Protein 8KHL (pdb70)

Structure (mmCIF, N/CA/C/O backbone):
data_8KHL
#
_entry.id   8KHL
#
_cell.length_a   96.107
_cell.length_b   79.067
_cell.length_c   121.783
_cell.angle_alpha   90.000
_cell.angle_beta   102.089
_cell.angle_gamma   90.000
#
_symmetry.space_group_name_H-M   'I 1 2 1'
#
loop_
_entity.id
_entity.type
_entity.pdbx_description
1 polymer 'Probable acyl-CoA lyase beta chain'
2 non-polymer 'COENZYME A'
3 water water
#
loop_
_atom_site.group_PDB
_atom_site.id
_atom_site.type_symbol
_atom_site.label_atom_id
_atom_site.label_alt_id
_atom_site.label_comp_id
_atom_site.label_asym_id
_atom_site.label_entity_id
_atom_site.label_seq_id
_atom_site.pdbx_PDB_ins_code
_atom_site.Cartn_x
_atom_site.Cartn_y
_atom_site.Cartn_z
_atom_site.occupancy
_atom_site.B_iso_or_equiv
_atom_site.auth_seq_id
_atom_site.auth_comp_id
_atom_site.auth_asym_id
_atom_site.auth_atom_id
_atom_site.pdbx_PDB_model_num
ATOM 1 N N . MET A 1 1 ? -25.76400 10.43000 -60.89000 1.000 42.49614 1 MET A N 1
ATOM 2 C CA . MET A 1 1 ? -24.49900 9.93600 -60.33700 1.000 47.77840 1 MET A CA 1
ATOM 3 C C . MET A 1 1 ? -23.55600 9.55200 -61.46000 1.000 45.67052 1 MET A C 1
ATOM 4 O O . MET A 1 1 ? -23.85900 8.70800 -62.31800 1.000 52.64234 1 MET A O 1
ATOM 9 N N . ASN A 1 2 ? -22.34200 10.10900 -61.37700 1.000 40.47181 2 ASN A N 1
ATOM 10 C CA . ASN A 1 2 ? -21.32200 9.91300 -62.44900 1.000 48.76090 2 ASN A CA 1
ATOM 11 C C . ASN A 1 2 ? -20.65700 8.54600 -62.35500 1.000 39.86397 2 ASN A C 1
ATOM 12 O O . ASN A 1 2 ? -20.18800 8.20100 -61.27000 1.000 37.71223 2 ASN A O 1
ATOM 17 N N . ARG A 1 3 ? -20.63300 7.81300 -63.46400 1.000 37.10609 3 ARG A N 1
ATOM 18 C CA . ARG A 1 3 ? -19.96700 6.47200 -63.49200 1.000 46.76102 3 ARG A CA 1
ATOM 19 C C . ARG A 1 3 ? -18.91600 6.46700 -64.61200 1.000 35.09323 3 ARG A C 1
ATOM 20 O O . ARG A 1 3 ? -18.50200 5.38100 -65.03700 1.000 27.32483 3 ARG A O 1
ATOM 28 N N . GLN A 1 4 ? -18.49000 7.66300 -65.03100 1.000 32.41208 4 GLN A N 1
ATOM 29 C CA . GLN A 1 4 ? -17.38600 7.77200 -66.00400 1.000 29.82675 4 GLN A CA 1
ATOM 30 C C . GLN A 1 4 ? -16.03900 7.59100 -65.30300 1.000 26.12947 4 GLN A C 1
ATOM 31 O O . GLN A 1 4 ? -15.98700 7.68800 -64.07700 1.000 21.75669 4 GLN A O 1
ATOM 37 N N . ILE A 1 5 ? -14.99900 7.34800 -66.09000 1.000 19.90165 5 ILE A N 1
ATOM 38 C CA . ILE A 1 5 ? -13.63200 7.18200 -65.54100 1.000 18.97753 5 ILE A CA 1
ATOM 39 C C . ILE A 1 5 ? -12.99900 8.54300 -65.25500 1.000 19.24547 5 ILE A C 1
ATOM 40 O O . ILE A 1 5 ? -13.15600 9.44300 -66.08200 1.000 20.12972 5 ILE A O 1
ATOM 45 N N . VAL A 1 6 ? -12.34900 8.68400 -64.11200 1.000 15.49246 6 VAL A N 1
ATOM 46 C CA . VAL A 1 6 ? -11.52300 9.89700 -63.84000 1.000 14.79455 6 VAL A CA 1
ATOM 47 C C . VAL A 1 6 ? -10.06800 9.40600 -63.83000 1.000 14.21263 6 VAL A C 1
ATOM 48 O O . VAL A 1 6 ? -9.71400 8.63600 -62.93300 1.000 13.27504 6 VAL A O 1
ATOM 52 N N . ARG A 1 7 ? -9.28900 9.81600 -64.82900 1.000 14.87208 7 ARG A N 1
ATOM 53 C CA . ARG A 1 7 ? -7.90800 9.36000 -64.94900 1.000 12.90911 7 ARG A CA 1
ATOM 54 C C . ARG A 1 7 ? -6.99500 10.02200 -63.93000 1.000 16.49771 7 ARG A C 1
ATOM 55 O O . ARG A 1 7 ? -6.01700 9.41100 -63.47500 1.000 13.50534 7 ARG A O 1
ATOM 63 N N . SER A 1 8 ? -7.30900 11.25000 -63.54100 1.000 16.45161 8 SER A N 1
ATOM 64 C CA . SER A 1 8 ? -6.39200 12.03700 -62.73800 1.000 12.57301 8 SER A CA 1
ATOM 65 C C . SER A 1 8 ? -7.18400 13.01800 -61.89700 1.000 11.76643 8 SER A C 1
ATOM 66 O O . SER A 1 8 ? -8.08700 13.69800 -62.39900 1.000 13.37477 8 SER A O 1
ATOM 69 N N . ALA A 1 9 ? -6.82200 13.09700 -60.62400 1.000 9.99772 9 ALA A N 1
ATOM 70 C CA . ALA A 1 9 ? -7.42000 14.03500 -59.68700 1.000 14.08875 9 ALA A CA 1
ATOM 71 C C . ALA A 1 9 ? -6.26400 14.75300 -59.00900 1.000 12.47271 9 ALA A C 1
ATOM 72 O O . ALA A 1 9 ? -5.55900 14.16600 -58.17800 1.000 12.52080 9 ALA A O 1
ATOM 74 N N . LEU A 1 10 ? -6.06100 16.00900 -59.38500 1.000 13.62644 10 LEU A N 1
ATOM 75 C CA . LEU A 1 10 ? -4.85500 16.75400 -59.04800 1.000 11.57372 10 LEU A CA 1
ATOM 76 C C . LEU A 1 10 ? -5.12600 17.63800 -57.84100 1.000 12.57206 10 LEU A C 1
ATOM 77 O O . LEU A 1 10 ? -5.98100 18.53300 -57.90000 1.000 12.80759 10 LEU A O 1
ATOM 82 N N . PHE A 1 11 ? -4.40800 17.37400 -56.75400 1.000 12.54258 11 PHE A N 1
ATOM 83 C CA . PHE A 1 11 ? -4.49800 18.18900 -55.55000 1.000 14.22866 11 PHE A CA 1
ATOM 84 C C . PHE A 1 11 ? -3.85200 19.55600 -55.76200 1.000 15.60869 11 PHE A C 1
ATOM 85 O O . PHE A 1 11 ? -2.86900 19.70700 -56.48800 1.000 14.62609 11 PHE A O 1
ATOM 93 N N . VAL A 1 12 ? -4.41700 20.56300 -55.11800 1.000 16.50236 12 VAL A N 1
ATOM 94 C CA . VAL A 1 12 ? -3.75300 21.85500 -55.00800 1.000 15.41589 12 VAL A CA 1
ATOM 95 C C . VAL A 1 12 ? -4.29600 22.47300 -53.72100 1.000 17.21549 12 VAL A C 1
ATOM 96 O O . VAL A 1 12 ? -5.51000 22.38400 -53.46400 1.000 16.25221 12 VAL A O 1
ATOM 100 N N . PRO A 1 13 ? -3.46100 23.04700 -52.85500 1.000 17.36123 13 PRO A N 1
ATOM 101 C CA . PRO A 1 13 ? -3.98800 23.57600 -51.59300 1.000 13.82407 13 PRO A CA 1
ATOM 102 C C . PRO A 1 13 ? -4.58700 24.96300 -51.78400 1.000 16.39685 13 PRO A C 1
ATOM 103 O O . PRO A 1 13 ? -4.10700 25.77400 -52.58200 1.000 13.89889 13 PRO A O 1
ATOM 107 N N . ALA A 1 14 ? -5.66600 25.22700 -51.04800 1.000 14.79910 14 ALA A N 1
ATOM 108 C CA . ALA A 1 14 ? -6.35000 26.51300 -51.16300 1.000 14.84796 14 ALA A CA 1
ATOM 109 C C . ALA A 1 14 ? -5.52600 27.66500 -50.62300 1.000 17.43080 14 ALA A C 1
ATOM 110 O O . ALA A 1 14 ? -5.94300 28.81700 -50.75400 1.000 12.73960 14 ALA A O 1
ATOM 112 N N . THR A 1 15 ? -4.37100 27.38100 -50.02500 1.000 15.20415 15 THR A N 1
ATOM 113 C CA . THR A 1 15 ? -3.42700 28.40900 -49.63400 1.000 13.80005 15 THR A CA 1
ATOM 114 C C . THR A 1 15 ? -2.69500 29.01800 -50.81900 1.000 18.88665 15 THR A C 1
ATOM 115 O O . THR A 1 15 ? -2.01300 30.03300 -50.64600 1.000 24.47902 15 THR A O 1
ATOM 119 N N . ARG A 1 16 ? -2.76000 28.39100 -51.99200 1.000 16.07873 16 ARG A N 1
ATOM 120 C CA . ARG A 1 16 ? -2.05000 28.83600 -53.19100 1.000 18.77280 16 ARG A CA 1
ATOM 121 C C . ARG A 1 16 ? -3.09000 29.04600 -54.28400 1.000 19.30349 16 ARG A C 1
ATOM 122 O O . ARG A 1 16 ? -3.17800 28.25400 -55.23800 1.000 17.35083 16 ARG A O 1
ATOM 130 N N . PRO A 1 17 ? -3.94000 30.06700 -54.13400 1.000 16.64587 17 PRO A N 1
ATOM 131 C CA . PRO A 1 17 ? -5.04200 30.24800 -55.08800 1.000 19.49140 17 PRO A CA 1
ATOM 132 C C . PRO A 1 17 ? -4.56500 30.54500 -56.48600 1.000 19.17381 17 PRO A C 1
ATOM 133 O O . PRO A 1 17 ? -5.26600 30.22500 -57.46000 1.000 20.31115 17 PRO A O 1
ATOM 137 N N . GLU A 1 18 ? -3.38900 31.16500 -56.61000 1.000 16.11601 18 GLU A N 1
ATOM 138 C CA . GLU A 1 18 ? -2.80200 31.38300 -57.92600 1.000 18.36935 18 GLU A CA 1
ATOM 139 C C . GLU A 1 18 ? -2.48800 30.07200 -58.63600 1.000 20.25901 18 GLU A C 1
ATOM 140 O O . GLU A 1 18 ? -2.42500 30.05000 -59.87000 1.000 25.11969 18 GLU A O 1
ATOM 146 N N . ARG A 1 19 ? -2.32600 28.97500 -57.89500 1.000 19.10999 19 ARG A N 1
ATOM 147 C CA . ARG A 1 19 ? -2.04400 27.68200 -58.50600 1.000 19.97960 19 ARG A CA 1
ATOM 148 C C . ARG A 1 19 ? -3.29500 26.93000 -58.94600 1.000 19.74019 19 ARG A C 1
ATOM 149 O O . ARG A 1 19 ? -3.18500 25.98600 -59.73800 1.000 18.21604 19 ARG A O 1
ATOM 157 N N . ILE A 1 20 ? -4.48100 27.32500 -58.46800 1.000 18.34584 20 ILE A N 1
ATOM 158 C CA . ILE A 1 20 ? -5.69500 26.62900 -58.89900 1.000 15.91052 20 ILE A CA 1
ATOM 159 C C . ILE A 1 20 ? -5.88000 26.73700 -60.39500 1.000 20.19114 20 ILE A C 1
ATOM 160 O O . ILE A 1 20 ? -6.18800 25.71200 -61.03300 1.000 18.44841 20 ILE A O 1
ATOM 165 N N . PRO A 1 21 ? -5.69200 27.89800 -61.04900 1.000 19.58020 21 PRO A N 1
ATOM 166 C CA . PRO A 1 21 ? -5.77500 27.90500 -62.51700 1.000 18.16208 21 PRO A CA 1
ATOM 167 C C . PRO A 1 21 ? -4.73000 27.03100 -63.17200 1.000 14.03192 21 PRO A C 1
ATOM 168 O O . PRO A 1 21 ? -5.04100 26.33800 -64.14700 1.000 18.29880 21 PRO A O 1
ATOM 172 N N . LYS A 1 22 ? -3.50700 27.00700 -62.64500 1.000 20.25348 22 LYS A N 1
ATOM 173 C CA . LYS A 1 22 ? -2.49100 26.11600 -63.20400 1.000 18.58074 22 LYS A CA 1
ATOM 174 C C . LYS A 1 22 ? -2.92900 24.65700 -63.10800 1.000 17.40053 22 LYS A C 1
ATOM 175 O O . LYS A 1 22 ? -2.74400 23.87700 -64.04700 1.000 21.48086 22 LYS A O 1
ATOM 181 N N . ALA A 1 23 ? -3.58600 24.29400 -62.01600 1.000 18.63746 23 ALA A N 1
ATOM 182 C CA . ALA A 1 23 ? -4.05200 22.92400 -61.86700 1.000 19.32967 23 ALA A CA 1
ATOM 183 C C . ALA A 1 23 ? -5.10200 22.58500 -62.92200 1.000 22.12608 23 ALA A C 1
ATOM 184 O O . ALA A 1 23 ? -5.04700 21.51600 -63.54600 1.000 16.07761 23 ALA A O 1
ATOM 186 N N . LEU A 1 24 ? -6.04300 23.50300 -63.17100 1.000 17.97493 24 LEU A N 1
ATOM 187 C CA . LEU A 1 24 ? -7.05600 23.24600 -64.19200 1.000 17.86482 24 LEU A CA 1
ATOM 188 C C . LEU A 1 24 ? -6.46900 23.28300 -65.60300 1.000 20.78712 24 LEU A C 1
ATOM 189 O O . LEU A 1 24 ? -6.87500 22.49500 -66.46300 1.000 26.68947 24 LEU A O 1
ATOM 194 N N . ALA A 1 25 ? -5.47700 24.14100 -65.85000 1.000 21.66938 25 ALA A N 1
ATOM 195 C CA . ALA A 1 25 ? -4.92300 24.23200 -67.19400 1.000 27.63278 25 ALA A CA 1
ATOM 196 C C . ALA A 1 25 ? -4.11300 23.00900 -67.56800 1.000 20.38850 25 ALA A C 1
ATOM 197 O O . ALA A 1 25 ? -3.83100 22.82900 -68.75300 1.000 18.67823 25 ALA A O 1
ATOM 199 N N . SER A 1 26 ? -3.75600 22.17200 -66.58300 1.000 24.67603 26 SER A N 1
ATOM 200 C CA . SER A 1 26 ? -2.93900 20.97300 -66.75900 1.000 21.74427 26 SER A CA 1
ATOM 201 C C . SER A 1 26 ? -3.64600 19.84400 -67.49800 1.000 17.41876 26 SER A C 1
ATOM 202 O O . SER A 1 26 ? -2.97800 18.89300 -67.91200 1.000 22.82370 26 SER A O 1
ATOM 205 N N . GLY A 1 27 ? -4.95500 19.90100 -67.66900 1.000 15.20002 27 GLY A N 1
ATOM 206 C CA . GLY A 1 27 ? -5.64400 18.81200 -68.33300 1.000 18.92028 27 GLY A CA 1
ATOM 207 C C . GLY A 1 27 ? -6.09100 17.67200 -67.44100 1.000 18.43431 27 GLY A C 1
ATOM 208 O O . GLY A 1 27 ? -6.65300 16.68900 -67.95200 1.000 19.36928 27 GLY A O 1
ATOM 209 N N . ALA A 1 28 ? -5.81300 17.73800 -66.14200 1.000 17.61130 28 ALA A N 1
ATOM 210 C CA . ALA A 1 28 ? -6.33800 16.74100 -65.21900 1.000 18.11599 28 ALA A CA 1
ATOM 211 C C . ALA A 1 28 ? -7.84000 16.60900 -65.40100 1.000 12.94269 28 ALA A C 1
ATOM 212 O O . ALA A 1 28 ? -8.53600 17.59400 -65.65800 1.000 16.88323 28 ALA A O 1
ATOM 214 N N . ASP A 1 29 ? -8.33600 15.37700 -65.29500 1.000 17.55533 29 ASP A N 1
ATOM 215 C CA . ASP A 1 29 ? -9.77800 15.16400 -65.36800 1.000 14.55270 29 ASP A CA 1
ATOM 216 C C . ASP A 1 29 ? -10.49000 15.84500 -64.19900 1.000 17.20239 29 ASP A C 1
ATOM 217 O O . ASP A 1 29 ? -11.64700 16.26900 -64.33100 1.000 15.23915 29 ASP A O 1
ATOM 222 N N . ARG A 1 30 ? -9.81900 15.95100 -63.05000 1.000 18.20401 30 ARG A N 1
ATOM 223 C CA . ARG A 1 30 ? -10.37700 16.62500 -61.88700 1.000 15.89979 30 ARG A CA 1
ATOM 224 C C . ARG A 1 30 ? -9.27400 17.37300 -61.17000 1.000 13.28169 30 ARG A C 1
ATOM 225 O O . ARG A 1 30 ? -8.13800 16.89900 -61.09100 1.000 12.11142 30 ARG A O 1
ATOM 233 N N . VAL A 1 31 ? -9.63500 18.53000 -60.61600 1.000 14.50825 31 VAL A N 1
ATOM 234 C CA . VAL A 1 31 ? -8.80200 19.26500 -59.67300 1.000 10.57991 31 VAL A CA 1
ATOM 235 C C . VAL A 1 31 ? -9.45800 19.17000 -58.29800 1.000 12.07180 31 VAL A C 1
ATOM 236 O O . VAL A 1 31 ? -10.66800 19.38500 -58.16200 1.000 10.70894 31 VAL A O 1
ATOM 240 N N . ILE A 1 32 ? -8.65000 18.86600 -57.28200 1.000 14.14716 32 ILE A N 1
ATOM 241 C CA . ILE A 1 32 ? -9.07000 18.80600 -55.88500 1.000 13.08576 32 ILE A CA 1
ATOM 242 C C . ILE A 1 32 ? -8.43900 20.00100 -55.18200 1.000 14.99367 32 ILE A C 1
ATOM 243 O O . ILE A 1 32 ? -7.20900 20.07100 -55.05900 1.000 16.93953 32 ILE A O 1
ATOM 248 N N . VAL A 1 33 ? -9.25600 20.92600 -54.69600 1.000 10.15082 33 VAL A N 1
ATOM 249 C CA . VAL A 1 33 ? -8.73300 22.02300 -53.90200 1.000 11.90149 33 VAL A CA 1
ATOM 250 C C . VAL A 1 33 ? -8.79700 21.59300 -52.45000 1.000 15.47203 33 VAL A C 1
ATOM 251 O O . VAL A 1 33 ? -9.87700 21.27500 -51.93900 1.000 14.97503 33 VAL A O 1
ATOM 255 N N . ASP A 1 34 ? -7.65000 21.59800 -51.77100 1.000 15.62150 34 ASP A N 1
ATOM 256 C CA . ASP A 1 34 ? -7.58100 21.04900 -50.42100 1.000 13.17090 34 ASP A CA 1
ATOM 257 C C . ASP A 1 34 ? -7.76900 22.14700 -49.39300 1.000 15.38042 34 ASP A C 1
ATOM 258 O O . ASP A 1 34 ? -7.13000 23.19900 -49.48000 1.000 20.87892 34 ASP A O 1
ATOM 263 N N . LEU A 1 35 ? -8.66100 21.89000 -48.43400 1.000 17.09830 35 LEU A N 1
ATOM 264 C CA . LEU A 1 35 ? -8.84300 22.69700 -47.23900 1.000 14.10135 35 LEU A CA 1
ATOM 265 C C . LEU A 1 35 ? -8.38500 21.95700 -45.99000 1.000 17.15448 35 LEU A C 1
ATOM 266 O O . LEU A 1 35 ? -8.38100 22.53700 -44.89400 1.000 16.15182 35 LEU A O 1
ATOM 271 N N . GLU A 1 36 ? -7.97400 20.69300 -46.13700 1.000 16.63760 36 GLU A N 1
ATOM 272 C CA . GLU A 1 36 ? -7.73400 19.80700 -45.00200 1.000 20.97362 36 GLU A CA 1
ATOM 273 C C . GLU A 1 36 ? -6.23800 19.72600 -44.70800 1.000 15.32433 36 GLU A C 1
ATOM 274 O O . GLU A 1 36 ? -5.63000 20.75000 -44.39200 1.000 13.74739 36 GLU A O 1
ATOM 280 N N . ASP A 1 37 ? -5.63800 18.53700 -44.82000 1.000 12.15625 37 ASP A N 1
ATOM 281 C CA . ASP A 1 37 ? -4.30200 18.31600 -44.26200 1.000 14.79705 37 ASP A CA 1
ATOM 282 C C . ASP A 1 37 ? -3.17000 19.06400 -44.97900 1.000 19.13601 37 ASP A C 1
ATOM 283 O O . ASP A 1 37 ? -2.10700 19.22900 -44.38200 1.000 23.22224 37 ASP A O 1
ATOM 288 N N . ALA A 1 38 ? -3.34500 19.54700 -46.21500 1.000 15.64815 38 ALA A N 1
ATOM 289 C CA . ALA A 1 38 ? -2.26200 20.36000 -46.78600 1.000 17.50727 38 ALA A CA 1
ATOM 290 C C . ALA A 1 38 ? -2.25600 21.80500 -46.28300 1.000 21.80792 38 ALA A C 1
ATOM 291 O O . ALA A 1 38 ? -1.30700 22.53400 -46.58600 1.000 22.91761 38 ALA A O 1
ATOM 293 N N . VAL A 1 39 ? -3.29800 22.21100 -45.55900 1.000 16.25633 39 VAL A N 1
ATOM 294 C CA . VAL A 1 39 ? -3.47200 23.60700 -45.07300 1.000 16.86552 39 VAL A CA 1
ATOM 295 C C . VAL A 1 39 ? -3.28200 23.65700 -43.55200 1.000 20.85599 39 VAL A C 1
ATOM 296 O O . VAL A 1 39 ? -4.01900 22.99100 -42.82600 1.000 18.73422 39 VAL A O 1
ATOM 300 N N . GLU A 1 40 ? -2.32700 24.45500 -43.10700 1.000 23.95901 40 GLU A N 1
ATOM 301 C CA . GLU A 1 40 ? -2.04400 24.61200 -41.65800 1.000 26.57403 40 GLU A CA 1
ATOM 302 C C . GLU A 1 40 ? -3.27200 25.18000 -40.95000 1.000 21.37884 40 GLU A C 1
ATOM 303 O O . GLU A 1 40 ? -3.96500 26.00500 -41.54300 1.000 23.57107 40 GLU A O 1
ATOM 309 N N . GLU A 1 41 ? -3.51200 24.73500 -39.72700 1.000 15.23924 41 GLU A N 1
ATOM 310 C CA . GLU A 1 41 ? -4.72100 25.15100 -38.99700 1.000 19.29037 41 GLU A CA 1
ATOM 311 C C . GLU A 1 41 ? -4.88600 26.66100 -39.08500 1.000 22.43586 41 GLU A C 1
ATOM 312 O O . GLU A 1 41 ? -5.99600 27.11700 -39.32900 1.000 27.80384 41 GLU A O 1
ATOM 318 N N . GLY A 1 42 ? -3.80100 27.38500 -38.86100 1.000 20.05533 42 GLY A N 1
ATOM 319 C CA . GLY A 1 42 ? -3.94400 28.82800 -38.82900 1.000 16.92399 42 GLY A CA 1
ATOM 320 C C . GLY A 1 42 ? -4.36300 29.45200 -40.14700 1.000 23.60739 42 GLY A C 1
ATOM 321 O O . GLY A 1 42 ? -4.86600 30.58300 -40.15500 1.000 21.67911 42 GLY A O 1
ATOM 322 N N . LEU A 1 43 ? -4.20400 28.73600 -41.25700 1.000 24.83340 43 LEU A N 1
ATOM 323 C CA . LEU A 1 43 ? -4.49500 29.27200 -42.58000 1.000 18.61066 43 LEU A CA 1
ATOM 324 C C . LEU A 1 43 ? -5.83700 28.81100 -43.13700 1.000 17.13812 43 LEU A C 1
ATOM 325 O O . LEU A 1 43 ? -6.21800 29.24400 -44.22500 1.000 17.18984 43 LEU A O 1
ATOM 330 N N . LYS A 1 44 ? -6.56600 27.95900 -42.41600 1.000 18.28204 44 LYS A N 1
ATOM 331 C CA . LYS A 1 44 ? -7.73700 27.30900 -43.00100 1.000 18.40772 44 LYS A CA 1
ATOM 332 C C . LYS A 1 44 ? -8.86100 28.29100 -43.28200 1.000 14.71545 44 LYS A C 1
ATOM 333 O O . LYS A 1 44 ? -9.59600 28.11300 -44.26100 1.000 14.28941 44 LYS A O 1
ATOM 339 N N . VAL A 1 45 ? -9.03100 29.31400 -42.43800 1.000 18.96355 45 VAL A N 1
ATOM 340 C CA . VAL A 1 45 ? -10.13100 30.25600 -42.64000 1.000 16.51509 45 VAL A CA 1
ATOM 341 C C . VAL A 1 45 ? -9.88100 31.11600 -43.87400 1.000 19.32232 45 VAL A C 1
ATOM 342 O O . VAL A 1 45 ? -10.74800 31.24900 -44.74800 1.000 21.54868 45 VAL A O 1
ATOM 346 N N . GLU A 1 46 ? -8.68500 31.69800 -43.96800 1.000 15.58661 46 GLU A N 1
ATOM 347 C CA . GLU A 1 46 ? -8.29600 32.44800 -45.15100 1.000 16.75193 46 GLU A CA 1
ATOM 348 C C . GLU A 1 46 ? -8.33200 31.56800 -46.39400 1.000 26.84555 46 GLU A C 1
ATOM 349 O O . GLU A 1 46 ? -8.77400 32.00800 -47.46400 1.000 24.89004 46 GLU A O 1
ATOM 355 N N . ALA A 1 47 ? -7.85700 30.32000 -46.27400 1.000 19.18445 47 ALA A N 1
ATOM 356 C CA . ALA A 1 47 ? -7.84100 29.42200 -47.41800 1.000 15.59664 47 ALA A CA 1
ATOM 357 C C . ALA A 1 47 ? -9.24700 29.17800 -47.94000 1.000 17.68656 47 ALA A C 1
ATOM 358 O O . ALA A 1 47 ? -9.46400 29.14300 -49.15600 1.000 18.49736 47 ALA A O 1
ATOM 360 N N . ARG A 1 48 ? -10.21000 28.97900 -47.03900 1.000 18.74140 48 ARG A N 1
ATOM 361 C CA . ARG A 1 48 ? -11.59600 28.81600 -47.46700 1.000 17.78686 48 ARG A CA 1
ATOM 362 C C . ARG A 1 48 ? -12.07000 30.02800 -48.26200 1.000 19.70007 48 ARG A C 1
ATOM 363 O O . ARG A 1 48 ? -12.76100 29.88200 -49.27600 1.000 22.35070 48 ARG A O 1
ATOM 371 N N . ALA A 1 49 ? -11.70000 31.23300 -47.81700 1.000 20.35515 49 ALA A N 1
ATOM 372 C CA . ALA A 1 49 ? -12.07900 32.45000 -48.53100 1.000 20.89580 49 ALA A CA 1
ATOM 373 C C . ALA A 1 49 ? -11.36400 32.55400 -49.87300 1.000 23.75454 49 ALA A C 1
ATOM 374 O O . ALA A 1 49 ? -11.94400 33.04900 -50.84800 1.000 23.08203 49 ALA A O 1
ATOM 376 N N . ASN A 1 50 ? -10.09400 32.12100 -49.93500 1.000 22.09196 50 ASN A N 1
ATOM 377 C CA . ASN A 1 50 ? -9.40000 32.02800 -51.21900 1.000 23.28964 50 ASN A CA 1
ATOM 378 C C . ASN A 1 50 ? -10.17400 31.14800 -52.18800 1.000 22.45349 50 ASN A C 1
ATOM 379 O O . ASN A 1 50 ? -10.38300 31.51200 -53.35400 1.000 23.26402 50 ASN A O 1
ATOM 384 N N . LEU A 1 51 ? -10.61000 29.97600 -51.71400 1.000 18.59860 51 LEU A N 1
ATOM 385 C CA . LEU A 1 51 ? -11.39700 29.09900 -52.56800 1.000 19.87628 51 LEU A CA 1
ATOM 386 C C . LEU A 1 51 ? -12.71000 29.78000 -52.93300 1.000 23.33719 51 LEU A C 1
ATOM 387 O O . LEU A 1 51 ? -13.20400 29.61800 -54.05200 1.000 23.77175 51 LEU A O 1
ATOM 392 N N . ARG A 1 52 ? -13.30600 30.52100 -51.98900 1.000 19.70885 52 ARG A N 1
ATOM 393 C CA . ARG A 1 52 ? -14.54500 31.23500 -52.28000 1.000 21.94513 52 ARG A CA 1
ATOM 394 C C . ARG A 1 52 ? -14.39900 32.24400 -53.43000 1.000 24.06163 52 ARG A C 1
ATOM 395 O O . ARG A 1 52 ? -15.22800 32.22600 -54.34900 1.000 21.12023 52 ARG A O 1
ATOM 403 N N . ARG A 1 53 ? -13.37000 33.12900 -53.42800 1.000 22.49219 53 ARG A N 1
ATOM 404 C CA . ARG A 1 53 ? -13.24400 34.02300 -54.59400 1.000 29.30926 53 ARG A CA 1
ATOM 405 C C . ARG A 1 53 ? -13.09300 33.24100 -55.85500 1.000 24.64532 53 ARG A C 1
ATOM 406 O O . ARG A 1 53 ? -13.64300 33.63400 -56.88800 1.000 26.79520 53 ARG A O 1
ATOM 414 N N . PHE A 1 54 ? -12.23600 32.20400 -55.81800 1.000 18.44085 54 PHE A N 1
ATOM 415 C CA . PHE A 1 54 ? -11.89500 31.51300 -57.05300 1.000 22.90903 54 PHE A CA 1
ATOM 416 C C . PHE A 1 54 ? -13.16100 31.01500 -57.73600 1.000 21.94008 54 PHE A C 1
ATOM 417 O O . PHE A 1 54 ? -13.32900 31.18900 -58.94900 1.000 21.25433 54 PHE A O 1
ATOM 425 N N . LEU A 1 55 ? -14.06300 30.38700 -56.97000 1.000 17.42222 55 LEU A N 1
ATOM 426 C CA . LEU A 1 55 ? -15.31300 29.90300 -57.55100 1.000 21.27773 55 LEU A CA 1
ATOM 427 C C . LEU A 1 55 ? -16.17300 31.07400 -58.03600 1.000 23.49314 55 LEU A C 1
ATOM 428 O O . LEU A 1 55 ? -16.74500 31.02000 -59.13200 1.000 22.08436 55 LEU A O 1
ATOM 433 N N . VAL A 1 56 ? -16.25100 32.14800 -57.23700 1.000 22.70902 56 VAL A N 1
ATOM 434 C CA . VAL A 1 56 ? -17.03600 33.33300 -57.60200 1.000 23.08031 56 VAL A CA 1
ATOM 435 C C . VAL A 1 56 ? -16.51700 33.95000 -58.89800 1.000 24.85215 56 VAL A C 1
ATOM 436 O O . VAL A 1 56 ? -17.29500 34.28600 -59.80000 1.000 23.67170 56 VAL A O 1
ATOM 440 N N . ASP A 1 57 ? -15.18700 34.11300 -59.00200 1.000 24.78626 57 ASP A N 1
ATOM 441 C CA . ASP A 1 57 ? -14.52100 34.74300 -60.13600 1.000 17.65938 57 ASP A CA 1
ATOM 442 C C . ASP A 1 57 ? -14.41300 33.83300 -61.35000 1.000 24.05041 57 ASP A C 1
ATOM 443 O O . ASP A 1 57 ? -14.05900 34.30700 -62.43100 1.000 25.88116 57 ASP A O 1
ATOM 448 N N . THR A 1 58 ? -14.65500 32.53700 -61.18600 1.000 24.98672 58 THR A N 1
ATOM 449 C CA . THR A 1 58 ? -14.42500 31.54200 -62.23400 1.000 24.91110 58 THR A CA 1
ATOM 450 C C . THR A 1 58 ? -15.60700 30.58500 -62.26400 1.000 23.38556 58 THR A C 1
ATOM 451 O O . THR A 1 58 ? -15.47400 29.38800 -61.97600 1.000 23.24601 58 THR A O 1
ATOM 455 N N . PRO A 1 59 ? -16.78800 31.08400 -62.63000 1.000 18.98130 59 PRO A N 1
ATOM 456 C CA . PRO A 1 59 ? -18.01100 30.29000 -62.44200 1.000 17.99987 59 PRO A CA 1
ATOM 457 C C . PRO A 1 59 ? -18.08200 29.04500 -63.30900 1.000 22.99933 59 PRO A C 1
ATOM 458 O O . PRO A 1 59 ? -18.83900 28.12100 -62.97100 1.000 25.18693 59 PRO A O 1
ATOM 462 N N . GLU A 1 60 ? -17.35800 29.00900 -64.42500 1.000 18.01947 60 GLU A N 1
ATOM 463 C CA . GLU A 1 60 ? -17.31700 27.84300 -65.29800 1.000 22.83566 60 GLU A CA 1
ATOM 464 C C . GLU A 1 60 ? -16.38100 26.75400 -64.79200 1.000 26.03000 60 GLU A C 1
ATOM 465 O O . GLU A 1 60 ? -16.37900 25.66300 -65.37200 1.000 24.12412 60 GLU A O 1
ATOM 471 N N . ALA A 1 61 ? -15.59100 27.02900 -63.74300 1.000 26.36206 61 ALA A N 1
ATOM 472 C CA . ALA A 1 61 ? -14.66300 26.04700 -63.19500 1.000 20.06780 61 ALA A CA 1
ATOM 473 C C . ALA A 1 61 ? -15.42700 25.00500 -62.39800 1.000 18.69155 61 ALA A C 1
ATOM 474 O O . ALA A 1 61 ? -16.37100 25.32900 -61.67500 1.000 18.85305 61 ALA A O 1
ATOM 476 N N . ARG A 1 62 ? -15.01500 23.74800 -62.53100 1.000 19.83685 62 ARG A N 1
ATOM 477 C CA . ARG A 1 62 ? -15.62100 22.64600 -61.78700 1.000 25.03167 62 ARG A CA 1
ATOM 478 C C . ARG A 1 62 ? -14.52600 21.88900 -61.05200 1.000 16.93815 62 ARG A C 1
ATOM 479 O O . ARG A 1 62 ? -13.57700 21.40500 -61.67400 1.000 21.49813 62 ARG A O 1
ATOM 487 N N . VAL A 1 63 ? -14.64600 21.80800 -59.73000 1.000 14.12172 63 VAL A N 1
ATOM 488 C CA . VAL A 1 63 ? -13.59100 21.27700 -58.87900 1.000 13.06257 63 VAL A CA 1
ATOM 489 C C . VAL A 1 63 ? -14.19200 20.39800 -57.78800 1.000 12.80411 63 VAL A C 1
ATOM 490 O O . VAL A 1 63 ? -15.37200 20.49300 -57.44800 1.000 12.50941 63 VAL A O 1
ATOM 494 N N . LEU A 1 64 ? -13.35800 19.50500 -57.27300 1.000 13.96276 64 LEU A N 1
ATOM 495 C CA . LEU A 1 64 ? -13.63400 18.77600 -56.05200 1.000 14.06013 64 LEU A CA 1
ATOM 496 C C . LEU A 1 64 ? -12.94100 19.50600 -54.91300 1.000 11.99042 64 LEU A C 1
ATOM 497 O O . LEU A 1 64 ? -11.93200 20.18800 -55.12200 1.000 13.67827 64 LEU A O 1
ATOM 502 N N . VAL A 1 65 ? -13.48000 19.35000 -53.70500 1.000 10.79679 65 VAL A N 1
ATOM 503 C CA . VAL A 1 65 ? -12.94000 19.99000 -52.50900 1.000 8.02524 65 VAL A CA 1
ATOM 504 C C . VAL A 1 65 ? -12.68700 18.91400 -51.47100 1.000 10.66392 65 VAL A C 1
ATOM 505 O O . VAL A 1 65 ? -13.59100 18.13500 -51.14900 1.000 10.42297 65 VAL A O 1
ATOM 509 N N . ARG A 1 66 ? -11.47400 18.87600 -50.92100 1.000 9.65636 66 ARG A N 1
ATOM 510 C CA . ARG A 1 66 ? -11.23200 18.01100 -49.76500 1.000 15.94122 66 ARG A CA 1
ATOM 511 C C . ARG A 1 66 ? -11.53400 18.82300 -48.51100 1.000 14.36799 66 ARG A C 1
ATOM 512 O O . ARG A 1 66 ? -10.84300 19.80300 -48.22200 1.000 15.20410 66 ARG A O 1
ATOM 520 N N . ILE A 1 67 ? -12.57700 18.43200 -47.78300 1.000 10.89331 67 ILE A N 1
ATOM 521 C CA . ILE A 1 67 ? -13.02700 19.19500 -46.62600 1.000 16.80073 67 ILE A CA 1
ATOM 522 C C . ILE A 1 67 ? -12.37200 18.65900 -45.35700 1.000 17.59212 67 ILE A C 1
ATOM 523 O O . ILE A 1 67 ? -11.81000 17.56000 -45.31800 1.000 16.23989 67 ILE A O 1
ATOM 528 N N . ASN A 1 68 ? -12.41000 19.48400 -44.31700 1.000 18.62989 68 ASN A N 1
ATOM 529 C CA . ASN A 1 68 ? -12.08800 19.03500 -42.97500 1.000 11.39260 68 ASN A CA 1
ATOM 530 C C . ASN A 1 68 ? -13.21900 18.15300 -42.46300 1.000 15.75406 68 ASN A C 1
ATOM 531 O O . ASN A 1 68 ? -14.40300 18.43700 -42.69100 1.000 14.85925 68 ASN A O 1
ATOM 536 N N . ALA A 1 69 ? -12.85700 17.07000 -41.78400 1.000 12.90268 69 ALA A N 1
ATOM 537 C CA . ALA A 1 69 ? -13.85600 16.08800 -41.38300 1.000 11.90424 69 ALA A CA 1
ATOM 538 C C . ALA A 1 69 ? -14.61200 16.58600 -40.16200 1.000 19.63990 69 ALA A C 1
ATOM 539 O O . ALA A 1 69 ? -14.37500 17.68600 -39.64700 1.000 21.19862 69 ALA A O 1
ATOM 541 N N . ALA A 1 70 ? -15.51500 15.74100 -39.67000 1.000 16.80834 70 ALA A N 1
ATOM 542 C CA . ALA A 1 70 ? -16.53000 16.21900 -38.74500 1.000 21.37962 70 ALA A CA 1
ATOM 543 C C . ALA A 1 70 ? -15.97800 16.76400 -37.42400 1.000 25.67015 70 ALA A C 1
ATOM 544 O O . ALA A 1 70 ? -16.64500 17.60300 -36.82200 1.000 26.45781 70 ALA A O 1
ATOM 546 N N . GLU A 1 71 ? -14.81400 16.34400 -36.88400 1.000 28.33481 71 GLU A N 1
ATOM 547 C CA . GLU A 1 71 ? -14.79600 17.07300 -35.61300 1.000 38.82126 71 GLU A CA 1
ATOM 548 C C . GLU A 1 71 ? -14.02600 18.39100 -35.72700 1.000 34.59234 71 GLU A C 1
ATOM 549 O O . GLU A 1 71 ? -14.00800 19.17100 -34.77000 1.000 40.13488 71 GLU A O 1
ATOM 555 N N . HIS A 1 72 ? -13.51700 18.72500 -36.89600 1.000 27.42130 72 HIS A N 1
ATOM 556 C CA . HIS A 1 72 ? -12.80800 19.97200 -37.00100 1.000 25.01321 72 HIS A CA 1
ATOM 557 C C . HIS A 1 72 ? -13.84300 21.09800 -36.98900 1.000 23.11737 72 HIS A C 1
ATOM 558 O O . HIS A 1 72 ? -14.88700 20.98600 -37.64000 1.000 20.61281 72 HIS A O 1
ATOM 565 N N . PRO A 1 73 ? -13.58600 22.17800 -36.24700 1.000 21.06357 73 PRO A N 1
ATOM 566 C CA . PRO A 1 73 ? -14.60100 23.23800 -36.08800 1.000 20.40666 73 PRO A CA 1
ATOM 567 C C . PRO A 1 73 ? -15.03000 23.91400 -37.37900 1.000 20.67180 73 PRO A C 1
ATOM 568 O O . PRO A 1 73 ? -16.11000 24.52700 -37.39800 1.000 20.63507 73 PRO A O 1
ATOM 572 N N . GLY A 1 74 ? -14.21800 23.86400 -38.43400 1.000 17.84576 74 GLY A N 1
ATOM 573 C CA . GLY A 1 74 ? -14.58200 24.45700 -39.70700 1.000 15.17735 74 GLY A CA 1
ATOM 574 C C . GLY A 1 74 ? -15.39700 23.55900 -40.61200 1.000 20.86890 74 GLY A C 1
ATOM 575 O O . GLY A 1 74 ? -15.71300 23.96300 -41.73700 1.000 18.89949 74 GLY A O 1
ATOM 576 N N . HIS A 1 75 ? -15.79100 22.37600 -40.11800 1.000 16.41083 75 HIS A N 1
ATOM 577 C CA . HIS A 1 75 ? -16.51200 21.39300 -40.91700 1.000 15.01514 75 HIS A CA 1
ATOM 578 C C . HIS A 1 75 ? -17.74100 21.98300 -41.60000 1.000 16.25232 75 HIS A C 1
ATOM 579 O O . HIS A 1 75 ? -17.89600 21.86000 -42.81700 1.000 15.77592 75 HIS A O 1
ATOM 586 N N . ALA A 1 76 ? -18.64400 22.60100 -40.82300 1.000 16.11973 76 ALA A N 1
ATOM 587 C CA . ALA A 1 76 ? -19.88400 23.12500 -41.39400 1.000 14.57956 76 ALA A CA 1
ATOM 588 C C . ALA A 1 76 ? -19.60500 24.21500 -42.42000 1.000 16.01771 76 ALA A C 1
ATOM 589 O O . ALA A 1 76 ? -20.25200 24.25800 -43.47600 1.000 14.23286 76 ALA A O 1
ATOM 591 N N . ASP A 1 77 ? -18.59700 25.06000 -42.15500 1.000 13.84104 77 ASP A N 1
ATOM 592 C CA . ASP A 1 77 ? -18.19300 26.09300 -43.11000 1.000 17.27262 77 ASP A CA 1
ATOM 593 C C . ASP A 1 77 ? -17.64900 25.49100 -44.39900 1.000 15.60069 77 ASP A C 1
ATOM 594 O O . ASP A 1 77 ? -17.87000 26.03400 -45.48600 1.000 15.32650 77 ASP A O 1
ATOM 599 N N . ASP A 1 78 ? -16.90600 24.39000 -44.29600 1.000 16.61161 78 ASP A N 1
ATOM 600 C CA . ASP A 1 78 ? -16.48500 23.66900 -45.49300 1.000 14.52010 78 ASP A CA 1
ATOM 601 C C . ASP A 1 78 ? -17.68900 23.13400 -46.25400 1.000 17.27431 78 ASP A C 1
ATOM 602 O O . ASP A 1 78 ? -17.75500 23.23200 -47.48700 1.000 11.98952 78 ASP A O 1
ATOM 607 N N . LEU A 1 79 ? -18.64900 22.54100 -45.53800 1.000 14.60122 79 LEU A N 1
ATOM 608 C CA . LEU A 1 79 ? -19.80800 21.98500 -46.23100 1.000 12.76469 79 LEU A CA 1
ATOM 609 C C . LEU A 1 79 ? -20.63200 23.07800 -46.89100 1.000 13.87236 79 LEU A C 1
ATOM 610 O O . LEU A 1 79 ? -21.14000 22.89000 -47.99900 1.000 18.84588 79 LEU A O 1
ATOM 615 N N . ALA A 1 80 ? -20.77600 24.23300 -46.23200 1.000 15.43856 80 ALA A N 1
ATOM 616 C CA . ALA A 1 80 ? -21.56300 25.32000 -46.82000 1.000 18.61536 80 ALA A CA 1
ATOM 617 C C . ALA A 1 80 ? -20.91900 25.82100 -48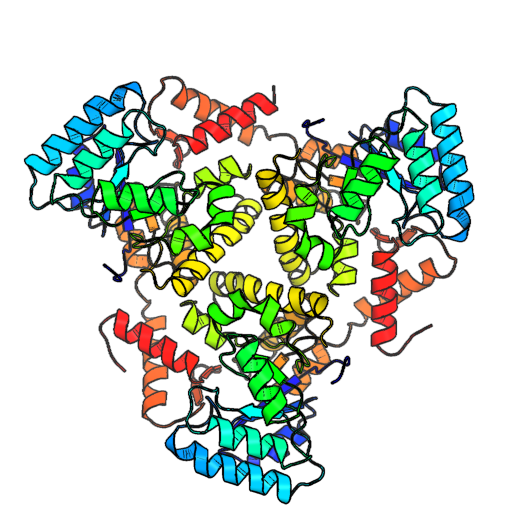.10400 1.000 14.47274 80 ALA A C 1
ATOM 618 O O . ALA A 1 80 ? -21.61400 26.17600 -49.06300 1.000 18.45665 80 ALA A O 1
ATOM 620 N N . LEU A 1 81 ? -19.59200 25.89900 -48.12500 1.000 11.03302 81 LEU A N 1
ATOM 621 C CA . LEU A 1 81 ? -18.92000 26.30300 -49.34700 1.000 16.14291 81 LEU A CA 1
ATOM 622 C C . LEU A 1 81 ? -19.20200 25.30300 -50.46900 1.000 16.30996 81 LEU A C 1
ATOM 623 O O . LEU A 1 81 ? -19.49000 25.70000 -51.60000 1.000 12.23839 81 LEU A O 1
ATOM 628 N N . CYS A 1 82 ? -19.12200 23.99900 -50.17000 1.000 16.47337 82 CYS A N 1
ATOM 629 C CA . CYS A 1 82 ? -19.42900 22.97100 -51.16400 1.000 19.17909 82 CYS A CA 1
ATOM 630 C C . CYS A 1 82 ? -20.86800 23.08000 -51.64300 1.000 18.81148 82 CYS A C 1
ATOM 631 O O . CYS A 1 82 ? -21.14700 23.00500 -52.84700 1.000 20.74816 82 CYS A O 1
ATOM 634 N N . ARG A 1 83 ? -21.78400 23.30100 -50.70900 1.000 16.74632 83 ARG A N 1
ATOM 635 C CA . ARG A 1 83 ? -23.20600 23.37300 -51.02300 1.000 18.74086 83 ARG A CA 1
ATOM 636 C C . ARG A 1 83 ? -23.54500 24.57200 -51.90600 1.000 18.61512 83 ARG A C 1
ATOM 637 O O . ARG A 1 83 ? -24.44800 24.49100 -52.74700 1.000 20.70828 83 ARG A O 1
ATOM 645 N N . ASP A 1 84 ? -22.86600 25.70300 -51.71900 1.000 14.60880 84 ASP A N 1
ATOM 646 C CA . ASP A 1 84 ? -23.35800 26.97400 -52.24800 1.000 15.48133 84 ASP A CA 1
ATOM 647 C C . ASP A 1 84 ? -22.72200 27.43400 -53.56600 1.000 18.76259 84 ASP A C 1
ATOM 648 O O . ASP A 1 84 ? -23.05300 28.52700 -54.03700 1.000 16.96926 84 ASP A O 1
ATOM 653 N N . HIS A 1 85 ? -21.79100 26.67700 -54.15500 1.000 18.67148 85 HIS A N 1
ATOM 654 C CA . HIS A 1 85 ? -21.14400 27.09000 -55.40000 1.000 13.71771 85 HIS A CA 1
ATOM 655 C C . HIS A 1 85 ? -21.28100 25.98300 -56.42700 1.000 22.00621 85 HIS A C 1
ATOM 656 O O . HIS A 1 85 ? -20.80200 24.86500 -56.19800 1.000 20.46393 85 HIS A O 1
ATOM 663 N N . ALA A 1 86 ? -21.89300 26.30100 -57.57700 1.000 13.88208 86 ALA A N 1
ATOM 664 C CA . ALA A 1 86 ? -22.09800 25.27700 -58.58600 1.000 12.68597 86 ALA A CA 1
ATOM 665 C C . ALA A 1 86 ? -20.77700 24.68400 -59.07600 1.000 16.66595 86 ALA A C 1
ATOM 666 O O . ALA A 1 86 ? -20.75400 23.53600 -59.53500 1.000 16.47774 86 ALA A O 1
ATOM 668 N N . GLY A 1 87 ? -19.66500 25.40600 -58.92000 1.000 17.91330 87 GLY A N 1
ATOM 669 C CA . GLY A 1 87 ? -18.38300 24.86900 -59.33500 1.000 14.60803 87 GLY A CA 1
ATOM 670 C C . GLY A 1 87 ? -17.91100 23.69500 -58.50900 1.000 18.72081 87 GLY A C 1
ATOM 671 O O . GLY A 1 87 ? -17.05400 22.93400 -58.96400 1.000 23.42523 87 GLY A O 1
ATOM 672 N N . VAL A 1 88 ? -18.48400 23.48200 -57.33400 1.000 16.51424 88 VAL A N 1
ATOM 673 C CA . VAL A 1 88 ? -18.11700 22.33400 -56.51900 1.000 14.29551 88 VAL A CA 1
ATOM 674 C C . VAL A 1 88 ? -19.01300 21.17400 -56.92600 1.000 17.59411 88 VAL A C 1
ATOM 675 O O . VAL A 1 88 ? -20.22100 21.17500 -56.65600 1.000 13.01831 88 VAL A O 1
ATOM 679 N N . ILE A 1 89 ? -18.40900 20.17300 -57.57200 1.000 14.44618 89 ILE A N 1
ATOM 680 C CA . ILE A 1 89 ? -19.14800 19.03700 -58.10700 1.000 13.25829 89 ILE A CA 1
ATOM 681 C C . ILE A 1 89 ? -19.00800 17.78800 -57.24800 1.000 11.07792 89 ILE A C 1
ATOM 682 O O . ILE A 1 89 ? -19.60500 16.75500 -57.56300 1.000 15.19732 89 ILE A O 1
ATOM 687 N N . GLY A 1 90 ? -18.26300 17.86200 -56.15700 1.000 13.43256 90 GLY A N 1
ATOM 688 C CA . GLY A 1 90 ? -18.08700 16.72700 -55.27500 1.000 10.58536 90 GLY A CA 1
ATOM 689 C C . GLY A 1 90 ? -17.09200 17.10200 -54.21000 1.000 11.60749 90 GLY A C 1
ATOM 690 O O . GLY A 1 90 ? -16.38600 18.11100 -54.30700 1.000 12.52037 90 GLY A O 1
ATOM 691 N N . LEU A 1 91 ? -17.04500 16.28800 -53.17200 1.000 12.53318 91 LEU A N 1
ATOM 692 C CA . LEU A 1 91 ? -16.07600 16.53000 -52.11700 1.000 11.61750 91 LEU A CA 1
ATOM 693 C C . LEU A 1 91 ? -15.37700 15.23500 -51.74600 1.000 11.39111 91 LEU A C 1
ATOM 694 O O . LEU A 1 91 ? -15.96900 14.15200 -51.78000 1.000 11.16639 91 LEU A O 1
ATOM 699 N N . LEU A 1 92 ? -14.11100 15.37200 -51.37000 1.000 11.36866 92 LEU A N 1
ATOM 700 C CA . LEU A 1 92 ? -13.35800 14.28200 -50.78100 1.000 12.72231 92 LEU A CA 1
ATOM 701 C C . LEU A 1 92 ? -13.58700 14.32400 -49.28000 1.000 12.58420 92 LEU A C 1
ATOM 702 O O . LEU A 1 92 ? -13.41200 15.37200 -48.65300 1.000 10.90320 92 LEU A O 1
ATOM 707 N N . LEU A 1 93 ? -14.02800 13.19600 -48.71700 1.000 15.91532 93 LEU A N 1
ATOM 708 C CA . LEU A 1 93 ? -14.24200 13.10900 -47.27800 1.000 14.93097 93 LEU A CA 1
ATOM 709 C C . LEU A 1 93 ? -13.05700 12.37600 -46.68000 1.000 15.36800 93 LEU A C 1
ATOM 710 O O . LEU A 1 93 ? -12.94100 11.15000 -46.84800 1.000 15.12949 93 LEU A O 1
ATOM 715 N N . PRO A 1 94 ? -12.14000 13.06700 -46.01300 1.000 14.86753 94 PRO A N 1
ATOM 716 C CA . PRO A 1 94 ? -10.97600 12.39800 -45.43100 1.000 15.84421 94 PRO A CA 1
ATOM 717 C C . PRO A 1 94 ? -11.35500 11.70300 -44.14300 1.000 14.23073 94 PRO A C 1
ATOM 718 O O . PRO A 1 94 ? -12.38500 11.98600 -43.54100 1.000 11.90730 94 PRO A O 1
ATOM 722 N N . LYS A 1 95 ? -10.48300 10.78000 -43.73800 1.000 23.61983 95 LYS A N 1
ATOM 723 C CA . LYS A 1 95 ? -10.57400 10.08800 -42.44900 1.000 25.46710 95 LYS A CA 1
ATOM 724 C C . LYS A 1 95 ? -11.92900 9.40700 -42.25700 1.000 19.30997 95 LYS A C 1
ATOM 725 O O . LYS A 1 95 ? -12.45800 9.36000 -41.14600 1.000 20.40641 95 LYS A O 1
ATOM 731 N N . VAL A 1 96 ? -12.48600 8.86200 -43.34400 1.000 16.74026 96 VAL A N 1
ATOM 732 C CA . VAL A 1 96 ? -13.84100 8.31300 -43.32400 1.000 11.99491 96 VAL A CA 1
ATOM 733 C C . VAL A 1 96 ? -13.83600 6.96700 -42.61400 1.000 18.17090 96 VAL A C 1
ATOM 734 O O . VAL A 1 96 ? -13.04600 6.07400 -42.94200 1.000 16.05423 96 VAL A O 1
ATOM 738 N N . GLU A 1 97 ? -14.72700 6.80100 -41.64100 1.000 15.02140 97 GLU A N 1
ATOM 739 C CA . GLU A 1 97 ? -14.73600 5.55700 -40.89300 1.000 13.16000 97 GLU A CA 1
ATOM 740 C C . GLU A 1 97 ? -16.13900 4.99300 -40.70300 1.000 13.08790 97 GLU A C 1
ATOM 741 O O . GLU A 1 97 ? -16.30700 4.01200 -39.97100 1.000 14.89265 97 GLU A O 1
ATOM 747 N N . SER A 1 98 ? -17.14500 5.55100 -41.37300 1.000 15.26875 98 SER A N 1
ATOM 748 C CA . SER A 1 98 ? -18.51600 5.08700 -41.18300 1.000 15.07110 98 SER A CA 1
ATOM 749 C C . SER A 1 98 ? -19.39200 5.57900 -42.32600 1.000 14.65728 98 SER A C 1
ATOM 750 O O . SER A 1 98 ? -19.11000 6.61000 -42.93700 1.000 15.95420 98 SER A O 1
ATOM 753 N N . ALA A 1 99 ? -20.45700 4.81900 -42.60500 1.000 12.09160 99 ALA A N 1
ATOM 754 C CA . ALA A 1 99 ? -21.45700 5.25400 -43.57500 1.000 12.53743 99 ALA A CA 1
ATOM 755 C C . ALA A 1 99 ? -22.11900 6.55100 -43.14300 1.000 17.22360 99 ALA A C 1
ATOM 756 O O . ALA A 1 99 ? -22.44200 7.39300 -43.99000 1.000 17.72287 99 ALA A O 1
ATOM 758 N N . ALA A 1 100 ? -22.33500 6.72700 -41.83000 1.000 16.02822 100 ALA A N 1
ATOM 759 C CA . ALA A 1 100 ? -22.98000 7.94400 -41.33400 1.000 14.37328 100 ALA A CA 1
ATOM 760 C C . ALA A 1 100 ? -22.15100 9.17900 -41.65500 1.000 17.72724 100 ALA A C 1
ATOM 761 O O . ALA A 1 100 ? -22.70300 10.24000 -41.98400 1.000 17.12419 100 ALA A O 1
ATOM 763 N N . GLN A 1 101 ? -20.82100 9.07200 -41.56500 1.000 16.02676 101 GLN A N 1
ATOM 764 C CA . GLN A 1 101 ? -19.99600 10.22100 -41.92200 1.000 15.84768 101 GLN A CA 1
ATOM 765 C C . GLN A 1 101 ? -20.20100 10.58800 -43.38300 1.000 15.98752 101 GLN A C 1
ATOM 766 O O . GLN A 1 101 ? -20.30800 11.77100 -43.72600 1.000 18.59864 101 GLN A O 1
ATOM 772 N N . VAL A 1 102 ? -20.34200 9.58400 -44.24800 1.000 15.97380 102 VAL A N 1
ATOM 773 C CA . VAL A 1 102 ? -20.61400 9.85100 -45.65600 1.000 16.00597 102 VAL A CA 1
ATOM 774 C C . VAL A 1 102 ? -21.98900 10.48800 -45.83600 1.000 19.28733 102 VAL A C 1
ATOM 775 O O . VAL A 1 102 ? -22.13400 11.48900 -46.55200 1.000 18.97891 102 VAL A O 1
ATOM 779 N N . ARG A 1 103 ? -23.02300 9.90900 -45.20200 1.000 20.14484 103 ARG A N 1
ATOM 780 C CA . ARG A 1 103 ? -24.39000 10.39400 -45.39200 1.000 14.99924 103 ARG A CA 1
ATOM 781 C C . ARG A 1 103 ? -24.51000 11.84500 -44.95700 1.000 17.44398 103 ARG A C 1
ATOM 782 O O . ARG A 1 103 ? -25.16700 12.65800 -45.62000 1.000 18.58124 103 ARG A O 1
ATOM 790 N N . HIS A 1 104 ? -23.90100 12.18400 -43.82400 1.000 16.19426 104 HIS A N 1
ATOM 791 C CA . HIS A 1 104 ? -24.01500 13.54400 -43.31500 1.000 18.89864 104 HIS A CA 1
ATOM 792 C C . HIS A 1 104 ? -23.26700 14.55200 -44.18200 1.000 16.16911 104 HIS A C 1
ATOM 793 O O . HIS A 1 104 ? -23.76800 15.66000 -44.41300 1.000 15.23474 104 HIS A O 1
ATOM 800 N N . ALA A 1 105 ? -22.06300 14.20400 -44.65200 1.000 14.65611 105 ALA A N 1
ATOM 801 C CA . ALA A 1 105 ? -21.35700 15.08200 -45.57900 1.000 12.97074 105 ALA A CA 1
ATOM 802 C C . ALA A 1 105 ? -22.10900 15.20200 -46.90900 1.000 17.31710 105 ALA A C 1
ATOM 803 O O . ALA A 1 105 ? -22.12000 16.27900 -47.53100 1.000 12.30798 105 ALA A O 1
ATOM 805 N N . ALA A 1 106 ? -22.75800 14.11500 -47.35300 1.000 14.85334 106 ALA A N 1
ATOM 806 C CA . ALA A 1 106 ? -23.51500 14.15400 -48.60300 1.000 13.07453 106 ALA A CA 1
ATOM 807 C C . ALA A 1 106 ? -24.75400 15.04200 -48.49600 1.000 17.96772 106 ALA A C 1
ATOM 808 O O . ALA A 1 106 ? -24.97200 15.92200 -49.34000 1.000 19.15033 106 ALA A O 1
ATOM 810 N N . VAL A 1 107 ? -25.59200 14.82500 -47.47700 1.000 18.29593 107 VAL A N 1
ATOM 811 C CA . VAL A 1 107 ? -26.82100 15.61100 -47.38100 1.000 17.39914 107 VAL A CA 1
ATOM 812 C C . VAL A 1 107 ? -26.50600 17.08000 -47.11500 1.000 20.84868 107 VAL A C 1
ATOM 813 O O . VAL A 1 107 ? -27.13900 17.97300 -47.69000 1.000 24.67460 107 VAL A O 1
ATOM 817 N N . ALA A 1 108 ? -25.53500 17.36100 -46.23700 1.000 20.76348 108 ALA A N 1
ATOM 818 C CA . ALA A 1 108 ? -25.26500 18.74900 -45.88100 1.000 17.12085 108 ALA A CA 1
ATOM 819 C C . ALA A 1 108 ? -24.79900 19.53500 -47.09100 1.000 18.18481 108 ALA A C 1
ATOM 820 O O . ALA A 1 108 ? -25.23200 20.67400 -47.29900 1.000 19.64474 108 ALA A O 1
ATOM 822 N N . SER A 1 109 ? -23.90800 18.94900 -47.89600 1.000 17.77113 109 SER A N 1
ATOM 823 C CA . SER A 1 109 ? -23.42400 19.62200 -49.09700 1.000 16.23564 109 SER A CA 1
ATOM 824 C C . SER A 1 109 ? -24.35700 19.42600 -50.28900 1.000 17.82552 109 SER A C 1
ATOM 825 O O . SER A 1 109 ? -24.33800 20.24200 -51.21700 1.000 16.01280 109 SER A O 1
ATOM 828 N N . GLY A 1 110 ? -25.13500 18.34300 -50.31400 1.000 12.15888 110 GLY A N 1
ATOM 829 C CA . GLY A 1 110 ? -25.88800 18.04800 -51.51900 1.000 17.08295 110 GLY A CA 1
ATOM 830 C C . GLY A 1 110 ? -25.04000 17.73800 -52.73400 1.000 15.91955 110 GLY A C 1
ATOM 831 O O . GLY A 1 110 ? -25.48000 17.97300 -53.86100 1.000 17.29558 110 GLY A O 1
ATOM 832 N N . LYS A 1 111 ? -23.81500 17.27100 -52.53800 1.000 13.68758 111 LYS A N 1
ATOM 833 C CA . LYS A 1 111 ? -22.87000 17.00400 -53.60800 1.000 12.51722 111 LYS A CA 1
ATOM 834 C C . LYS A 1 111 ? -22.34000 15.59000 -53.45700 1.000 15.27134 111 LYS A C 1
ATOM 835 O O . LYS A 1 111 ? -22.32900 15.03500 -52.35200 1.000 13.85874 111 LYS A O 1
ATOM 841 N N . PRO A 1 112 ? -21.87400 14.98300 -54.54900 1.000 12.87272 112 PRO A N 1
ATOM 842 C CA . PRO A 1 112 ? -21.30900 13.63100 -54.46700 1.000 15.54501 112 PRO A CA 1
ATOM 843 C C . PRO A 1 112 ? -20.07100 13.56700 -53.57000 1.000 17.11533 112 PRO A C 1
ATOM 844 O O . PRO A 1 112 ? -19.25100 14.48600 -53.53900 1.000 12.63871 112 PRO A O 1
ATOM 848 N N . VAL A 1 113 ? -19.91000 12.44100 -52.87200 1.000 14.52237 113 VAL A N 1
ATOM 849 C CA . VAL A 1 113 ? -18.80600 12.25300 -51.93800 1.000 15.33900 113 VAL A CA 1
ATOM 850 C C . VAL A 1 113 ? -17.81000 11.25000 -52.50100 1.000 14.98793 113 VAL A C 1
ATOM 851 O O . VAL A 1 113 ? -18.19900 10.18700 -52.99600 1.000 13.79702 113 VAL A O 1
ATOM 855 N N . TRP A 1 114 ? -16.52100 11.59100 -52.41700 1.000 12.21727 114 TRP A N 1
ATOM 856 C CA . TRP A 1 114 ? -15.44600 10.63300 -52.62300 1.000 11.63391 114 TRP A CA 1
ATOM 857 C C . TRP A 1 114 ? -14.89700 10.28000 -51.25100 1.000 11.69760 114 TRP A C 1
ATOM 858 O O . TRP A 1 114 ? -14.10800 11.05800 -50.68600 1.000 13.25496 114 TRP A O 1
ATOM 869 N N . PRO A 1 115 ? -15.29900 9.16000 -50.65600 1.000 13.62697 115 PRO A N 1
ATOM 870 C CA . PRO A 1 115 ? -14.65000 8.70800 -49.41700 1.000 11.06246 115 PRO A CA 1
ATOM 871 C C . PRO A 1 115 ? -13.19300 8.35700 -49.67200 1.000 16.27546 115 PRO A C 1
ATOM 872 O O . PRO A 1 115 ? -12.87200 7.61800 -50.60700 1.000 11.76270 115 PRO A O 1
ATOM 876 N N . ILE A 1 116 ? -12.30500 8.90400 -48.84000 1.000 14.96638 116 ILE A N 1
ATOM 877 C CA . ILE A 1 116 ? -10.87500 8.61900 -48.90800 1.000 13.74087 116 ILE A CA 1
ATOM 878 C C . ILE A 1 116 ? -10.48900 7.78300 -47.70500 1.000 17.00709 116 ILE A C 1
ATOM 879 O O . ILE A 1 116 ? -10.45300 8.30000 -46.58100 1.000 16.10873 116 ILE A O 1
ATOM 884 N N . VAL A 1 117 ? -10.11500 6.52700 -47.94600 1.000 15.36148 117 VAL A N 1
ATOM 885 C CA . VAL A 1 117 ? -9.69600 5.62000 -46.87900 1.000 12.85813 117 VAL A CA 1
ATOM 886 C C . VAL A 1 117 ? -8.25400 5.93200 -46.47900 1.000 13.53849 117 VAL A C 1
ATOM 887 O O . VAL A 1 117 ? -7.33700 5.88000 -47.30400 1.000 14.29675 117 VAL A O 1
ATOM 891 N N . GLU A 1 118 ? -8.05000 6.28700 -45.21600 1.000 12.79557 118 GLU A N 1
ATOM 892 C CA . GLU A 1 118 ? -6.70500 6.55200 -44.75200 1.000 11.64965 118 GLU A CA 1
ATOM 893 C C . GLU A 1 118 ? -6.36600 5.85700 -43.44400 1.000 17.92321 118 GLU A C 1
ATOM 894 O O . GLU A 1 118 ? -5.28800 6.09400 -42.88700 1.000 15.53241 118 GLU A O 1
ATOM 895 N N . SER A 1 119 ? -7.21700 4.93500 -42.98400 1.000 10.91751 119 SER A N 1
ATOM 896 C CA . SER A 1 119 ? -6.98000 4.27900 -41.70400 1.000 11.27577 119 SER A CA 1
ATOM 897 C C . SER A 1 119 ? -7.52900 2.86000 -41.70900 1.000 12.99019 119 SER A C 1
ATOM 898 O O . SER A 1 119 ? -8.41800 2.50400 -42.49600 1.000 14.61368 119 SER A O 1
ATOM 901 N N . ALA A 1 120 ? -7.00200 2.06800 -40.77200 1.000 13.31030 120 ALA A N 1
ATOM 902 C CA . ALA A 1 120 ? -7.47300 0.70300 -40.57300 1.000 13.28426 120 ALA A CA 1
ATOM 903 C C . ALA A 1 120 ? -8.96600 0.64800 -40.26400 1.000 13.05259 120 ALA A C 1
ATOM 904 O O . ALA A 1 120 ? -9.65800 -0.27700 -40.70700 1.000 18.29845 120 ALA A O 1
ATOM 906 N N . ARG A 1 121 ? -9.47900 1.59200 -39.47400 1.000 13.25475 121 ARG A N 1
ATOM 907 C CA . ARG A 1 121 ? -10.91500 1.60100 -39.19500 1.000 16.45823 121 ARG A CA 1
ATOM 908 C C . ARG A 1 121 ? -11.72100 1.79600 -40.46800 1.000 14.09451 121 ARG A C 1
ATOM 909 O O . ARG A 1 121 ? -12.72800 1.12300 -40.67600 1.000 21.07538 121 ARG A O 1
ATOM 917 N N . GLY A 1 122 ? -11.30500 2.74200 -41.31400 1.000 13.58330 122 GLY A N 1
ATOM 918 C CA . GLY A 1 122 ? -11.97200 2.94200 -42.58700 1.000 14.74054 122 GLY A CA 1
ATOM 919 C C . GLY A 1 122 ? -11.98500 1.69000 -43.44400 1.000 17.08438 122 GLY A C 1
ATOM 920 O O . GLY A 1 122 ? -12.97200 1.40500 -44.12500 1.000 13.07216 122 GLY A O 1
ATOM 921 N N . LEU A 1 123 ? -10.88000 0.93600 -43.43600 1.000 14.00815 123 LEU A N 1
ATOM 922 C CA . LEU A 1 123 ? -10.83600 -0.29600 -44.20800 1.000 11.30377 123 LEU A CA 1
ATOM 923 C C . LEU A 1 123 ? -11.82700 -1.31000 -43.66100 1.000 14.24581 123 LEU A C 1
ATOM 924 O O . LEU A 1 123 ? -12.58700 -1.92800 -44.41500 1.000 14.91846 123 LEU A O 1
ATOM 929 N N . ALA A 1 124 ? -11.83400 -1.48700 -42.34200 1.000 13.61184 124 ALA A N 1
ATOM 930 C CA . ALA A 1 124 ? -12.69200 -2.49100 -41.73800 1.000 10.93211 124 ALA A CA 1
ATOM 931 C C . ALA A 1 124 ? -14.15700 -2.19000 -41.99100 1.000 10.70353 124 ALA A C 1
ATOM 932 O O . ALA A 1 124 ? -14.97200 -3.11200 -42.05900 1.000 11.99002 124 ALA A O 1
ATOM 934 N N . ALA A 1 125 ? -14.50700 -0.91700 -42.14000 1.000 11.54899 125 ALA A N 1
ATOM 935 C CA . ALA A 1 125 ? -15.88400 -0.51300 -42.36600 1.000 15.13892 125 ALA A CA 1
ATOM 936 C C . ALA A 1 125 ? -16.17700 -0.20400 -43.83400 1.000 14.15104 125 ALA A C 1
ATOM 937 O O . ALA A 1 125 ? -17.22400 0.38900 -44.13700 1.000 16.54060 125 ALA A O 1
ATOM 939 N N . LEU A 1 126 ? -15.29700 -0.61800 -44.75600 1.000 12.04332 126 LEU A N 1
ATOM 940 C CA . LEU A 1 126 ? -15.42200 -0.16500 -46.14900 1.000 15.90648 126 LEU A CA 1
ATOM 941 C C . LEU A 1 126 ? -16.68200 -0.69400 -46.82500 1.000 14.49126 126 LEU A C 1
ATOM 942 O O . LEU A 1 126 ? -17.24200 -0.01500 -47.69900 1.000 15.28491 126 LEU A O 1
ATOM 947 N N . GLY A 1 127 ? -17.14700 -1.88500 -46.44600 1.000 13.04278 127 GLY A N 1
ATOM 948 C CA . GLY A 1 127 ? -18.41700 -2.36800 -46.97400 1.000 14.04840 127 GLY A CA 1
ATOM 949 C C . GLY A 1 127 ? -19.52900 -1.35900 -46.76700 1.000 18.20747 127 GLY A C 1
ATOM 950 O O . GLY A 1 127 ? -20.23000 -0.96400 -47.70700 1.000 16.12334 127 GLY A O 1
ATOM 951 N N . GLU A 1 128 ? -19.65900 -0.88100 -45.53400 1.000 19.45835 128 GLU A N 1
ATOM 952 C CA . GLU A 1 128 ? -20.69500 0.08300 -45.18900 1.000 19.88353 128 GLU A CA 1
ATOM 953 C C . GLU A 1 128 ? -20.42400 1.44900 -45.81800 1.000 17.13195 128 GLU A C 1
ATOM 954 O O . GLU A 1 128 ? -21.34000 2.10700 -46.32100 1.000 20.47623 128 GLU A O 1
ATOM 960 N N . ILE A 1 129 ? -19.16000 1.86400 -45.83700 1.000 17.14050 129 ILE A N 1
ATOM 961 C CA . ILE A 1 129 ? -18.79600 3.17200 -46.36800 1.000 17.01217 129 ILE A CA 1
ATOM 962 C C . ILE A 1 129 ? -19.14500 3.27100 -47.85000 1.000 18.00156 129 ILE A C 1
ATOM 963 O O . ILE A 1 129 ? -19.71800 4.27000 -48.29900 1.000 15.11370 129 ILE A O 1
ATOM 968 N N . ALA A 1 130 ? -18.76100 2.25500 -48.63700 1.000 17.13377 130 ALA A N 1
ATOM 969 C CA . ALA A 1 130 ? -18.98700 2.27400 -50.08300 1.000 16.23799 130 ALA A CA 1
ATOM 970 C C . ALA A 1 130 ? -20.46500 2.19600 -50.43700 1.000 16.61648 130 ALA A C 1
ATOM 971 O O . ALA A 1 130 ? -20.89100 2.75900 -51.45500 1.000 19.02605 130 ALA A O 1
ATOM 973 N N . ALA A 1 131 ? -21.24500 1.47000 -49.64300 1.000 16.15024 131 ALA A N 1
ATOM 974 C CA . ALA A 1 131 ? -22.66000 1.28700 -49.90600 1.000 15.82796 131 ALA A CA 1
ATOM 975 C C . ALA A 1 131 ? -23.48900 2.49400 -49.48500 1.000 12.68461 131 ALA A C 1
ATOM 976 O O . ALA A 1 131 ? -24.70300 2.47600 -49.66100 1.000 14.37032 131 ALA A O 1
ATOM 978 N N . ALA A 1 132 ? -22.86800 3.52000 -48.92100 1.000 13.29539 132 ALA A N 1
ATOM 979 C CA . ALA A 1 132 ? -23.57700 4.65000 -48.33900 1.000 13.76727 132 ALA A CA 1
ATOM 980 C C . ALA A 1 132 ? -24.12600 5.59800 -49.39600 1.000 17.66694 132 ALA A C 1
ATOM 981 O O . ALA A 1 132 ? -23.52300 5.80600 -50.45500 1.000 20.12208 132 ALA A O 1
ATOM 983 N N . ALA A 1 133 ? -25.27400 6.19900 -49.07400 1.000 18.31867 133 ALA A N 1
ATOM 984 C CA . ALA A 1 133 ? -25.93000 7.14200 -49.97200 1.000 25.29767 133 ALA A CA 1
ATOM 985 C C . ALA A 1 133 ? -25.04700 8.36200 -50.16800 1.000 18.27598 133 ALA A C 1
ATOM 986 O O . ALA A 1 133 ? -24.59200 8.96400 -49.19800 1.000 17.19456 133 ALA A O 1
ATOM 988 N N . GLY A 1 134 ? -24.82400 8.73100 -51.43300 1.000 19.67524 134 GLY A N 1
ATOM 989 C CA . GLY A 1 134 ? -23.96000 9.83600 -51.80100 1.000 18.43052 134 GLY A CA 1
ATOM 990 C C . GLY A 1 134 ? -22.60100 9.46000 -52.36900 1.000 16.50484 134 GLY A C 1
ATOM 991 O O . GLY A 1 134 ? -21.88300 10.34600 -52.85400 1.000 13.49712 134 GLY A O 1
ATOM 992 N N . VAL A 1 135 ? -22.21700 8.19200 -52.33300 1.000 18.51240 135 VAL A N 1
ATOM 993 C CA . VAL A 1 135 ? -20.87200 7.81900 -52.76900 1.000 16.32843 135 VAL A CA 1
ATOM 994 C C . VAL A 1 135 ? -20.80400 7.75500 -54.28900 1.000 19.92432 135 VAL A C 1
ATOM 995 O O . VAL A 1 135 ? -21.60600 7.07000 -54.93400 1.000 20.58365 135 VAL A O 1
ATOM 999 N N . GLU A 1 136 ? -19.83500 8.46200 -54.86400 1.000 16.41996 136 GLU A N 1
ATOM 1000 C CA . GLU A 1 136 ? -19.55500 8.35800 -56.28600 1.000 14.11216 136 GLU A CA 1
ATOM 1001 C C . GLU A 1 136 ? -18.48500 7.30800 -56.56500 1.000 17.18489 136 GLU A C 1
ATOM 1002 O O . GLU A 1 136 ? -18.66500 6.43600 -57.42500 1.000 14.28965 136 GLU A O 1
ATOM 1008 N N . ARG A 1 137 ? -17.36400 7.38600 -55.85100 1.000 15.48224 137 ARG A N 1
ATOM 1009 C CA . ARG A 1 137 ? -16.25900 6.46400 -56.06900 1.000 16.18712 137 ARG A CA 1
ATOM 1010 C C . ARG A 1 137 ? -15.34400 6.54000 -54.86300 1.000 15.79998 137 ARG A C 1
ATOM 1011 O O . ARG A 1 137 ? -15.47700 7.42200 -54.00900 1.000 18.31589 137 ARG A O 1
ATOM 1019 N N . LEU A 1 138 ? -14.43000 5.58000 -54.78900 1.000 10.67144 138 LEU A N 1
ATOM 1020 C CA . LEU A 1 138 ? -13.46700 5.49900 -53.71000 1.000 10.73762 138 LEU A CA 1
ATOM 1021 C C . LEU A 1 138 ? -12.05500 5.84500 -54.17400 1.000 17.26114 138 LEU A C 1
ATOM 1022 O O . LEU A 1 138 ? -11.69700 5.71700 -55.35400 1.000 11.86241 138 LEU A O 1
ATOM 1027 N N . SER A 1 139 ? -11.28200 6.37200 -53.23600 1.000 14.98530 139 SER A N 1
ATOM 1028 C CA . SER A 1 139 ? -9.84100 6.42900 -53.37700 1.000 12.72781 139 SER A CA 1
ATOM 1029 C C . SER A 1 139 ? -9.27100 6.25700 -51.97900 1.000 13.26595 139 SER A C 1
ATOM 1030 O O . SER A 1 139 ? -10.01200 6.19800 -51.00600 1.000 15.14149 139 SER A O 1
ATOM 1033 N N . PHE A 1 140 ? -7.96300 6.09200 -51.86800 1.000 16.69937 140 PHE A N 1
ATOM 1034 C CA . PHE A 1 140 ? -7.38900 6.00800 -50.53400 1.000 14.59395 140 PHE A CA 1
ATOM 1035 C C . PHE A 1 140 ? -6.18100 6.92900 -50.41400 1.000 10.55876 140 PHE A C 1
ATOM 1036 O O . PHE A 1 140 ? -5.60100 7.36800 -51.40300 1.000 12.97762 140 PHE A O 1
ATOM 1044 N N . GLY A 1 141 ? -5.82900 7.22800 -49.17200 1.000 14.99431 141 GLY A N 1
ATOM 1045 C CA . GLY A 1 141 ? -4.60200 7.92500 -48.83400 1.000 16.81093 141 GLY A CA 1
ATOM 1046 C C . GLY A 1 141 ? -3.48700 6.95600 -48.48900 1.000 15.56923 141 GLY A C 1
ATOM 1047 O O . GLY A 1 141 ? -3.42600 6.47900 -47.35500 1.000 15.15539 141 GLY A O 1
ATOM 1048 N N . SER A 1 142 ? -2.65200 6.59000 -49.47100 1.000 15.85937 142 SER A N 1
ATOM 1049 C CA . SER A 1 142 ? -1.65900 5.54000 -49.23500 1.000 22.78366 142 SER A CA 1
ATOM 1050 C C . SER A 1 142 ? -0.68000 5.93900 -48.14100 1.000 16.98765 142 SER A C 1
ATOM 1051 O O . SER A 1 142 ? -0.29300 5.10700 -47.31600 1.000 15.13453 142 SER A O 1
ATOM 1054 N N . LEU A 1 143 ? -0.25300 7.20100 -48.12500 1.000 16.12313 143 LEU A N 1
ATOM 1055 C CA . LEU A 1 143 ? 0.65400 7.65300 -47.07000 1.000 15.23117 143 LEU A CA 1
ATOM 1056 C C . LEU A 1 143 ? -0.03500 7.65700 -45.69700 1.000 19.77306 143 LEU A C 1
ATOM 1057 O O . LEU A 1 143 ? 0.59000 7.31800 -44.68000 1.000 16.36035 143 LEU A O 1
ATOM 1062 N N . ASP A 1 144 ? -1.33300 7.98700 -45.65100 1.000 13.96683 144 ASP A N 1
ATOM 1063 C CA . ASP A 1 144 ? -2.05000 7.95400 -44.37600 1.000 14.75837 144 ASP A CA 1
ATOM 1064 C C . ASP A 1 144 ? -2.14300 6.53300 -43.83400 1.000 16.88371 144 ASP A C 1
ATOM 1065 O O . ASP A 1 144 ? -1.95100 6.29400 -42.63000 1.000 12.66467 144 ASP A O 1
ATOM 1070 N N . LEU A 1 145 ? -2.45000 5.57900 -44.71000 1.000 11.95525 145 LEU A N 1
ATOM 1071 C CA . LEU A 1 145 ? -2.48200 4.18600 -44.30300 1.000 16.63905 145 LEU A CA 1
ATOM 1072 C C . LEU A 1 145 ? -1.11500 3.72800 -43.80400 1.000 17.78419 145 LEU A C 1
ATOM 1073 O O . LEU A 1 145 ? -1.02500 2.95300 -42.84200 1.000 13.11872 145 LEU A O 1
ATOM 1078 N N . ALA A 1 146 ? -0.03800 4.22500 -44.42700 1.000 12.69809 146 ALA A N 1
ATOM 1079 C CA . ALA A 1 146 ? 1.30100 3.86700 -43.97500 1.000 20.06820 146 ALA A CA 1
ATOM 1080 C C . ALA A 1 146 ? 1.56500 4.39500 -42.56800 1.000 18.69845 146 ALA A C 1
ATOM 1081 O O . ALA A 1 146 ? 2.26700 3.75000 -41.77400 1.000 17.59148 146 ALA A O 1
ATOM 1083 N N . LEU A 1 147 ? 1.04100 5.57800 -42.24900 1.000 13.72817 147 LEU A N 1
ATOM 1084 C CA . LEU A 1 147 ? 1.15700 6.07600 -40.88400 1.000 16.10138 147 LEU A CA 1
ATOM 1085 C C . LEU A 1 147 ? 0.33100 5.22600 -39.93300 1.000 16.01814 147 LEU A C 1
ATOM 1086 O O . LEU A 1 147 ? 0.81800 4.80400 -38.87500 1.000 14.51677 147 LEU A O 1
ATOM 1091 N N . ASP A 1 148 ? -0.94300 4.99500 -40.28700 1.000 14.15482 148 ASP A N 1
ATOM 1092 C CA . ASP A 1 148 ? -1.86000 4.30300 -39.38300 1.000 14.93093 148 ASP A CA 1
ATOM 1093 C C . ASP A 1 148 ? -1.44300 2.86400 -39.12700 1.000 15.26127 148 ASP A C 1
ATOM 1094 O O . ASP A 1 148 ? -1.69600 2.34200 -38.04000 1.000 15.30944 148 ASP A O 1
ATOM 1099 N N . LEU A 1 149 ? -0.86500 2.19200 -40.12300 1.000 15.82967 149 LEU A N 1
ATOM 1100 C CA . LEU A 1 149 ? -0.41600 0.81800 -39.96000 1.000 16.71069 149 LEU A CA 1
ATOM 1101 C C . LEU A 1 149 ? 1.10100 0.72300 -39.76000 1.000 14.53651 149 LEU A C 1
ATOM 1102 O O . LEU A 1 149 ? 1.64400 -0.38200 -39.76400 1.000 14.04696 149 LEU A O 1
ATOM 1107 N N . ASP A 1 150 ? 1.79700 1.85600 -39.59800 1.000 15.35709 150 ASP A N 1
ATOM 1108 C CA . ASP A 1 150 ? 3.21300 1.85300 -39.24000 1.000 14.44341 150 ASP A CA 1
ATOM 1109 C C . ASP A 1 150 ? 4.05500 1.17100 -40.31600 1.000 14.31369 150 ASP A C 1
ATOM 1110 O O . ASP A 1 150 ? 4.88500 0.31200 -40.02400 1.000 13.88486 150 ASP A O 1
ATOM 1115 N N . LEU A 1 151 ? 3.77900 1.50100 -41.57500 1.000 16.28987 151 LEU A N 1
ATOM 1116 C CA . LEU A 1 151 ? 4.46200 0.88900 -42.70900 1.000 16.96754 151 LEU A CA 1
ATOM 1117 C C . LEU A 1 151 ? 5.66200 1.73500 -43.14500 1.000 21.06132 151 LEU A C 1
ATOM 1118 O O . LEU A 1 151 ? 5.66700 2.96400 -43.01200 1.000 21.59602 151 LEU A O 1
ATOM 1123 N N . ASN A 1 152 ? 6.68400 1.05900 -43.67400 1.000 19.03626 152 ASN A N 1
ATOM 1124 C CA . ASN A 1 152 ? 7.86200 1.71700 -44.25400 1.000 23.55640 152 ASN A CA 1
ATOM 1125 C C . ASN A 1 152 ? 7.54000 2.05900 -45.70300 1.000 17.66814 152 ASN A C 1
ATOM 1126 O O . ASN A 1 152 ? 7.83000 1.29600 -46.62100 1.000 19.01904 152 ASN A O 1
ATOM 1131 N N . SER A 1 153 ? 6.98100 3.24800 -45.90400 1.000 22.29588 153 SER A N 1
ATOM 1132 C CA . SER A 1 153 ? 6.49500 3.67000 -47.20800 1.000 18.86381 153 SER A CA 1
ATOM 1133 C C . SER A 1 153 ? 7.55700 3.45000 -48.27100 1.000 18.03642 153 SER A C 1
ATOM 1134 O O . SER A 1 153 ? 8.73000 3.75800 -48.06400 1.000 24.19229 153 SER A O 1
ATOM 1137 N N . GLY A 1 154 ? 7.15400 2.85000 -49.38100 1.000 21.36266 154 GLY A N 1
ATOM 1138 C CA . GLY A 1 154 ? 8.04400 2.59000 -50.48300 1.000 14.90652 154 GLY A CA 1
ATOM 1139 C C . GLY A 1 154 ? 8.67400 1.21600 -50.49300 1.000 23.50888 154 GLY A C 1
ATOM 1140 O O . GLY A 1 154 ? 9.21300 0.81300 -51.52900 1.000 27.77547 154 GLY A O 1
ATOM 1141 N N . SER A 1 155 ? 8.66000 0.49600 -49.36800 1.000 22.54688 155 SER A N 1
ATOM 1142 C CA . SER A 1 155 ? 9.25800 -0.83400 -49.32200 1.000 15.91605 155 SER A CA 1
ATOM 1143 C C . SER A 1 155 ? 8.32700 -1.86500 -49.95400 1.000 16.75865 155 SER A C 1
ATOM 1144 O O . SER A 1 155 ? 7.11900 -1.64800 -50.10000 1.000 20.56568 155 SER A O 1
ATOM 1147 N N . ASN A 1 156 ? 8.90200 -3.00800 -50.32300 1.000 17.02972 156 ASN A N 1
ATOM 1148 C CA . ASN A 1 156 ? 8.09100 -4.07600 -50.90800 1.000 15.19389 156 ASN A CA 1
ATOM 1149 C C . ASN A 1 156 ? 7.05100 -4.59300 -49.92100 1.000 19.34658 156 ASN A C 1
ATOM 1150 O O . ASN A 1 156 ? 5.92200 -4.91500 -50.31300 1.000 18.70581 156 ASN A O 1
ATOM 1155 N N . ALA A 1 157 ? 7.40800 -4.67200 -48.63200 1.000 15.19801 157 ALA A N 1
AT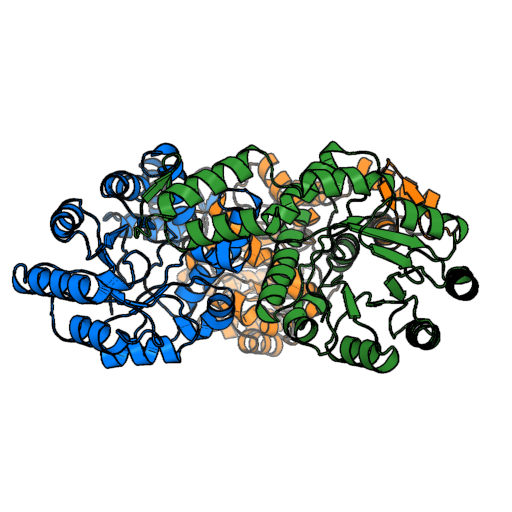OM 1156 C CA . ALA A 1 157 ? 6.46000 -5.14700 -47.63000 1.000 19.53371 157 ALA A CA 1
ATOM 1157 C C . ALA A 1 157 ? 5.30000 -4.17200 -47.46700 1.000 18.93013 157 ALA A C 1
ATOM 1158 O O . ALA A 1 157 ? 4.14400 -4.58300 -47.30600 1.000 14.10625 157 ALA A O 1
ATOM 1160 N N . ALA A 1 158 ? 5.60300 -2.87700 -47.44900 1.000 18.41667 158 ALA A N 1
ATOM 1161 C CA . ALA A 1 158 ? 4.55100 -1.88100 -47.36000 1.000 16.20233 158 ALA A CA 1
ATOM 1162 C C . ALA A 1 158 ? 3.59600 -1.98300 -48.54700 1.000 17.61321 158 ALA A C 1
ATOM 1163 O O . ALA A 1 158 ? 2.36800 -1.96500 -48.36800 1.000 18.96542 158 ALA A O 1
ATOM 1165 N N . GLU A 1 159 ? 4.13600 -2.12300 -49.76400 1.000 13.98084 159 GLU A N 1
ATOM 1166 C CA . GLU A 1 159 ? 3.26700 -2.23100 -50.93400 1.000 17.37759 159 GLU A CA 1
ATOM 1167 C C . GLU A 1 159 ? 2.45000 -3.50900 -50.88100 1.000 15.43262 159 GLU A C 1
ATOM 1168 O O . GLU A 1 159 ? 1.32800 -3.55200 -51.39900 1.000 20.11588 159 GLU A O 1
ATOM 1174 N N . GLN A 1 160 ? 2.98500 -4.55800 -50.25800 1.000 14.90804 160 GLN A N 1
ATOM 1175 C CA . GLN A 1 160 ? 2.17300 -5.75500 -50.06500 1.000 16.03878 160 GLN A CA 1
ATOM 1176 C C . GLN A 1 160 ? 0.99800 -5.47900 -49.12500 1.000 17.42415 160 GLN A C 1
ATOM 1177 O O . GLN A 1 160 ? -0.12100 -5.93700 -49.38300 1.000 18.19824 160 GLN A O 1
ATOM 1183 N N . ILE A 1 161 ? 1.21800 -4.70800 -48.05000 1.000 14.90757 161 ILE A N 1
ATOM 1184 C CA . ILE A 1 161 ? 0.10400 -4.34400 -47.17400 1.000 16.15100 161 ILE A CA 1
ATOM 1185 C C . ILE A 1 161 ? -0.88100 -3.42300 -47.88200 1.000 14.18372 161 ILE A C 1
ATOM 1186 O O . ILE A 1 161 ? -2.09700 -3.59700 -47.77500 1.000 10.51480 161 ILE A O 1
ATOM 1191 N N . LEU A 1 162 ? -0.38300 -2.41300 -48.58500 1.000 17.18634 162 LEU A N 1
ATOM 1192 C CA . LEU A 1 162 ? -1.28500 -1.53500 -49.31700 1.000 13.46567 162 LEU A CA 1
ATOM 1193 C C . LEU A 1 162 ? -2.04500 -2.29900 -50.38600 1.000 15.58643 162 LEU A C 1
ATOM 1194 O O . LEU A 1 162 ? -3.17700 -1.93200 -50.71600 1.000 20.69345 162 LEU A O 1
ATOM 1199 N N . GLY A 1 163 ? -1.45900 -3.37700 -50.91600 1.000 15.07895 163 GLY A N 1
ATOM 1200 C CA . GLY A 1 163 ? -2.18800 -4.20900 -51.85700 1.000 13.96132 163 GLY A CA 1
ATOM 1201 C C . GLY A 1 163 ? -3.49100 -4.73600 -51.29200 1.000 18.34572 163 GLY A C 1
ATOM 1202 O O . GLY A 1 163 ? -4.47500 -4.89800 -52.02600 1.000 17.06032 163 GLY A O 1
ATOM 1203 N N . HIS A 1 164 ? -3.52300 -5.02300 -49.98600 1.000 19.66532 164 HIS A N 1
ATOM 1204 C CA . HIS A 1 164 ? -4.77200 -5.45600 -49.36700 1.000 17.73563 164 HIS A CA 1
ATOM 1205 C C . HIS A 1 164 ? -5.79500 -4.33000 -49.32900 1.000 13.81364 164 HIS A C 1
ATOM 1206 O O . HIS A 1 164 ? -6.99400 -4.57400 -49.48700 1.000 19.30276 164 HIS A O 1
ATOM 1213 N N . ALA A 1 165 ? -5.36500 -3.09600 -49.10700 1.000 15.30570 165 ALA A N 1
ATOM 1214 C CA . ALA A 1 165 ? -6.33900 -2.00100 -49.14000 1.000 15.70249 165 ALA A CA 1
ATOM 1215 C C . ALA A 1 165 ? -6.80600 -1.71800 -50.56600 1.000 16.68831 165 ALA A C 1
ATOM 1216 O O . ALA A 1 165 ? -7.97100 -1.36500 -50.78800 1.000 16.01432 165 ALA A O 1
ATOM 1218 N N . ARG A 1 166 ? -5.90400 -1.83200 -51.54700 1.000 12.35023 166 ARG A N 1
ATOM 1219 C CA . ARG A 1 166 ? -6.32700 -1.65600 -52.93200 1.000 18.41626 166 ARG A CA 1
ATOM 1220 C C . ARG A 1 166 ? -7.38100 -2.69600 -53.31200 1.000 18.83744 166 ARG A C 1
ATOM 1221 O O . AR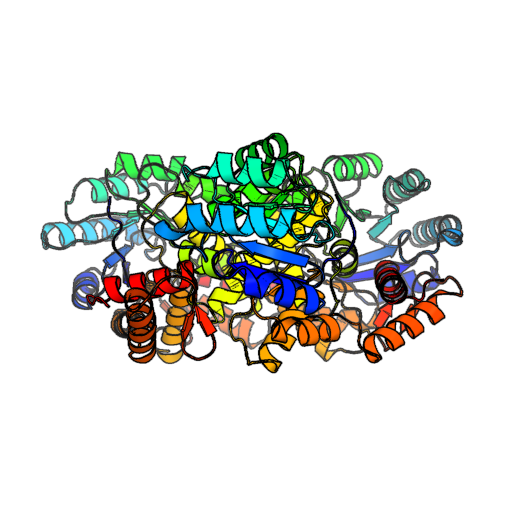G A 1 166 ? -8.41900 -2.36000 -53.89900 1.000 17.54603 166 ARG A O 1
ATOM 1229 N N . TYR A 1 167 ? -7.15600 -3.95500 -52.93300 1.000 17.00529 167 TYR A N 1
ATOM 1230 C CA . TYR A 1 167 ? -8.12400 -5.00500 -53.22300 1.000 15.82068 167 TYR A CA 1
ATOM 1231 C C . TYR A 1 167 ? -9.48400 -4.65400 -52.64600 1.000 16.52616 167 TYR A C 1
ATOM 1232 O O . TYR A 1 167 ? -10.50600 -4.82200 -53.31700 1.000 13.11595 167 TYR A O 1
ATOM 1241 N N . ALA A 1 168 ? -9.50400 -4.14800 -51.40400 1.000 15.06257 168 ALA A N 1
ATOM 1242 C CA . ALA A 1 168 ? -10.75700 -3.80000 -50.73500 1.000 14.42776 168 ALA A CA 1
ATOM 1243 C C . ALA A 1 168 ? -11.49700 -2.69800 -51.47700 1.000 15.11835 168 ALA A C 1
ATOM 1244 O O . ALA A 1 168 ? -12.71800 -2.78500 -51.67800 1.000 15.91313 168 ALA A O 1
ATOM 1246 N N . LEU A 1 169 ? -10.77700 -1.65500 -51.90300 1.000 12.53689 169 LEU A N 1
ATOM 1247 C CA . LEU A 1 169 ? -11.42000 -0.61100 -52.69200 1.000 11.58213 169 LEU A CA 1
ATOM 1248 C C . LEU A 1 169 ? -12.00600 -1.17900 -53.96900 1.000 12.99615 169 LEU A C 1
ATOM 1249 O O . LEU A 1 169 ? -13.08900 -0.76300 -54.39200 1.000 14.20333 169 LEU A O 1
ATOM 1254 N N . LEU A 1 170 ? -11.27200 -2.08500 -54.63100 1.000 14.30836 170 LEU A N 1
ATOM 1255 C CA . LEU A 1 170 ? -11.73500 -2.65900 -55.89700 1.000 13.89873 170 LEU A CA 1
ATOM 1256 C C . LEU A 1 170 ? -12.88900 -3.63800 -55.68600 1.000 16.00297 170 LEU A C 1
ATOM 1257 O O . LEU A 1 170 ? -13.85800 -3.65200 -56.45800 1.000 11.75990 170 LEU A O 1
ATOM 1262 N N . LEU A 1 171 ? -12.80700 -4.46500 -54.64500 1.000 11.10311 171 LEU A N 1
ATOM 1263 C CA . LEU A 1 171 ? -13.91000 -5.36300 -54.34400 1.000 13.26350 171 LEU A CA 1
ATOM 1264 C C . LEU A 1 171 ? -15.19300 -4.57000 -54.09700 1.000 16.48024 171 LEU A C 1
ATOM 1265 O O . LEU A 1 171 ? -16.21600 -4.80500 -54.75000 1.000 16.49051 171 LEU A O 1
ATOM 1270 N N . GLN A 1 172 ? -15.14500 -3.61200 -53.16200 1.000 11.54819 172 GLN A N 1
ATOM 1271 C CA . GLN A 1 172 ? -16.33300 -2.85000 -52.79300 1.000 16.01899 172 GLN A CA 1
ATOM 1272 C C . GLN A 1 172 ? -16.80300 -1.92100 -53.91300 1.000 17.64000 172 GLN A C 1
ATOM 1273 O O . GLN A 1 172 ? -18.00500 -1.62800 -54.00600 1.000 15.92668 172 GLN A O 1
ATOM 1279 N N . THR A 1 173 ? -15.89100 -1.43300 -54.76100 1.000 15.47012 173 THR A N 1
ATOM 1280 C CA . THR A 1 173 ? -16.33400 -0.67800 -55.93500 1.000 14.55566 173 THR A CA 1
ATOM 1281 C C . THR A 1 173 ? -17.35600 -1.46500 -56.76000 1.000 15.78918 173 THR A C 1
ATOM 1282 O O . THR A 1 173 ? -18.38400 -0.92400 -57.18800 1.000 14.81760 173 THR A O 1
ATOM 1286 N N . ARG A 1 174 ? -17.06800 -2.74600 -57.01700 1.000 14.91026 174 ARG A N 1
ATOM 1287 C CA . ARG A 1 174 ? -17.95700 -3.58700 -57.81800 1.000 12.90194 174 ARG A CA 1
ATOM 1288 C C . ARG A 1 174 ? -19.21000 -4.00200 -57.04300 1.000 16.80041 174 ARG A C 1
ATOM 1289 O O . ARG A 1 174 ? -20.29800 -4.10800 -57.62100 1.000 17.17242 174 ARG A O 1
ATOM 1297 N N . LEU A 1 175 ? -19.08400 -4.24100 -55.73300 1.000 16.84715 175 LEU A N 1
ATOM 1298 C CA . LEU A 1 175 ? -20.23800 -4.69000 -54.95600 1.000 20.70039 175 LEU A CA 1
ATOM 1299 C C . LEU A 1 175 ? -21.26900 -3.57700 -54.81800 1.000 17.05342 175 LEU A C 1
ATOM 1300 O O . LEU A 1 175 ? -22.46900 -3.80400 -54.99000 1.000 14.37016 175 LEU A O 1
ATOM 1305 N N . ALA A 1 176 ? -20.81500 -2.35900 -54.55700 1.000 20.24150 176 ALA A N 1
ATOM 1306 C CA . ALA A 1 176 ? -21.70600 -1.21900 -54.41800 1.000 12.30237 176 ALA A CA 1
ATOM 1307 C C . ALA A 1 176 ? -22.01800 -0.54400 -55.74900 1.000 13.88647 176 ALA A C 1
ATOM 1308 O O . ALA A 1 176 ? -22.76300 0.43600 -55.76000 1.000 15.98048 176 ALA A O 1
ATOM 1310 N N . GLY A 1 177 ? -21.48200 -1.03400 -56.86700 1.000 15.34136 177 GLY A N 1
ATOM 1311 C CA . GLY A 1 177 ? -21.81300 -0.44100 -58.16400 1.000 11.24646 177 GLY A CA 1
ATOM 1312 C C . GLY A 1 177 ? -21.32800 0.98600 -58.32800 1.000 15.81147 177 GLY A C 1
ATOM 1313 O O . GLY A 1 177 ? -22.06300 1.83200 -58.84900 1.000 15.73329 177 GLY A O 1
ATOM 1314 N N . LEU A 1 178 ? -20.12700 1.28900 -57.84800 1.000 12.79832 178 LEU A N 1
ATOM 1315 C CA . LEU A 1 178 ? -19.60300 2.64200 -57.90200 1.000 16.58463 178 LEU A CA 1
ATOM 1316 C C . LEU A 1 178 ? -18.86300 2.89000 -59.22400 1.000 19.30165 178 LEU A C 1
ATOM 1317 O O . LEU A 1 178 ? -18.70100 1.99300 -60.05200 1.000 17.85787 178 LEU A O 1
ATOM 1322 N N . ALA A 1 179 ? -18.47600 4.15100 -59.43900 1.000 13.22331 179 ALA A N 1
ATOM 1323 C CA . ALA A 1 179 ? -17.61000 4.52600 -60.54600 1.000 13.16285 179 ALA A CA 1
ATOM 1324 C C . ALA A 1 179 ? -16.18100 4.03800 -60.29400 1.000 14.74349 179 ALA A C 1
ATOM 1325 O O . ALA A 1 179 ? -15.83100 3.70300 -59.16100 1.000 11.70166 179 ALA A O 1
ATOM 1327 N N . PRO A 1 180 ? -15.33600 3.99200 -61.33200 1.000 15.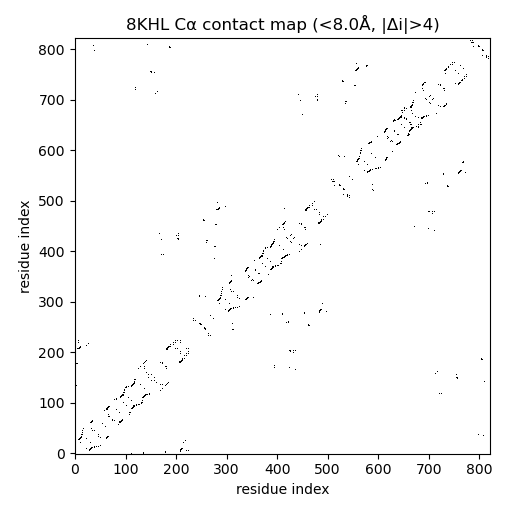11939 180 PRO A N 1
ATOM 1328 C CA . PRO A 1 180 ? -13.97600 3.47200 -61.15400 1.000 13.09298 180 PRO A CA 1
ATOM 1329 C C . PRO A 1 180 ? -13.22700 4.22900 -60.07400 1.000 15.38562 180 PRO A C 1
ATOM 1330 O O . PRO A 1 180 ? -13.22600 5.47100 -60.04500 1.000 12.79706 180 PRO A O 1
ATOM 1334 N N . PRO A 1 181 ? -12.59900 3.51500 -59.15500 1.000 10.87565 181 PRO A N 1
ATOM 1335 C CA . PRO A 1 181 ? -11.85700 4.17400 -58.08000 1.000 14.23580 181 PRO A CA 1
ATOM 1336 C C . PRO A 1 181 ? -10.51700 4.68500 -58.58400 1.000 11.37104 181 PRO A C 1
ATOM 1337 O O . PRO A 1 181 ? -10.05100 4.32200 -59.65500 1.000 17.01359 181 PRO A O 1
ATOM 1341 N N . LEU A 1 182 ? -9.87500 5.50100 -57.76100 1.000 15.10733 182 LEU A N 1
ATOM 1342 C CA . LEU A 1 182 ? -8.55800 6.03700 -58.07700 1.000 18.26195 182 LEU A CA 1
ATOM 1343 C C . LEU A 1 182 ? -7.54900 5.46500 -57.10200 1.000 18.43578 182 LEU A C 1
ATOM 1344 O O . LEU A 1 182 ? -7.80500 5.42800 -55.89500 1.000 20.20375 182 LEU A O 1
ATOM 1349 N N . ASP A 1 183 ? -6.40900 5.01500 -57.62600 1.000 20.23145 183 ASP A N 1
ATOM 1350 C CA . ASP A 1 183 ? -5.32000 4.57100 -56.77000 1.000 18.66034 183 ASP A CA 1
ATOM 1351 C C . ASP A 1 183 ? -4.72600 5.78500 -56.05100 1.000 18.54935 183 ASP A C 1
ATOM 1352 O O . ASP A 1 183 ? -5.02600 6.93800 -56.37900 1.000 13.07413 183 ASP A O 1
ATOM 1357 N N . GLY A 1 184 ? -3.85800 5.52400 -55.06900 1.000 15.05949 184 GLY A N 1
ATOM 1358 C CA . GLY A 1 184 ? -3.33500 6.57900 -54.22200 1.000 11.87314 184 GLY A CA 1
ATOM 1359 C C . GLY A 1 184 ? -2.27800 7.43100 -54.91300 1.000 15.59940 184 GLY A C 1
ATOM 1360 O O . GLY A 1 184 ? -1.89200 7.20100 -56.05700 1.000 17.34683 184 GLY A O 1
ATOM 1361 N N . VAL A 1 185 ? -1.82600 8.46700 -54.19700 1.000 19.93320 185 VAL A N 1
ATOM 1362 C CA . VAL A 1 185 ? -0.84300 9.40900 -54.73600 1.000 15.81189 185 VAL A CA 1
ATOM 1363 C C . VAL A 1 185 ? 0.52000 8.74100 -54.88200 1.000 16.30797 185 VAL A C 1
ATOM 1364 O O . VAL A 1 185 ? 0.97100 8.01000 -53.99200 1.000 21.10713 185 VAL A O 1
ATOM 1368 N N . TYR A 1 186 ? 1.21000 9.04500 -55.98500 1.000 16.28083 186 TYR A N 1
ATOM 1369 C CA . TYR A 1 186 ? 2.59600 8.66600 -56.17900 1.000 15.32507 186 TYR A CA 1
ATOM 1370 C C . TYR A 1 186 ? 3.43100 9.90900 -55.88600 1.000 17.26631 186 TYR A C 1
ATOM 1371 O O . TYR A 1 186 ? 3.35800 10.89100 -56.64500 1.000 17.49328 186 TYR A O 1
ATOM 1380 N N . PRO A 1 187 ? 4.19600 9.94600 -54.79500 1.000 17.33441 187 PRO A N 1
ATOM 1381 C CA . PRO A 1 187 ? 4.74800 11.22400 -54.32900 1.000 18.14320 187 PRO A CA 1
ATOM 1382 C C . PRO A 1 187 ? 6.05300 11.66800 -54.97600 1.000 22.65469 187 PRO A C 1
ATOM 1383 O O . PRO A 1 187 ? 6.39700 12.84600 -54.82800 1.000 17.97202 187 PRO A O 1
ATOM 1387 N N . ALA A 1 188 ? 6.77300 10.79700 -55.69000 1.000 16.92967 188 ALA A N 1
ATOM 1388 C CA . ALA A 1 188 ? 8.08800 11.14500 -56.24300 1.000 20.93478 188 ALA A CA 1
ATOM 1389 C C . ALA A 1 188 ? 7.85400 11.93900 -57.52300 1.000 14.21619 188 ALA A C 1
ATOM 1390 O O . ALA A 1 188 ? 7.74100 11.38700 -58.61200 1.000 20.23365 188 ALA A O 1
ATOM 1392 N N . ILE A 1 189 ? 7.82000 13.26400 -57.37400 1.000 15.68884 189 ILE A N 1
ATOM 1393 C CA . ILE A 1 189 ? 7.17200 14.13500 -58.35400 1.000 19.28076 189 ILE A CA 1
ATOM 1394 C C . ILE A 1 189 ? 7.76800 13.98000 -59.74900 1.000 20.97480 189 ILE A C 1
ATOM 1395 O O . ILE A 1 189 ? 7.03300 13.89100 -60.73800 1.000 29.27821 189 ILE A O 1
ATOM 1400 N N . GLN A 1 190 ? 9.09100 14.01700 -59.86500 1.000 18.74183 190 GLN A N 1
ATOM 1401 C CA . GLN A 1 190 ? 9.74500 14.05600 -61.17100 1.000 21.18775 190 GLN A CA 1
ATOM 1402 C C . GLN A 1 190 ? 10.13300 12.68800 -61.70600 1.000 22.03127 190 GLN A C 1
ATOM 1403 O O . GLN A 1 190 ? 10.62000 12.59900 -62.84200 1.000 22.04599 190 GLN A O 1
ATOM 1409 N N . ASN A 1 191 ? 9.95100 11.62800 -60.92100 1.000 21.12689 191 ASN A N 1
ATOM 1410 C CA . ASN A 1 191 ? 10.31500 10.28500 -61.35600 1.000 15.82605 191 ASN A CA 1
ATOM 1411 C C . ASN A 1 191 ? 9.19400 9.77600 -62.26100 1.000 18.53784 191 ASN A C 1
ATOM 1412 O O . ASN A 1 191 ? 8.26000 9.10000 -61.83300 1.000 15.67068 191 ASN A O 1
ATOM 1417 N N . ARG A 1 192 ? 9.27500 10.15300 -63.54000 1.000 16.91752 192 ARG A N 1
ATOM 1418 C CA . ARG A 1 192 ? 8.27500 9.71000 -64.50300 1.000 15.92218 192 ARG A CA 1
ATOM 1419 C C . ARG A 1 192 ? 8.26800 8.19100 -64.65800 1.000 19.33538 192 ARG A C 1
ATOM 1420 O O . ARG A 1 192 ? 7.20000 7.57400 -64.73500 1.000 21.12531 192 ARG A O 1
ATOM 1428 N N . ALA A 1 193 ? 9.44900 7.56700 -64.71500 1.000 19.64709 193 ALA A N 1
ATOM 1429 C CA . ALA A 1 193 ? 9.51200 6.11700 -64.89200 1.000 18.13510 193 ALA A CA 1
ATOM 1430 C C . ALA A 1 193 ? 8.80400 5.38800 -63.75700 1.000 19.20093 193 ALA A C 1
ATOM 1431 O O . ALA A 1 193 ? 8.04800 4.43800 -63.99600 1.000 17.55903 193 ALA A O 1
ATOM 1433 N N . GLY A 1 194 ? 9.04300 5.81900 -62.51300 1.000 19.55109 194 GLY A N 1
ATOM 1434 C CA . GLY A 1 194 ? 8.32900 5.24700 -61.37400 1.000 16.22325 194 GLY A CA 1
ATOM 1435 C C . GLY A 1 194 ? 6.84100 5.56600 -61.35500 1.000 19.12258 194 GLY A C 1
ATOM 1436 O O . GLY A 1 194 ? 6.01800 4.71900 -60.99000 1.000 25.45146 194 GLY A O 1
ATOM 1437 N N . LEU A 1 195 ? 6.47100 6.79500 -61.71300 1.000 15.73695 195 LEU A N 1
ATOM 1438 C CA . LEU A 1 195 ? 5.05700 7.13000 -61.81000 1.000 15.80071 195 LEU A CA 1
ATOM 1439 C C . LEU A 1 195 ? 4.38800 6.26800 -62.87200 1.000 19.59753 195 LEU A C 1
ATOM 1440 O O . LEU A 1 195 ? 3.30500 5.70300 -62.65400 1.000 16.19691 195 LEU A O 1
ATOM 1445 N N . VAL A 1 196 ? 5.04000 6.14100 -64.02800 1.000 18.00136 196 VAL A N 1
ATOM 1446 C CA . VAL A 1 196 ? 4.51300 5.28600 -65.08700 1.000 23.20343 196 VAL A CA 1
ATOM 1447 C C . VAL A 1 196 ? 4.27000 3.87500 -64.55900 1.000 19.28333 196 VAL A C 1
ATOM 1448 O O . VAL A 1 196 ? 3.23800 3.25300 -64.84500 1.000 19.84142 196 VAL A O 1
ATOM 1452 N N . GLU A 1 197 ? 5.17900 3.37400 -63.72700 1.000 18.62661 197 GLU A N 1
ATOM 1453 C CA . GLU A 1 197 ? 5.03200 2.00300 -63.25300 1.000 22.05668 197 GLU A CA 1
ATOM 1454 C C . GLU A 1 197 ? 3.84700 1.86300 -62.29500 1.000 17.78648 197 GLU A C 1
ATOM 1455 O O . GLU A 1 197 ? 3.04100 0.93500 -62.43200 1.000 13.90071 197 GLU A O 1
ATOM 1461 N N . ALA A 1 198 ? 3.67700 2.81400 -61.37300 1.000 15.57786 198 ALA A N 1
ATOM 1462 C CA . ALA A 1 198 ? 2.52200 2.77200 -60.47200 1.000 15.21898 198 ALA A CA 1
ATOM 1463 C C . ALA A 1 198 ? 1.20200 2.85500 -61.23800 1.000 15.00099 198 ALA A C 1
ATOM 1464 O O . ALA A 1 198 ? 0.20900 2.23200 -60.84200 1.000 21.70180 198 ALA A O 1
ATOM 1466 N N . VAL A 1 199 ? 1.16200 3.64300 -62.31700 1.000 15.74665 199 VAL A N 1
ATOM 1467 C CA . VAL A 1 199 ? -0.05800 3.77400 -63.10700 1.000 16.07419 199 VAL A CA 1
ATOM 1468 C C . VAL A 1 199 ? -0.37500 2.46800 -63.82700 1.000 14.47132 199 VAL A C 1
ATOM 1469 O O . VAL A 1 199 ? -1.48200 1.94500 -63.71200 1.000 15.77188 199 VAL A O 1
ATOM 1473 N N . ARG A 1 200 ? 0.60500 1.89600 -64.53200 1.000 17.67264 200 ARG A N 1
ATOM 1474 C CA . ARG A 1 200 ? 0.41100 0.59400 -65.17400 1.000 20.28102 200 ARG A CA 1
ATOM 1475 C C . ARG A 1 200 ? -0.10800 -0.42700 -64.17000 1.000 20.36165 200 ARG A C 1
ATOM 1476 O O . ARG A 1 200 ? -1.01800 -1.22000 -64.45900 1.000 20.42284 200 ARG A O 1
ATOM 1484 N N . PHE A 1 201 ? 0.51000 -0.44100 -62.98800 1.000 15.98420 201 PHE A N 1
ATOM 1485 C CA . PHE A 1 201 ? 0.10800 -1.37700 -61.95200 1.000 23.81755 201 PHE A CA 1
ATOM 1486 C C . PHE A 1 201 ? -1.34200 -1.14200 -61.54900 1.000 16.95237 201 PHE A C 1
ATOM 1487 O O . PHE A 1 201 ? -2.13900 -2.08400 -61.51000 1.000 14.54600 201 PHE A O 1
ATOM 1495 N N . ALA A 1 202 ? -1.71200 0.12400 -61.30600 1.000 15.93128 202 ALA A N 1
ATOM 1496 C CA . ALA A 1 202 ? -3.07300 0.45000 -60.88600 1.000 14.00355 202 ALA A CA 1
ATOM 1497 C C . ALA A 1 202 ? -4.09600 0.09500 -61.96000 1.000 15.14217 202 ALA A C 1
ATOM 1498 O O . ALA A 1 202 ? -5.15500 -0.46900 -61.65800 1.000 16.26712 202 ALA A O 1
ATOM 1500 N N . ARG A 1 203 ? -3.80100 0.41000 -63.21800 1.000 15.77682 203 ARG A N 1
ATOM 1501 C CA . ARG A 1 203 ? -4.74700 0.12800 -64.29600 1.000 15.31603 203 ARG A CA 1
ATOM 1502 C C . ARG A 1 203 ? -4.91400 -1.37100 -64.52100 1.000 17.85541 203 ARG A C 1
ATOM 1503 O O . ARG A 1 203 ? -6.02100 -1.84600 -64.80800 1.000 16.77291 203 ARG A O 1
ATOM 1511 N N . ASP A 1 204 ? -3.80800 -2.11700 -64.48300 1.000 16.10081 204 ASP A N 1
ATOM 1512 C CA . ASP A 1 204 ? -3.85400 -3.56400 -64.65300 1.000 16.21559 204 ASP A CA 1
ATOM 1513 C C . ASP A 1 204 ? -4.74700 -4.23500 -63.62500 1.000 17.70337 204 ASP A C 1
ATOM 1514 O O . ASP A 1 204 ? -5.24100 -5.34800 -63.85700 1.000 17.98667 204 ASP A O 1
ATOM 1519 N N . MET A 1 205 ? -4.93500 -3.57500 -62.49500 1.000 14.76217 205 MET A N 1
ATOM 1520 C CA . MET A 1 205 ? -5.62400 -4.05700 -61.31900 1.000 14.74555 205 MET A CA 1
ATOM 1521 C C . MET A 1 205 ? -7.08100 -3.58900 -61.26500 1.000 18.27259 205 MET A C 1
ATOM 1522 O O . MET A 1 205 ? -7.83300 -3.99800 -60.36100 1.000 11.88220 205 MET A O 1
ATOM 1527 N N . GLY A 1 206 ? -7.49000 -2.72800 -62.20000 1.000 13.58357 206 GLY A N 1
ATOM 1528 C CA . GLY A 1 206 ? -8.84800 -2.24700 -62.25000 1.000 12.97487 206 GLY A CA 1
ATOM 1529 C C . GLY A 1 206 ? -9.10800 -0.84700 -61.74300 1.000 12.23568 206 GLY A C 1
ATOM 1530 O O . GLY A 1 206 ? -10.27600 -0.46000 -61.66700 1.000 14.36758 206 GLY A O 1
ATOM 1531 N N . PHE A 1 207 ? -8.07600 -0.07900 -61.37700 1.000 15.14553 207 PHE A N 1
ATOM 1532 C CA . PHE A 1 207 ? -8.28200 1.33800 -61.06500 1.000 15.93925 207 PHE A CA 1
ATOM 1533 C C . PHE A 1 207 ? -8.51200 2.15100 -62.32900 1.000 16.49775 207 PHE A C 1
ATOM 1534 O O . PHE A 1 207 ? -7.95500 1.86000 -63.39000 1.000 18.18600 207 PHE A O 1
ATOM 1542 N N . GLY A 1 208 ? -9.33100 3.19300 -62.19900 1.000 12.44349 208 GLY A N 1
ATOM 1543 C CA . GLY A 1 208 ? -9.61400 4.05600 -63.32900 1.000 13.17434 208 GLY A CA 1
ATOM 1544 C C . GLY A 1 208 ? -8.65100 5.21900 -63.47500 1.000 17.84868 208 GLY A C 1
ATOM 1545 O O . GLY A 1 208 ? -8.58100 5.83300 -64.54500 1.000 17.85916 208 GLY A O 1
ATOM 1546 N N . GLY A 1 209 ? -7.93500 5.55700 -62.40800 1.000 11.32902 209 GLY A N 1
ATOM 1547 C CA . GLY A 1 209 ? -6.99300 6.65600 -62.47200 1.000 12.52412 209 GLY A CA 1
ATOM 1548 C C . GLY A 1 209 ? -6.20000 6.76600 -61.18600 1.000 18.24258 209 GLY A C 1
ATOM 1549 O O . GLY A 1 209 ? -6.21300 5.86500 -60.34400 1.000 16.39830 209 GLY A O 1
ATOM 1550 N N . LEU A 1 210 ? -5.52200 7.90500 -61.03000 1.000 15.67654 210 LEU A N 1
ATOM 1551 C CA . LEU A 1 210 ? -4.70900 8.17500 -59.85400 1.000 12.39639 210 LEU A CA 1
ATOM 1552 C C . LEU A 1 210 ? -4.99600 9.55900 -59.29800 1.000 15.64839 210 LEU A C 1
ATOM 1553 O O . LEU A 1 210 ? -5.19100 10.51200 -60.06100 1.000 15.09882 210 LEU A O 1
ATOM 1558 N N . LEU A 1 211 ? -5.03600 9.65700 -57.96300 1.000 12.77385 211 LEU A N 1
ATOM 1559 C CA . LEU A 1 211 ? -4.78600 10.93500 -57.31500 1.000 15.60653 211 LEU A CA 1
ATOM 1560 C C . LEU A 1 211 ? -3.35800 11.36300 -57.64000 1.000 16.40820 211 LEU A C 1
ATOM 1561 O O . LEU A 1 211 ? -2.43500 10.54600 -57.60000 1.000 15.57593 211 LEU A O 1
ATOM 1566 N N . CYS A 1 212 ? -3.16900 12.65100 -57.93700 1.000 11.08600 212 CYS A N 1
ATOM 1567 C CA . CYS A 1 212 ? -1.84400 13.17600 -58.23400 1.000 9.78309 212 CYS A CA 1
ATOM 1568 C C . CYS A 1 212 ? -1.66400 14.52200 -57.52900 1.000 14.36247 212 CYS A C 1
ATOM 1569 O O . CYS A 1 212 ? -2.60300 15.09100 -56.95300 1.000 14.40879 212 CYS A O 1
ATOM 1572 N N . ILE A 1 213 ? -0.42800 15.01600 -57.52800 1.000 14.79119 213 ILE A N 1
ATOM 1573 C CA . ILE A 1 213 ? -0.09200 16.13900 -56.65600 1.000 12.26910 213 ILE A CA 1
ATOM 1574 C C . ILE A 1 213 ? 0.75900 17.19800 -57.36300 1.000 17.19830 213 ILE A C 1
ATOM 1575 O O . ILE A 1 213 ? 1.21300 18.16000 -56.73200 1.000 21.25739 213 ILE A O 1
ATOM 1580 N N . HIS A 1 214 ? 0.96700 17.05500 -58.67600 1.000 12.87730 214 HIS A N 1
ATOM 1581 C CA . HIS A 1 214 ? 1.72500 18.04400 -59.41700 1.000 17.04871 214 HIS A CA 1
ATOM 1582 C C . HIS A 1 214 ? 1.21900 18.01500 -60.85100 1.000 18.60507 214 HIS A C 1
ATOM 1583 O O . HIS A 1 214 ? 0.88000 16.93400 -61.34400 1.000 18.67464 214 HIS A O 1
ATOM 1590 N N . PRO A 1 215 ? 1.09800 19.16700 -61.51800 1.000 17.88376 215 PRO A N 1
ATOM 1591 C CA . PRO A 1 215 ? 0.63400 19.15700 -62.91900 1.000 19.77454 215 PRO A CA 1
ATOM 1592 C C . PRO A 1 215 ? 1.45900 18.27600 -63.84000 1.000 20.14466 215 PRO A C 1
ATOM 1593 O O . PRO A 1 215 ? 0.90300 17.67300 -64.77400 1.000 15.86056 215 PRO A O 1
ATOM 1597 N N . SER A 1 216 ? 2.77000 18.16700 -63.59300 1.000 20.39970 216 SER A N 1
ATOM 1598 C CA . SER A 1 216 ? 3.63200 17.38600 -64.47300 1.000 17.27219 216 SER A CA 1
ATOM 1599 C C . SER A 1 216 ? 3.28100 15.91100 -64.44600 1.000 15.96973 216 SER A C 1
ATOM 1600 O O . SER A 1 216 ? 3.60300 15.19900 -65.39900 1.000 15.34967 216 SER A O 1
ATOM 1603 N N . GLN A 1 217 ? 2.55500 15.45300 -63.42400 1.000 21.89804 217 GLN A N 1
ATOM 1604 C CA . GLN A 1 217 ? 2.16300 14.04800 -63.34400 1.000 15.75562 217 GLN A CA 1
ATOM 1605 C C . GLN A 1 217 ? 1.03600 13.68800 -64.30500 1.000 13.54360 217 GLN A C 1
ATOM 1606 O O . GLN A 1 217 ? 0.83000 12.49900 -64.57000 1.000 15.70927 217 GLN A O 1
ATOM 1612 N N . VAL A 1 218 ? 0.31900 14.67900 -64.84800 1.000 15.35257 218 VAL A N 1
ATOM 1613 C CA . VAL A 1 218 ? -0.94100 14.41000 -65.54400 1.000 13.50891 218 VAL A CA 1
ATOM 1614 C C . VAL A 1 218 ? -0.71200 13.70600 -66.88400 1.000 15.90833 218 VAL A C 1
ATOM 1615 O O . VAL A 1 218 ? -1.28800 12.64300 -67.13900 1.000 16.74505 218 VAL A O 1
ATOM 1619 N N . GLU A 1 219 ? 0.09500 14.31100 -67.77800 1.000 18.82677 219 GLU A N 1
ATOM 1620 C CA . GLU A 1 219 ? 0.38800 13.68500 -69.07200 1.000 17.89885 219 GLU A CA 1
ATOM 1621 C C . GLU A 1 219 ? 0.93300 12.26800 -68.92900 1.000 19.09425 219 GLU A C 1
ATOM 1622 O O . GLU A 1 219 ? 0.47200 11.38100 -69.66700 1.000 16.35717 219 GLU A O 1
ATOM 1628 N N . PRO A 1 220 ? 1.90300 11.98400 -68.04300 1.000 17.78109 220 PRO A N 1
ATOM 1629 C CA . PRO A 1 220 ? 2.31600 10.58600 -67.84300 1.000 16.98298 220 PRO A CA 1
ATOM 1630 C C . PRO A 1 220 ? 1.18700 9.67600 -67.39800 1.000 21.63025 220 PRO A C 1
ATOM 1631 O O . PRO A 1 220 ? 1.12300 8.51500 -67.83400 1.000 17.81821 220 PRO A O 1
ATOM 1635 N N . ILE A 1 221 ? 0.31200 10.14900 -66.50600 1.000 15.63789 221 ILE A N 1
ATOM 1636 C CA . ILE A 1 221 ? -0.80200 9.30600 -66.09000 1.000 16.14342 221 ILE A CA 1
ATOM 1637 C C . ILE A 1 221 ? -1.71300 9.03100 -67.27800 1.000 16.58851 221 ILE A C 1
ATOM 1638 O O . ILE A 1 221 ? -2.02700 7.87700 -67.58100 1.000 16.51244 221 ILE A O 1
ATOM 1643 N N . HIS A 1 222 ? -2.11800 10.08800 -67.99000 1.000 14.94705 222 HIS A N 1
ATOM 1644 C CA . HIS A 1 222 ? -3.04700 9.91700 -69.10100 1.000 17.90002 222 HIS A CA 1
ATOM 1645 C C . HIS A 1 222 ? -2.46400 9.02800 -70.19000 1.000 19.42107 222 HIS A C 1
ATOM 1646 O O . HIS A 1 222 ? -3.14000 8.11700 -70.68200 1.000 19.69233 222 HIS A O 1
ATOM 1653 N N . GLN A 1 223 ? -1.19700 9.24400 -70.53900 1.000 21.03860 223 GLN A N 1
ATOM 1654 C CA . GLN A 1 223 ? -0.57400 8.44400 -71.58500 1.000 23.65518 223 GLN A CA 1
ATOM 1655 C C . GLN A 1 223 ? -0.45700 6.97300 -71.18600 1.000 23.57054 223 GLN A C 1
ATOM 1656 O O . GLN A 1 223 ? -0.62300 6.08400 -72.03000 1.000 25.30007 223 GLN A O 1
ATOM 1662 N N . THR A 1 224 ? -0.13000 6.69100 -69.92200 1.000 16.58457 224 THR A N 1
ATOM 1663 C CA . THR A 1 224 ? 0.05500 5.30100 -69.51000 1.000 17.57510 224 THR A CA 1
ATOM 1664 C C . THR A 1 224 ? -1.27500 4.55100 -69.44900 1.000 19.30038 224 THR A C 1
ATOM 1665 O O . THR A 1 224 ? -1.31600 3.33600 -69.67800 1.000 14.05508 224 THR A O 1
ATOM 1669 N N . LEU A 1 225 ? -2.37300 5.26100 -69.16700 1.000 21.05782 225 LEU A N 1
ATOM 1670 C CA . LEU A 1 225 ? -3.67700 4.62200 -69.01600 1.000 22.98330 225 LEU A CA 1
ATOM 1671 C C . LEU A 1 225 ? -4.30900 4.21000 -70.33700 1.000 23.59066 225 LEU A C 1
ATOM 1672 O O . LEU A 1 225 ? -5.17200 3.32200 -70.34000 1.000 24.07252 225 LEU A O 1
ATOM 1677 N N . MET A 1 226 ? -3.92400 4.81900 -71.45700 1.000 21.74087 226 MET A N 1
ATOM 1678 C CA . MET A 1 226 ? -4.56000 4.41600 -72.69600 1.000 27.01284 226 MET A CA 1
ATOM 1679 C C . MET A 1 226 ? -4.06300 3.03200 -73.11500 1.000 31.56148 226 MET A C 1
ATOM 1680 O O . MET A 1 226 ? -2.90000 2.68500 -72.87400 1.000 29.62967 226 MET A O 1
ATOM 1685 N N . PRO A 1 227 ? -4.92900 2.21200 -73.70600 1.000 32.40939 227 PRO A N 1
ATOM 1686 C CA . PRO A 1 227 ? -4.48600 0.90300 -74.17900 1.000 30.85313 227 PRO A CA 1
ATOM 1687 C C . PRO A 1 227 ? -3.40400 1.04900 -75.23800 1.000 31.73080 227 PRO A C 1
ATOM 1688 O O . PRO A 1 227 ? -3.44200 1.94800 -76.08100 1.000 27.61049 227 PRO A O 1
ATOM 1692 N N . SER A 1 228 ? -2.41100 0.17300 -75.14600 1.000 26.50210 228 SER A N 1
ATOM 1693 C CA . SER A 1 228 ? -1.30500 0.16000 -76.07700 1.000 32.29943 228 SER A CA 1
ATOM 1694 C C . SER A 1 228 ? -1.76800 -0.30500 -77.45200 1.000 26.55908 228 SER A C 1
ATOM 1695 O O . SER A 1 228 ? -2.82700 -0.92700 -77.58500 1.000 28.43630 228 SER A O 1
ATOM 1698 N N . PRO A 1 229 ? -1.00300 0.01300 -78.50100 1.000 25.69768 229 PRO A N 1
ATOM 1699 C CA . PRO A 1 229 ? -1.27800 -0.61000 -79.80900 1.000 25.12864 229 PRO A CA 1
ATOM 1700 C C . PRO A 1 229 ? -1.39400 -2.12600 -79.72300 1.000 26.91308 229 PRO A C 1
ATOM 1701 O O . PRO A 1 229 ? -2.28500 -2.71100 -80.35200 1.000 30.63201 229 PRO A O 1
ATOM 1705 N N . ALA A 1 230 ? -0.54600 -2.77000 -78.91300 1.000 22.66521 230 ALA A N 1
ATOM 1706 C CA . ALA A 1 230 ? -0.59200 -4.22100 -78.77100 1.000 25.58564 230 ALA A CA 1
ATOM 1707 C C . ALA A 1 230 ? -1.90400 -4.67800 -78.14800 1.000 23.90428 230 ALA A C 1
ATOM 1708 O O . ALA A 1 230 ? -2.51700 -5.64600 -78.61400 1.000 28.85097 230 ALA A O 1
ATOM 1710 N N . GLU A 1 231 ? -2.35600 -3.99800 -77.09200 1.000 24.91738 231 GLU A N 1
ATOM 1711 C CA . GLU A 1 231 ? -3.63900 -4.36900 -76.49100 1.000 29.20355 231 GLU A CA 1
ATOM 1712 C C . GLU A 1 231 ? -4.78100 -4.18200 -77.47800 1.000 27.15269 231 GLU A C 1
ATOM 1713 O O . GLU A 1 231 ? -5.68000 -5.03000 -77.56700 1.000 26.25714 231 GLU A O 1
ATOM 1719 N N . LEU A 1 232 ? -4.76600 -3.07900 -78.23100 1.000 27.90934 232 LEU A N 1
ATOM 1720 C CA . LEU A 1 232 ? -5.83500 -2.85700 -79.19400 1.000 25.90283 232 LEU A CA 1
ATOM 1721 C C . LEU A 1 232 ? -5.79400 -3.90500 -80.29600 1.000 28.39555 232 LEU A C 1
ATOM 1722 O O . LEU A 1 232 ? -6.81600 -4.51500 -80.61700 1.000 29.85155 232 LEU A O 1
ATOM 1727 N N . GLU A 1 233 ? -4.61400 -4.16600 -80.85200 1.000 26.21187 233 GLU A N 1
ATOM 1728 C CA . GLU A 1 233 ? -4.53000 -5.14300 -81.93000 1.000 32.83460 233 GLU A CA 1
ATOM 1729 C C . GLU A 1 233 ? -4.88900 -6.53900 -81.44000 1.000 31.25109 233 GLU A C 1
ATOM 1730 O O . GLU A 1 233 ? -5.52800 -7.30600 -82.17200 1.000 26.74419 233 GLU A O 1
ATOM 1736 N N . TRP A 1 234 ? -4.49400 -6.89000 -80.20700 1.000 25.25769 234 TRP A N 1
ATOM 1737 C CA . TRP A 1 234 ? -4.94500 -8.15400 -79.63400 1.000 23.94488 234 TRP A CA 1
ATOM 1738 C C . TRP A 1 234 ? -6.46600 -8.19100 -79.53700 1.000 24.11296 234 TRP A C 1
ATOM 1739 O O . TRP A 1 234 ? -7.10600 -9.13600 -80.01700 1.000 23.01580 234 TRP A O 1
ATOM 1750 N N . ALA A 1 235 ? -7.06300 -7.15200 -78.93400 1.000 23.34482 235 ALA A N 1
ATOM 1751 C CA . ALA A 1 235 ? -8.52100 -7.08500 -78.80800 1.000 26.37957 235 ALA A CA 1
ATOM 1752 C C . ALA A 1 235 ? -9.21300 -7.11500 -80.17200 1.000 22.74975 235 ALA A C 1
ATOM 1753 O O . ALA A 1 235 ? -10.31700 -7.65300 -80.30400 1.000 25.60035 235 ALA A O 1
ATOM 1755 N N . ARG A 1 236 ? -8.60100 -6.50900 -81.19000 1.000 25.10315 236 ARG A N 1
ATOM 1756 C CA . ARG A 1 236 ? -9.16400 -6.58900 -82.53500 1.000 27.01817 236 ARG A CA 1
ATOM 1757 C C . ARG A 1 236 ? -9.15300 -8.02100 -83.04900 1.000 26.02884 236 ARG A C 1
ATOM 1758 O O . ARG A 1 236 ? -10.16800 -8.51900 -83.54400 1.000 23.75986 236 ARG A O 1
ATOM 1766 N N . ARG A 1 237 ? -8.01900 -8.71200 -82.90700 1.000 25.52902 237 ARG A N 1
ATOM 1767 C CA . ARG A 1 237 ? -7.94700 -10.10700 -83.33200 1.000 28.69169 237 ARG A CA 1
ATOM 1768 C C . ARG A 1 237 ? -8.96800 -10.97100 -82.59600 1.000 30.29786 237 ARG A C 1
ATOM 1769 O O . ARG A 1 237 ? -9.63600 -11.81300 -83.20600 1.000 32.34147 237 ARG A O 1
ATOM 1777 N N . VAL A 1 238 ? -9.10700 -10.77900 -81.28600 1.000 25.06981 238 VAL A N 1
ATOM 1778 C CA . VAL A 1 238 ? -10.05500 -11.59200 -80.53000 1.000 26.84618 238 VAL A CA 1
ATOM 1779 C C . VAL A 1 238 ? -11.48700 -11.32700 -80.99000 1.000 27.67631 238 VAL A C 1
ATOM 1780 O O . VAL A 1 238 ? -12.27100 -12.26000 -81.19700 1.000 26.24270 238 VAL A O 1
ATOM 1784 N N . ALA A 1 239 ? -11.84900 -10.05200 -81.16900 1.000 26.89457 239 ALA A N 1
ATOM 1785 C CA . ALA A 1 239 ? -13.21400 -9.72100 -81.57400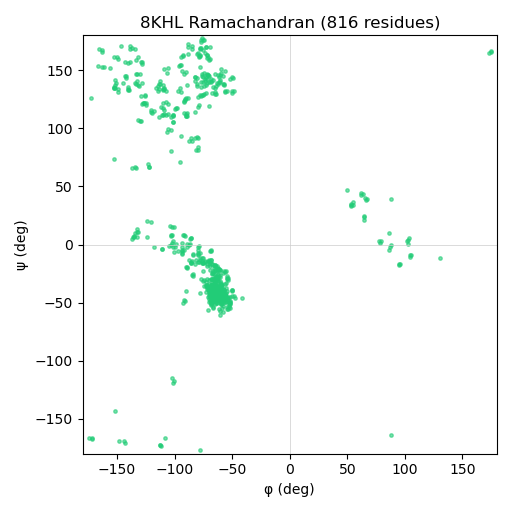 1.000 27.77542 239 ALA A CA 1
ATOM 1786 C C . ALA A 1 239 ? -13.52700 -10.26100 -82.96000 1.000 38.05710 239 ALA A C 1
ATOM 1787 O O . ALA A 1 239 ? -14.62800 -10.77800 -83.20100 1.000 30.88943 239 ALA A O 1
ATOM 1789 N N . GLU A 1 240 ? -12.55300 -10.19600 -83.87200 1.000 40.90650 240 GLU A N 1
ATOM 1790 C CA . GLU A 1 240 ? -12.77300 -10.72000 -85.21400 1.000 39.13821 240 GLU A CA 1
ATOM 1791 C C . GLU A 1 240 ? -13.16000 -12.19100 -85.15600 1.000 42.31301 240 GLU A C 1
ATOM 1792 O O . GLU A 1 240 ? -14.14700 -12.61000 -85.76900 1.000 41.38146 240 GLU A O 1
ATOM 1798 N N . ALA A 1 241 ? -12.38600 -12.99600 -84.42800 1.000 36.09635 241 ALA A N 1
ATOM 1799 C CA . ALA A 1 241 ? -12.69200 -14.41800 -84.33900 1.000 37.51315 241 ALA A CA 1
ATOM 1800 C C . ALA A 1 241 ? -14.02000 -14.67000 -83.61900 1.000 38.79463 241 ALA A C 1
ATOM 1801 O O . ALA A 1 241 ? -14.66600 -15.69800 -83.85800 1.000 37.06463 241 ALA A O 1
ATOM 1803 N N . GLY A 1 242 ? -14.45600 -13.74400 -82.75300 1.000 38.54026 242 GLY A N 1
ATOM 1804 C CA . GLY A 1 242 ? -15.70400 -13.98000 -82.04700 1.000 34.24039 242 GLY A CA 1
ATOM 1805 C C . GLY A 1 242 ? -16.94800 -13.68600 -82.84700 1.000 42.25191 242 GLY A C 1
ATOM 1806 O O . GLY A 1 242 ? -18.04300 -14.07700 -82.42400 1.000 39.74452 242 GLY A O 1
ATOM 1807 N N . ALA A 1 243 ? -16.80800 -12.96200 -83.96300 1.000 41.80400 243 ALA A N 1
ATOM 1808 C CA . ALA A 1 243 ? -17.87800 -12.77000 -84.93400 1.000 46.74007 243 ALA A CA 1
ATOM 1809 C C . ALA A 1 243 ? -17.86400 -13.86200 -86.00200 1.000 48.19363 243 ALA A C 1
ATOM 1810 O O . ALA A 1 243 ? -18.92300 -14.36600 -86.39200 1.000 55.91348 243 ALA A O 1
ATOM 1812 N N . SER A 1 244 ? -16.65700 -14.24000 -86.45100 1.000 46.16096 244 SER A N 1
ATOM 1813 C CA . SER A 1 244 ? -16.46000 -15.27200 -87.47100 1.000 49.75344 244 SER A CA 1
ATOM 1814 C C . SER A 1 244 ? -17.13000 -16.59200 -87.12000 1.000 57.93471 244 SER A C 1
ATOM 1815 O O . SER A 1 244 ? -17.46200 -17.37300 -88.02100 1.000 60.76385 244 SER A O 1
ATOM 1818 N N . GLY A 1 245 ? -17.27800 -16.89100 -85.82800 1.000 54.90329 245 GLY A N 1
ATOM 1819 C CA . GLY A 1 245 ? -17.95600 -18.10400 -85.38400 1.000 58.53866 245 GLY A CA 1
ATOM 1820 C C . GLY A 1 245 ? -18.59800 -17.93600 -84.02300 1.000 56.16826 245 GLY A C 1
ATOM 1821 O O . GLY A 1 245 ? -19.14300 -16.86900 -83.70300 1.000 47.81072 245 GLY A O 1
ATOM 1822 N N . ALA A 1 246 ? -18.55800 -19.00100 -83.22500 1.000 55.66549 246 ALA A N 1
ATOM 1823 C CA . ALA A 1 246 ? -19.21400 -19.03100 -81.92500 1.000 55.31714 246 ALA A CA 1
ATOM 1824 C C . ALA A 1 246 ? -18.52200 -20.07700 -81.06900 1.000 49.38984 246 ALA A C 1
ATOM 1825 O O . ALA A 1 246 ? -17.94800 -21.04000 -81.58600 1.000 47.47816 246 ALA A O 1
ATOM 1827 N N . GLY A 1 247 ? -18.55900 -19.86800 -79.76600 1.000 39.71509 247 GLY A N 1
ATOM 1828 C CA . GLY A 1 247 ? -17.90100 -20.78200 -78.86500 1.000 37.97741 247 GLY A CA 1
ATOM 1829 C C . GLY A 1 247 ? -16.45000 -20.43400 -78.61600 1.000 37.23212 247 GLY A C 1
ATOM 1830 O O . GLY A 1 247 ? -15.95400 -19.33700 -78.90400 1.000 40.94061 247 GLY A O 1
ATOM 1831 N N . VAL A 1 248 ? -15.75100 -21.41000 -78.08000 1.000 25.43512 248 VAL A N 1
ATOM 1832 C CA . VAL A 1 248 ? -14.36900 -21.20700 -77.68000 1.000 23.59265 248 VAL A CA 1
ATOM 1833 C C . VAL A 1 248 ? -13.45000 -21.34100 -78.88900 1.000 25.26598 248 VAL A C 1
ATOM 1834 O O . VAL A 1 248 ? -13.66700 -22.18500 -79.76500 1.000 29.59778 248 VAL A O 1
ATOM 1838 N N . PHE A 1 249 ? -12.42800 -20.48800 -78.95000 1.000 22.59942 249 PHE A N 1
ATOM 1839 C CA . PHE A 1 249 ? -11.42600 -20.53400 -80.00600 1.000 19.90940 249 PHE A CA 1
ATOM 1840 C C . PHE A 1 249 ? -10.08200 -20.18600 -79.38400 1.000 17.50583 249 PHE A C 1
ATOM 1841 O O . PHE A 1 249 ? -9.94400 -20.09800 -78.16200 1.000 19.10085 249 PHE A O 1
ATOM 1849 N N . VAL A 1 250 ? -9.07500 -19.99600 -80.22700 1.000 22.63324 250 VAL A N 1
ATOM 1850 C CA . VAL A 1 250 ? -7.71800 -19.73600 -79.76600 1.000 23.12853 250 VAL A CA 1
ATOM 1851 C C . VAL A 1 250 ? -7.14900 -18.54200 -80.52800 1.000 21.77534 250 VAL A C 1
ATOM 1852 O O . VAL A 1 250 ? -7.33500 -18.41200 -81.74000 1.000 26.84018 250 VAL A O 1
ATOM 1856 N N . VAL A 1 251 ? -6.47500 -17.66200 -79.80200 1.000 24.90241 251 VAL A N 1
ATOM 1857 C CA . VAL A 1 251 ? -5.82100 -16.48700 -80.35100 1.000 25.45066 251 VAL A CA 1
ATOM 1858 C C . VAL A 1 251 ? -4.50000 -16.35100 -79.61600 1.000 21.77949 251 VAL A C 1
ATOM 1859 O O . VAL A 1 251 ? -4.46000 -16.51400 -78.39300 1.000 25.43964 251 VAL A O 1
ATOM 1863 N N . ASP A 1 252 ? -3.41100 -16.12200 -80.36000 1.000 19.00964 252 ASP A N 1
ATOM 1864 C CA . ASP A 1 252 ? -2.08200 -15.96500 -79.76500 1.000 23.07802 252 ASP A CA 1
ATOM 1865 C C . ASP A 1 252 ? -1.72000 -17.14100 -78.85800 1.000 22.49643 252 ASP A C 1
ATOM 1866 O O . ASP A 1 252 ? -1.06500 -16.97200 -77.83100 1.000 18.16131 252 ASP A O 1
ATOM 1871 N N . GLY A 1 253 ? -2.16400 -18.33900 -79.21800 1.000 23.62860 253 GLY A N 1
ATOM 1872 C CA . GLY A 1 253 ? -1.85300 -19.52500 -78.45500 1.000 24.08978 253 GLY A CA 1
ATOM 1873 C C . GLY A 1 253 ? -2.66900 -19.72300 -77.19100 1.000 30.19005 253 GLY A C 1
ATOM 1874 O O . GLY A 1 253 ? -2.43400 -20.70800 -76.47200 1.000 23.24381 253 GLY A O 1
ATOM 1875 N N . GLU A 1 254 ? -3.61600 -18.83300 -76.89500 1.000 25.03129 254 GLU A N 1
ATOM 1876 C CA . GLU A 1 254 ? -4.41400 -18.90800 -75.67900 1.000 26.55672 254 GLU A CA 1
ATOM 1877 C C . GLU A 1 254 ? -5.87000 -19.19700 -76.01000 1.000 26.00337 254 GLU A C 1
ATOM 1878 O O . GLU A 1 254 ? -6.42700 -18.61400 -76.95100 1.000 23.53054 254 GLU A O 1
ATOM 1884 N N . MET A 1 255 ? -6.48700 -20.08000 -75.21600 1.000 19.92544 255 MET A N 1
ATOM 1885 C CA . MET A 1 255 ? -7.93200 -20.26700 -75.29000 1.000 22.02070 255 MET A CA 1
ATOM 1886 C C . MET A 1 255 ? -8.65800 -18.95000 -75.03900 1.000 17.38528 255 MET A C 1
ATOM 1887 O O . MET A 1 255 ? -8.27900 -18.17500 -74.16000 1.000 18.74079 255 MET A O 1
ATOM 1892 N N . VAL A 1 256 ? -9.69800 -18.68700 -75.82500 1.000 18.59022 256 VAL A N 1
ATOM 1893 C CA . VAL A 1 256 ? -10.56500 -17.52900 -75.61500 1.000 20.64829 256 VAL A CA 1
ATOM 1894 C C . VAL A 1 256 ? -11.97800 -18.04800 -75.39200 1.000 21.52290 256 VAL A C 1
ATOM 1895 O O . VAL A 1 256 ? -12.59000 -18.61100 -76.30700 1.000 24.94090 256 VAL A O 1
ATOM 1899 N N . ASP A 1 257 ? -12.50700 -17.84700 -74.19100 1.000 20.20695 257 ASP A N 1
ATOM 1900 C CA . ASP A 1 257 ? -13.87400 -18.21800 -73.87800 1.000 17.28063 257 ASP A CA 1
ATOM 1901 C C . ASP A 1 257 ? -14.68100 -16.94100 -73.66500 1.000 16.25726 257 ASP A C 1
ATOM 1902 O O . ASP A 1 257 ? -14.18600 -15.83500 -73.89400 1.000 23.37420 257 ASP A O 1
ATOM 1907 N N . ALA A 1 258 ? -15.93200 -17.08600 -73.23000 1.000 15.63568 258 ALA A N 1
ATOM 1908 C CA . ALA A 1 258 ? -16.81600 -15.92200 -73.13100 1.000 16.22051 258 ALA A CA 1
ATOM 1909 C C . ALA A 1 258 ? -16.22400 -14.74300 -72.35100 1.000 15.63161 258 ALA A C 1
ATOM 1910 O O . ALA A 1 258 ? -16.19000 -13.63300 -72.90200 1.000 16.53501 258 ALA A O 1
ATOM 1912 N N . PRO A 1 259 ? -15.69600 -14.89900 -71.13000 1.000 15.51334 259 PRO A N 1
ATOM 1913 C CA . PRO A 1 259 ? -15.13100 -13.71400 -70.44400 1.000 16.13567 259 PRO A CA 1
ATOM 1914 C C . PRO A 1 259 ? -13.99300 -13.03400 -71.20000 1.000 21.00818 259 PRO A C 1
ATOM 1915 O O . PRO A 1 259 ? -13.89600 -11.80100 -71.17400 1.000 20.16486 259 PRO A O 1
ATOM 1919 N N . VAL A 1 260 ? -13.15200 -13.78800 -71.90800 1.000 21.24467 260 VAL A N 1
ATOM 1920 C CA . VAL A 1 260 ? -12.04400 -13.18100 -72.63900 1.000 19.67564 260 VAL A CA 1
ATOM 1921 C C . VAL A 1 260 ? -12.57300 -12.34700 -73.79800 1.000 18.87793 260 VAL A C 1
ATOM 1922 O O . VAL A 1 260 ? -12.12600 -11.21700 -74.02800 1.000 22.46052 260 VAL A O 1
ATOM 1926 N N . LEU A 1 261 ? -13.53200 -12.89400 -74.54300 1.000 17.57404 261 LEU A N 1
ATOM 1927 C CA . LEU A 1 261 ? -14.18800 -12.12500 -75.59100 1.000 22.79656 261 LEU A CA 1
ATOM 1928 C C . LEU A 1 261 ? -14.86000 -10.87900 -75.00600 1.000 24.69796 261 LEU A C 1
ATOM 1929 O O . LEU A 1 261 ? -14.77600 -9.78200 -75.57900 1.000 24.82544 261 LEU A O 1
ATOM 1934 N N . GLY A 1 262 ? -15.49000 -11.01800 -73.83900 1.000 22.88108 262 GLY A N 1
ATOM 1935 C CA . GLY A 1 262 ? -16.07500 -9.85700 -73.19200 1.000 22.06457 262 GLY A CA 1
ATOM 1936 C C . GLY A 1 262 ? -15.04200 -8.80000 -72.85100 1.000 24.54675 262 GLY A C 1
ATOM 1937 O O . GLY A 1 262 ? -15.25400 -7.61100 -73.08800 1.000 27.33022 262 GLY A O 1
ATOM 1938 N N . ARG A 1 263 ? -13.91000 -9.21700 -72.27600 1.000 29.85587 263 ARG A N 1
ATOM 1939 C CA . ARG A 1 263 ? -12.86900 -8.24700 -71.94800 1.000 27.86930 263 ARG A CA 1
ATOM 1940 C C . ARG A 1 263 ? -12.33000 -7.56800 -73.19900 1.000 25.45434 263 ARG A C 1
ATOM 1941 O O . ARG A 1 263 ? -12.14800 -6.34700 -73.21400 1.000 31.11691 263 ARG A O 1
ATOM 1949 N N . ALA A 1 264 ? -12.10900 -8.33400 -74.27200 1.000 24.09978 264 ALA A N 1
ATOM 1950 C CA . ALA A 1 264 ? -11.58700 -7.73000 -75.49300 1.000 28.79400 264 ALA A CA 1
ATOM 1951 C C . ALA A 1 264 ? -12.56900 -6.71000 -76.05100 1.000 26.35343 264 ALA A C 1
ATOM 1952 O O . ALA A 1 264 ? -12.16400 -5.60900 -76.45300 1.000 25.96707 264 ALA A O 1
ATOM 1954 N N . ARG A 1 265 ? -13.86800 -7.04700 -76.04200 1.000 22.03376 265 ARG A N 1
ATOM 1955 C CA . ARG A 1 265 ? -14.89800 -6.12600 -76.52800 1.000 27.71280 265 ARG A CA 1
ATOM 1956 C C . ARG A 1 265 ? -15.00400 -4.88400 -75.64800 1.000 33.20657 265 ARG A C 1
ATOM 1957 O O . ARG A 1 265 ? -15.25800 -3.78400 -76.15000 1.000 34.52343 265 ARG A O 1
ATOM 1965 N N . ARG A 1 266 ? -14.83400 -5.03600 -74.33100 1.000 33.86077 266 ARG A N 1
ATOM 1966 C CA . ARG A 1 266 ? -14.92900 -3.87200 -73.45400 1.000 30.39281 266 ARG A CA 1
ATOM 1967 C C . ARG A 1 266 ? -13.78500 -2.90200 -73.69800 1.000 37.70769 266 ARG A C 1
ATOM 1968 O O . ARG A 1 266 ? -13.98400 -1.67900 -73.69300 1.000 42.36996 266 ARG A O 1
ATOM 1976 N N . LEU A 1 267 ? -12.58600 -3.43400 -73.93100 1.000 34.38964 267 LEU A N 1
ATOM 1977 C CA . LEU A 1 267 ? -11.43200 -2.59400 -74.23300 1.000 35.03272 267 LEU A CA 1
ATOM 1978 C C . LEU A 1 267 ? -11.66200 -1.78400 -75.50100 1.000 38.08279 267 LEU A C 1
ATOM 1979 O O . LEU A 1 267 ? -11.34700 -0.59000 -75.55100 1.000 43.00191 267 LEU A O 1
ATOM 1984 N N . LEU A 1 268 ? -12.20600 -2.42200 -76.54000 1.000 33.38496 268 LEU A N 1
ATOM 1985 C CA . LEU A 1 268 ? -12.42800 -1.72000 -77.79800 1.000 36.32772 268 LEU A CA 1
ATOM 1986 C C . LEU A 1 268 ? -13.47500 -0.62900 -77.64700 1.000 40.96977 268 LEU A C 1
ATOM 1987 O O . LEU A 1 268 ? -13.31700 0.46700 -78.19700 1.000 40.60284 268 LEU A O 1
ATOM 1992 N N . GLU A 1 269 ? -14.54000 -0.90000 -76.89200 1.000 39.48564 269 GLU A N 1
ATOM 1993 C CA . GLU A 1 269 ? -15.59100 0.09500 -76.72600 1.000 41.58335 269 GLU A CA 1
ATOM 1994 C C . GLU A 1 269 ? -15.07200 1.30600 -75.96400 1.000 39.65915 269 GLU A C 1
ATOM 1995 O O . GLU A 1 269 ? -15.33000 2.44700 -76.35700 1.000 46.12554 269 GLU A O 1
ATOM 2001 N N . ARG A 1 270 ? -14.29400 1.07700 -74.90200 1.000 41.02107 270 ARG A N 1
ATOM 2002 C CA . ARG A 1 270 ? -13.79600 2.18000 -74.08600 1.000 42.11921 270 ARG A CA 1
ATOM 2003 C C . ARG A 1 270 ? -12.80400 3.06000 -74.82900 1.000 42.30085 270 ARG A C 1
ATOM 2004 O O . ARG A 1 270 ? -12.67400 4.24800 -74.50800 1.000 40.29758 270 ARG A O 1
ATOM 2012 N N . ALA A 1 271 ? -12.11900 2.52000 -75.83000 1.000 37.97940 271 ALA A N 1
ATOM 2013 C CA . ALA A 1 271 ? -11.18700 3.31000 -76.61800 1.000 46.56035 271 ALA A CA 1
ATOM 2014 C C . ALA A 1 271 ? -11.84300 3.92100 -77.85200 1.000 46.22348 271 ALA A C 1
ATOM 2015 O O . ALA A 1 271 ? -11.14000 4.48100 -78.69800 1.000 50.58283 271 ALA A O 1
ATOM 2017 N N . GLY A 1 272 ? -13.16400 3.80800 -77.97800 1.000 46.34346 272 GLY A N 1
ATOM 2018 C CA . GLY A 1 272 ? -13.89700 4.40200 -79.07800 1.000 47.43829 272 GLY A CA 1
ATOM 2019 C C . GLY A 1 272 ? -13.99100 3.58500 -80.34900 1.000 51.53212 272 GLY A C 1
ATOM 2020 O O . GLY A 1 272 ? -14.42700 4.12500 -81.37200 1.000 54.63665 272 GLY A O 1
ATOM 2021 N N . GLU A 1 273 ? -13.59300 2.31200 -80.33100 1.000 64.17484 273 GLU A N 1
ATOM 2022 C CA . GLU A 1 273 ? -13.60000 1.46000 -81.51600 1.000 57.67544 273 GLU A CA 1
ATOM 2023 C C . GLU A 1 273 ? -14.71100 0.41600 -81.41800 1.000 54.76980 273 GLU A C 1
ATOM 2024 O O . GLU A 1 273 ? -15.61300 0.50300 -80.57500 1.000 54.33536 273 GLU A O 1
ATOM 2030 N N . GLY A 1 274 ? -14.63700 -0.58300 -82.29200 1.000 54.38605 274 GLY A N 1
ATOM 2031 C CA . GLY A 1 274 ? -15.57700 -1.68500 -82.28600 1.000 55.90766 274 GLY A CA 1
ATOM 2032 C C . GLY A 1 274 ? -15.15800 -2.76500 -83.26300 1.000 66.74400 274 GLY A C 1
ATOM 2033 O O . GLY A 1 274 ? -14.92600 -2.48500 -84.44600 1.000 75.07581 274 GLY A O 1
ATOM 2034 N N . GLY A 1 275 ? -15.04900 -4.00000 -82.78000 1.000 59.03205 275 GLY A N 1
ATOM 2035 C CA . GLY A 1 275 ? -14.57300 -5.09700 -83.60200 1.000 49.70837 275 GLY A CA 1
ATOM 2036 C C . GLY A 1 275 ? -13.14100 -4.90500 -84.06600 1.000 40.37953 275 GLY A C 1
ATOM 2037 O O . GLY A 1 275 ? -12.58000 -5.76100 -84.75100 1.000 43.02204 275 GLY A O 1
ATOM 2038 N N . MET B 1 1 ? -18.89100 -35.35500 -52.63700 1.000 39.61361 1 MET B N 1
ATOM 2039 C CA . MET B 1 1 ? -18.96100 -36.38800 -51.57200 1.000 63.72058 1 MET B CA 1
ATOM 2040 C C . MET B 1 1 ? -17.55800 -36.83300 -51.15800 1.000 57.14943 1 MET B C 1
ATOM 2041 O O . MET B 1 1 ? -17.45100 -37.42100 -50.07600 1.000 57.32331 1 MET B O 1
ATOM 2046 N N . ASN B 1 2 ? -16.53600 -36.55600 -51.97400 1.000 54.22084 2 ASN B N 1
ATOM 2047 C CA . ASN B 1 2 ? -15.17600 -37.08500 -51.70800 1.000 50.05189 2 ASN B CA 1
ATOM 2048 C C . ASN B 1 2 ? -14.34000 -36.18700 -50.81100 1.000 51.24752 2 ASN B C 1
ATOM 2049 O O . ASN B 1 2 ? -14.76200 -35.05000 -50.57300 1.000 56.11974 2 ASN B O 1
ATOM 2054 N N . ARG B 1 3 ? -13.25800 -36.72400 -50.25500 1.000 47.29865 3 ARG B N 1
ATOM 2055 C CA . ARG B 1 3 ? -12.28700 -35.88100 -49.50900 1.000 50.82400 3 ARG B CA 1
ATOM 2056 C C . ARG B 1 3 ? -10.93400 -36.13200 -50.18500 1.000 47.09317 3 ARG B C 1
ATOM 2057 O O . ARG B 1 3 ? -9.91600 -35.62300 -49.70000 1.000 40.17429 3 ARG B O 1
ATOM 2065 N N . GLN B 1 4 ? -10.96400 -36.87300 -51.29200 1.000 45.60634 4 GLN B N 1
ATOM 2066 C CA . GLN B 1 4 ? -9.75300 -37.19700 -52.07500 1.000 35.21179 4 GLN B CA 1
ATOM 2067 C C . GLN B 1 4 ? -9.41300 -36.07500 -53.06100 1.000 30.38999 4 GLN B C 1
ATOM 2068 O O . GLN B 1 4 ? -10.24900 -35.19700 -53.29600 1.000 24.03781 4 GLN B O 1
ATOM 2074 N N . ILE B 1 5 ? -8.21900 -36.15300 -53.62500 1.000 25.45205 5 ILE B N 1
ATOM 2075 C CA . ILE B 1 5 ? -7.71600 -35.07600 -54.51200 1.000 23.60612 5 ILE B CA 1
ATOM 2076 C C . ILE B 1 5 ? -8.10800 -35.29100 -55.97000 1.000 19.52529 5 ILE B C 1
ATOM 2077 O O . ILE B 1 5 ? -8.08600 -36.42500 -56.43700 1.000 21.52885 5 ILE B O 1
ATOM 2082 N N . VAL B 1 6 ? -8.51900 -34.22500 -56.62300 1.000 19.29693 6 VAL B N 1
ATOM 2083 C CA . VAL B 1 6 ? -8.73900 -34.22100 -58.08700 1.000 16.03579 6 VAL B CA 1
ATOM 2084 C C . VAL B 1 6 ? -7.64300 -33.36500 -58.71000 1.000 12.00448 6 VAL B C 1
ATOM 2085 O O . VAL B 1 6 ? -7.58800 -32.15700 -58.46600 1.000 12.68294 6 VAL B O 1
ATOM 2089 N N . ARG B 1 7 ? -6.73300 -33.99600 -59.46000 1.000 14.30048 7 ARG B N 1
ATOM 2090 C CA . ARG B 1 7 ? -5.57900 -33.29100 -60.02000 1.000 16.08379 7 ARG B CA 1
ATOM 2091 C C . ARG B 1 7 ? -5.95600 -32.46400 -61.23900 1.000 17.60339 7 ARG B C 1
ATOM 2092 O O . ARG B 1 7 ? -5.34600 -31.41900 -61.50900 1.000 13.56183 7 ARG B O 1
ATOM 2100 N N . SER B 1 8 ? -6.96700 -32.90500 -61.97200 1.000 17.30360 8 SER B N 1
ATOM 2101 C CA . SER B 1 8 ? -7.24300 -32.30500 -63.26000 1.000 21.38993 8 SER B CA 1
ATOM 2102 C C . SER B 1 8 ? -8.71600 -32.47100 -63.55600 1.000 15.18168 8 SER B C 1
ATOM 2103 O O . SER B 1 8 ? -9.29100 -33.53600 -63.31600 1.000 16.41439 8 SER B O 1
ATOM 2106 N N . ALA B 1 9 ? -9.32500 -31.39900 -64.03900 1.000 14.54687 9 ALA B N 1
ATOM 2107 C CA . ALA B 1 9 ? -10.72700 -31.39900 -64.43300 1.000 16.39752 9 ALA B CA 1
ATOM 2108 C C . ALA B 1 9 ? -10.77700 -30.75200 -65.80200 1.000 14.67207 9 ALA B C 1
ATOM 2109 O O . ALA B 1 9 ? -10.56500 -29.54200 -65.92300 1.000 15.75348 9 ALA B O 1
ATOM 2111 N N . LEU B 1 10 ? -11.00900 -31.56400 -66.82800 1.000 16.16972 10 LEU B N 1
ATOM 2112 C CA . LEU B 1 10 ? -10.82700 -31.15800 -68.21500 1.000 11.94853 10 LEU B CA 1
ATOM 2113 C C . LEU B 1 10 ? -12.16800 -30.78900 -68.83400 1.000 16.45387 10 LEU B C 1
ATOM 2114 O O . LEU B 1 10 ? -13.04400 -31.65000 -68.99000 1.000 12.66861 10 LEU B O 1
ATOM 2119 N N . PHE B 1 11 ? -12.30800 -29.52300 -69.22300 1.000 15.75752 11 PHE B N 1
ATOM 2120 C CA . PHE B 1 11 ? -13.51700 -29.08600 -69.90400 1.000 18.04891 11 PHE B CA 1
ATOM 2121 C C . PHE B 1 11 ? -13.59700 -29.67800 -71.30900 1.000 15.58154 11 PHE B C 1
ATOM 2122 O O . PHE B 1 11 ? -12.59100 -29.83900 -72.00100 1.000 13.92539 11 PHE B O 1
ATOM 2130 N N . VAL B 1 12 ? -14.81900 -29.98000 -71.73400 1.000 14.75335 12 VAL B N 1
ATOM 2131 C CA . VAL B 1 12 ? -15.10000 -30.29300 -73.13300 1.000 16.49749 12 VAL B CA 1
ATOM 2132 C C . VAL B 1 12 ? -16.52900 -29.82400 -73.38200 1.000 15.03571 12 VAL B C 1
ATOM 2133 O O . VAL B 1 12 ? -17.41800 -30.12900 -72.57100 1.000 15.63373 12 VAL B O 1
ATOM 2137 N N . PRO B 1 13 ? -16.80300 -29.07600 -74.45900 1.000 11.68185 13 PRO B N 1
ATOM 2138 C CA . PRO B 1 13 ? -18.15700 -28.54200 -74.65800 1.000 11.33935 13 PRO B CA 1
ATOM 2139 C C . PRO B 1 13 ? -19.07300 -29.59900 -75.24600 1.000 12.70937 13 PRO B C 1
ATOM 2140 O O . PRO B 1 13 ? -18.66700 -30.39600 -76.10000 1.000 12.60476 13 PRO B O 1
ATOM 2144 N N . ALA B 1 14 ? -20.33600 -29.58400 -74.79300 1.000 15.14121 14 ALA B N 1
ATOM 2145 C CA . ALA B 1 14 ? -21.30900 -30.58200 -75.24200 1.000 12.37304 14 ALA B CA 1
ATOM 2146 C C . ALA B 1 14 ? -21.70000 -30.41000 -76.70500 1.000 14.55354 14 ALA B C 1
ATOM 2147 O O . ALA B 1 14 ? -22.39700 -31.26800 -77.25600 1.000 14.91523 14 ALA B O 1
ATOM 2149 N N . THR B 1 15 ? -21.22900 -29.35200 -77.35600 1.000 20.27537 15 THR B N 1
ATOM 2150 C CA . THR B 1 15 ? -21.38700 -29.21500 -78.79400 1.000 16.68256 15 THR B CA 1
ATOM 2151 C C . THR B 1 15 ? -20.50200 -30.18600 -79.56800 1.000 16.11146 15 THR B C 1
ATOM 2152 O O . THR B 1 15 ? -20.75600 -30.42200 -80.75100 1.000 21.07032 15 THR B O 1
ATOM 2156 N N . ARG B 1 16 ? -19.48200 -30.77100 -78.94100 1.000 15.90557 16 ARG B N 1
ATOM 2157 C CA . ARG B 1 16 ? -18.53700 -31.64900 -79.63300 1.000 18.68879 16 ARG B CA 1
ATOM 2158 C C . ARG B 1 16 ? -18.54300 -33.01300 -78.95200 1.000 19.50811 16 ARG B C 1
ATOM 2159 O O . ARG B 1 16 ? -17.53200 -33.42700 -78.36300 1.000 20.77430 16 ARG B O 1
ATOM 2167 N N . PRO B 1 17 ? -19.66000 -33.75000 -79.03100 1.000 19.63400 17 PRO B N 1
ATOM 2168 C CA . PRO B 1 17 ? -19.76700 -34.99300 -78.24800 1.000 17.24447 17 PRO B CA 1
ATOM 2169 C C . PRO B 1 17 ? -18.73700 -36.03000 -78.63500 1.000 17.01822 17 PRO B C 1
ATOM 2170 O O . PRO B 1 17 ? -18.38800 -36.88300 -77.81200 1.000 19.81340 17 PRO B O 1
ATOM 2174 N N . GLU B 1 18 ? -18.24400 -35.98900 -79.87000 1.000 17.90492 18 GLU B N 1
ATOM 2175 C CA . GLU B 1 18 ? -17.16500 -36.88000 -80.27100 1.000 21.53489 18 GLU B CA 1
ATOM 2176 C C . GLU B 1 18 ? -15.88400 -36.64900 -79.47200 1.000 24.36877 18 GLU B C 1
ATOM 2177 O O . GLU B 1 18 ? -15.01500 -37.53300 -79.44100 1.000 17.72512 18 GLU B O 1
ATOM 2183 N N . ARG B 1 19 ? -15.72600 -35.47400 -78.85400 1.000 20.82342 19 ARG B N 1
ATOM 2184 C CA . ARG B 1 19 ? -14.53200 -35.18900 -78.07100 1.000 23.11920 19 ARG B CA 1
ATOM 2185 C C . ARG B 1 19 ? -14.63900 -35.64200 -76.62600 1.000 24.02393 19 ARG B C 1
ATOM 2186 O O . ARG B 1 19 ? -13.61900 -35.64800 -75.92100 1.000 21.18585 19 ARG B O 1
ATOM 2194 N N . ILE B 1 20 ? -15.83200 -35.98200 -76.14300 1.000 21.31262 20 ILE B N 1
ATOM 2195 C CA . ILE B 1 20 ? -15.96900 -36.42000 -74.75800 1.000 19.56054 20 ILE B CA 1
ATOM 2196 C C . ILE B 1 20 ? -15.19200 -37.71200 -74.49700 1.000 21.71269 20 ILE B C 1
ATOM 2197 O O . ILE B 1 20 ? -14.50700 -37.78700 -73.47500 1.000 22.26710 20 ILE B O 1
ATOM 2202 N N . PRO B 1 21 ? -15.26300 -38.74800 -75.34800 1.000 23.68854 21 PRO B N 1
ATOM 2203 C CA . PRO B 1 21 ? -14.43000 -39.93000 -75.06100 1.000 23.40053 21 PRO B CA 1
ATOM 2204 C C . PRO B 1 21 ? -12.95700 -39.59400 -75.06200 1.000 21.48020 21 PRO B C 1
ATOM 2205 O O . PRO B 1 21 ? -12.20100 -40.13000 -74.24000 1.000 20.61892 21 PRO B O 1
ATOM 2209 N N . LYS B 1 22 ? -12.53500 -38.71400 -75.97600 1.000 16.85606 22 LYS B N 1
ATOM 2210 C CA . LYS B 1 22 ? -11.14400 -38.26600 -76.00600 1.000 21.56516 22 LYS B CA 1
ATOM 2211 C C . LYS B 1 22 ? -10.76600 -37.57600 -74.70500 1.000 22.62093 22 LYS B C 1
ATOM 2212 O O . LYS B 1 22 ? -9.61800 -37.67200 -74.25700 1.000 22.52802 22 LYS B O 1
ATOM 2218 N N . ALA B 1 23 ? -11.70400 -36.82500 -74.10800 1.000 20.06529 23 ALA B N 1
ATOM 2219 C CA . ALA B 1 23 ? -11.42100 -36.20700 -72.81900 1.000 19.26186 23 ALA B CA 1
ATOM 2220 C C . ALA B 1 23 ? -11.26400 -37.27000 -71.74200 1.000 20.11034 23 ALA B C 1
ATOM 2221 O O . ALA B 1 23 ? -10.35500 -37.19300 -70.90800 1.000 17.97889 23 ALA B O 1
ATOM 2223 N N . LEU B 1 24 ? -12.12800 -38.28400 -71.75900 1.000 18.07701 24 LEU B N 1
ATOM 2224 C CA . LEU B 1 24 ? -12.05400 -39.31700 -70.73100 1.000 22.23653 24 LEU B CA 1
ATOM 2225 C C . LEU B 1 24 ? -10.79500 -40.16100 -70.87900 1.000 20.10709 24 LEU B C 1
ATOM 2226 O O . LEU B 1 24 ? -10.20600 -40.57400 -69.87300 1.000 25.50565 24 LEU B O 1
ATOM 2231 N N . ALA B 1 25 ? -10.35100 -40.40000 -72.11100 1.000 22.29895 25 ALA B N 1
ATOM 2232 C CA . ALA B 1 25 ? -9.17300 -41.21600 -72.35600 1.000 19.85421 25 ALA B CA 1
ATOM 2233 C C . ALA B 1 25 ? -7.87400 -40.49100 -72.04600 1.000 22.48779 25 ALA B C 1
ATOM 2234 O O . ALA B 1 25 ? -6.82200 -41.13800 -71.99900 1.000 19.83733 25 ALA B O 1
ATOM 2236 N N . SER B 1 26 ? -7.92600 -39.17200 -71.83700 1.000 25.04240 26 SER B N 1
ATOM 2237 C CA . SER B 1 26 ? -6.74800 -38.35700 -71.55800 1.000 16.52864 26 SER B CA 1
ATOM 2238 C C . SER B 1 26 ? -6.12600 -38.64800 -70.19700 1.000 16.38895 26 SER B C 1
ATOM 2239 O O . SER B 1 26 ? -5.01100 -38.18900 -69.93400 1.000 14.78112 26 SER B O 1
ATOM 2242 N N . GLY B 1 27 ? -6.82000 -39.37000 -69.32400 1.000 20.21702 27 GLY B N 1
ATOM 2243 C CA . GLY B 1 27 ? -6.33800 -39.66300 -67.99100 1.000 18.29101 27 GLY B CA 1
ATOM 2244 C C . GLY B 1 27 ? -6.64800 -38.61800 -66.93400 1.000 19.04260 27 GLY B C 1
ATOM 2245 O O . GLY B 1 27 ? -6.38600 -38.86400 -65.74800 1.000 14.59548 27 GLY B O 1
ATOM 2246 N N . ALA B 1 28 ? -7.23500 -37.48700 -67.31600 1.000 19.88842 28 ALA B N 1
ATOM 2247 C CA . ALA B 1 28 ? -7.67500 -36.50400 -66.33900 1.000 17.09747 28 ALA B CA 1
ATOM 2248 C C . ALA B 1 28 ? -8.49200 -37.19000 -65.25500 1.000 12.56972 28 ALA B C 1
ATOM 2249 O O . ALA B 1 28 ? -9.19800 -38.15800 -65.51600 1.000 15.12811 28 ALA B O 1
ATOM 2251 N N . ASP B 1 29 ? -8.33800 -36.72800 -64.01900 1.000 16.86824 29 ASP B N 1
ATOM 2252 C CA . ASP B 1 29 ? -9.10000 -37.30000 -62.91400 1.000 17.01012 29 ASP B CA 1
ATOM 2253 C C . ASP B 1 29 ? -10.60100 -37.05300 -63.07600 1.000 15.09362 29 ASP B C 1
ATOM 2254 O O . ASP B 1 29 ? -11.42000 -37.85400 -62.62000 1.000 15.37542 29 ASP B O 1
ATOM 2259 N N . ARG B 1 30 ? -10.98200 -35.95000 -63.70100 1.000 16.68794 30 ARG B N 1
ATOM 2260 C CA . ARG B 1 30 ? -12.38600 -35.64500 -63.92500 1.000 15.99343 30 ARG B CA 1
ATOM 2261 C C . ARG B 1 30 ? -12.52300 -35.00900 -65.29400 1.000 15.52197 30 ARG B C 1
ATOM 2262 O O . ARG B 1 30 ? -11.63900 -34.26400 -65.73700 1.000 14.80495 30 ARG B O 1
ATOM 2270 N N . VAL B 1 31 ? -13.64100 -35.30600 -65.96100 1.000 13.67553 31 VAL B N 1
ATOM 2271 C CA . VAL B 1 31 ? -14.03300 -34.61900 -67.18600 1.000 12.28647 31 VAL B CA 1
ATOM 2272 C C . VAL B 1 31 ? -15.25300 -33.75800 -66.89200 1.000 13.41510 31 VAL B C 1
ATOM 2273 O O . VAL B 1 31 ? -16.13700 -34.16700 -66.12400 1.000 16.40195 31 VAL B O 1
ATOM 2277 N N . ILE B 1 32 ? -15.25500 -32.53300 -67.42600 1.000 11.58921 32 ILE B N 1
ATOM 2278 C CA . ILE B 1 32 ? -16.38600 -31.61400 -67.31700 1.000 13.80220 32 ILE B CA 1
ATOM 2279 C C . ILE B 1 32 ? -16.99800 -31.43700 -68.69800 1.000 13.08029 32 ILE B C 1
ATOM 2280 O O . ILE B 1 32 ? -16.34300 -30.93200 -69.60900 1.000 17.03798 32 ILE B O 1
ATOM 2285 N N . VAL B 1 33 ? -18.24900 -31.82400 -68.86000 1.000 15.69258 33 VAL B N 1
ATOM 2286 C CA . VAL B 1 33 ? -18.97100 -31.51800 -70.08700 1.000 15.95956 33 VAL B CA 1
ATOM 2287 C C . VAL B 1 33 ? -19.68900 -30.18900 -69.87700 1.000 14.86429 33 VAL B C 1
ATOM 2288 O O . VAL B 1 33 ? -20.41300 -30.01100 -68.89500 1.000 13.33327 33 VAL B O 1
ATOM 2292 N N . ASP B 1 34 ? -19.44100 -29.22500 -70.75000 1.000 15.07955 34 ASP B N 1
ATOM 2293 C CA . ASP B 1 34 ? -19.95400 -27.88500 -70.51300 1.000 13.35951 34 ASP B CA 1
ATOM 2294 C C . ASP B 1 34 ? -21.25500 -27.67200 -71.28400 1.000 14.69028 34 ASP B C 1
ATOM 2295 O O . ASP B 1 34 ? -21.34000 -27.99600 -72.47700 1.000 14.94212 34 ASP B O 1
ATOM 2300 N N . LEU B 1 35 ? -22.27100 -27.14700 -70.59200 1.000 15.02494 35 LEU B N 1
ATOM 2301 C CA . LEU B 1 35 ? -23.52200 -26.70400 -71.20800 1.000 14.90966 35 LEU B CA 1
ATOM 2302 C C . LEU B 1 35 ? -23.67600 -25.18900 -71.16200 1.000 18.97252 35 LEU B C 1
ATOM 2303 O O . LEU B 1 35 ? -24.64300 -24.64000 -71.72700 1.000 16.42165 35 LEU B O 1
ATOM 2308 N N . GLU B 1 36 ? -22.72400 -24.50300 -70.52700 1.000 17.66240 36 GLU B N 1
ATOM 2309 C CA . GLU B 1 36 ? -22.82000 -23.09300 -70.19500 1.000 16.23326 36 GLU B CA 1
ATOM 2310 C C . GLU B 1 36 ? -22.01100 -22.26300 -71.18900 1.000 19.20158 36 GLU B C 1
ATOM 2311 O O . GLU B 1 36 ? -22.22900 -22.36400 -72.40500 1.000 14.64897 36 GLU B O 1
ATOM 2317 N N . ASP B 1 37 ? -21.00800 -21.53400 -70.70200 1.000 15.96880 37 ASP B N 1
ATOM 2318 C CA . ASP B 1 37 ? -20.27200 -20.52500 -71.52400 1.000 17.76579 37 ASP B CA 1
ATOM 2319 C C . ASP B 1 37 ? -19.49100 -21.03700 -72.75200 1.000 19.66633 37 ASP B C 1
ATOM 2320 O O . ASP B 1 37 ? -19.20500 -20.19900 -73.60200 1.000 22.62971 37 ASP B O 1
ATOM 2325 N N . ALA B 1 38 ? -19.16500 -22.31600 -72.87800 1.000 15.12132 38 ALA B N 1
ATOM 2326 C CA . ALA B 1 38 ? -18.52700 -22.79600 -74.13400 1.000 19.21385 38 ALA B CA 1
ATOM 2327 C C . ALA B 1 38 ? -19.60300 -23.05000 -75.19800 1.000 21.34785 38 ALA B C 1
ATOM 2328 O O . ALA B 1 38 ? -19.24400 -23.09400 -76.36900 1.000 20.86624 38 ALA B O 1
ATOM 2330 N N . VAL B 1 39 ? -20.86600 -23.16200 -74.78900 1.000 17.29082 39 VAL B N 1
ATOM 2331 C CA . VAL B 1 39 ? -21.99800 -23.48100 -75.70800 1.000 18.11873 39 VAL B CA 1
ATOM 2332 C C . VAL B 1 39 ? -22.85300 -22.23800 -75.97900 1.000 22.34134 39 VAL B C 1
ATOM 2333 O O . VAL B 1 39 ? -23.44900 -21.69800 -75.04500 1.000 23.34867 39 VAL B O 1
ATOM 2337 N N . GLU B 1 40 ? -22.95700 -21.86700 -77.24200 1.000 22.51875 40 GLU B N 1
ATOM 2338 C CA . GLU B 1 40 ? -23.77800 -20.71100 -77.67100 1.000 25.49322 40 GLU B CA 1
ATOM 2339 C C . GLU B 1 40 ? -25.25800 -20.96300 -77.40800 1.000 24.65203 40 GLU B C 1
ATOM 2340 O O . GLU B 1 40 ? -25.67600 -22.11200 -77.51600 1.000 30.13416 40 GLU B O 1
ATOM 2346 N N . GLU B 1 41 ? -25.99000 -19.90600 -77.08900 1.000 22.94303 41 GLU B N 1
ATOM 2347 C CA . GLU B 1 41 ? -27.43800 -19.98300 -76.79600 1.000 27.55951 41 GLU B CA 1
ATOM 2348 C C . GLU B 1 41 ? -28.16800 -20.91500 -77.76500 1.000 25.65797 41 GLU B C 1
ATOM 2349 O O . GLU B 1 41 ? -28.95100 -21.73700 -77.29100 1.000 25.48171 41 GLU B O 1
ATOM 2355 N N . GLY B 1 42 ? -27.90200 -20.78600 -79.06200 1.000 19.62054 42 GLY B N 1
ATOM 2356 C CA . GLY B 1 42 ? -28.61800 -21.57500 -80.07700 1.000 20.15471 42 GLY B CA 1
ATOM 2357 C C . GLY B 1 42 ? -28.29800 -23.05200 -80.06900 1.000 24.70052 42 GLY B C 1
ATOM 2358 O O . GLY B 1 42 ? -29.15100 -23.81200 -80.52000 1.000 30.87589 42 GLY B O 1
ATOM 2359 N N . LEU B 1 43 ? -27.15100 -23.44600 -79.52400 1.000 22.30424 43 LEU B N 1
ATOM 2360 C CA . LEU B 1 43 ? -26.71700 -24.86100 -79.55400 1.000 22.74221 43 LEU B CA 1
ATOM 2361 C C . LEU B 1 43 ? -26.99000 -25.55200 -78.21500 1.000 18.11739 43 LEU B C 1
ATOM 2362 O O . LEU B 1 43 ? -26.82100 -26.75300 -78.15100 1.000 19.22292 43 LEU B O 1
ATOM 2367 N N . LYS B 1 44 ? -27.43700 -24.80800 -77.20700 1.000 19.55325 44 LYS B N 1
ATOM 2368 C CA . LYS B 1 44 ? -27.59400 -25.35200 -75.83200 1.000 19.01408 44 LYS B CA 1
ATOM 2369 C C . LYS B 1 44 ? -28.65900 -26.44700 -75.77200 1.000 16.51001 44 LYS B C 1
ATOM 2370 O O . LYS B 1 44 ? -28.43500 -27.42200 -75.07000 1.000 18.96197 44 LYS B O 1
ATOM 2376 N N . VAL B 1 45 ? -29.74200 -26.30500 -76.51900 1.000 18.03868 45 VAL B N 1
ATOM 2377 C CA . VAL B 1 45 ? -30.72900 -27.38500 -76.47200 1.000 19.78674 45 VAL B CA 1
ATOM 2378 C C . VAL B 1 45 ? -30.18500 -28.63000 -77.16000 1.000 20.20745 45 VAL B C 1
ATOM 2379 O O . VAL B 1 45 ? -30.27400 -29.74500 -76.63400 1.000 20.44214 45 VAL B O 1
ATOM 2383 N N . GLU B 1 46 ? -29.60400 -28.45700 -78.34400 1.000 22.72793 46 GLU B N 1
ATOM 2384 C CA . GLU B 1 46 ? -28.95100 -29.57500 -79.01300 1.000 18.31123 46 GLU B CA 1
ATOM 2385 C C . GLU B 1 46 ? -27.83900 -30.16200 -78.14800 1.000 19.01249 46 GLU B C 1
ATOM 2386 O O . GLU B 1 46 ? -27.72500 -31.38900 -78.01900 1.000 16.64748 46 GLU B O 1
ATOM 2392 N N . ALA B 1 47 ? -27.01300 -29.30600 -77.53900 1.000 10.53806 47 ALA B N 1
ATOM 2393 C CA . ALA B 1 47 ? -25.92200 -29.81900 -76.72100 1.000 16.77606 47 ALA B CA 1
ATOM 2394 C C . ALA B 1 47 ? -26.45300 -30.64100 -75.55000 1.000 17.96941 47 ALA B C 1
ATOM 2395 O O . ALA B 1 47 ? -25.91000 -31.71100 -75.24300 1.000 15.72800 47 ALA B O 1
ATOM 2397 N N . ARG B 1 48 ? -27.52300 -30.17400 -74.89400 1.000 14.14588 48 ARG B N 1
ATOM 2398 C CA . ARG B 1 48 ? -28.08800 -30.96300 -73.80200 1.000 17.83477 48 ARG B CA 1
ATOM 2399 C C . ARG B 1 48 ? -28.46200 -32.35800 -74.28300 1.000 20.17223 48 ARG B C 1
ATOM 2400 O O . ARG B 1 48 ? -28.15600 -33.36000 -73.62100 1.000 21.05811 48 ARG B O 1
ATOM 2408 N N . ALA B 1 49 ? -29.06600 -32.43800 -75.46900 1.000 18.65760 49 ALA B N 1
ATOM 2409 C CA . ALA B 1 49 ? -29.43700 -33.72400 -76.04100 1.000 18.13466 49 ALA B CA 1
ATOM 2410 C C . ALA B 1 49 ? -28.21000 -34.52300 -76.45500 1.000 17.33633 49 ALA B C 1
ATOM 2411 O O . ALA B 1 49 ? -28.21600 -35.75600 -76.37100 1.000 16.88357 49 ALA B O 1
ATOM 2413 N N . ASN B 1 50 ? -27.17200 -33.84700 -76.95600 1.000 16.73946 50 ASN B N 1
ATOM 2414 C CA . ASN B 1 50 ? -25.90100 -34.52200 -77.20400 1.000 15.74153 50 ASN B CA 1
ATOM 2415 C C . ASN B 1 50 ? -25.38200 -35.18300 -75.93300 1.000 19.68364 50 ASN B C 1
ATOM 2416 O O . ASN B 1 50 ? -24.94700 -36.33900 -75.95500 1.000 20.66082 50 ASN B O 1
ATOM 2421 N N . LEU B 1 51 ? -25.41300 -34.45700 -74.80800 1.000 17.01414 51 LEU B N 1
ATOM 2422 C CA . LEU B 1 51 ? -24.90800 -35.03400 -73.56900 1.000 17.54317 51 LEU B CA 1
ATOM 2423 C C . LEU B 1 51 ? -25.79300 -36.19300 -73.11200 1.000 19.97330 51 LEU B C 1
ATOM 2424 O O . LEU B 1 51 ? -25.28800 -37.26000 -72.74300 1.000 18.54670 51 LEU B O 1
ATOM 2429 N N . ARG B 1 52 ? -27.11500 -36.02000 -73.17200 1.000 17.18800 52 ARG B N 1
ATOM 2430 C CA . ARG B 1 52 ? -28.01700 -37.11200 -72.82300 1.000 22.59308 52 ARG B CA 1
ATOM 2431 C C . ARG B 1 52 ? -27.67900 -38.36400 -73.63600 1.000 22.41959 52 ARG B C 1
ATOM 2432 O O . ARG B 1 52 ? -27.56200 -39.46700 -73.08900 1.000 21.08643 52 ARG B O 1
ATOM 2440 N N . ARG B 1 53 ? -27.46400 -38.19000 -74.94200 1.000 20.43156 53 ARG B N 1
ATOM 2441 C CA . ARG B 1 53 ? -27.12200 -39.31100 -75.81100 1.000 19.78381 53 ARG B CA 1
ATOM 2442 C C . ARG B 1 53 ? -25.82100 -39.96900 -75.38800 1.000 21.98008 53 ARG B C 1
ATOM 2443 O O . ARG B 1 53 ? -25.71100 -41.20200 -75.39900 1.000 24.95447 53 ARG B O 1
ATOM 2451 N N . PHE B 1 54 ? -24.80300 -39.17000 -75.06800 1.000 14.87044 54 PHE B N 1
ATOM 2452 C CA . PHE B 1 54 ? -23.53400 -39.76100 -74.67300 1.000 14.59723 54 PHE B CA 1
ATOM 2453 C C . PHE B 1 54 ? -23.68700 -40.58600 -73.40200 1.000 17.48966 54 PHE B C 1
ATOM 2454 O O . PHE B 1 54 ? -23.22400 -41.73100 -73.32600 1.000 19.78917 54 PHE B O 1
ATOM 2462 N N . LEU B 1 55 ? -24.36800 -40.02900 -72.40100 1.000 16.27903 55 LEU B N 1
ATOM 2463 C CA . LEU B 1 55 ? -24.50700 -40.72700 -71.13100 1.000 19.74062 55 LEU B CA 1
ATOM 2464 C C . LEU B 1 55 ? -25.27100 -42.04200 -71.30900 1.000 24.21373 55 LEU B C 1
ATOM 2465 O O . LEU B 1 55 ? -24.84000 -43.09100 -70.81500 1.000 19.64115 55 LEU B O 1
ATOM 2470 N N . VAL B 1 56 ? -26.38300 -42.01900 -72.05900 1.000 29.36323 56 VAL B N 1
ATOM 2471 C CA . VAL B 1 56 ? -27.13100 -43.25300 -72.31800 1.000 22.35331 56 VAL B CA 1
ATOM 2472 C C . VAL B 1 56 ? -26.25800 -44.26700 -73.05200 1.000 20.02559 56 VAL B C 1
ATOM 2473 O O . VAL B 1 56 ? -26.23800 -45.45100 -72.70600 1.000 26.19478 56 VAL B O 1
ATOM 2477 N N . ASP B 1 57 ? -25.52500 -43.81800 -74.07800 1.000 22.05563 57 ASP B N 1
ATOM 2478 C CA . ASP B 1 57 ? -24.73200 -44.70500 -74.93600 1.000 28.62381 57 ASP B CA 1
ATOM 2479 C C . ASP B 1 57 ? -23.41400 -45.15400 -74.30800 1.000 24.93553 57 ASP B C 1
ATOM 2480 O O . ASP B 1 57 ? -22.77300 -46.05200 -74.86600 1.000 21.10005 57 ASP B O 1
ATOM 2485 N N . THR B 1 58 ? -23.00000 -44.54500 -73.18900 1.000 24.20866 58 THR B N 1
ATOM 2486 C CA . THR B 1 58 ? -21.71800 -44.80800 -72.52300 1.000 19.90992 58 THR B CA 1
ATOM 2487 C C . THR B 1 58 ? -21.97000 -44.95900 -71.01900 1.000 23.68758 58 THR B C 1
ATOM 2488 O O . THR B 1 58 ? -21.51900 -44.13400 -70.21200 1.000 18.64992 58 THR B O 1
ATOM 2492 N N . PRO B 1 59 ? -22.67800 -46.01500 -70.60200 1.000 21.21475 59 PRO B N 1
ATOM 2493 C CA . PRO B 1 59 ? -23.18100 -46.05400 -69.21000 1.000 21.84158 59 PRO B CA 1
ATOM 2494 C C . PRO B 1 59 ? -22.08400 -46.12000 -68.15900 1.000 18.73117 59 PRO B C 1
ATOM 2495 O O . PRO B 1 59 ? -22.34000 -45.77200 -66.99900 1.000 16.07910 59 PRO B O 1
ATOM 2499 N N . GLU B 1 60 ? -20.88300 -46.57700 -68.51500 1.000 17.71009 60 GLU B N 1
ATOM 2500 C CA . GLU B 1 60 ? -19.76200 -46.59700 -67.57600 1.000 24.11880 60 GLU B CA 1
ATOM 2501 C C . GLU B 1 60 ? -19.08200 -45.23600 -67.41700 1.000 18.62967 60 GLU B C 1
ATOM 2502 O O . GLU B 1 60 ? -18.23000 -45.09900 -66.53100 1.000 18.83019 60 GLU B O 1
ATOM 2508 N N . ALA B 1 61 ? -19.44900 -44.23300 -68.22000 1.000 16.26788 61 ALA B N 1
ATOM 2509 C CA . ALA B 1 61 ? -18.80000 -42.92600 -68.13700 1.000 20.39955 61 ALA B CA 1
ATOM 2510 C C . ALA B 1 61 ? -19.25200 -42.17800 -66.89200 1.000 20.15589 61 ALA B C 1
ATOM 2511 O O . ALA B 1 61 ? -20.41000 -42.26700 -66.48000 1.000 18.89513 61 ALA B O 1
ATOM 2513 N N . ARG B 1 62 ? -18.31000 -41.48200 -66.25800 1.000 21.73654 62 ARG B N 1
ATOM 2514 C CA . ARG B 1 62 ? -18.58700 -40.65900 -65.07800 1.000 21.83024 62 ARG B CA 1
ATOM 2515 C C . ARG B 1 62 ? -18.01200 -39.27500 -65.33200 1.000 25.33207 62 ARG B C 1
ATOM 2516 O O . ARG B 1 62 ? -16.81600 -39.14300 -65.62100 1.000 17.88235 62 ARG B O 1
ATOM 2524 N N . VAL B 1 63 ? -18.87400 -38.25300 -65.29200 1.000 15.73654 63 VAL B N 1
ATOM 2525 C CA . VAL B 1 63 ? -18.48800 -36.91200 -65.69600 1.000 14.31898 63 VAL B CA 1
ATOM 2526 C C . VAL B 1 63 ? -19.15200 -35.88300 -64.79700 1.000 16.97078 63 VAL B C 1
ATOM 2527 O O . VAL B 1 63 ? -20.18600 -36.13300 -64.17000 1.000 15.35723 63 VAL B O 1
ATOM 2531 N N . LEU B 1 64 ? -18.53500 -34.71200 -64.75200 1.000 15.07959 64 LEU B N 1
ATOM 2532 C CA . LEU B 1 64 ? -19.14500 -33.52100 -64.20100 1.000 12.64088 64 LEU B CA 1
ATOM 2533 C C . LEU B 1 64 ? -19.76100 -32.74100 -65.34300 1.000 13.91985 64 LEU B C 1
ATOM 2534 O O . LEU B 1 64 ? -19.34700 -32.87500 -66.49600 1.000 15.49168 64 LEU B O 1
ATOM 2539 N N . VAL B 1 65 ? -20.77100 -31.94100 -65.01400 1.000 10.37805 65 VAL B N 1
ATOM 2540 C CA . VAL B 1 65 ? -21.44100 -31.08600 -65.97800 1.000 10.87801 65 VAL B CA 1
ATOM 2541 C C . VAL B 1 65 ? -21.41200 -29.67100 -65.43300 1.000 13.25849 65 VAL B C 1
ATOM 2542 O O . VAL B 1 65 ? -21.81100 -29.44100 -64.28400 1.000 13.50093 65 VAL B O 1
ATOM 2546 N N . ARG B 1 66 ? -20.96000 -28.72100 -66.24600 1.000 9.91920 66 ARG B N 1
ATOM 2547 C CA . ARG B 1 66 ? -21.12900 -27.31800 -65.88800 1.000 12.80718 66 ARG B CA 1
ATOM 2548 C C . ARG B 1 66 ? -22.45200 -26.84700 -66.46600 1.000 13.18897 66 ARG B C 1
ATOM 2549 O O . ARG B 1 66 ? -22.59800 -26.73200 -67.68800 1.000 13.62724 66 ARG B O 1
ATOM 2557 N N . ILE B 1 67 ? -23.39700 -26.54900 -65.57900 1.000 15.12579 67 ILE B N 1
ATOM 2558 C CA . ILE B 1 67 ? -24.76800 -26.24200 -65.95300 1.000 15.92961 67 ILE B CA 1
ATOM 2559 C C . ILE B 1 67 ? -24.92200 -24.73700 -66.12800 1.000 16.82978 67 ILE B C 1
ATOM 2560 O O . ILE B 1 67 ? -24.08200 -23.94100 -65.70700 1.000 12.90511 67 ILE B O 1
ATOM 2565 N N . ASN B 1 68 ? -26.00200 -24.33800 -66.78900 1.000 15.44073 68 ASN B N 1
ATOM 2566 C CA . ASN B 1 68 ? -26.35000 -22.92700 -66.83700 1.000 16.23378 68 ASN B CA 1
ATOM 2567 C C . ASN B 1 68 ? -26.86500 -22.47200 -65.48300 1.000 18.31869 68 ASN B C 1
ATOM 2568 O O . ASN B 1 68 ? -27.54100 -23.22500 -64.77600 1.000 19.86377 68 ASN B O 1
ATOM 2573 N N . ALA B 1 69 ? -26.51300 -21.24600 -65.09900 1.000 22.19829 69 ALA B N 1
ATOM 2574 C CA . ALA B 1 69 ? -26.86000 -20.76200 -63.77100 1.000 20.24001 69 ALA B CA 1
ATOM 2575 C C . ALA B 1 69 ? -28.34300 -20.40800 -63.71000 1.000 24.79817 69 ALA B C 1
ATOM 2576 O O . ALA B 1 69 ? -29.09000 -20.54000 -64.68600 1.000 23.12410 69 ALA B O 1
ATOM 2578 N N . ALA B 1 70 ? -28.87700 -20.20500 -62.51200 1.000 29.27338 70 ALA B N 1
ATOM 2579 C CA . ALA B 1 70 ? -30.34700 -20.06100 -62.32700 1.000 26.65835 70 ALA B CA 1
ATOM 2580 C C . ALA B 1 70 ? -31.02000 -18.98400 -63.18200 1.000 31.07489 70 ALA B C 1
ATOM 2581 O O . ALA B 1 70 ? -32.22100 -19.12300 -63.43400 1.000 31.40553 70 ALA B O 1
ATOM 2583 N N . GLU B 1 71 ? -30.29200 -17.94800 -63.56400 1.000 29.97655 71 GLU B N 1
ATOM 2584 C CA . GLU B 1 71 ? -30.89100 -16.93500 -64.46600 1.000 38.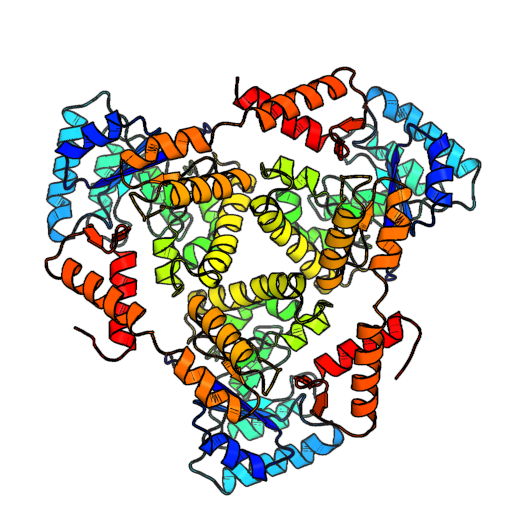88296 71 GLU B CA 1
ATOM 2585 C C . GLU B 1 71 ? -31.35000 -17.55900 -65.79900 1.000 34.29863 71 GLU B C 1
ATOM 2586 O O . GLU B 1 71 ? -32.39100 -17.11800 -66.29800 1.000 41.62452 71 GLU B O 1
ATOM 2592 N N . HIS B 1 72 ? -30.65900 -18.56700 -66.32500 1.000 25.85997 72 HIS B N 1
ATOM 2593 C CA . HIS B 1 72 ? -30.97500 -19.15600 -67.65500 1.000 24.38226 72 HIS B CA 1
ATOM 2594 C C . HIS B 1 72 ? -32.25500 -20.00700 -67.67200 1.000 23.70455 72 HIS B C 1
ATOM 2595 O O . HIS B 1 72 ? -32.47900 -20.73200 -66.71200 1.000 25.21665 72 HIS B O 1
ATOM 2602 N N . PRO B 1 73 ? -33.11000 -19.88700 -68.71600 1.000 23.74458 73 PRO B N 1
ATOM 2603 C CA . PRO B 1 73 ? -34.31600 -20.71100 -68.87300 1.000 22.82820 73 PRO B CA 1
ATOM 2604 C C . PRO B 1 73 ? -34.00600 -22.18600 -68.87900 1.000 29.36160 73 PRO B C 1
ATOM 2605 O O . PRO B 1 73 ? -34.88900 -22.98600 -68.55500 1.000 37.04603 73 PRO B O 1
ATOM 2609 N N . GLY B 1 74 ? -32.77400 -22.57600 -69.20400 1.000 20.78134 74 GLY B N 1
ATOM 2610 C CA . GLY B 1 74 ? -32.38200 -23.97200 -69.17900 1.000 18.61979 74 GLY B CA 1
ATOM 2611 C C . GLY B 1 74 ? -31.87800 -24.52400 -67.85400 1.000 19.96885 74 GLY B C 1
ATOM 2612 O O . GLY B 1 74 ? -31.46500 -25.68900 -67.81300 1.000 16.55501 74 GLY B O 1
ATOM 2613 N N . HIS B 1 75 ? -31.91100 -23.74100 -66.77200 1.000 13.73117 75 HIS B N 1
ATOM 2614 C CA . HIS B 1 75 ? -31.40700 -24.19900 -65.47600 1.000 18.53019 75 HIS B CA 1
ATOM 2615 C C . HIS B 1 75 ? -32.05000 -25.51700 -65.04700 1.000 17.83363 75 HIS B C 1
ATOM 2616 O O . HIS B 1 75 ? -31.36000 -26.51200 -64.77800 1.000 21.61748 75 HIS B O 1
ATOM 2623 N N . ALA B 1 76 ? -33.38100 -25.53800 -64.98600 1.000 14.87494 76 ALA B N 1
ATOM 2624 C CA . ALA B 1 76 ? -34.10400 -26.73200 -64.55000 1.000 13.84794 76 ALA B CA 1
ATOM 2625 C C . ALA B 1 76 ? -33.85300 -27.91400 -65.48500 1.000 15.48244 76 ALA B C 1
ATOM 2626 O O . ALA B 1 76 ? -33.80100 -29.06400 -65.04100 1.000 18.25100 76 ALA B O 1
ATOM 2628 N N . ASP B 1 77 ? -33.71800 -27.65500 -66.78700 1.000 18.78737 77 ASP B N 1
ATOM 2629 C CA . ASP B 1 77 ? -33.40000 -28.73000 -67.72300 1.000 18.28595 77 ASP B CA 1
ATOM 2630 C C . ASP B 1 77 ? -32.00500 -29.29300 -67.49800 1.000 16.26256 77 ASP B C 1
ATOM 2631 O O . ASP B 1 77 ? -31.79900 -30.50400 -67.61200 1.000 14.43829 77 ASP B O 1
ATOM 2636 N N . ASP B 1 78 ? -31.03500 -28.43000 -67.19800 1.000 16.72894 78 ASP B N 1
ATOM 2637 C CA . ASP B 1 78 ? -29.69700 -28.91000 -66.86400 1.000 21.22703 78 ASP B CA 1
ATOM 2638 C C . ASP B 1 78 ? -29.72000 -29.73400 -65.59000 1.000 16.26583 78 ASP B C 1
ATOM 2639 O O . ASP B 1 78 ? -29.10300 -30.80500 -65.51200 1.000 16.52763 78 ASP B O 1
ATOM 2644 N N . LEU B 1 79 ? -30.42500 -29.24200 -64.57400 1.000 16.03986 79 LEU B N 1
ATOM 2645 C CA . LEU B 1 79 ? -30.45700 -29.94700 -63.30200 1.000 16.99841 79 LEU B CA 1
ATOM 2646 C C . LEU B 1 79 ? -31.09900 -31.31200 -63.46400 1.000 19.23883 79 LEU B C 1
ATOM 2647 O O . LEU B 1 79 ? -30.59800 -32.30600 -62.91800 1.000 17.17355 79 LEU B O 1
ATOM 2652 N N . ALA B 1 80 ? -32.16800 -31.39200 -64.27000 1.000 15.92996 80 ALA B N 1
ATOM 2653 C CA . ALA B 1 80 ? -32.84500 -32.67100 -64.46600 1.000 19.55183 80 ALA B CA 1
ATOM 2654 C C . ALA B 1 80 ? -31.93400 -33.66900 -65.18200 1.000 18.22397 80 ALA B C 1
ATOM 2655 O O . ALA B 1 80 ? -31.93000 -34.86200 -64.84600 1.000 17.43057 80 ALA B O 1
ATOM 2657 N N . LEU B 1 81 ? -31.14900 -33.20700 -66.16400 1.000 11.23388 81 LEU B N 1
ATOM 2658 C CA . LEU B 1 81 ? -30.19400 -34.10800 -66.80700 1.000 14.42942 81 LEU B CA 1
ATOM 2659 C C . LEU B 1 81 ? -29.18500 -34.64500 -65.78700 1.000 16.83146 81 LEU B C 1
ATOM 2660 O O . LEU B 1 81 ? -28.86700 -35.83900 -65.78600 1.000 16.82519 81 LEU B O 1
ATOM 2665 N N . CYS B 1 82 ? -28.66700 -33.77300 -64.91600 1.000 13.88500 82 CYS B N 1
ATOM 2666 C CA . CYS B 1 82 ? -27.75800 -34.22400 -63.86300 1.000 16.72163 82 CYS B CA 1
ATOM 2667 C C . CYS B 1 82 ? -28.42300 -35.27000 -62.98400 1.000 18.03018 82 CYS B C 1
ATOM 2668 O O . CYS B 1 82 ? -27.82100 -36.30500 -62.66300 1.000 18.29721 82 CYS B O 1
ATOM 2671 N N . ARG B 1 83 ? -29.68700 -35.02800 -62.63200 1.000 18.22486 83 ARG B N 1
ATOM 2672 C CA . ARG B 1 83 ? -30.41100 -35.89300 -61.71600 1.000 18.84515 83 ARG B CA 1
ATOM 2673 C C . ARG B 1 83 ? -30.67400 -37.27000 -62.30700 1.000 19.91154 83 ARG B C 1
ATOM 2674 O O . ARG B 1 83 ? -30.60000 -38.27600 -61.59300 1.000 22.54895 83 ARG B O 1
ATOM 2682 N N . ASP B 1 84 ? -30.96300 -37.34400 -63.60300 1.000 19.36056 84 ASP B N 1
ATOM 2683 C CA . ASP B 1 84 ? -31.56400 -38.54200 -64.17500 1.000 19.12581 84 ASP B CA 1
ATOM 2684 C C . ASP B 1 84 ? -30.54700 -39.52700 -64.74900 1.000 22.90805 84 ASP B C 1
ATOM 2685 O O . ASP B 1 84 ? -30.95700 -40.58400 -65.23600 1.000 18.94585 84 ASP B O 1
ATOM 2690 N N . HIS B 1 85 ? -29.24800 -39.21300 -64.73100 1.000 21.30998 85 HIS B N 1
ATOM 2691 C CA . HIS B 1 85 ? -28.22900 -40.08900 -65.30600 1.000 18.82677 85 HIS B CA 1
ATOM 2692 C C . HIS B 1 85 ? -27.15400 -40.34900 -64.26600 1.000 16.27179 85 HIS B C 1
ATOM 2693 O O . HIS B 1 85 ? -26.52700 -39.40800 -63.76300 1.000 16.99190 85 HIS B O 1
ATOM 2700 N N . ALA B 1 86 ? -26.93900 -41.62800 -63.95200 1.000 14.91777 86 ALA B N 1
ATOM 2701 C CA . ALA B 1 86 ? -25.93800 -41.99800 -62.96800 1.000 10.82813 86 ALA B CA 1
ATOM 2702 C C . ALA B 1 86 ? -24.54400 -41.58700 -63.39500 1.000 13.97996 86 ALA B C 1
ATOM 2703 O O . ALA B 1 86 ? -23.65100 -41.48800 -62.54400 1.000 16.24995 86 ALA B O 1
ATOM 2705 N N . GLY B 1 87 ? -24.33100 -41.35600 -64.69200 1.000 13.42361 87 GLY B N 1
ATOM 2706 C CA . GLY B 1 87 ? -23.02300 -40.93700 -65.16900 1.000 13.94028 87 GLY B CA 1
ATOM 2707 C C . GLY B 1 87 ? -22.61300 -39.53700 -64.75400 1.000 17.07814 87 GLY B C 1
ATOM 2708 O O . GLY B 1 87 ? -21.42700 -39.20000 -64.84200 1.000 21.61931 87 GLY B O 1
ATOM 2709 N N . VAL B 1 88 ? -23.55800 -38.71200 -64.31700 1.000 16.20611 88 VAL B N 1
ATOM 2710 C CA . VAL B 1 88 ? -23.26100 -37.36900 -63.82800 1.000 16.78000 88 VAL B CA 1
ATOM 2711 C C . VAL B 1 88 ? -23.00100 -37.48300 -62.33500 1.000 13.87194 88 VAL B C 1
ATOM 2712 O O . VAL B 1 88 ? -23.91500 -37.76800 -61.55800 1.000 15.20678 88 VAL B O 1
ATOM 2716 N N . ILE B 1 89 ? -21.75300 -37.27400 -61.92200 1.000 13.69667 89 ILE B N 1
ATOM 2717 C CA . ILE B 1 89 ? -21.42200 -37.44700 -60.51400 1.000 14.85440 89 ILE B CA 1
ATOM 2718 C C . ILE B 1 89 ? -21.31400 -36.12000 -59.78600 1.000 12.20440 89 ILE B C 1
ATOM 2719 O O . ILE B 1 89 ? -21.05700 -36.09600 -58.58200 1.000 16.96476 89 ILE B O 1
ATOM 2724 N N . GLY B 1 90 ? -21.55400 -35.01900 -60.46900 1.000 12.14481 90 GLY B N 1
ATOM 2725 C CA . GLY B 1 90 ? -21.47700 -33.72000 -59.83900 1.000 13.12296 90 GLY B CA 1
ATOM 2726 C C . GLY B 1 90 ? -21.67500 -32.66100 -60.89100 1.000 15.88816 90 GLY B C 1
ATOM 2727 O O . GLY B 1 90 ? -21.65600 -32.92500 -62.10500 1.000 13.85390 90 GLY B O 1
ATOM 2728 N N . LEU B 1 91 ? -21.90500 -31.45500 -60.41500 1.000 9.92479 91 LEU B N 1
ATOM 2729 C CA . LEU B 1 91 ? -22.08200 -30.34300 -61.32400 1.000 17.02857 91 LEU B CA 1
ATOM 2730 C C . LEU B 1 91 ? -21.23500 -29.17100 -60.86300 1.000 11.86327 91 LEU B C 1
ATOM 2731 O O . LEU B 1 91 ? -21.02300 -28.97200 -59.66300 1.000 11.77161 91 LEU B O 1
ATOM 2736 N N . LEU B 1 92 ? -20.75100 -28.40800 -61.83800 1.000 14.10921 92 LEU B N 1
ATOM 2737 C CA . LEU B 1 92 ? -20.13100 -27.11100 -61.59100 1.000 14.28179 92 LEU B CA 1
ATOM 2738 C C . LEU B 1 92 ? -21.20100 -26.03800 -61.67600 1.000 14.91990 92 LEU B C 1
ATOM 2739 O O . LEU B 1 92 ? -21.90400 -25.94100 -62.69100 1.000 13.92048 92 LEU B O 1
ATOM 2744 N N . LEU B 1 93 ? -21.31700 -25.22900 -60.62200 1.000 12.05977 93 LEU B N 1
ATOM 2745 C CA . LEU B 1 93 ? -22.26800 -24.12600 -60.61800 1.000 13.94913 93 LEU B CA 1
ATOM 2746 C C . LEU B 1 93 ? -21.51300 -22.83200 -60.90900 1.000 18.53182 93 LEU B C 1
ATOM 2747 O O . LEU B 1 93 ? -20.76100 -22.34800 -60.03600 1.000 17.95636 93 LEU B O 1
ATOM 2752 N N . PRO B 1 94 ? -21.62900 -22.27000 -62.11200 1.000 17.06785 94 PRO B N 1
ATOM 2753 C CA . PRO B 1 94 ? -20.91000 -21.03300 -62.44000 1.000 15.47539 94 PRO B CA 1
ATOM 2754 C C . PRO B 1 94 ? -21.64600 -19.82800 -61.89000 1.000 13.49622 94 PRO B C 1
ATOM 2755 O O . PRO B 1 94 ? -22.82000 -19.90100 -61.54800 1.000 14.96032 94 PRO B O 1
ATOM 2759 N N . LYS B 1 95 ? -20.94100 -18.70200 -61.83500 1.000 20.37331 95 LYS B N 1
ATOM 2760 C CA . LYS B 1 95 ? -21.54600 -17.42200 -61.43100 1.000 20.89299 95 LYS B CA 1
ATOM 2761 C C . LYS B 1 95 ? -22.22300 -17.52500 -60.05900 1.000 18.83159 95 LYS B C 1
ATOM 2762 O O . LYS B 1 95 ? -23.21500 -16.85000 -59.77800 1.000 22.62328 95 LYS B O 1
ATOM 2768 N N . VAL B 1 96 ? -21.64500 -18.33100 -59.17600 1.000 13.42361 96 VAL B N 1
ATOM 2769 C CA . VAL B 1 96 ? -22.27800 -18.62400 -57.90400 1.000 12.55261 96 VAL B CA 1
ATOM 2770 C C . VAL B 1 96 ? -22.13200 -17.40200 -57.01600 1.000 17.96837 96 VAL B C 1
ATOM 2771 O O . VAL B 1 96 ? -21.03800 -16.83800 -56.89200 1.000 20.88394 96 VAL B O 1
ATOM 2775 N N . GLU B 1 97 ? -23.23600 -16.94700 -56.43100 1.000 19.82687 97 GLU B N 1
ATOM 2776 C CA . GLU B 1 97 ? -23.15600 -15.73000 -55.63100 1.000 22.80796 97 GLU B CA 1
ATOM 2777 C C . GLU B 1 97 ? -23.89000 -15.85100 -54.30700 1.000 16.99342 97 GLU B C 1
ATOM 2778 O O . GLU B 1 97 ? -23.93700 -14.86900 -53.55400 1.000 18.43668 97 GLU B O 1
ATOM 2784 N N . SER B 1 98 ? -24.39600 -17.03100 -53.96500 1.000 15.53672 98 SER B N 1
ATOM 2785 C CA . SER B 1 98 ? -25.15000 -17.16800 -52.72900 1.000 19.52493 98 SER B CA 1
ATOM 2786 C C . SER B 1 98 ? -25.22900 -18.63600 -52.33600 1.000 17.24120 98 SER B C 1
ATOM 2787 O O . SER B 1 98 ? -25.15000 -19.53500 -53.18600 1.000 17.16669 98 SER B O 1
ATOM 2790 N N . ALA B 1 99 ? -25.36000 -18.85400 -51.02400 1.000 12.11472 99 ALA B N 1
ATOM 2791 C CA . ALA B 1 99 ? -25.61600 -20.19200 -50.51500 1.000 17.52561 99 ALA B CA 1
ATOM 2792 C C . ALA B 1 99 ? -26.91100 -20.74900 -51.09100 1.000 17.61102 99 ALA B C 1
ATOM 2793 O O . ALA B 1 99 ? -27.02400 -21.95700 -51.32300 1.000 20.30596 99 ALA B O 1
ATOM 2795 N N . ALA B 1 100 ? -27.90000 -19.87600 -51.30900 1.000 14.02316 100 ALA B N 1
ATOM 2796 C CA . ALA B 1 100 ? -29.20200 -20.29000 -51.82500 1.000 18.93502 100 ALA B CA 1
ATOM 2797 C C . ALA B 1 100 ? -29.09600 -20.89900 -53.21800 1.000 16.73642 100 ALA B C 1
ATOM 2798 O O . ALA B 1 100 ? -29.76000 -21.89700 -53.52100 1.000 13.76840 100 ALA B O 1
ATOM 2800 N N . GLN B 1 101 ? -28.27100 -20.30700 -54.08100 1.000 15.04767 101 GLN B N 1
ATOM 2801 C CA . GLN B 1 101 ? -28.06300 -20.87900 -55.40600 1.000 13.62166 101 GLN B CA 1
ATOM 2802 C C . GLN B 1 101 ? -27.40700 -22.25200 -55.31300 1.000 13.89765 101 GLN B C 1
ATOM 2803 O O . GLN B 1 101 ? -27.71300 -23.14600 -56.11100 1.000 15.59598 101 GLN B O 1
ATOM 2809 N N . VAL B 1 102 ? -26.47800 -22.43600 -54.36500 1.000 14.79434 102 VAL B N 1
ATOM 2810 C CA . VAL B 1 102 ? -25.87400 -23.75700 -54.17800 1.000 12.02331 102 VAL B CA 1
ATOM 2811 C C . VAL B 1 102 ? -26.92000 -24.75800 -53.69700 1.000 14.23255 102 VAL B C 1
ATOM 2812 O O . VAL B 1 102 ? -27.03000 -25.86800 -54.23300 1.000 12.49636 102 VAL B O 1
ATOM 2816 N N . ARG B 1 103 ? -27.69700 -24.38600 -52.66400 1.000 14.02844 103 ARG B N 1
ATOM 2817 C CA . ARG B 1 103 ? -28.65300 -25.33600 -52.09800 1.000 15.12388 103 ARG B CA 1
ATOM 2818 C C . ARG B 1 103 ? -29.66900 -25.76300 -53.13800 1.000 14.70296 103 ARG B C 1
ATOM 2819 O O . ARG B 1 103 ? -29.97400 -26.95700 -53.26000 1.000 14.96708 103 ARG B O 1
ATOM 2827 N N . HIS B 1 104 ? -30.15900 -24.80500 -53.93800 1.000 14.90280 104 HIS B N 1
ATOM 2828 C CA . HIS B 1 104 ? -31.17200 -25.11800 -54.93600 1.000 18.17050 104 HIS B CA 1
ATOM 2829 C C . HIS B 1 104 ? -30.63000 -26.08100 -55.98800 1.000 17.31765 104 HIS B C 1
ATOM 2830 O O . HIS B 1 104 ? -31.34400 -26.98900 -56.43000 1.000 16.53021 104 HIS B O 1
ATOM 2837 N N . ALA B 1 105 ? -29.38800 -25.86900 -56.43700 1.000 18.45351 105 ALA B N 1
ATOM 2838 C CA . ALA B 1 105 ? -28.79100 -26.76200 -57.43500 1.000 16.93453 105 ALA B CA 1
ATOM 2839 C C . ALA B 1 105 ? -28.53600 -28.14900 -56.85800 1.000 18.50686 105 ALA B C 1
ATOM 2840 O O . ALA B 1 105 ? -28.75000 -29.15700 -57.54200 1.000 21.18980 105 ALA B O 1
ATOM 2842 N N . ALA B 1 106 ? -28.10600 -28.21600 -55.58800 1.000 15.53153 106 ALA B N 1
ATOM 2843 C CA . ALA B 1 106 ? -27.82100 -29.49100 -54.92900 1.000 13.85266 106 ALA B CA 1
ATOM 2844 C C . ALA B 1 106 ? -29.09300 -30.29400 -54.69800 1.000 19.36729 106 ALA B C 1
ATOM 2845 O O . ALA B 1 106 ? -29.13300 -31.50300 -54.97200 1.000 15.67866 106 ALA B O 1
ATOM 2847 N N . VAL B 1 107 ? -30.13300 -29.64600 -54.15800 1.000 14.31226 107 VAL B N 1
ATOM 2848 C CA . VAL B 1 107 ? -31.39500 -30.33600 -53.90400 1.000 17.33164 107 VAL B CA 1
ATOM 2849 C C . VAL B 1 107 ? -32.03600 -30.78800 -55.21300 1.000 18.15145 107 VAL B C 1
ATOM 2850 O O . VAL B 1 107 ? -32.51300 -31.92100 -55.33000 1.000 17.55588 107 VAL B O 1
ATOM 2854 N N . ALA B 1 108 ? -32.05900 -29.90800 -56.21600 1.000 13.87910 108 ALA B N 1
ATOM 2855 C CA . ALA B 1 108 ? -32.69900 -30.24500 -57.48800 1.000 15.87031 108 ALA B CA 1
ATOM 2856 C C . ALA B 1 108 ? -31.98400 -31.39700 -58.20400 1.000 13.84435 108 ALA B C 1
ATOM 2857 O O . ALA B 1 108 ? -32.63300 -32.27500 -58.77700 1.000 19.78132 108 ALA B O 1
ATOM 2859 N N . SER B 1 109 ? -30.65100 -31.39000 -58.22500 1.000 14.06297 109 SER B N 1
ATOM 2860 C CA . SER B 1 109 ? -29.89400 -32.45700 -58.88000 1.000 16.60012 109 SER B CA 1
ATOM 2861 C C . SER B 1 109 ? -29.68300 -33.67000 -57.98000 1.000 18.79436 109 SER B C 1
ATOM 2862 O O . SER B 1 109 ? -29.53300 -34.79200 -58.47700 1.000 15.53665 109 SER B O 1
ATOM 2865 N N . GLY B 1 110 ? -29.66500 -33.46300 -56.66600 1.000 15.90708 110 GLY B N 1
ATOM 2866 C CA . GLY B 1 110 ? -29.29100 -34.51200 -55.73300 1.000 18.00002 110 GLY B CA 1
ATOM 2867 C C . GLY B 1 110 ? -27.86400 -34.98900 -55.85600 1.000 19.85796 110 GLY B C 1
ATOM 2868 O O . GLY B 1 110 ? -27.54200 -36.07500 -55.37200 1.000 24.39150 110 GLY B O 1
ATOM 2869 N N . LYS B 1 111 ? -26.98600 -34.18200 -56.43700 1.000 19.31808 111 LYS B N 1
ATOM 2870 C CA . LYS B 1 111 ? -25.61100 -34.53700 -56.74000 1.000 16.27635 111 LYS B CA 1
ATOM 2871 C C . LYS B 1 111 ? -24.66000 -33.48700 -56.17900 1.000 20.65685 111 LYS B C 1
ATOM 2872 O O . LYS B 1 111 ? -25.04900 -32.32900 -55.97800 1.000 19.03692 111 LYS B O 1
ATOM 2878 N N . PRO B 1 112 ? -23.39600 -33.84900 -55.93400 1.000 17.96662 112 PRO B N 1
ATOM 2879 C CA . PRO B 1 112 ? -22.46200 -32.87600 -55.36100 1.000 13.64643 112 PRO B CA 1
ATOM 2880 C C . PRO B 1 112 ? -22.29700 -31.65900 -56.25500 1.000 16.42723 112 PRO B C 1
ATOM 2881 O O . PRO B 1 112 ? -22.38500 -31.74700 -57.48000 1.000 13.98753 112 PRO B O 1
ATOM 2885 N N . VAL B 1 113 ? -22.06800 -30.50800 -55.61300 1.000 14.78585 113 VAL B N 1
ATOM 2886 C CA . VAL B 1 113 ? -21.90700 -29.22400 -56.28400 1.000 11.45475 113 VAL B CA 1
ATOM 2887 C C . VAL B 1 113 ? -20.45700 -28.78300 -56.16600 1.000 11.10535 113 VAL B C 1
ATOM 2888 O O . VAL B 1 113 ? -19.87900 -28.80900 -55.07700 1.000 9.89614 113 VAL B O 1
ATOM 2892 N N . TRP B 1 114 ? -19.87800 -28.35700 -57.28400 1.000 12.68998 114 TRP B N 1
ATOM 2893 C CA . TRP B 1 114 ? -18.61500 -27.62800 -57.28300 1.000 9.85783 114 TRP B CA 1
ATOM 2894 C C . TRP B 1 114 ? -18.93900 -26.16600 -57.57300 1.000 11.08830 114 TRP B C 1
ATOM 2895 O O . TRP B 1 114 ? -19.18400 -25.80800 -58.73800 1.000 13.87418 114 TRP B O 1
ATOM 2906 N N . PRO B 1 115 ? -19.01000 -25.29100 -56.56700 1.000 11.43972 115 PRO B N 1
ATOM 2907 C CA . PRO B 1 115 ? -19.15700 -23.84700 -56.84800 1.000 15.01727 115 PRO B CA 1
ATOM 2908 C C . PRO B 1 115 ? -17.90200 -23.28300 -57.51600 1.000 18.94457 115 PRO B C 1
ATOM 2909 O O . PRO B 1 115 ? -16.78200 -23.50200 -57.03900 1.000 17.30743 115 PRO B O 1
ATOM 2913 N N . ILE B 1 116 ? -18.09100 -22.55200 -58.62300 1.000 18.65226 116 ILE B N 1
ATOM 2914 C CA . ILE B 1 116 ? -16.99900 -21.87700 -59.33600 1.000 15.04951 116 ILE B CA 1
ATOM 2915 C C . ILE B 1 116 ? -17.12000 -20.38500 -59.07500 1.000 16.47378 116 ILE B C 1
ATOM 2916 O O . ILE B 1 116 ? -18.03300 -19.72900 -59.59500 1.000 20.54152 116 ILE B O 1
ATOM 2921 N N . VAL B 1 117 ? -16.17100 -19.83400 -58.33100 1.000 16.68901 117 VAL B N 1
ATOM 2922 C CA . VAL B 1 117 ? -16.17900 -18.41200 -57.99900 1.000 20.48378 117 VAL B CA 1
ATOM 2923 C C . VAL B 1 117 ? -15.65300 -17.63300 -59.19700 1.000 18.25406 117 VAL B C 1
ATOM 2924 O O . VAL B 1 117 ? -14.51200 -17.83000 -59.62000 1.000 23.06292 117 VAL B O 1
ATOM 2928 N N . GLU B 1 118 ? -16.48700 -16.75700 -59.75400 1.000 17.51260 118 GLU B N 1
ATOM 2929 C CA . GLU B 1 118 ? -16.07500 -15.96200 -60.89000 1.000 13.93481 118 GLU B CA 1
ATOM 2930 C C . GLU B 1 118 ? -16.41100 -14.48700 -60.76500 1.000 17.97572 118 GLU B C 1
ATOM 2931 O O . GLU B 1 118 ? -16.21200 -13.72700 -61.71600 1.000 15.15455 118 GLU B O 1
ATOM 2932 N N . SER B 1 119 ? -16.83400 -14.03800 -59.58500 1.000 18.63547 119 SER B N 1
ATOM 2933 C CA . SER B 1 119 ? -17.25300 -12.65100 -59.45800 1.000 15.77065 119 SER B CA 1
ATOM 2934 C C . SER B 1 119 ? -16.98500 -12.14600 -58.05200 1.000 15.56934 119 SER B C 1
ATOM 2935 O O . SER B 1 119 ? -16.80000 -12.92100 -57.10900 1.000 14.72650 119 SER B O 1
ATOM 2938 N N . ALA B 1 120 ? -16.97000 -10.81600 -57.93600 1.000 16.94920 120 ALA B N 1
ATOM 2939 C CA . ALA B 1 120 ? -16.84900 -10.16400 -56.63700 1.000 13.00058 120 ALA B CA 1
ATOM 2940 C C . ALA B 1 120 ? -17.97000 -10.57200 -55.68700 1.000 13.46061 120 ALA B C 1
ATOM 2941 O O . ALA B 1 120 ? -17.75200 -10.69000 -54.47600 1.000 14.63932 120 ALA B O 1
ATOM 2943 N N . ARG B 1 121 ? -19.18700 -10.73400 -56.20000 1.000 15.79780 121 ARG B N 1
ATOM 2944 C CA . ARG B 1 121 ? -20.28900 -11.17500 -55.34800 1.000 17.23007 121 ARG B CA 1
ATOM 2945 C C . ARG B 1 121 ? -20.00900 -12.55600 -54.77600 1.000 13.76010 121 ARG B C 1
ATOM 2946 O O . ARG B 1 121 ? -20.27200 -12.81700 -53.59700 1.000 16.08315 121 ARG B O 1
ATOM 2954 N N . GLY B 1 122 ? -19.53200 -13.47300 -55.62200 1.000 13.64855 122 GLY B N 1
ATOM 2955 C CA . GLY B 1 122 ? -19.15300 -14.79100 -55.13900 1.000 15.56367 122 GLY B CA 1
ATOM 2956 C C . GLY B 1 122 ? -18.07600 -14.74100 -54.07000 1.000 17.10575 122 GLY B C 1
ATOM 2957 O O . GLY B 1 122 ? -18.14200 -15.47400 -53.07900 1.000 15.02126 122 GLY B O 1
ATOM 2958 N N . LEU B 1 123 ? -17.07200 -13.87300 -54.24600 1.000 12.40889 123 LEU B N 1
ATOM 2959 C CA . LEU B 1 123 ? -16.02600 -13.77400 -53.23000 1.000 16.43697 123 LEU B CA 1
ATOM 2960 C C . LEU B 1 123 ? -16.60300 -13.26200 -51.91600 1.000 15.10253 123 LEU B C 1
ATOM 2961 O O . LEU B 1 123 ? -16.34400 -13.82700 -50.84600 1.000 18.45275 123 LEU B O 1
ATOM 2966 N N . ALA B 1 124 ? -17.43600 -12.21900 -51.98300 1.000 15.04077 124 ALA B N 1
ATOM 2967 C CA . ALA B 1 124 ? -17.98400 -11.62900 -50.76400 1.000 14.41426 124 ALA B CA 1
ATOM 2968 C C . ALA B 1 124 ? -18.84400 -12.61900 -49.98800 1.000 14.42293 124 ALA B C 1
ATOM 2969 O O . ALA B 1 124 ? -18.89700 -12.56300 -48.75800 1.000 20.61082 124 ALA B O 1
ATOM 2971 N N . ALA B 1 125 ? -19.50700 -13.53600 -50.67400 1.000 13.68831 125 ALA B N 1
ATOM 2972 C CA . ALA B 1 125 ? -20.36700 -14.50400 -50.01900 1.000 12.61688 125 ALA B CA 1
ATOM 2973 C C . ALA B 1 125 ? -19.71300 -15.88100 -49.89500 1.000 13.22361 125 ALA B C 1
ATOM 2974 O O . ALA B 1 125 ? -20.40900 -16.85500 -49.58700 1.000 15.53253 125 ALA B O 1
ATOM 2976 N N . LEU B 1 126 ? -18.39200 -15.98400 -50.09200 1.000 13.60572 126 LEU B N 1
ATOM 2977 C CA . LEU B 1 126 ? -17.77100 -17.30800 -50.17800 1.000 17.47632 126 LEU B CA 1
ATOM 2978 C C . LEU B 1 126 ? -17.88200 -18.07700 -48.86400 1.000 16.52721 126 LEU B C 1
ATOM 2979 O O . LEU B 1 126 ? -17.94700 -19.31500 -48.87900 1.000 21.17590 126 LEU B O 1
ATOM 2984 N N . GLY B 1 127 ? -17.91100 -17.38400 -47.72800 1.000 9.98390 127 GLY B N 1
ATOM 2985 C CA . GLY B 1 127 ? -18.14300 -18.08400 -46.47100 1.000 13.77276 127 GLY B CA 1
ATOM 2986 C C . GLY B 1 127 ? -19.41400 -18.92400 -46.48500 1.000 18.33273 127 GLY B C 1
ATOM 2987 O O . GLY B 1 127 ? -19.39400 -20.13400 -46.21400 1.000 15.35058 127 GLY B O 1
ATOM 2988 N N . GLU B 1 128 ? -20.54200 -18.30000 -46.82500 1.000 15.81860 128 GLU B N 1
ATOM 2989 C CA . GLU B 1 128 ? -21.79300 -19.04800 -46.85300 1.000 17.14788 128 GLU B CA 1
ATOM 2990 C C . GLU B 1 128 ? -21.83300 -20.01900 -48.03200 1.000 18.19002 128 GLU B C 1
ATOM 2991 O O . GLU B 1 128 ? -22.37900 -21.12100 -47.90500 1.000 18.59431 128 GLU B O 1
ATOM 2997 N N . ILE B 1 129 ? -21.24100 -19.64800 -49.17300 1.000 17.50256 129 ILE B N 1
ATOM 2998 C CA . ILE B 1 129 ? -21.27300 -20.53100 -50.33800 1.000 16.99976 129 ILE B CA 1
ATOM 2999 C C . ILE B 1 129 ? -20.55700 -21.83900 -50.02900 1.000 14.93815 129 ILE B C 1
ATOM 3000 O O . ILE B 1 129 ? -21.06700 -22.92900 -50.31300 1.000 17.37862 129 ILE B O 1
ATOM 3005 N N . ALA B 1 130 ? -19.35900 -21.74600 -49.45200 1.000 15.97905 130 ALA B N 1
ATOM 3006 C CA . ALA B 1 130 ? -18.59000 -22.94600 -49.14700 1.000 15.67351 130 ALA B CA 1
ATOM 3007 C C . ALA B 1 130 ? -19.28000 -23.78200 -48.08700 1.000 15.61475 130 ALA B C 1
ATOM 3008 O O . ALA B 1 130 ? -19.21400 -25.01700 -48.12500 1.000 20.37790 130 ALA B O 1
ATOM 3010 N N . ALA B 1 131 ? -19.94900 -23.12500 -47.13800 1.000 15.14210 131 ALA B N 1
ATOM 3011 C CA . ALA B 1 131 ? -20.59100 -23.78200 -46.01100 1.000 12.06192 131 ALA B CA 1
ATOM 3012 C C . ALA B 1 131 ? -21.93200 -24.40400 -46.37500 1.000 16.16303 131 ALA B C 1
ATOM 3013 O O . ALA B 1 131 ? -22.56600 -25.02700 -45.51400 1.000 14.47807 131 ALA B O 1
ATOM 3015 N N . ALA B 1 132 ? -22.38600 -24.24800 -47.61200 1.000 13.99523 132 ALA B N 1
ATOM 3016 C CA . ALA B 1 132 ? -23.71300 -24.72100 -47.96500 1.000 13.22801 132 ALA B CA 1
ATOM 3017 C C . ALA B 1 132 ? -23.72100 -26.23800 -48.10800 1.000 15.16336 132 ALA B C 1
ATOM 3018 O O . ALA B 1 132 ? -22.75600 -26.83700 -48.58300 1.000 15.82337 132 ALA B O 1
ATOM 3020 N N . ALA B 1 133 ? -24.82700 -26.85700 -47.70200 1.000 15.77708 133 ALA B N 1
ATOM 3021 C CA . ALA B 1 133 ? -24.98100 -28.30200 -47.80600 1.000 10.53775 133 ALA B CA 1
ATOM 3022 C C . ALA B 1 133 ? -24.99800 -28.71500 -49.27100 1.000 14.27193 133 ALA B C 1
ATOM 3023 O O . ALA B 1 133 ? -25.66900 -28.08300 -50.09400 1.000 12.88093 133 ALA B O 1
ATOM 3025 N N . GLY B 1 134 ? -24.24400 -29.76600 -49.59300 1.000 11.98338 134 GLY B N 1
ATOM 3026 C CA . GLY B 1 134 ? -24.09100 -30.25600 -50.94900 1.000 16.82623 134 GLY B CA 1
ATOM 3027 C C . GLY B 1 134 ? -22.76500 -29.92600 -51.61400 1.000 17.24455 134 GLY B C 1
ATOM 3028 O O . GLY B 1 134 ? -22.45200 -30.52500 -52.65300 1.000 15.53750 134 GLY B O 1
ATOM 3029 N N . VAL B 1 135 ? -21.95100 -29.05000 -51.02300 1.000 10.73085 135 VAL B N 1
ATOM 3030 C CA . VAL B 1 135 ? -20.69200 -28.63600 -51.64000 1.000 15.38970 135 VAL B CA 1
ATOM 3031 C C . VAL B 1 135 ? -19.65300 -29.73900 -51.47700 1.000 14.50436 135 VAL B C 1
ATOM 3032 O O . VAL B 1 135 ? -19.40300 -30.20600 -50.36200 1.000 19.19657 135 VAL B O 1
ATOM 3036 N N . GLU B 1 136 ? -19.01800 -30.13400 -52.57900 1.000 12.52575 136 GLU B N 1
ATOM 3037 C CA . GLU B 1 136 ? -17.89200 -31.06200 -52.52200 1.000 16.13962 136 GLU B CA 1
ATOM 3038 C C . GLU B 1 136 ? -16.55200 -30.33700 -52.41500 1.000 14.54697 136 GLU B C 1
ATOM 3039 O O . GLU B 1 136 ? -15.69500 -30.72300 -51.61500 1.000 12.98749 136 GLU B O 1
ATOM 3045 N N . ARG B 1 137 ? -16.33700 -29.33400 -53.25900 1.000 13.32097 137 ARG B N 1
ATOM 3046 C CA . ARG B 1 137 ? -15.08500 -28.59600 -53.28000 1.000 12.49833 137 ARG B CA 1
ATOM 3047 C C . ARG B 1 137 ? -15.31000 -27.29800 -54.03500 1.000 12.45955 137 ARG B C 1
ATOM 3048 O O . ARG B 1 137 ? -16.29100 -27.14400 -54.76700 1.000 17.77183 137 ARG B O 1
ATOM 3056 N N . LEU B 1 138 ? -14.36700 -26.38100 -53.89400 1.000 11.56162 138 LEU B N 1
ATOM 3057 C CA . LEU B 1 138 ? -14.44700 -25.09600 -54.56400 1.000 12.49341 138 LEU B CA 1
ATOM 3058 C C . LEU B 1 138 ? -13.45800 -25.05100 -55.71800 1.000 14.84602 138 LEU B C 1
ATOM 3059 O O . LEU B 1 138 ? -12.39200 -25.68100 -55.67500 1.000 18.67222 138 LEU B O 1
ATOM 3064 N N . SER B 1 139 ? -13.81200 -24.33000 -56.77900 1.000 13.30305 139 SER B N 1
ATOM 3065 C CA . SER B 1 139 ? -12.85400 -24.07100 -57.88100 1.000 15.88954 139 SER B CA 1
ATOM 3066 C C . SER B 1 139 ? -12.91000 -22.58800 -58.27500 1.000 19.82441 139 SER B C 1
ATOM 3067 O O . SER B 1 139 ? -13.83100 -21.88200 -57.85800 1.000 16.61194 139 SER B O 1
ATOM 3070 N N . PHE B 1 140 ? -11.95000 -22.15900 -59.07800 1.000 22.68484 140 PHE B N 1
ATOM 3071 C CA . PHE B 1 140 ? -11.80900 -20.72800 -59.42000 1.000 24.77979 140 PHE B CA 1
ATOM 3072 C C . PHE B 1 140 ? -12.05800 -20.44500 -60.90600 1.000 22.84920 140 PHE B C 1
ATOM 3073 O O . PHE B 1 140 ? -11.55500 -21.20300 -61.73500 1.000 20.60298 140 PHE B O 1
ATOM 3081 N N . GLY B 1 141 ? -12.80600 -19.39300 -61.21500 1.000 14.85464 141 GLY B N 1
ATOM 3082 C CA . GLY B 1 141 ? -12.96700 -18.90400 -62.60000 1.000 16.78234 141 GLY B CA 1
ATOM 3083 C C . GLY B 1 141 ? -12.10400 -17.65800 -62.78700 1.000 19.67304 141 GLY B C 1
ATOM 3084 O O . GLY B 1 141 ? -12.65400 -16.55900 -62.69600 1.000 14.22400 141 GLY B O 1
ATOM 3085 N N . SER B 1 142 ? -10.80500 -17.83500 -63.02200 1.000 15.40395 142 SER B N 1
ATOM 3086 C CA . SER B 1 142 ? -9.82300 -16.72800 -63.14900 1.000 19.83848 142 SER B CA 1
ATOM 3087 C C . SER B 1 142 ? -10.22700 -15.69500 -64.21500 1.000 16.86694 142 SER B C 1
ATOM 3088 O O . SER B 1 142 ? -10.31100 -14.51500 -63.87000 1.000 13.16768 142 SER B O 1
ATOM 3091 N N . LEU B 1 143 ? -10.45000 -16.14000 -65.44600 1.000 13.14409 143 LEU B N 1
ATOM 3092 C CA . LEU B 1 143 ? -10.84000 -15.23200 -66.55200 1.000 16.77115 143 LEU B CA 1
ATOM 3093 C C . LEU B 1 143 ? -12.19200 -14.56300 -66.25600 1.000 17.56485 143 LEU B C 1
ATOM 3094 O O . LEU B 1 143 ? -12.33200 -13.38800 -66.58300 1.000 19.17573 143 LEU B O 1
ATOM 3099 N N . ASP B 1 144 ? -13.11100 -15.26000 -65.59600 1.000 14.97919 144 ASP B N 1
ATOM 3100 C CA . ASP B 1 144 ? -14.35200 -14.56600 -65.25500 1.000 17.51478 144 ASP B CA 1
ATOM 3101 C C . ASP B 1 144 ? -14.09200 -13.46500 -64.23300 1.000 20.83356 144 ASP B C 1
ATOM 3102 O O . ASP B 1 144 ? -14.60900 -12.34400 -64.36200 1.000 14.85254 144 ASP B O 1
ATOM 3107 N N . LEU B 1 145 ? -13.25400 -13.75800 -63.23300 1.000 17.11835 145 LEU B N 1
ATOM 3108 C CA . LEU B 1 145 ? -12.90300 -12.75300 -62.23600 1.000 19.17587 145 LEU B CA 1
ATOM 3109 C C . LEU B 1 145 ? -12.17600 -11.56300 -62.86000 1.000 20.11654 145 LEU B C 1
ATOM 3110 O O . LEU B 1 145 ? -12.40000 -10.41500 -62.46100 1.000 20.11763 145 LEU B O 1
ATOM 3115 N N . ALA B 1 146 ? -11.30700 -11.81200 -63.84500 1.000 19.44711 146 ALA B N 1
ATOM 3116 C CA . ALA B 1 146 ? -10.62300 -10.70500 -64.50700 1.000 21.16751 146 ALA B CA 1
ATOM 3117 C C . ALA B 1 146 ? -11.61400 -9.82500 -65.26800 1.000 19.42807 146 ALA B C 1
ATOM 3118 O O . ALA B 1 146 ? -11.42300 -8.60900 -65.36700 1.000 19.59485 146 ALA B O 1
ATOM 3120 N N . LEU B 1 147 ? -12.65800 -10.41900 -65.84600 1.000 14.73524 147 LEU B N 1
ATOM 3121 C CA . LEU B 1 147 ? -13.68600 -9.59500 -66.47400 1.000 19.54455 147 LEU B CA 1
ATOM 3122 C C . LEU B 1 147 ? -14.44700 -8.79100 -65.42400 1.000 21.69479 147 LEU B C 1
ATOM 3123 O O . LEU B 1 147 ? -14.64800 -7.57800 -65.58000 1.000 19.51726 147 LEU B O 1
ATOM 3128 N N . ASP B 1 148 ? -14.89000 -9.45800 -64.35100 1.000 17.50480 148 ASP B N 1
ATOM 3129 C CA . ASP B 1 148 ? -15.74700 -8.79700 -63.37200 1.000 18.07933 148 ASP B CA 1
ATOM 3130 C C . ASP B 1 148 ? -15.02800 -7.64800 -62.68300 1.000 18.46293 148 ASP B C 1
ATOM 3131 O O . ASP B 1 148 ? -15.63100 -6.60000 -62.43100 1.000 19.62189 148 ASP B O 1
ATOM 3136 N N . LEU B 1 149 ? -13.73600 -7.81300 -62.39400 1.000 20.23385 149 LEU B N 1
ATOM 3137 C CA . LEU B 1 149 ? -12.94700 -6.80500 -61.68600 1.000 19.31268 149 LEU B CA 1
ATOM 3138 C C . LEU B 1 149 ? -12.03000 -6.00800 -62.61400 1.000 21.51896 149 LEU B C 1
ATOM 3139 O O . LEU B 1 149 ? -11.19500 -5.23300 -62.13000 1.000 18.00946 149 LEU B O 1
ATOM 3144 N N . ASP B 1 150 ? -12.15900 -6.19800 -63.93000 1.000 18.40913 150 ASP B N 1
ATOM 3145 C CA . ASP B 1 150 ? -11.45800 -5.39500 -64.92100 1.000 15.99359 150 ASP B CA 1
ATOM 3146 C C . ASP B 1 150 ? -9.94500 -5.56000 -64.82300 1.000 15.78734 150 ASP B C 1
ATOM 3147 O O . ASP B 1 150 ? -9.19100 -4.58900 -64.92300 1.000 15.78435 150 ASP B O 1
ATOM 3152 N N . LEU B 1 151 ? -9.49100 -6.79700 -64.65000 1.000 17.77837 151 LEU B N 1
ATOM 3153 C CA . LEU B 1 151 ? -8.06800 -7.05700 -64.48000 1.000 20.04313 151 LEU B CA 1
ATOM 3154 C C . LEU B 1 151 ? -7.43100 -7.33500 -65.83900 1.000 19.17329 151 LEU B C 1
ATOM 3155 O O . LEU B 1 151 ? -8.06400 -7.89100 -66.73700 1.000 19.39564 151 LEU B O 1
ATOM 3160 N N . ASN B 1 152 ? -6.16800 -6.92700 -65.98300 1.000 18.70860 152 ASN B N 1
ATOM 3161 C CA . ASN B 1 152 ? -5.38500 -7.20600 -67.18800 1.000 20.33044 152 ASN B CA 1
ATOM 3162 C C . ASN B 1 152 ? -4.76400 -8.58400 -66.99300 1.000 22.40666 152 ASN B C 1
ATOM 3163 O O . ASN B 1 152 ? -3.70100 -8.72600 -66.39000 1.000 21.61613 152 ASN B O 1
ATOM 3168 N N . SER B 1 153 ? -5.47600 -9.61500 -67.46300 1.000 24.81574 153 SER B N 1
ATOM 3169 C CA . SER B 1 153 ? -5.07200 -10.99900 -67.24500 1.000 19.47556 153 SER B CA 1
ATOM 3170 C C . SER B 1 153 ? -3.61800 -11.21500 -67.63000 1.000 23.00841 153 SER B C 1
ATOM 3171 O O . SER B 1 153 ? -3.18700 -10.85300 -68.72700 1.000 26.79614 153 SER B O 1
ATOM 3174 N N . GLY B 1 154 ? -2.86900 -11.83100 -66.73200 1.000 25.27875 154 GLY B N 1
ATOM 3175 C CA . GLY B 1 154 ? -1.47100 -12.10800 -66.95500 1.000 24.94728 154 GLY B CA 1
ATOM 3176 C C . GLY B 1 154 ? -0.52400 -11.08500 -66.36700 1.000 24.67993 154 GLY B C 1
ATOM 3177 O O . GLY B 1 154 ? 0.67000 -11.37000 -66.24300 1.000 29.74856 154 GLY B O 1
ATOM 3178 N N . SER B 1 155 ? -1.00800 -9.90100 -66.02000 1.000 19.31455 155 SER B N 1
ATOM 3179 C CA . SER B 1 155 ? -0.09200 -8.93800 -65.43500 1.000 16.30176 155 SER B CA 1
ATOM 3180 C C . SER B 1 155 ? 0.17000 -9.26400 -63.96200 1.000 17.47665 155 SER B C 1
ATOM 3181 O O . SER B 1 155 ? -0.54000 -10.04900 -63.31900 1.000 17.33493 155 SER B O 1
ATOM 3184 N N . ASN B 1 156 ? 1.23900 -8.66800 -63.44100 1.000 19.44276 156 ASN B N 1
ATOM 3185 C CA . ASN B 1 156 ? 1.59700 -8.86600 -62.04100 1.000 18.86377 156 ASN B CA 1
ATOM 3186 C C . ASN B 1 156 ? 0.50200 -8.36000 -61.11300 1.000 17.90937 156 ASN B C 1
ATOM 3187 O O . ASN B 1 156 ? 0.23300 -8.97000 -60.06500 1.000 17.44982 156 ASN B O 1
ATOM 3192 N N . ALA B 1 157 ? -0.13900 -7.23900 -61.48400 1.000 16.60547 157 ALA B N 1
ATOM 3193 C CA . ALA B 1 157 ? -1.21800 -6.67000 -60.67700 1.000 17.07224 157 ALA B CA 1
ATOM 3194 C C . ALA B 1 157 ? -2.45500 -7.56700 -60.67400 1.000 17.79602 157 ALA B C 1
ATOM 3195 O O . ALA B 1 157 ? -3.06600 -7.78600 -59.61700 1.000 14.30962 157 ALA B O 1
ATOM 3197 N N . ALA B 1 158 ? -2.85000 -8.08600 -61.84300 1.000 12.36034 158 ALA B N 1
ATOM 3198 C CA . ALA B 1 158 ? -3.99100 -9.00100 -61.87100 1.000 15.82876 158 ALA B CA 1
ATOM 3199 C C . ALA B 1 158 ? -3.72200 -10.24100 -61.01900 1.000 15.72759 158 ALA B C 1
ATOM 3200 O O . ALA B 1 158 ? -4.58700 -10.67100 -60.24100 1.000 12.87845 158 ALA B O 1
ATOM 3202 N N . GLU B 1 159 ? -2.51600 -10.81600 -61.13600 1.000 15.01502 159 GLU B N 1
ATOM 3203 C CA . GLU B 1 159 ? -2.20600 -12.01300 -60.36100 1.000 14.85554 159 GLU B CA 1
ATOM 3204 C C . GLU B 1 159 ? -2.19600 -11.71500 -58.87000 1.000 17.54870 159 GLU B C 1
ATOM 3205 O O . GLU B 1 159 ? -2.49500 -12.60100 -58.05900 1.000 19.82906 159 GLU B O 1
ATOM 3211 N N . GLN B 1 160 ? -1.84900 -10.48100 -58.48800 1.000 14.39567 160 GLN B N 1
ATOM 3212 C CA . GLN B 1 160 ? -1.94900 -10.09900 -57.08400 1.000 13.92419 160 GLN B CA 1
ATOM 3213 C C . GLN B 1 160 ? -3.40900 -10.07400 -56.62100 1.000 15.09871 160 GLN B C 1
ATOM 3214 O O . GLN B 1 160 ? -3.72800 -10.54200 -55.52100 1.000 12.99112 160 GLN B O 1
ATOM 3220 N N . ILE B 1 161 ? -4.31500 -9.55900 -57.45000 1.000 16.31772 161 ILE B N 1
ATOM 3221 C CA . ILE B 1 161 ? -5.72700 -9.57500 -57.08000 1.000 15.27095 161 ILE B CA 1
ATOM 3222 C C . ILE B 1 161 ? -6.23900 -11.00500 -57.00900 1.000 14.21623 161 ILE B C 1
ATOM 3223 O O . ILE B 1 161 ? -6.89700 -11.40300 -56.03900 1.000 12.63857 161 ILE B O 1
ATOM 3228 N N . LEU B 1 162 ? -5.91200 -11.80500 -58.01900 1.000 13.24703 162 LEU B N 1
ATOM 3229 C CA . LEU B 1 162 ? -6.31800 -13.20400 -58.01700 1.000 12.28041 162 LEU B CA 1
ATOM 3230 C C . LEU B 1 162 ? -5.73700 -13.95000 -56.82700 1.000 15.42642 162 LEU B C 1
ATOM 3231 O O . LEU B 1 162 ? -6.30500 -14.96600 -56.40000 1.000 14.95467 162 LEU B O 1
ATOM 3236 N N . GLY B 1 163 ? -4.57700 -13.50300 -56.32000 1.000 13.92582 163 GLY B N 1
ATOM 3237 C CA . GLY B 1 163 ? -4.05900 -14.06600 -55.08800 1.000 9.70940 163 GLY B CA 1
ATOM 3238 C C . GLY B 1 163 ? -5.02400 -13.87800 -53.93700 1.000 15.33601 163 GLY B C 1
ATOM 3239 O O . GLY B 1 163 ? -5.14100 -14.73900 -53.06000 1.000 14.59697 163 GLY B O 1
ATOM 3240 N N . HIS B 1 164 ? -5.74400 -12.75100 -53.92600 1.000 16.49734 164 HIS B N 1
ATOM 3241 C CA . HIS B 1 164 ? -6.73700 -12.55600 -52.87400 1.000 17.21017 164 HIS B CA 1
ATOM 3242 C C . HIS B 1 164 ? -7.88700 -13.54500 -53.01100 1.000 14.61656 164 HIS B C 1
ATOM 3243 O O . HIS B 1 164 ? -8.34200 -14.10700 -52.01100 1.000 16.76124 164 HIS B O 1
ATOM 3250 N N . ALA B 1 165 ? -8.32400 -13.82300 -54.24300 1.000 14.90489 165 ALA B N 1
ATOM 3251 C CA . ALA B 1 165 ? -9.39800 -14.79900 -54.44600 1.000 18.94186 165 ALA B CA 1
ATOM 3252 C C . ALA B 1 165 ? -8.94000 -16.21600 -54.13800 1.000 15.60407 165 ALA B C 1
ATOM 3253 O O . ALA B 1 165 ? -9.66300 -16.97700 -53.49000 1.000 22.60125 165 ALA B O 1
ATOM 3255 N N . ARG B 1 166 ? -7.72400 -16.57400 -54.56000 1.000 15.70702 166 ARG B N 1
ATOM 3256 C CA . ARG B 1 166 ? -7.20000 -17.89900 -54.26900 1.000 19.32194 166 ARG B CA 1
ATOM 3257 C C . ARG B 1 166 ? -7.12500 -18.12900 -52.77000 1.000 18.38770 166 ARG B C 1
ATOM 3258 O O . ARG B 1 166 ? -7.53100 -19.18400 -52.27200 1.000 18.58907 166 ARG B O 1
ATOM 3266 N N . TYR B 1 167 ? -6.63000 -17.13000 -52.03200 1.000 17.93886 167 TYR B N 1
ATOM 3267 C CA . TYR B 1 167 ? -6.52700 -17.25100 -50.58300 1.000 17.19268 167 TYR B CA 1
ATOM 3268 C C . TYR B 1 167 ? -7.88100 -17.56100 -49.97300 1.000 17.55785 167 TYR B C 1
ATOM 3269 O O . TYR B 1 167 ? -7.99300 -18.45900 -49.12300 1.000 13.39672 167 TYR B O 1
ATOM 3278 N N . ALA B 1 168 ? -8.92400 -16.84300 -50.42700 1.000 13.54761 168 ALA B N 1
ATOM 3279 C CA . ALA B 1 168 ? -10.27000 -17.04600 -49.90800 1.000 12.87912 168 ALA B CA 1
ATOM 3280 C C . ALA B 1 168 ? -10.75200 -18.45700 -50.18900 1.000 15.62334 168 ALA B C 1
ATOM 3281 O O . ALA B 1 168 ? -11.31300 -19.11500 -49.30300 1.000 17.21008 168 ALA B O 1
ATOM 3283 N N . LEU B 1 169 ? -10.52700 -18.94700 -51.40900 1.000 12.43450 169 LEU B N 1
ATOM 3284 C CA . LEU B 1 169 ? -10.88300 -20.32600 -51.71100 1.000 13.37817 169 LEU B CA 1
ATOM 3285 C C . LEU B 1 169 ? -10.14900 -21.28700 -50.79100 1.000 12.98730 169 LEU B C 1
ATOM 3286 O O . LEU B 1 169 ? -10.75200 -22.21900 -50.25600 1.000 13.30584 169 LEU B O 1
ATOM 3291 N N . LEU B 1 170 ? -8.85400 -21.05200 -50.56100 1.000 12.02207 170 LEU B N 1
ATOM 3292 C CA . LEU B 1 170 ? -8.09000 -21.94400 -49.69600 1.000 12.36236 170 LEU B CA 1
ATOM 3293 C C . LEU B 1 170 ? -8.51500 -21.80000 -48.23700 1.000 15.05039 170 LEU B C 1
ATOM 3294 O O . LEU B 1 170 ? -8.59200 -22.79300 -47.50500 1.000 13.36371 170 LEU B O 1
ATOM 3299 N N . LEU B 1 171 ? -8.78600 -20.57600 -47.78600 1.000 13.86788 171 LEU B N 1
ATOM 3300 C CA . LEU B 1 171 ? -9.25600 -20.40000 -46.41400 1.000 15.57547 171 LEU B CA 1
ATOM 3301 C C . LEU B 1 171 ? -10.57500 -21.14300 -46.17900 1.000 13.61520 171 LEU B C 1
ATOM 3302 O O . LEU B 1 171 ? -10.65200 -22.03000 -45.32000 1.000 14.89563 171 LEU B O 1
ATOM 3307 N N . GLN B 1 172 ? -11.60700 -20.84100 -46.97600 1.000 10.32171 172 GLN B N 1
ATOM 3308 C CA . GLN B 1 172 ? -12.92900 -21.43500 -46.73800 1.000 15.51132 172 GLN B CA 1
ATOM 3309 C C . GLN B 1 172 ? -12.94200 -22.94700 -46.94900 1.000 13.41262 172 GLN B C 1
ATOM 3310 O O . GLN B 1 172 ? -13.72600 -23.64700 -46.29900 1.000 15.18044 172 GLN B O 1
ATOM 3316 N N . THR B 1 173 ? -12.09500 -23.46700 -47.84400 1.000 12.85550 173 THR B N 1
ATOM 3317 C CA . THR B 1 173 ? -11.93900 -24.91400 -47.98200 1.000 14.25993 173 THR B CA 1
ATOM 3318 C C . THR B 1 173 ? -11.66300 -25.54700 -46.62000 1.000 18.36739 173 THR B C 1
ATOM 3319 O O . THR B 1 173 ? -12.33400 -26.50600 -46.20700 1.000 14.52250 173 THR B O 1
ATOM 3323 N N . ARG B 1 174 ? -10.70200 -24.98300 -45.88300 1.000 12.55272 174 ARG B N 1
ATOM 3324 C CA . ARG B 1 174 ? -10.36400 -25.51900 -44.57000 1.000 14.16740 174 ARG B CA 1
ATOM 3325 C C . ARG B 1 174 ? -11.44400 -25.20000 -43.53700 1.000 17.38249 174 ARG B C 1
ATOM 3326 O O . ARG B 1 174 ? -11.64200 -25.96800 -42.59200 1.000 14.43656 174 ARG B O 1
ATOM 3334 N N . LEU B 1 175 ? -12.11500 -24.05100 -43.67100 1.000 20.11552 175 LEU B N 1
ATOM 3335 C CA . LEU B 1 175 ? -13.15200 -23.68200 -42.71200 1.000 17.93384 175 LEU B CA 1
ATOM 3336 C C . LEU B 1 175 ? -14.37300 -24.58500 -42.83500 1.000 14.76684 175 LEU B C 1
ATOM 3337 O O . LEU B 1 175 ? -14.92800 -25.03000 -41.82700 1.000 15.84461 175 LEU B O 1
ATOM 3342 N N . ALA B 1 176 ? -14.81400 -24.86200 -44.05700 1.000 17.73766 176 ALA B N 1
ATOM 3343 C CA . ALA B 1 176 ? -15.98700 -25.70200 -44.27200 1.000 13.44440 176 ALA B CA 1
ATOM 3344 C C . ALA B 1 176 ? -15.65300 -27.18800 -44.39200 1.000 12.13368 176 ALA B C 1
ATOM 3345 O O . ALA B 1 176 ? -16.56000 -27.99600 -44.58700 1.000 18.37676 176 ALA B O 1
ATOM 3347 N N . GLY B 1 177 ? -14.38900 -27.57500 -44.29300 1.000 12.48424 177 GLY B N 1
ATOM 3348 C CA . GLY B 1 177 ? -14.05100 -28.98700 -44.37800 1.000 9.27024 177 GLY B CA 1
ATOM 3349 C C . GLY B 1 177 ? -14.28500 -29.62400 -45.73100 1.000 17.69741 177 GLY B C 1
ATOM 3350 O O . GLY B 1 177 ? -14.72600 -30.77700 -45.79900 1.000 20.60281 177 GLY B O 1
ATOM 3351 N N . LEU B 1 178 ? -13.99400 -28.90800 -46.81300 1.000 14.61597 178 LEU B N 1
ATOM 3352 C CA . LEU B 1 178 ? -14.22300 -29.43100 -48.14900 1.000 17.08555 178 LEU B CA 1
ATOM 3353 C C . LEU B 1 178 ? -13.01200 -30.22300 -48.65100 1.000 17.99833 178 LEU B C 1
ATOM 3354 O O . LEU B 1 178 ? -11.92100 -30.19000 -48.07000 1.000 16.55502 178 LEU B O 1
ATOM 3359 N N . ALA B 1 179 ? -13.21700 -30.91400 -49.77300 1.000 14.39655 179 ALA B N 1
ATOM 3360 C CA . ALA B 1 179 ? -12.13100 -31.58800 -50.46100 1.000 17.37999 179 ALA B CA 1
ATOM 3361 C C . ALA B 1 179 ? -11.21700 -30.55100 -51.10700 1.000 16.09413 179 ALA B C 1
ATOM 3362 O O . ALA B 1 179 ? -11.63600 -29.41400 -51.33000 1.000 12.57846 179 ALA B O 1
ATOM 3364 N N . PRO B 1 180 ? -9.98500 -30.93200 -51.45900 1.000 14.67258 180 PRO B N 1
ATOM 3365 C CA . PRO B 1 180 ? -9.02100 -29.96200 -51.99700 1.000 13.87206 180 PRO B CA 1
ATOM 3366 C C . PRO B 1 180 ? -9.56600 -29.21500 -53.20000 1.000 15.40496 180 PRO B C 1
ATOM 3367 O O . PRO B 1 180 ? -10.11700 -29.82300 -54.13200 1.000 15.17034 180 PRO B O 1
ATOM 3371 N N . PRO B 1 181 ? -9.43600 -27.88900 -53.20500 1.000 14.11583 181 PRO B N 1
ATOM 3372 C CA . PRO B 1 181 ? -9.94300 -27.07600 -54.32000 1.000 14.62875 181 PRO B CA 1
ATOM 3373 C C . PRO B 1 181 ? -9.01700 -27.15900 -55.52200 1.000 14.35328 181 PRO B C 1
ATOM 3374 O O . PRO B 1 181 ? -7.91400 -27.68700 -55.43700 1.000 16.30497 181 PRO B O 1
ATOM 3378 N N . LEU B 1 182 ? -9.49700 -26.63800 -56.65700 1.000 17.19864 182 LEU B N 1
ATOM 3379 C CA . LEU B 1 182 ? -8.73600 -26.60000 -57.90800 1.000 17.99797 182 LEU B CA 1
ATOM 3380 C C . LEU B 1 182 ? -8.47100 -25.15100 -58.30600 1.000 19.71488 182 LEU B C 1
ATOM 3381 O O . LEU B 1 182 ? -9.37400 -24.30300 -58.23300 1.000 19.01221 182 LEU B O 1
ATOM 3386 N N . ASP B 1 183 ? -7.22700 -24.86300 -58.69800 1.000 15.70333 183 ASP B N 1
ATOM 3387 C CA . ASP B 1 183 ? -6.87700 -23.54700 -59.20900 1.000 15.12002 183 ASP B CA 1
ATOM 3388 C C . ASP B 1 183 ? -7.45700 -23.37700 -60.60600 1.000 15.52021 183 ASP B C 1
ATOM 3389 O O . ASP B 1 183 ? -7.95200 -24.32800 -61.22100 1.000 18.19447 183 ASP B O 1
ATOM 3394 N N . GLY B 1 184 ? -7.40100 -22.14600 -61.11000 1.000 16.06971 184 GLY B N 1
ATOM 3395 C CA . GLY B 1 184 ? -8.07400 -21.83200 -62.35300 1.000 13.62038 184 GLY B CA 1
ATOM 3396 C C . GLY B 1 184 ? -7.34100 -22.33000 -63.58500 1.000 18.52525 184 GLY B C 1
ATOM 3397 O O . GLY B 1 184 ? -6.20300 -22.80800 -63.51200 1.000 18.21271 184 GLY B O 1
ATOM 3398 N N . VAL B 1 185 ? -8.01500 -22.15200 -64.73100 1.000 15.44242 185 VAL B N 1
ATOM 3399 C CA . VAL B 1 185 ? -7.54700 -22.65500 -66.01500 1.000 14.08544 185 VAL B CA 1
ATOM 3400 C C . VAL B 1 185 ? -6.30200 -21.90100 -66.45500 1.000 16.90892 185 VAL B C 1
ATOM 3401 O O . VAL B 1 185 ? -6.21300 -20.67700 -66.31300 1.000 21.94435 185 VAL B O 1
ATOM 3405 N N . TYR B 1 186 ? -5.34600 -22.63100 -67.02400 1.000 20.78402 186 TYR B N 1
ATOM 3406 C CA . TYR B 1 186 ? -4.18500 -22.03100 -67.65000 1.000 17.43890 186 TYR B CA 1
ATOM 3407 C C . TYR B 1 186 ? -4.40900 -22.04800 -69.15100 1.000 17.01136 186 TYR B C 1
ATOM 3408 O O . TYR B 1 186 ? -4.42500 -23.13400 -69.75400 1.000 19.11778 186 TYR B O 1
ATOM 3417 N N . PRO B 1 187 ? -4.59800 -20.90400 -69.79000 1.000 15.93170 187 PRO B N 1
ATOM 3418 C CA . PRO B 1 187 ? -5.11300 -20.89500 -71.16700 1.000 19.74992 187 PRO B CA 1
ATOM 3419 C C . PRO B 1 187 ? -4.07200 -21.05400 -72.26900 1.000 24.37160 187 PRO B C 1
ATOM 3420 O O . PRO B 1 187 ? -4.44900 -21.35700 -73.40700 1.000 24.88474 187 PRO B O 1
ATOM 3424 N N . ALA B 1 188 ? -2.78100 -20.86800 -71.97900 1.000 20.39364 188 ALA B N 1
ATOM 3425 C CA . ALA B 1 188 ? -1.76500 -20.93100 -73.03700 1.000 16.62232 188 ALA B CA 1
ATOM 3426 C C . ALA B 1 188 ? -1.46900 -22.40000 -73.31400 1.000 17.03438 188 ALA B C 1
ATOM 3427 O O . ALA B 1 188 ? -0.59200 -23.01700 -72.70900 1.000 17.88998 188 ALA B O 1
ATOM 3429 N N . ILE B 1 189 ? -2.20200 -22.94700 -74.28200 1.000 21.92150 189 ILE B N 1
ATOM 3430 C CA . ILE B 1 189 ? -2.34300 -24.39300 -74.43300 1.000 19.87706 189 ILE B CA 1
ATOM 3431 C C . ILE B 1 189 ? -0.98800 -25.07900 -74.57300 1.000 24.75609 189 ILE B C 1
ATOM 3432 O O . ILE B 1 189 ? -0.71400 -26.08800 -73.90600 1.000 31.20391 189 ILE B O 1
ATOM 3437 N N . GLN B 1 190 ? -0.13500 -24.57500 -75.45600 1.000 21.31103 190 GLN B N 1
ATOM 3438 C CA . GLN B 1 190 ? 1.10300 -25.27400 -75.78000 1.000 24.95915 190 GLN B CA 1
ATOM 3439 C C . GLN B 1 190 ? 2.27800 -24.84600 -74.91500 1.000 24.08417 190 GLN B C 1
ATOM 3440 O O . GLN B 1 190 ? 3.36900 -25.41800 -75.03900 1.000 18.78718 190 GLN B O 1
ATOM 3446 N N . ASN B 1 191 ? 2.08800 -23.84400 -74.05900 1.000 20.78539 191 ASN B N 1
ATOM 3447 C CA . ASN B 1 191 ? 3.16000 -23.35500 -73.20000 1.000 18.91153 191 ASN B CA 1
ATOM 3448 C C . ASN B 1 191 ? 3.26500 -24.27400 -71.98300 1.000 21.08110 191 ASN B C 1
ATOM 3449 O O . ASN B 1 191 ? 2.78800 -23.97300 -70.88700 1.000 20.45147 191 ASN B O 1
ATOM 3454 N N . ARG B 1 192 ? 3.94400 -25.41000 -72.18500 1.000 19.77079 192 ARG B N 1
ATOM 3455 C CA . ARG B 1 192 ? 4.11800 -26.38600 -71.11100 1.000 17.36919 192 ARG B CA 1
ATOM 3456 C C . ARG B 1 192 ? 4.89500 -25.79900 -69.94200 1.000 21.79203 192 ARG B C 1
ATOM 3457 O O . ARG B 1 192 ? 4.58500 -26.08300 -68.77900 1.000 23.30806 192 ARG B O 1
ATOM 3465 N N . ALA B 1 193 ? 5.94200 -25.02100 -70.22600 1.000 17.28283 193 ALA B N 1
ATOM 3466 C CA . ALA B 1 193 ? 6.72500 -24.42800 -69.14800 1.000 17.75094 193 ALA B CA 1
ATOM 3467 C C . ALA B 1 193 ? 5.86900 -23.52100 -68.27500 1.000 25.78256 193 ALA B C 1
ATOM 3468 O O . ALA B 1 193 ? 5.98000 -23.55200 -67.04200 1.000 25.15634 193 ALA B O 1
ATOM 3470 N N . GLY B 1 194 ? 5.03400 -22.68200 -68.90100 1.000 22.30840 194 GLY B N 1
ATOM 3471 C CA . GLY B 1 194 ? 4.12400 -21.85100 -68.13300 1.000 16.12074 194 GLY B CA 1
ATOM 3472 C C . GLY B 1 194 ? 3.07400 -22.66500 -67.40400 1.000 18.32953 194 GLY B C 1
ATOM 3473 O O . GLY B 1 194 ? 2.71700 -22.36100 -66.26300 1.000 22.92348 194 GLY B O 1
ATOM 3474 N N . LEU B 1 195 ? 2.55900 -23.70600 -68.04600 1.000 16.18789 195 LEU B N 1
ATOM 3475 C CA . LEU B 1 195 ? 1.61200 -24.56200 -67.35100 1.000 19.10861 195 LEU B CA 1
ATOM 3476 C C . LEU B 1 195 ? 2.27100 -25.20000 -66.13400 1.000 21.98350 195 LEU B C 1
ATOM 3477 O O . LEU B 1 195 ? 1.69500 -25.21900 -65.03900 1.000 18.60002 195 LEU B O 1
ATOM 3482 N N . VAL B 1 196 ? 3.48500 -25.72600 -66.30900 1.000 19.00840 196 VAL B N 1
ATOM 3483 C CA . VAL B 1 196 ? 4.19100 -26.32900 -65.18400 1.000 23.21454 196 VAL B CA 1
ATOM 3484 C C . VAL B 1 196 ? 4.35000 -25.31900 -64.05900 1.000 24.64544 196 VAL B C 1
ATOM 3485 O O . VAL B 1 196 ? 4.17300 -25.64900 -62.87800 1.000 27.58599 196 VAL B O 1
ATOM 3489 N N . GLU B 1 197 ? 4.63000 -24.06400 -64.39800 1.000 23.03752 197 GLU B N 1
ATOM 3490 C CA . GLU B 1 197 ? 4.81500 -23.07700 -63.34200 1.000 29.34786 197 GLU B CA 1
ATOM 3491 C C . GLU B 1 197 ? 3.49300 -22.75500 -62.64100 1.000 21.89425 197 GLU B C 1
ATOM 3492 O O . GLU B 1 197 ? 3.46300 -22.55800 -61.41700 1.000 22.60895 197 GLU B O 1
ATOM 3498 N N . ALA B 1 198 ? 2.39500 -22.67300 -63.39400 1.000 21.63891 198 ALA B N 1
ATOM 3499 C CA . ALA B 1 198 ? 1.09300 -22.45600 -62.76000 1.000 20.18913 198 ALA B CA 1
ATOM 3500 C C . ALA B 1 198 ? 0.73400 -23.60300 -61.82500 1.000 15.52081 198 ALA B C 1
ATOM 3501 O O . ALA B 1 198 ? 0.16500 -23.37800 -60.75600 1.000 15.88531 198 ALA B O 1
ATOM 3503 N N . VAL B 1 199 ? 1.06900 -24.83600 -62.20100 1.000 15.54301 199 VAL B N 1
ATOM 3504 C CA . VAL B 1 199 ? 0.69900 -25.98900 -61.38300 1.000 14.16810 199 VAL B CA 1
ATOM 3505 C C . VAL B 1 199 ? 1.46900 -25.99500 -60.07100 1.000 17.36963 199 VAL B C 1
ATOM 3506 O O . VAL B 1 199 ? 0.87900 -26.12400 -58.99300 1.000 17.66659 199 VAL B O 1
ATOM 3510 N N . ARG B 1 200 ? 2.80000 -25.87300 -60.14300 1.000 20.83581 200 ARG B N 1
ATOM 3511 C CA . ARG B 1 200 ? 3.62300 -25.83800 -58.93400 1.000 21.36583 200 ARG B CA 1
ATOM 3512 C C . ARG B 1 200 ? 3.21000 -24.69800 -58.00700 1.000 18.97636 200 ARG B C 1
ATOM 3513 O O . ARG B 1 200 ? 3.16000 -24.87100 -56.78100 1.000 17.50064 200 ARG B O 1
ATOM 3521 N N . PHE B 1 201 ? 2.94300 -23.51800 -58.57100 1.000 15.66432 201 PHE B N 1
ATOM 3522 C CA . PHE B 1 201 ? 2.49800 -22.38600 -57.76200 1.000 16.56537 201 PHE B CA 1
ATOM 3523 C C . PHE B 1 201 ? 1.21200 -22.73600 -57.03100 1.000 15.21316 201 PHE B C 1
ATOM 3524 O O . PHE B 1 201 ? 1.07900 -22.49300 -55.82800 1.000 19.15130 201 PHE B O 1
ATOM 3532 N N . ALA B 1 202 ? 0.26200 -23.34400 -57.75400 1.000 14.33775 202 ALA B N 1
ATOM 3533 C CA . ALA B 1 202 ? -1.01700 -23.73100 -57.17600 1.000 13.90291 202 ALA B CA 1
ATOM 3534 C C . ALA B 1 202 ? -0.84500 -24.78900 -56.09700 1.000 14.05133 202 ALA B C 1
ATOM 3535 O O . ALA B 1 202 ? -1.44000 -24.67900 -55.02200 1.000 15.10766 202 ALA B O 1
ATOM 3537 N N . ARG B 1 203 ? -0.00700 -25.80000 -56.35400 1.000 15.40695 203 ARG B N 1
ATOM 3538 C CA . ARG B 1 203 ? 0.18700 -26.89400 -55.39900 1.000 13.87210 203 ARG B CA 1
ATOM 3539 C C . ARG B 1 203 ? 0.83300 -26.40300 -54.11000 1.000 17.78309 203 ARG B C 1
ATOM 3540 O O . ARG B 1 203 ? 0.40200 -26.77100 -53.01100 1.000 20.97389 203 ARG B O 1
ATOM 3548 N N . ASP B 1 204 ? 1.87400 -25.57100 -54.23900 1.000 16.32697 204 ASP B N 1
ATOM 3549 C CA . ASP B 1 204 ? 2.59200 -24.96900 -53.12000 1.000 15.15783 204 ASP B CA 1
ATOM 3550 C C . ASP B 1 204 ? 1.67400 -24.19700 -52.18900 1.000 18.20101 204 ASP B C 1
ATOM 3551 O O . ASP B 1 204 ? 2.00900 -23.98100 -51.01900 1.000 19.55922 204 ASP B O 1
ATOM 3556 N N . MET B 1 205 ? 0.53900 -23.76900 -52.69800 1.000 17.14112 205 MET B N 1
ATOM 3557 C CA . MET B 1 205 ? -0.45800 -22.95900 -52.02500 1.000 14.55245 205 MET B CA 1
ATOM 3558 C C . MET B 1 205 ? -1.55900 -23.79200 -51.37000 1.000 14.91988 205 MET B C 1
ATOM 3559 O O . MET B 1 205 ? -2.39500 -23.23900 -50.64300 1.000 11.47363 205 MET B O 1
ATOM 3564 N N . GLY B 1 206 ? -1.58800 -25.10100 -51.62400 1.000 11.54736 206 GLY B N 1
ATOM 3565 C CA . GLY B 1 206 ? -2.60000 -25.97700 -51.07400 1.000 13.96132 206 GLY B CA 1
ATOM 3566 C C . GLY B 1 206 ? -3.71700 -26.37200 -52.02200 1.000 15.02681 206 GLY B C 1
ATOM 3567 O O . GLY B 1 206 ? -4.63100 -27.09200 -51.60000 1.000 20.98332 206 GLY B O 1
ATOM 3568 N N . PHE B 1 207 ? -3.66700 -25.95700 -53.28900 1.000 17.38486 207 PHE B N 1
ATOM 3569 C CA . PHE B 1 207 ? -4.62600 -26.45900 -54.26500 1.000 16.93919 207 PHE B CA 1
ATOM 3570 C C . PHE B 1 207 ? -4.31400 -27.91100 -54.57900 1.000 21.01366 207 PHE B C 1
ATOM 3571 O O . PHE B 1 207 ? -3.15400 -28.32200 -54.61100 1.000 24.82221 207 PHE B O 1
ATOM 3579 N N . GLY B 1 208 ? -5.35900 -28.68700 -54.82400 1.000 17.90256 208 GLY B N 1
ATOM 3580 C CA . GLY B 1 208 ? -5.17700 -30.08600 -55.14700 1.000 18.69179 208 GLY B CA 1
ATOM 3581 C C . GLY B 1 208 ? -5.01500 -30.36600 -56.62900 1.000 16.50005 208 GLY B C 1
ATOM 3582 O O . GLY B 1 208 ? -4.50600 -31.42400 -57.01300 1.000 15.58522 208 GLY B O 1
ATOM 3583 N N . GLY B 1 209 ? -5.44300 -29.43300 -57.47000 1.000 16.61151 209 GLY B N 1
ATOM 3584 C CA . GLY B 1 209 ? -5.33500 -29.63500 -58.89700 1.000 14.18928 209 GLY B CA 1
ATOM 3585 C C . GLY B 1 209 ? -5.70200 -28.38000 -59.64800 1.000 13.56072 209 GLY B C 1
ATOM 3586 O O . GLY B 1 209 ? -5.809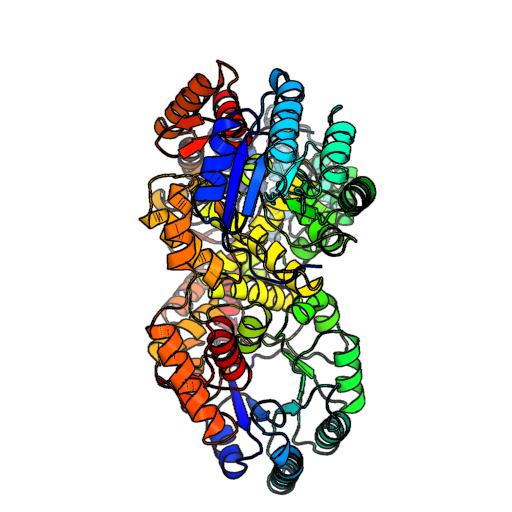00 -27.30500 -59.07100 1.000 14.63283 209 GLY B O 1
ATOM 3587 N N . LEU B 1 210 ? -5.89300 -28.53200 -60.95400 1.000 13.54792 210 LEU B N 1
ATOM 3588 C CA . LEU B 1 210 ? -6.26600 -27.43600 -61.83400 1.000 14.16118 210 LEU B CA 1
ATOM 3589 C C . LEU B 1 210 ? -7.40900 -27.86400 -62.74300 1.000 16.71249 210 LEU B C 1
ATOM 3590 O O . LEU B 1 210 ? -7.41700 -28.98800 -63.25600 1.000 14.23327 210 LEU B O 1
ATOM 3595 N N . LEU B 1 211 ? -8.37200 -26.96500 -62.93800 1.000 14.91416 211 LEU B N 1
ATOM 3596 C CA . LEU B 1 211 ? -9.19900 -27.04200 -64.12600 1.000 15.59604 211 LEU B CA 1
ATOM 3597 C C . LEU B 1 211 ? -8.28000 -26.90800 -65.33300 1.000 18.78947 211 LEU B C 1
ATOM 3598 O O . LEU B 1 211 ? -7.28700 -26.17200 -65.29100 1.000 12.08147 211 LEU B O 1
ATOM 3603 N N . CYS B 1 212 ? -8.57500 -27.66500 -66.39000 1.000 15.52647 212 CYS B N 1
ATOM 3604 C CA . CYS B 1 212 ? -7.78900 -27.60800 -67.61800 1.000 12.94342 212 CYS B CA 1
ATOM 3605 C C . CYS B 1 212 ? -8.73400 -27.65500 -68.81400 1.000 14.50600 212 CYS B C 1
ATOM 3606 O O . CYS B 1 212 ? -9.94200 -27.86900 -68.67500 1.000 15.77001 212 CYS B O 1
ATOM 3609 N N . ILE B 1 213 ? -8.17900 -27.41900 -70.00000 1.000 17.11343 213 ILE B N 1
ATOM 3610 C CA . ILE B 1 213 ? -8.97300 -27.17600 -71.20400 1.000 15.27118 213 ILE B CA 1
ATOM 3611 C C . ILE B 1 213 ? -8.43800 -27.90000 -72.44100 1.000 18.59874 213 ILE B C 1
ATOM 3612 O O . ILE B 1 213 ? -8.97100 -27.74600 -73.54700 1.000 19.21581 213 ILE B O 1
ATOM 3617 N N . HIS B 1 214 ? -7.40700 -28.72200 -72.28000 1.000 18.63801 214 HIS B N 1
ATOM 3618 C CA . HIS B 1 214 ? -6.94600 -29.44700 -73.45200 1.000 16.72475 214 HIS B CA 1
ATOM 3619 C C . HIS B 1 214 ? -6.36500 -30.74100 -72.92600 1.000 17.66057 214 HIS B C 1
ATOM 3620 O O . HIS B 1 214 ? -5.69300 -30.72000 -71.88100 1.000 18.69240 214 HIS B O 1
ATOM 3627 N N . PRO B 1 215 ? -6.61500 -31.86800 -73.59300 1.000 19.17231 215 PRO B N 1
ATOM 3628 C CA . PRO B 1 215 ? -6.01000 -33.13600 -73.13700 1.000 18.23914 215 PRO B CA 1
ATOM 3629 C C . PRO B 1 215 ? -4.49300 -33.06100 -72.98600 1.000 16.14308 215 PRO B C 1
ATOM 3630 O O . PRO B 1 215 ? -3.93800 -33.77200 -72.13700 1.000 20.12138 215 PRO B O 1
ATOM 3634 N N . SER B 1 216 ? -3.79500 -32.23500 -73.77800 1.000 17.62718 216 SER B N 1
ATOM 3635 C CA . SER B 1 216 ? -2.33300 -32.16800 -73.63500 1.000 23.03668 216 SER B CA 1
ATOM 3636 C C . SER B 1 216 ? -1.90700 -31.56400 -72.30500 1.000 17.77367 216 SER B C 1
ATOM 3637 O O . SER B 1 216 ? -0.75400 -31.72500 -71.91600 1.000 14.14545 216 SER B O 1
ATOM 3640 N N . GLN B 1 217 ? -2.80000 -30.86800 -71.59900 1.000 21.13570 217 GLN B N 1
ATOM 3641 C CA . GLN B 1 217 ? -2.41700 -30.30300 -70.31000 1.000 16.87458 217 GLN B CA 1
ATOM 3642 C C . GLN B 1 217 ? -2.36500 -31.34700 -69.20700 1.000 17.04598 217 GLN B C 1
ATOM 3643 O O . GLN B 1 217 ? -1.73100 -31.10000 -68.17900 1.000 17.97618 217 GLN B O 1
ATOM 3649 N N . VAL B 1 218 ? -2.95600 -32.52800 -69.41900 1.000 18.76888 218 VAL B N 1
ATOM 3650 C CA . VAL B 1 218 ? -3.15900 -33.46800 -68.31700 1.000 16.86667 218 VAL B CA 1
ATOM 3651 C C . VAL B 1 218 ? -1.82800 -34.00900 -67.79400 1.000 18.24096 218 VAL B C 1
ATOM 3652 O O . VAL B 1 218 ? -1.56100 -33.97300 -66.58800 1.000 20.84296 218 VAL B O 1
ATOM 3656 N N . GLU B 1 219 ? -0.99700 -34.55500 -68.68300 1.000 19.00316 219 GLU B N 1
ATOM 3657 C CA . GLU B 1 219 ? 0.33500 -35.04600 -68.32100 1.000 21.47682 219 GLU B CA 1
ATOM 3658 C C . GLU B 1 219 ? 1.24600 -34.03400 -67.62700 1.000 19.99257 219 GLU B C 1
ATOM 3659 O O . GLU B 1 219 ? 1.80800 -34.38400 -66.57800 1.000 18.17493 219 GLU B O 1
ATOM 3665 N N . PRO B 1 220 ? 1.43400 -32.80100 -68.11400 1.000 19.03612 220 PRO B N 1
ATOM 3666 C CA . PRO B 1 220 ? 2.20900 -31.83800 -67.31400 1.000 18.14091 220 PRO B CA 1
ATOM 3667 C C . PRO B 1 220 ? 1.62500 -31.59700 -65.92400 1.000 17.60958 220 PRO B C 1
ATOM 3668 O O . PRO B 1 220 ? 2.36900 -31.52300 -64.93800 1.000 15.55282 220 PRO B O 1
ATOM 3672 N N . ILE B 1 221 ? 0.30000 -31.53600 -65.80600 1.000 16.96508 221 ILE B N 1
ATOM 3673 C CA . ILE B 1 221 ? -0.30500 -31.28100 -64.50600 1.000 17.98954 221 ILE B CA 1
ATOM 3674 C C . ILE B 1 221 ? 0.02000 -32.40600 -63.52200 1.000 17.37122 221 ILE B C 1
ATOM 3675 O O . ILE B 1 221 ? 0.47700 -32.15300 -62.40400 1.000 18.09876 221 ILE B O 1
ATOM 3680 N N . HIS B 1 222 ? -0.20500 -33.65800 -63.91600 1.000 15.65016 222 HIS B N 1
ATOM 3681 C CA . HIS B 1 222 ? 0.02500 -34.76900 -62.99300 1.000 15.52577 222 HIS B CA 1
ATOM 3682 C C . HIS B 1 222 ? 1.49600 -34.90600 -62.60300 1.000 22.04989 222 HIS B C 1
ATOM 3683 O O . HIS B 1 222 ? 1.80400 -35.18700 -61.43800 1.000 24.73114 222 HIS B O 1
ATOM 3690 N N . GLN B 1 223 ? 2.42000 -34.77000 -63.55900 1.000 21.25557 223 GLN B N 1
ATOM 3691 C CA . GLN B 1 223 ? 3.83500 -34.87700 -63.20500 1.000 22.20560 223 GLN B CA 1
ATOM 3692 C C . GLN B 1 223 ? 4.26300 -33.75400 -62.27000 1.000 20.84341 223 GLN B C 1
ATOM 3693 O O . GLN B 1 223 ? 5.11400 -33.96500 -61.39900 1.000 22.21216 223 GLN B O 1
ATOM 3699 N N . THR B 1 224 ? 3.75400 -32.53300 -62.48300 1.000 18.47595 224 THR B N 1
ATOM 3700 C CA . THR B 1 224 ? 4.18300 -31.42400 -61.63600 1.000 19.10406 224 THR B CA 1
ATOM 3701 C C . THR B 1 224 ? 3.63300 -31.56200 -60.22000 1.000 24.97428 224 THR B C 1
ATOM 3702 O O . THR B 1 224 ? 4.30200 -31.18000 -59.25400 1.000 24.37174 224 THR B O 1
ATOM 3706 N N . LEU B 1 225 ? 2.45700 -32.17400 -60.06200 1.000 24.85922 225 LEU B N 1
ATOM 3707 C CA . LEU B 1 225 ? 1.89300 -32.30500 -58.72400 1.000 26.03658 225 LEU B CA 1
ATOM 3708 C C . LEU B 1 225 ? 2.66000 -33.31900 -57.88600 1.000 21.36773 225 LEU B C 1
ATOM 3709 O O . LEU B 1 225 ? 2.60400 -33.25900 -56.65800 1.000 25.00871 225 LEU B O 1
ATOM 3714 N N . MET B 1 226 ? 3.42800 -34.19600 -58.51400 1.000 23.29500 226 MET B N 1
ATOM 3715 C CA . MET B 1 226 ? 4.17900 -35.18700 -57.76400 1.000 30.99761 226 MET B CA 1
ATOM 3716 C C . MET B 1 226 ? 5.29900 -34.52500 -56.95700 1.000 35.31588 226 MET B C 1
ATOM 3717 O O . MET B 1 226 ? 5.94800 -33.58500 -57.43800 1.000 36.10858 226 MET B O 1
ATOM 3722 N N . PRO B 1 227 ? 5.57100 -35.00300 -55.74300 1.000 35.39047 227 PRO B N 1
ATOM 3723 C CA . PRO B 1 227 ? 6.72700 -34.48800 -55.00100 1.000 29.81956 227 PRO B CA 1
ATOM 3724 C C . PRO B 1 227 ? 8.01600 -34.80100 -55.74700 1.000 30.37464 227 PRO B C 1
ATOM 3725 O O . PRO B 1 227 ? 8.17600 -35.88000 -56.32000 1.000 29.17021 227 PRO B O 1
ATOM 3729 N N . SER B 1 228 ? 8.93000 -33.83800 -55.76100 1.000 28.26693 228 SER B N 1
ATOM 3730 C CA . SER B 1 228 ? 10.21300 -34.07300 -56.39800 1.000 32.44246 228 SER B CA 1
ATOM 3731 C C . SER B 1 228 ? 11.02100 -35.06700 -55.56900 1.000 29.98687 228 SER B C 1
ATOM 3732 O O . SER B 1 228 ? 10.74700 -35.25900 -54.37600 1.000 27.01951 228 SER B O 1
ATOM 3735 N N . PRO B 1 229 ? 12.01000 -35.73300 -56.18400 1.000 31.14190 229 PRO B N 1
ATOM 3736 C CA . PRO B 1 229 ? 12.94900 -36.54100 -55.37900 1.000 27.61181 229 PRO B CA 1
ATOM 3737 C C . PRO B 1 229 ? 13.52000 -35.76600 -54.20500 1.000 30.17094 229 PRO B C 1
ATOM 3738 O O . PRO B 1 229 ? 13.66100 -36.31600 -53.10300 1.000 28.16410 229 PRO B O 1
ATOM 3742 N N . ALA B 1 230 ? 13.82600 -34.48000 -54.41300 1.000 23.65715 230 ALA B N 1
ATOM 3743 C CA . ALA B 1 230 ? 14.36800 -33.67000 -53.32900 1.000 24.05954 230 ALA B CA 1
ATOM 3744 C C . ALA B 1 230 ? 13.34600 -33.47900 -52.21300 1.000 22.18447 230 ALA B C 1
ATOM 3745 O O . ALA B 1 230 ? 13.69000 -33.55900 -51.02900 1.000 25.41934 230 ALA B O 1
ATOM 3747 N N . GLU B 1 231 ? 12.09000 -33.21200 -52.55500 1.000 26.29174 231 GLU B N 1
ATOM 3748 C CA . GLU B 1 231 ? 11.08600 -33.09400 -51.50000 1.000 28.90447 231 GLU B CA 1
ATOM 3749 C C . GLU B 1 231 ? 10.93000 -34.40800 -50.75000 1.000 23.57692 231 GLU B C 1
ATOM 3750 O O . GLU B 1 231 ? 10.80100 -34.41500 -49.52100 1.000 25.19300 231 GLU B O 1
ATOM 3756 N N . LEU B 1 232 ? 10.95200 -35.53000 -51.47300 1.000 26.03346 232 LEU B N 1
ATOM 3757 C CA . LEU B 1 232 ? 10.82200 -36.83000 -50.82000 1.000 26.03757 232 LEU B CA 1
ATOM 3758 C C . LEU B 1 232 ? 12.00800 -37.10800 -49.90200 1.000 24.89905 232 LEU B C 1
ATOM 3759 O O . LEU B 1 232 ? 11.83100 -37.52500 -48.75600 1.000 28.07621 232 LEU B O 1
ATOM 3764 N N . GLU B 1 233 ? 13.23100 -36.87100 -50.38900 1.000 24.24466 233 GLU B N 1
ATOM 3765 C CA . GLU B 1 233 ? 14.41500 -37.15700 -49.58500 1.000 29.96744 233 GLU B CA 1
ATOM 3766 C C . GLU B 1 233 ? 14.48800 -36.26200 -48.35300 1.000 26.17980 233 GLU B C 1
ATOM 3767 O O . GLU B 1 233 ? 14.88800 -36.71900 -47.27700 1.000 26.29231 233 GLU B O 1
ATOM 3773 N N . TRP B 1 234 ? 14.08900 -34.99300 -48.47800 1.000 21.70558 234 TRP B N 1
ATOM 3774 C CA . TRP B 1 234 ? 14.02000 -34.13700 -47.29600 1.000 23.96748 234 TRP B CA 1
ATOM 3775 C C . TRP B 1 234 ? 13.08700 -34.73600 -46.25200 1.000 24.84393 234 TRP B C 1
ATOM 3776 O O . TRP B 1 234 ? 13.48400 -34.96400 -45.10400 1.000 21.24795 234 TRP B O 1
ATOM 3787 N N . ALA B 1 235 ? 11.85600 -35.05600 -46.66000 1.000 29.11091 235 ALA B N 1
ATOM 3788 C CA . ALA B 1 235 ? 10.87500 -35.60800 -45.72900 1.000 28.05699 235 ALA B CA 1
ATOM 3789 C C . ALA B 1 235 ? 11.36500 -36.90900 -45.10500 1.000 25.53168 235 ALA B C 1
ATOM 3790 O O . ALA B 1 235 ? 11.07100 -37.18900 -43.93600 1.000 24.46471 235 ALA B O 1
ATOM 3792 N N . ARG B 1 236 ? 12.10100 -37.72700 -45.86600 1.000 24.95151 236 ARG B N 1
ATOM 3793 C CA . ARG B 1 236 ? 12.67800 -38.93400 -45.27600 1.000 26.65839 236 ARG B CA 1
ATOM 3794 C C . ARG B 1 236 ? 13.70100 -38.58100 -44.20500 1.000 28.12589 236 ARG B C 1
ATOM 3795 O O . ARG B 1 236 ? 13.66500 -39.12800 -43.09700 1.000 27.54172 236 ARG B O 1
ATOM 3803 N N . ARG B 1 237 ? 14.59700 -37.63600 -44.50400 1.000 27.39823 237 ARG B N 1
ATOM 3804 C CA . ARG B 1 237 ? 15.55000 -37.16500 -43.50100 1.000 29.41443 237 ARG B CA 1
ATOM 3805 C C . ARG B 1 237 ? 14.83000 -36.61500 -42.26600 1.000 29.60240 237 ARG B C 1
ATOM 3806 O O . ARG B 1 237 ? 15.24500 -36.87400 -41.13100 1.000 27.14505 237 ARG B O 1
ATOM 3814 N N . VAL B 1 238 ? 13.76600 -35.83100 -42.46800 1.000 26.55574 238 VAL B N 1
ATOM 3815 C CA . VAL B 1 238 ? 13.01600 -35.30000 -41.33100 1.000 26.93401 238 VAL B CA 1
ATOM 3816 C C . VAL B 1 238 ? 12.33200 -36.42400 -40.55700 1.000 27.76002 238 VAL B C 1
ATOM 3817 O O . VAL B 1 238 ? 12.33600 -36.43000 -39.32200 1.000 29.35457 238 VAL B O 1
ATOM 3821 N N . ALA B 1 239 ? 11.70800 -37.37500 -41.26700 1.000 28.04248 239 ALA B N 1
ATOM 3822 C CA . ALA B 1 239 ? 11.03100 -38.48500 -40.59900 1.000 25.89987 239 ALA B CA 1
ATOM 3823 C C . ALA B 1 239 ? 12.01700 -39.39400 -39.86700 1.000 33.01427 239 ALA B C 1
ATOM 3824 O O . ALA B 1 239 ? 11.72500 -39.86300 -38.76000 1.000 35.93570 239 ALA B O 1
ATOM 3826 N N . GLU B 1 240 ? 13.19400 -39.64500 -40.45600 1.000 31.62793 240 GLU B N 1
ATOM 3827 C CA . GLU B 1 240 ? 14.21300 -40.44800 -39.77600 1.000 30.20582 240 GLU B CA 1
ATOM 3828 C C . GLU B 1 240 ? 14.63200 -39.81300 -38.45400 1.000 34.48025 240 GLU B C 1
ATOM 3829 O O . GLU B 1 240 ? 14.63300 -40.47300 -37.40900 1.000 33.82508 240 GLU B O 1
ATOM 3835 N N . ALA B 1 241 ? 14.99200 -38.52800 -38.47800 1.000 28.49096 241 ALA B N 1
ATOM 3836 C CA . ALA B 1 241 ? 15.45100 -37.88100 -37.25500 1.000 30.84538 241 ALA B CA 1
ATOM 3837 C C . ALA B 1 241 ? 14.34400 -37.82400 -36.20400 1.000 34.80636 241 ALA B C 1
ATOM 3838 O O . ALA B 1 241 ? 14.63100 -37.78200 -35.00200 1.000 35.76311 241 ALA B O 1
ATOM 3840 N N . GLY B 1 242 ? 13.08300 -37.81400 -36.63800 1.000 31.44237 242 GLY B N 1
ATOM 3841 C CA . GLY B 1 242 ? 11.92400 -37.76000 -35.76700 1.000 32.55261 242 GLY B CA 1
ATOM 3842 C C . GLY B 1 242 ? 11.46200 -39.08500 -35.21500 1.000 38.88866 242 GLY B C 1
ATOM 3843 O O . GLY B 1 242 ? 10.60300 -39.09800 -34.32300 1.000 36.81688 242 GLY B O 1
ATOM 3844 N N . ALA B 1 243 ? 12.03300 -40.19200 -35.70300 1.000 42.26376 243 ALA B N 1
ATOM 3845 C CA . ALA B 1 243 ? 11.58400 -41.51800 -35.28600 1.000 42.93082 243 ALA B CA 1
ATOM 3846 C C . ALA B 1 243 ? 11.96600 -41.81500 -33.84200 1.000 46.64172 243 ALA B C 1
ATOM 3847 O O . ALA B 1 243 ? 11.17500 -42.42000 -33.10800 1.000 50.22241 243 ALA B O 1
ATOM 3849 N N . SER B 1 244 ? 13.16100 -41.39200 -33.41300 1.000 48.87878 244 SER B N 1
ATOM 3850 C CA . SER B 1 244 ? 13.56300 -41.60600 -32.02300 1.000 50.13843 244 SER B CA 1
ATOM 3851 C C . SER B 1 244 ? 12.54700 -41.02400 -31.03800 1.000 55.99467 244 SER B C 1
ATOM 3852 O O . SER B 1 244 ? 12.29100 -41.61600 -29.98200 1.000 55.91062 244 SER B O 1
ATOM 3855 N N . GLY B 1 245 ? 11.95700 -39.87100 -31.35800 1.000 52.16244 245 GLY B N 1
ATOM 3856 C CA . GLY B 1 245 ? 10.92900 -39.33300 -30.49200 1.000 44.99301 245 GLY B CA 1
ATOM 3857 C C . GLY B 1 245 ? 11.09100 -37.87200 -30.11800 1.000 49.05423 245 GLY B C 1
ATOM 3858 O O . GLY B 1 245 ? 10.16900 -37.28100 -29.54800 1.000 41.82393 245 GLY B O 1
ATOM 3859 N N . ALA B 1 246 ? 12.25700 -37.28900 -30.41000 1.000 50.05540 246 ALA B N 1
ATOM 3860 C CA . ALA B 1 246 ? 12.57800 -35.94600 -29.92900 1.000 49.19738 246 ALA B CA 1
ATOM 3861 C C . ALA B 1 246 ? 11.53100 -34.91200 -30.34700 1.000 40.34451 246 ALA B C 1
ATOM 3862 O O . ALA B 1 246 ? 10.90100 -35.01100 -31.40500 1.000 40.20029 246 ALA B O 1
ATOM 3864 N N . GLY B 1 247 ? 11.36700 -33.89800 -29.50500 1.000 38.82991 247 GLY B N 1
ATOM 3865 C CA . GLY B 1 247 ? 10.37500 -32.87700 -29.75000 1.000 27.98090 247 GLY B CA 1
ATOM 3866 C C . GLY B 1 247 ? 10.85700 -31.88700 -30.78800 1.000 37.50887 247 GLY B C 1
ATOM 3867 O O . GLY B 1 247 ? 10.07500 -31.43900 -31.63800 1.000 40.71572 247 GLY B O 1
ATOM 3868 N N . VAL B 1 248 ? 12.12700 -31.48800 -30.70100 1.000 24.55049 248 VAL B N 1
ATOM 3869 C CA . VAL B 1 248 ? 12.68600 -30.51600 -31.62900 1.000 25.61358 248 VAL B CA 1
ATOM 3870 C C . VAL B 1 248 ? 14.11900 -30.91700 -31.98700 1.000 28.40777 248 VAL B C 1
ATOM 3871 O O . VAL B 1 248 ? 14.91000 -31.29200 -31.11500 1.000 32.78373 248 VAL B O 1
ATOM 3875 N N . PHE B 1 249 ? 14.45200 -30.84100 -33.27200 1.000 27.51986 249 PHE B N 1
ATOM 3876 C CA . PHE B 1 249 ? 15.79100 -31.18400 -33.75600 1.000 25.39781 249 PHE B CA 1
ATOM 3877 C C . PHE B 1 249 ? 16.11400 -30.30400 -34.96600 1.000 22.29768 249 PHE B C 1
ATOM 3878 O O . PHE B 1 249 ? 15.40500 -29.33100 -35.25500 1.000 25.59876 249 PHE B O 1
ATOM 3886 N N . VAL B 1 250 ? 17.19500 -30.63700 -35.67800 1.000 19.82566 250 VAL B N 1
ATOM 3887 C CA . VAL B 1 250 ? 17.64100 -29.86200 -36.83300 1.000 20.29545 250 VAL B CA 1
ATOM 3888 C C . VAL B 1 250 ? 17.89800 -30.79000 -38.01200 1.000 20.85835 250 VAL B C 1
ATOM 3889 O O . VAL B 1 250 ? 18.51700 -31.84700 -37.86300 1.000 26.51152 250 VAL B O 1
ATOM 3893 N N . VAL B 1 251 ? 17.44600 -30.37500 -39.19100 1.000 21.65953 251 VAL B N 1
ATOM 3894 C CA . VAL B 1 251 ? 17.67900 -31.08200 -40.44700 1.000 25.23702 251 VAL B CA 1
ATOM 3895 C C . VAL B 1 251 ? 17.96000 -30.02400 -41.50800 1.000 21.28323 251 VAL B C 1
ATOM 3896 O O . VAL B 1 251 ? 17.25100 -29.01600 -41.57500 1.000 20.54857 251 VAL B O 1
ATOM 3900 N N . ASP B 1 252 ? 19.01100 -30.23200 -42.30800 1.000 19.71211 252 ASP B N 1
ATOM 3901 C CA . ASP B 1 252 ? 19.40800 -29.28200 -43.35600 1.000 18.52120 252 ASP B CA 1
ATOM 3902 C C . ASP B 1 252 ? 19.57400 -27.87200 -42.79500 1.000 18.88086 252 ASP B C 1
ATOM 3903 O O . ASP B 1 252 ? 19.26400 -26.89500 -43.47700 1.000 19.01053 252 ASP B O 1
ATOM 3908 N N . GLY B 1 253 ? 20.02400 -27.74500 -41.54100 1.000 17.33712 253 GLY B N 1
ATOM 3909 C CA . GLY B 1 253 ? 20.23500 -26.43900 -40.94500 1.000 16.66639 253 GLY B CA 1
ATOM 3910 C C . GLY B 1 253 ? 18.99700 -25.72100 -40.42500 1.000 25.38842 253 GLY B C 1
ATOM 3911 O O . GLY B 1 253 ? 19.10800 -24.56800 -39.97900 1.000 22.42146 253 GLY B O 1
ATOM 3912 N N . GLU B 1 254 ? 17.82500 -26.34100 -40.48200 1.000 26.69181 254 GLU B N 1
ATOM 3913 C CA . GLU B 1 254 ? 16.58600 -25.73200 -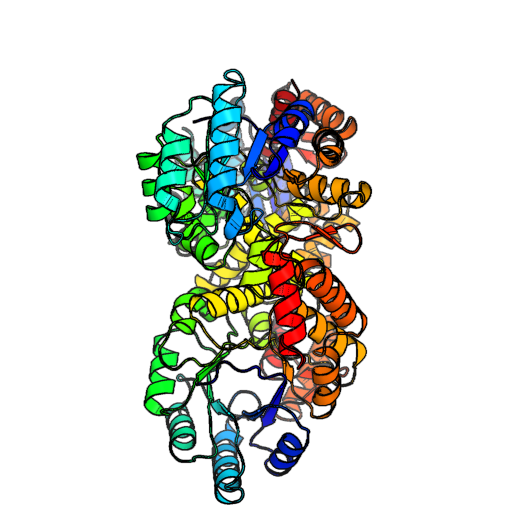40.02200 1.000 25.52761 254 GLU B CA 1
ATOM 3914 C C . GLU B 1 254 ? 16.07100 -26.47200 -38.79500 1.000 20.01632 254 GLU B C 1
ATOM 3915 O O . GLU B 1 254 ? 16.11800 -27.70600 -38.74000 1.000 19.99058 254 GLU B O 1
ATOM 3921 N N . MET B 1 255 ? 15.58600 -25.71300 -37.81100 1.000 20.35438 255 MET B N 1
ATOM 3922 C CA . MET B 1 255 ? 14.83000 -26.30500 -36.71000 1.000 23.36099 255 MET B CA 1
ATOM 3923 C C . MET B 1 255 ? 13.61900 -27.05400 -37.26200 1.000 16.48861 255 MET B C 1
ATOM 3924 O O . MET B 1 255 ? 12.97700 -26.60500 -38.21000 1.000 20.98955 255 MET B O 1
ATOM 3929 N N . VAL B 1 256 ? 13.35200 -28.23300 -36.71300 1.000 18.97460 256 VAL B N 1
ATOM 3930 C CA . VAL B 1 256 ? 12.17100 -29.03200 -37.03700 1.000 15.02736 256 VAL B CA 1
ATOM 3931 C C . VAL B 1 256 ? 11.37500 -29.23400 -35.74800 1.000 21.96380 256 VAL B C 1
ATOM 3932 O O . VAL B 1 256 ? 11.87000 -29.85500 -34.79500 1.000 19.67983 256 VAL B O 1
ATOM 3936 N N . ASP B 1 257 ? 10.15800 -28.69300 -35.70500 1.000 13.99450 257 ASP B N 1
ATOM 3937 C CA . ASP B 1 257 ? 9.25500 -28.90300 -34.59000 1.000 13.93939 257 ASP B CA 1
ATOM 3938 C C . ASP B 1 257 ? 8.05800 -29.73700 -35.06300 1.000 19.45972 257 ASP B C 1
ATOM 3939 O O . ASP B 1 257 ? 8.05000 -30.26800 -36.18100 1.000 19.76172 257 ASP B O 1
ATOM 3944 N N . ALA B 1 258 ? 7.05600 -29.88500 -34.19500 1.000 15.57483 258 ALA B N 1
ATOM 3945 C CA . ALA B 1 258 ? 5.91300 -30.73700 -34.52400 1.000 23.15603 258 ALA B CA 1
ATOM 3946 C C . ALA B 1 258 ? 5.27500 -30.39900 -35.87200 1.000 24.78360 258 ALA B C 1
ATOM 3947 O O . ALA B 1 258 ? 5.07400 -31.32600 -36.67200 1.000 23.26749 258 ALA B O 1
ATOM 3949 N N . PRO B 1 259 ? 4.95800 -29.13300 -36.19900 1.000 21.35258 259 PRO B N 1
ATOM 3950 C CA . PRO B 1 259 ? 4.37600 -28.84300 -37.52100 1.000 21.84819 259 PRO B CA 1
ATOM 3951 C C . PRO B 1 259 ? 5.25800 -29.21900 -38.69500 1.000 19.28045 259 PRO B C 1
ATOM 3952 O O . PRO B 1 259 ? 4.73300 -29.60300 -39.74500 1.000 24.20496 259 PRO B O 1
ATOM 3956 N N . VAL B 1 260 ? 6.57800 -29.08300 -38.57600 1.000 23.17854 260 VAL B N 1
ATOM 3957 C CA . VAL B 1 260 ? 7.45600 -29.43100 -39.69300 1.000 25.32046 260 VAL B CA 1
ATOM 3958 C C . VAL B 1 260 ? 7.48400 -30.94100 -39.89300 1.000 23.28271 260 VAL B C 1
ATOM 3959 O O . VAL B 1 260 ? 7.35700 -31.43800 -41.01700 1.000 24.87815 260 VAL B O 1
ATOM 3963 N N . LEU B 1 261 ? 7.62500 -31.68800 -38.79600 1.000 23.97321 261 LEU B N 1
ATOM 3964 C CA . LEU B 1 261 ? 7.59400 -33.14600 -38.84700 1.000 22.43244 261 LEU B CA 1
ATOM 3965 C C . LEU B 1 261 ? 6.26800 -33.65300 -39.40500 1.000 24.72675 261 LEU B C 1
ATOM 3966 O O . LEU B 1 261 ? 6.24600 -34.57900 -40.22900 1.000 23.56445 261 LEU B O 1
ATOM 3971 N N . GLY B 1 262 ? 5.15500 -33.03200 -38.99900 1.000 21.30805 262 GLY B N 1
ATOM 3972 C CA . GLY B 1 262 ? 3.86500 -33.40700 -39.55100 1.000 20.41316 262 GLY B CA 1
ATOM 3973 C C . GLY B 1 262 ? 3.79000 -33.20200 -41.05200 1.000 27.65054 262 GLY B C 1
ATOM 3974 O O . GLY B 1 262 ? 3.31200 -34.06800 -41.78500 1.000 34.33658 262 GLY B O 1
ATOM 3975 N N . ARG B 1 263 ? 4.26600 -32.05400 -41.53400 1.000 24.72225 263 ARG B N 1
ATOM 3976 C CA . ARG B 1 263 ? 4.26000 -31.82000 -42.97500 1.000 26.51222 263 ARG B CA 1
ATOM 3977 C C . ARG B 1 263 ? 5.09800 -32.86800 -43.68600 1.000 27.96581 263 ARG B C 1
ATOM 3978 O O . ARG B 1 263 ? 4.72400 -33.35200 -44.76200 1.000 31.44054 263 ARG B O 1
ATOM 3986 N N . ALA B 1 264 ? 6.24000 -33.23300 -43.09600 1.000 27.44719 264 ALA B N 1
ATOM 3987 C CA . ALA B 1 264 ? 7.10100 -34.24500 -43.70000 1.000 29.54429 264 ALA B CA 1
ATOM 3988 C C . ALA B 1 264 ? 6.43300 -35.61800 -43.71800 1.000 30.97209 264 ALA B C 1
ATOM 3989 O O . ALA B 1 264 ? 6.55300 -36.35200 -44.70800 1.000 29.17663 264 ALA B O 1
ATOM 3991 N N . ARG B 1 265 ? 5.75000 -35.99400 -42.62300 1.000 28.67439 265 ARG B N 1
ATOM 3992 C CA . ARG B 1 265 ? 5.06600 -37.29100 -42.57500 1.000 33.53728 265 ARG B CA 1
ATOM 3993 C C . ARG B 1 265 ? 3.90000 -37.34800 -43.55100 1.000 36.65913 265 ARG B C 1
ATOM 3994 O O . ARG B 1 265 ? 3.65600 -38.38500 -44.18000 1.000 42.90594 265 ARG B O 1
ATOM 4002 N N . ARG B 1 266 ? 3.15800 -36.25000 -43.68000 1.000 39.39038 266 ARG B N 1
ATOM 4003 C CA . ARG B 1 266 ? 2.04400 -36.23000 -44.62000 1.000 40.97117 266 ARG B CA 1
ATOM 4004 C C . ARG B 1 266 ? 2.53600 -36.26400 -46.06200 1.000 44.41009 266 ARG B C 1
ATOM 4005 O O . ARG B 1 266 ? 1.88700 -36.86200 -46.93100 1.000 47.48374 266 ARG B O 1
ATOM 4013 N N . LEU B 1 267 ? 3.66200 -35.60000 -46.34200 1.000 36.68380 267 LEU B N 1
ATOM 4014 C CA . LEU B 1 267 ? 4.23400 -35.63700 -47.68700 1.000 37.06184 267 LEU B CA 1
ATOM 4015 C C . LEU B 1 267 ? 4.59800 -37.06100 -48.07400 1.000 44.22210 267 LEU B C 1
ATOM 4016 O O . LEU B 1 267 ? 4.30600 -37.50800 -49.18900 1.000 34.11820 267 LEU B O 1
ATOM 4021 N N . LEU B 1 268 ? 5.25300 -37.78400 -47.15500 1.000 38.97429 268 LEU B N 1
ATOM 4022 C CA . LEU B 1 268 ? 5.63100 -39.16300 -47.42000 1.000 37.83757 268 LEU B CA 1
ATOM 4023 C C . LEU B 1 268 ? 4.40400 -40.03500 -47.54200 1.000 47.96570 268 LEU B C 1
ATOM 4024 O O . LEU B 1 268 ? 4.33400 -40.91700 -48.40900 1.000 44.97226 268 LEU B O 1
ATOM 4029 N N . GLU B 1 269 ? 3.41200 -39.80300 -46.68900 1.000 51.93343 269 GLU B N 1
ATOM 4030 C CA . GLU B 1 269 ? 2.24300 -40.65400 -46.77300 1.000 49.32698 269 GLU B CA 1
ATOM 4031 C C . GLU B 1 269 ? 1.48600 -40.44500 -48.07100 1.000 49.48210 269 GLU B C 1
ATOM 4032 O O . GLU B 1 269 ? 1.07300 -41.41500 -48.70500 1.000 49.10057 269 GLU B O 1
ATOM 4038 N N . ARG B 1 270 ? 1.29900 -39.19200 -48.47600 1.000 46.57112 270 ARG B N 1
ATOM 4039 C CA . ARG B 1 270 ? 0.52400 -38.90500 -49.67200 1.000 49.53253 270 ARG B CA 1
ATOM 4040 C C . ARG B 1 270 ? 1.18000 -39.42400 -50.94000 1.000 52.99916 270 ARG B C 1
ATOM 4041 O O . ARG B 1 270 ? 0.50200 -39.53500 -51.96900 1.000 47.95284 270 ARG B O 1
ATOM 4049 N N . ALA B 1 271 ? 2.48000 -39.68500 -50.91000 1.000 48.70805 271 ALA B N 1
ATOM 4050 C CA . ALA B 1 271 ? 3.18200 -40.24900 -52.04900 1.000 51.39502 271 ALA B CA 1
ATOM 4051 C C . ALA B 1 271 ? 3.25200 -41.76800 -51.99800 1.000 56.26390 271 ALA B C 1
ATOM 4052 O O . ALA B 1 271 ? 3.95900 -42.37100 -52.80900 1.000 63.77933 271 ALA B O 1
ATOM 4054 N N . GLY B 1 272 ? 2.55300 -42.39700 -51.06100 1.000 51.73240 272 GLY B N 1
ATOM 4055 C CA . GLY B 1 272 ? 2.54800 -43.84500 -50.98400 1.000 58.87060 272 GLY B CA 1
ATOM 4056 C C . GLY B 1 272 ? 3.65200 -44.47600 -50.15800 1.000 59.05249 272 GLY B C 1
ATOM 4057 O O . GLY B 1 272 ? 4.18800 -45.52800 -50.52700 1.000 56.40340 272 GLY B O 1
ATOM 4058 N N . GLU B 1 273 ? 3.99300 -43.86000 -49.02800 1.000 60.34287 273 GLU B N 1
ATOM 4059 C CA . GLU B 1 273 ? 4.88800 -44.51100 -48.08100 1.000 61.26722 273 GLU B CA 1
ATOM 4060 C C . GLU B 1 273 ? 4.63700 -44.01300 -46.65900 1.000 65.92416 273 GLU B C 1
ATOM 4061 O O . GLU B 1 273 ? 5.43400 -43.24800 -46.10500 1.000 66.37351 273 GLU B O 1
ATOM 4067 N N . GLY B 1 274 ? 3.52500 -44.45100 -46.05900 1.000 68.99037 274 GLY B N 1
ATOM 4068 C CA . GLY B 1 274 ? 3.27300 -44.21500 -44.65400 1.000 69.50448 274 GLY B CA 1
ATOM 4069 C C . GLY B 1 274 ? 4.12700 -45.10900 -43.76400 1.000 77.55707 274 GLY B C 1
ATOM 4070 O O . GLY B 1 274 ? 4.87700 -45.97100 -44.22400 1.000 77.60613 274 GLY B O 1
ATOM 4071 N N . GLY B 1 275 ? 3.99900 -44.88900 -42.45500 1.000 72.53687 275 GLY B N 1
ATOM 4072 C CA . GLY B 1 275 ? 4.77800 -45.62400 -41.47100 1.000 68.72357 275 GLY B CA 1
ATOM 4073 C C . GLY B 1 275 ? 4.53900 -47.12500 -41.47900 1.000 76.42335 275 GLY B C 1
ATOM 4074 O O . GLY B 1 275 ? 5.46200 -47.92100 -41.67500 1.000 70.00119 275 GLY B O 1
ATOM 4075 N N . MET C 1 1 ? -1.91900 -4.40400 -21.56800 1.000 52.67125 1 MET C N 1
ATOM 4076 C CA . MET C 1 1 ? -1.48200 -3.32000 -20.68900 1.000 55.74517 1 MET C CA 1
ATOM 4077 C C . MET C 1 1 ? -0.08500 -2.84400 -21.09000 1.000 56.19097 1 MET C C 1
ATOM 4078 O O . MET C 1 1 ? 0.11500 -1.65100 -21.35500 1.000 55.51667 1 MET C O 1
ATOM 4083 N N . ASN C 1 2 ? 0.86500 -3.78500 -21.15900 1.000 47.43679 2 ASN C N 1
ATOM 4084 C CA . ASN C 1 2 ? 2.20800 -3.49600 -21.66000 1.000 39.75342 2 ASN C CA 1
ATOM 4085 C C . ASN C 1 2 ? 2.12000 -3.25700 -23.16400 1.000 37.38957 2 ASN C C 1
ATOM 4086 O O . ASN C 1 2 ? 1.72900 -4.15500 -23.91900 1.000 32.30303 2 ASN C O 1
ATOM 4091 N N . ARG C 1 3 ? 2.50700 -2.05700 -23.59900 1.000 36.34978 3 ARG C N 1
ATOM 4092 C CA . ARG C 1 3 ? 2.40200 -1.69200 -25.04200 1.000 41.58827 3 ARG C CA 1
ATOM 4093 C C . ARG C 1 3 ? 3.78700 -1.33100 -25.61400 1.000 36.67749 3 ARG C C 1
ATOM 4094 O O . ARG C 1 3 ? 3.84300 -0.65600 -26.65300 1.000 30.00471 3 ARG C O 1
ATOM 4102 N N . GLN C 1 4 ? 4.85900 -1.75100 -24.94400 1.000 30.15010 4 GLN C N 1
ATOM 4103 C CA . GLN C 1 4 ? 6.20100 -1.58300 -25.46000 1.000 29.49557 4 GLN C CA 1
ATOM 4104 C C . GLN C 1 4 ? 6.44700 -2.56700 -26.60100 1.000 25.27509 4 GLN C C 1
ATOM 4105 O O . GLN C 1 4 ? 5.70500 -3.54100 -26.80200 1.000 18.50411 4 GLN C O 1
ATOM 4111 N N . ILE C 1 5 ? 7.50400 -2.29200 -27.34800 1.000 15.71225 5 ILE C N 1
ATOM 4112 C CA . ILE C 1 5 ? 7.93400 -3.15200 -28.43900 1.000 15.66120 5 ILE C CA 1
ATOM 4113 C C . ILE C 1 5 ? 8.64900 -4.35400 -27.86100 1.000 15.45808 5 ILE C C 1
ATOM 4114 O O . ILE C 1 5 ? 9.49000 -4.21300 -26.97100 1.000 22.19486 5 ILE C O 1
ATOM 4119 N N . VAL C 1 6 ? 8.34600 -5.54200 -28.37400 1.000 13.11751 6 VAL C N 1
ATOM 4120 C CA . VAL C 1 6 ? 9.16000 -6.72100 -28.09100 1.000 17.07999 6 VAL C CA 1
ATOM 4121 C C . VAL C 1 6 ? 9.82300 -7.14900 -29.39100 1.000 18.17865 6 VAL C C 1
ATOM 4122 O O . VAL C 1 6 ? 9.16400 -7.72000 -30.27200 1.000 9.76830 6 VAL C O 1
ATOM 4126 N N . ARG C 1 7 ? 11.15200 -6.95200 -29.45900 1.000 18.83929 7 ARG C N 1
ATOM 4127 C CA . ARG C 1 7 ? 11.92100 -7.21300 -30.67200 1.000 14.94382 7 ARG C CA 1
ATOM 4128 C C . ARG C 1 7 ? 12.14200 -8.69800 -30.91100 1.000 15.59210 7 ARG C C 1
ATOM 4129 O O . ARG C 1 7 ? 12.20000 -9.14300 -32.06900 1.000 13.86013 7 ARG C O 1
ATOM 4137 N N . SER C 1 8 ? 12.23500 -9.48300 -29.84300 1.000 16.12735 8 SER C N 1
ATOM 4138 C CA . SER C 1 8 ? 12.62300 -10.87600 -29.96300 1.000 11.64048 8 SER C CA 1
ATOM 4139 C C . SER C 1 8 ? 12.00700 -11.66500 -28.82000 1.000 13.96715 8 SER C C 1
ATOM 4140 O O . SER C 1 8 ? 12.04600 -11.24100 -27.66000 1.000 13.11024 8 SER C O 1
ATOM 4143 N N . ALA C 1 9 ? 11.44600 -12.82200 -29.15700 1.000 13.70200 9 ALA C N 1
ATOM 4144 C CA . ALA C 1 9 ? 10.89100 -13.72800 -28.16500 1.000 15.79987 9 ALA C CA 1
ATOM 4145 C C . ALA C 1 9 ? 11.46700 -15.10700 -28.46100 1.000 15.35757 9 ALA C C 1
ATOM 4146 O O . ALA C 1 9 ? 11.08600 -15.76000 -29.43800 1.000 20.93393 9 ALA C O 1
ATOM 4148 N N . LEU C 1 10 ? 12.39600 -15.53600 -27.62000 1.000 18.31478 10 LEU C N 1
ATOM 4149 C CA . LEU C 1 10 ? 13.23000 -16.70200 -27.87400 1.000 16.18049 10 LEU C CA 1
ATOM 4150 C C . LEU C 1 10 ? 12.65400 -17.90600 -27.14400 1.000 12.20366 10 LEU C C 1
ATOM 4151 O O . LEU C 1 10 ? 12.54500 -17.89500 -25.91700 1.000 15.31996 10 LEU C O 1
ATOM 4156 N N . PHE C 1 11 ? 12.25200 -18.91500 -27.90500 1.000 15.45249 11 PHE C N 1
ATOM 4157 C CA . PHE C 1 11 ? 11.77800 -20.16700 -27.33900 1.000 19.35456 11 PHE C CA 1
ATOM 4158 C C . PHE C 1 11 ? 12.94200 -20.95100 -26.74200 1.000 20.71218 11 PHE C C 1
ATOM 4159 O O . PHE C 1 11 ? 14.07500 -20.89200 -27.22600 1.000 20.14136 11 PHE C O 1
ATOM 4167 N N . VAL C 1 12 ? 12.65100 -21.67900 -25.67200 1.000 16.87222 12 VAL C N 1
ATOM 4168 C CA . VAL C 1 12 ? 13.55600 -22.67300 -25.11000 1.000 15.69204 12 VAL C CA 1
ATOM 4169 C C . VAL C 1 12 ? 12.64100 -23.72400 -24.50300 1.000 12.29788 12 VAL C C 1
ATOM 4170 O O . VAL C 1 12 ? 11.63900 -23.35900 -23.88600 1.000 20.05657 12 VAL C O 1
ATOM 4174 N N . PRO C 1 13 ? 12.86800 -25.01400 -24.71700 1.000 16.39523 13 PRO C N 1
ATOM 4175 C CA . PRO C 1 13 ? 11.93100 -26.01000 -24.18100 1.000 17.33664 13 PRO C CA 1
ATOM 4176 C C . PRO C 1 13 ? 12.21300 -26.32500 -22.72100 1.000 15.80799 13 PRO C C 1
ATOM 4177 O O . PRO C 1 13 ? 13.36400 -26.36300 -22.28000 1.000 17.06680 13 PRO C O 1
ATOM 4181 N N . ALA C 1 14 ? 11.13600 -26.56100 -21.96500 1.000 14.51345 14 ALA C N 1
ATOM 4182 C CA . ALA C 1 14 ? 11.31100 -26.82400 -20.54200 1.000 17.03583 14 ALA C CA 1
ATOM 4183 C C . ALA C 1 14 ? 12.00500 -28.15400 -20.27000 1.000 22.78837 14 ALA C C 1
ATOM 4184 O O . ALA C 1 14 ? 12.28900 -28.45300 -19.10300 1.000 20.87889 14 ALA C O 1
ATOM 4186 N N . THR C 1 15 ? 12.27200 -28.95200 -21.31300 1.000 17.90190 15 THR C N 1
ATOM 4187 C CA . THR C 1 15 ? 13.08900 -30.15300 -21.17900 1.000 18.51986 15 THR C CA 1
ATOM 4188 C C . THR C 1 15 ? 14.56900 -29.84000 -21.00600 1.000 19.66675 15 THR C C 1
ATOM 4189 O O . THR C 1 15 ? 15.33500 -30.73600 -20.65800 1.000 20.28861 15 THR C O 1
ATOM 4193 N N . ARG C 1 16 ? 14.99600 -28.61000 -21.29200 1.000 18.79576 16 ARG C N 1
ATOM 4194 C CA . ARG C 1 16 ? 16.39800 -28.20300 -21.23700 1.000 18.68588 16 ARG C CA 1
ATOM 4195 C C . ARG C 1 16 ? 16.54600 -27.03300 -20.26500 1.000 22.65021 16 ARG C C 1
ATOM 4196 O O . ARG C 1 16 ? 16.83600 -25.89600 -20.67900 1.000 20.54470 16 ARG C O 1
ATOM 4204 N N . PRO C 1 17 ? 16.32000 -27.26900 -18.96800 1.000 18.84213 17 PRO C N 1
ATOM 4205 C CA . PRO C 1 17 ? 16.28400 -26.13700 -18.02300 1.000 18.79173 17 PRO C CA 1
ATOM 4206 C C . PRO C 1 17 ? 17.62500 -25.44900 -17.88600 1.000 19.61881 17 PRO C C 1
ATOM 4207 O O . PRO C 1 17 ? 17.67100 -24.23700 -17.63200 1.000 17.56735 17 PRO C O 1
ATOM 4211 N N . GLU C 1 18 ? 18.72100 -26.18200 -18.08800 1.000 17.23833 18 GLU C N 1
ATOM 4212 C CA . GLU C 1 18 ? 20.03700 -25.55900 -18.13500 1.000 19.72888 18 GLU C CA 1
ATOM 4213 C C . GLU C 1 18 ? 20.14600 -24.54600 -19.27200 1.000 22.26876 18 GLU C C 1
ATOM 4214 O O . GLU C 1 18 ? 21.01400 -23.66400 -19.23600 1.000 19.14542 18 GLU C O 1
ATOM 4220 N N . ARG C 1 19 ? 19.28600 -24.64500 -20.28200 1.000 25.08588 19 ARG C N 1
ATOM 4221 C CA . ARG C 1 19 ? 19.30300 -23.68000 -21.37100 1.000 25.61733 19 ARG C CA 1
ATOM 4222 C C . ARG C 1 19 ? 18.47300 -22.44000 -21.08100 1.000 21.02572 19 ARG C C 1
ATOM 4223 O O . ARG C 1 19 ? 18.64000 -21.43000 -21.77800 1.000 24.79437 19 ARG C O 1
ATOM 4231 N N . ILE C 1 20 ? 17.59900 -22.47100 -20.07200 1.000 17.42914 20 ILE C N 1
ATOM 4232 C CA . ILE C 1 20 ? 16.80100 -21.28800 -19.74700 1.000 20.07510 20 ILE C CA 1
ATOM 4233 C C . ILE C 1 20 ? 17.67800 -20.11200 -19.34700 1.000 23.13869 20 ILE C C 1
ATOM 4234 O O . ILE C 1 20 ? 17.45300 -18.99400 -19.82800 1.000 18.71590 20 ILE C O 1
ATOM 4239 N N . PRO C 1 21 ? 18.69100 -20.28000 -18.46500 1.000 23.11256 21 PRO C N 1
ATOM 4240 C CA . PRO C 1 21 ? 19.59100 -19.14700 -18.20300 1.000 21.61184 21 PRO C CA 1
ATOM 4241 C C . PRO C 1 21 ? 20.32000 -18.68800 -19.44700 1.000 19.71502 21 PRO C C 1
ATOM 4242 O O . PRO C 1 21 ? 20.51200 -17.47800 -19.64400 1.000 16.13704 21 PRO C O 1
ATOM 4246 N N . LYS C 1 22 ? 20.71000 -19.63100 -20.31000 1.000 19.27368 22 LYS C N 1
ATOM 4247 C CA . LYS C 1 22 ? 21.35300 -19.24900 -21.56300 1.000 23.51973 22 LYS C CA 1
ATOM 4248 C C . LYS C 1 22 ? 20.43900 -18.36300 -22.39800 1.000 25.59567 22 LYS C C 1
ATOM 4249 O O . LYS C 1 22 ? 20.87500 -17.33300 -22.92600 1.000 26.29371 22 LYS C O 1
ATOM 4255 N N . ALA C 1 23 ? 19.14300 -18.68700 -22.43900 1.000 24.84380 23 ALA C N 1
ATOM 4256 C CA . ALA C 1 23 ? 18.21200 -17.87900 -23.22100 1.000 24.49671 23 ALA C CA 1
ATOM 4257 C C . ALA C 1 23 ? 18.06300 -16.47400 -22.64400 1.000 20.96264 23 ALA C C 1
ATOM 4258 O O . ALA C 1 23 ? 18.02600 -15.48900 -23.39400 1.000 18.62095 23 ALA C O 1
ATOM 4260 N N . LEU C 1 24 ? 17.97300 -16.35700 -21.31800 1.000 18.01802 24 LEU C N 1
ATOM 4261 C CA . LEU C 1 24 ? 17.80000 -15.03900 -20.71800 1.000 16.78031 24 LEU C CA 1
ATOM 4262 C C . LEU C 1 24 ? 19.04500 -14.18100 -20.90100 1.000 17.95796 24 LEU C C 1
ATOM 4263 O O . LEU C 1 24 ? 18.94200 -12.95400 -21.01400 1.000 23.63741 24 LEU C O 1
ATOM 4268 N N . ALA C 1 25 ? 20.22600 -14.80800 -20.92400 1.000 19.35093 25 ALA C N 1
ATOM 4269 C CA . ALA C 1 25 ? 21.50500 -14.12400 -21.08500 1.000 21.08676 25 ALA C CA 1
ATOM 4270 C C . ALA C 1 25 ? 21.77000 -13.68300 -22.52100 1.000 22.63585 25 ALA C C 1
ATOM 4271 O O . ALA C 1 25 ? 22.72800 -12.94100 -22.75200 1.000 19.25749 25 ALA C O 1
ATOM 4273 N N . SER C 1 26 ? 20.97300 -14.16000 -23.48900 1.000 24.94965 26 SER C N 1
ATOM 4274 C CA . SER C 1 26 ? 21.13800 -13.81500 -24.89600 1.000 17.31909 26 SER C CA 1
ATOM 4275 C C . SER C 1 26 ? 20.76900 -12.37400 -25.19600 1.000 19.92339 26 SER C C 1
ATOM 4276 O O . SER C 1 26 ? 21.12400 -11.87200 -26.27100 1.000 21.25181 26 SER C O 1
ATOM 4279 N N . GLY C 1 27 ? 20.08500 -11.70100 -24.27800 1.000 21.50611 27 GLY C N 1
ATOM 4280 C CA . GLY C 1 27 ? 19.62300 -10.35000 -24.49400 1.000 19.19399 27 GLY C CA 1
ATOM 4281 C C . GLY C 1 27 ? 18.27300 -10.22900 -25.16400 1.000 18.06905 27 GLY C C 1
ATOM 4282 O O . GLY C 1 27 ? 17.80500 -9.10100 -25.36800 1.000 20.87518 27 GLY C O 1
ATOM 4283 N N . ALA C 1 28 ? 17.64600 -11.34200 -25.53800 1.000 17.61467 28 ALA C N 1
ATOM 4284 C CA . ALA C 1 28 ? 16.29900 -11.29900 -26.09400 1.000 20.96194 28 ALA C CA 1
ATOM 4285 C C . ALA C 1 28 ? 15.38900 -10.48000 -25.19800 1.000 15.45730 28 ALA C C 1
ATOM 4286 O O . ALA C 1 28 ? 15.53900 -10.47600 -23.97900 1.000 20.35624 28 ALA C O 1
ATOM 4288 N N . ASP C 1 29 ? 14.46300 -9.74500 -25.81400 1.000 20.98056 29 ASP C N 1
ATOM 4289 C CA . ASP C 1 29 ? 13.51600 -8.96500 -25.02900 1.000 16.25763 29 ASP C CA 1
ATOM 4290 C C . ASP C 1 29 ? 12.62500 -9.87300 -24.20000 1.000 15.70322 29 ASP C C 1
ATOM 4291 O O . ASP C 1 29 ? 12.22400 -9.50400 -23.09500 1.000 14.43009 29 ASP C O 1
ATOM 4296 N N . ARG C 1 30 ? 12.33800 -11.07700 -24.69500 1.000 18.50598 30 ARG C N 1
ATOM 4297 C CA . ARG C 1 30 ? 11.51000 -12.03500 -23.97800 1.000 16.17835 30 ARG C CA 1
ATOM 4298 C C . ARG C 1 30 ? 12.05600 -13.43000 -24.18800 1.000 13.35578 30 ARG C C 1
ATOM 4299 O O . ARG C 1 30 ? 12.48400 -13.77800 -25.29400 1.000 14.10942 30 ARG C O 1
ATOM 4307 N N . VAL C 1 31 ? 11.96600 -14.24100 -23.13900 1.000 12.74353 31 VAL C N 1
ATOM 4308 C CA . VAL C 1 31 ? 12.18900 -15.67900 -23.22400 1.000 16.26897 31 VAL C CA 1
ATOM 4309 C C . VAL C 1 31 ? 10.84500 -16.37800 -23.05400 1.000 15.57945 31 VAL C C 1
ATOM 4310 O O . VAL C 1 31 ? 10.05100 -16.00800 -22.17700 1.000 12.92867 31 VAL C O 1
ATOM 4314 N N . ILE C 1 32 ? 10.58600 -17.36500 -23.91700 1.000 14.32785 32 ILE C N 1
ATOM 4315 C CA . ILE C 1 32 ? 9.40500 -18.21700 -23.86000 1.000 11.98584 32 ILE C CA 1
ATOM 4316 C C . ILE C 1 32 ? 9.86000 -19.60700 -23.44600 1.000 16.92077 32 ILE C C 1
ATOM 4317 O O . ILE C 1 32 ? 10.59200 -20.27000 -24.19000 1.000 16.79982 32 ILE C O 1
ATOM 4322 N N . VAL C 1 33 ? 9.39900 -20.08200 -22.30300 1.000 14.34365 33 VAL C N 1
ATOM 4323 C CA . VAL C 1 33 ? 9.67000 -21.46100 -21.92600 1.000 13.99844 33 VAL C CA 1
ATOM 4324 C C . VAL C 1 33 ? 8.52300 -22.33400 -22.43300 1.000 19.00214 33 VAL C C 1
ATOM 4325 O O . VAL C 1 33 ? 7.34800 -22.08400 -22.13300 1.000 20.59548 33 VAL C O 1
ATOM 4329 N N . ASP C 1 34 ? 8.84600 -23.34100 -23.23300 1.000 13.23343 34 ASP C N 1
ATOM 4330 C CA . ASP C 1 34 ? 7.80900 -24.07500 -23.93400 1.000 13.12563 34 ASP C CA 1
ATOM 4331 C C . ASP C 1 34 ? 7.41900 -25.32800 -23.16900 1.000 17.29575 34 ASP C C 1
ATOM 4332 O O . ASP C 1 34 ? 8.28500 -26.07100 -22.69900 1.000 20.53268 34 ASP C O 1
ATOM 4337 N N . LEU C 1 35 ? 6.11900 -25.57100 -23.05500 1.000 14.79080 35 LEU C N 1
ATOM 4338 C CA . LEU C 1 35 ? 5.60100 -26.80200 -22.42800 1.000 18.28025 35 LEU C CA 1
ATOM 4339 C C . LEU C 1 35 ? 4.80900 -27.55000 -23.50300 1.000 26.28606 35 LEU C C 1
ATOM 4340 O O . LEU C 1 35 ? 4.35500 -28.68000 -23.23100 1.000 21.89186 35 LEU C O 1
ATOM 4345 N N . GLU C 1 36 ? 4.71300 -26.97100 -24.69700 1.000 16.66906 36 GLU C N 1
ATOM 4346 C CA . GLU C 1 36 ? 3.82500 -27.53200 -25.73700 1.000 21.28890 36 GLU C CA 1
ATOM 4347 C C . GLU C 1 36 ? 4.55600 -28.32000 -26.82800 1.000 21.01874 36 GLU C C 1
ATOM 4348 O O . GLU C 1 36 ? 5.17400 -29.31300 -26.49000 1.000 27.83944 36 GLU C O 1
ATOM 4354 N N . ASP C 1 37 ? 4.54600 -27.85100 -28.06300 1.000 18.15061 37 ASP C N 1
ATOM 4355 C CA . ASP C 1 37 ? 5.01200 -28.67000 -29.21800 1.000 23.01816 37 ASP C CA 1
ATOM 4356 C C . ASP C 1 37 ? 6.51300 -28.97200 -29.27100 1.000 29.34950 37 ASP C C 1
ATOM 4357 O O . ASP C 1 37 ? 6.86900 -29.83800 -30.06600 1.000 29.36210 37 ASP C O 1
ATOM 4362 N N . ALA C 1 38 ? 7.35800 -28.30400 -28.49300 1.000 23.65079 38 ALA C N 1
ATOM 4363 C CA . ALA C 1 38 ? 8.78500 -28.69500 -28.47500 1.000 21.32600 38 ALA C CA 1
ATOM 4364 C C . ALA C 1 38 ? 9.01900 -29.76500 -27.41000 1.000 24.19173 38 ALA C C 1
ATOM 4365 O O . ALA C 1 38 ? 10.14100 -30.25300 -27.32800 1.000 24.87867 38 ALA C O 1
ATOM 4367 N N . VAL C 1 39 ? 7.97900 -30.14500 -26.66800 1.000 21.48575 39 VAL C N 1
ATOM 4368 C CA . VAL C 1 39 ? 8.15900 -31.05300 -25.54000 1.000 20.49085 39 VAL C CA 1
ATOM 4369 C C . VAL C 1 39 ? 7.36300 -32.32600 -25.81300 1.000 23.86653 39 VAL C C 1
ATOM 4370 O O . VAL C 1 39 ? 6.12700 -32.29300 -25.86200 1.000 22.56881 39 VAL C O 1
ATOM 4374 N N . GLU C 1 40 ? 8.06300 -33.45200 -25.96600 1.000 29.07227 40 GLU C N 1
ATOM 4375 C CA . GLU C 1 40 ? 7.38600 -34.71400 -26.23900 1.000 28.13812 40 GLU C CA 1
ATOM 4376 C C . GLU C 1 40 ? 6.38400 -35.02600 -25.14000 1.000 25.08750 40 GLU C C 1
ATOM 4377 O O . GLU C 1 40 ? 6.60300 -34.70500 -23.96900 1.000 24.19326 40 GLU C O 1
ATOM 4383 N N . GLU C 1 41 ? 5.26800 -35.63900 -25.53500 1.000 26.74093 41 GLU C N 1
ATOM 4384 C CA . GLU C 1 41 ? 4.19100 -35.91500 -24.59400 1.000 21.21543 41 GLU C CA 1
ATOM 4385 C C . GLU C 1 41 ? 4.71600 -36.57000 -23.32300 1.000 22.42832 41 GLU C C 1
ATOM 4386 O O . GLU C 1 41 ? 4.31400 -36.20700 -22.21200 1.000 21.61613 41 GLU C O 1
ATOM 4392 N N . GLY C 1 42 ? 5.61400 -37.54800 -23.47600 1.000 22.41284 42 GLY C N 1
ATOM 4393 C CA . GLY C 1 42 ? 6.14500 -38.28600 -22.34600 1.000 17.70728 42 GLY C CA 1
ATOM 4394 C C . GLY C 1 42 ? 6.97200 -37.45500 -21.38900 1.000 21.77694 42 GLY C C 1
ATOM 4395 O O . GLY C 1 42 ? 7.20700 -37.88800 -20.25400 1.000 18.85373 42 GLY C O 1
ATOM 4396 N N . LEU C 1 43 ? 7.44000 -36.28000 -21.82100 1.000 27.22335 43 LEU C N 1
ATOM 4397 C CA . LEU C 1 43 ? 8.29800 -35.43500 -20.98700 1.000 22.86762 43 LEU C CA 1
ATOM 4398 C C . LEU C 1 43 ? 7.59000 -34.21000 -20.39400 1.000 21.62835 43 LEU C C 1
ATOM 4399 O O . LEU C 1 43 ? 8.21600 -33.46700 -19.62900 1.000 21.04959 43 LEU C O 1
ATOM 4404 N N . LYS C 1 44 ? 6.30000 -33.99600 -20.69800 1.000 22.09519 44 LYS C N 1
ATOM 4405 C CA . LYS C 1 44 ? 5.64000 -32.74100 -20.33000 1.000 22.25912 44 LYS C CA 1
ATOM 4406 C C . LYS C 1 44 ? 5.48800 -32.57900 -18.81800 1.000 21.50550 44 LYS C C 1
ATOM 4407 O O . LYS C 1 44 ? 5.59000 -31.45600 -18.30800 1.000 22.01709 44 LYS C O 1
ATOM 4413 N N . VAL C 1 45 ? 5.23600 -33.66700 -18.08100 1.000 20.85441 45 VAL C N 1
ATOM 4414 C CA . VAL C 1 45 ? 5.07600 -33.53700 -16.63100 1.000 20.00440 45 VAL C CA 1
ATOM 4415 C C . VAL C 1 45 ? 6.41100 -33.16900 -15.99500 1.000 22.84081 45 VAL C C 1
ATOM 4416 O O . VAL C 1 45 ? 6.49800 -32.24300 -15.17700 1.000 24.55884 45 VAL C O 1
ATOM 4420 N N . GLU C 1 46 ? 7.47900 -33.87300 -16.38700 1.000 25.45270 46 GLU C N 1
ATOM 4421 C CA . GLU C 1 46 ? 8.81900 -33.51700 -15.93000 1.000 24.40355 46 GLU C CA 1
ATOM 4422 C C . GLU C 1 46 ? 9.18200 -32.08000 -16.32100 1.000 23.05295 46 GLU C C 1
ATOM 4423 O O . GLU C 1 46 ? 9.69300 -31.31000 -15.49200 1.000 21.69071 46 GLU C O 1
ATOM 4429 N N . ALA C 1 47 ? 8.89200 -31.69200 -17.56900 1.000 15.37124 47 ALA C N 1
ATOM 4430 C CA . ALA C 1 47 ? 9.25400 -30.35600 -18.04000 1.000 23.61438 47 ALA C CA 1
ATOM 4431 C C . ALA C 1 47 ? 8.55600 -29.26200 -17.23200 1.000 22.34042 47 ALA C C 1
ATOM 4432 O O . ALA C 1 47 ? 9.19700 -28.28200 -16.83300 1.000 18.84118 47 ALA C O 1
ATOM 4434 N N . ARG C 1 48 ? 7.25400 -29.42800 -16.95000 1.000 17.61627 48 ARG C N 1
ATOM 4435 C CA . ARG C 1 48 ? 6.55900 -28.47000 -16.09400 1.000 21.54470 48 ARG C CA 1
ATOM 4436 C C . ARG C 1 48 ? 7.28200 -28.32400 -14.75400 1.000 22.49864 48 ARG C C 1
ATOM 4437 O O . ARG C 1 48 ? 7.49800 -27.20200 -14.27300 1.000 23.27369 48 ARG C O 1
ATOM 4445 N N . ALA C 1 49 ? 7.73500 -29.44900 -14.18500 1.000 20.21287 49 ALA C N 1
ATOM 4446 C CA . ALA C 1 49 ? 8.47000 -29.43300 -12.92100 1.000 22.37755 49 ALA C CA 1
ATOM 4447 C C . ALA C 1 49 ? 9.83500 -28.77000 -13.07300 1.000 19.65850 49 ALA C C 1
ATOM 4448 O O . ALA C 1 49 ? 10.29500 -28.06700 -12.16300 1.000 21.10375 49 ALA C O 1
ATOM 4450 N N . ASN C 1 50 ? 10.50100 -28.99400 -14.20300 1.000 20.39538 50 ASN C N 1
ATOM 4451 C CA . ASN C 1 50 ? 11.71000 -28.23200 -14.50200 1.000 18.37773 50 ASN C CA 1
ATOM 4452 C C . ASN C 1 50 ? 11.43700 -26.74200 -14.46500 1.000 19.45752 50 ASN C C 1
ATOM 4453 O O . ASN C 1 50 ? 12.23400 -25.96900 -13.91800 1.000 26.10961 50 ASN C O 1
ATOM 4458 N N . LEU C 1 51 ? 10.32300 -26.31100 -15.06300 1.000 20.94080 51 LEU C N 1
ATOM 4459 C CA . LEU C 1 51 ? 10.01900 -24.88300 -15.08900 1.000 22.24963 51 LEU C CA 1
ATOM 4460 C C . LEU C 1 51 ? 9.74000 -24.36600 -13.68300 1.000 19.18904 51 LEU C C 1
ATOM 4461 O O . LEU C 1 51 ? 10.24900 -23.30500 -13.29400 1.000 17.81723 51 LEU C O 1
ATOM 4466 N N . ARG C 1 52 ? 8.98000 -25.12900 -12.88300 1.000 21.19199 52 ARG C N 1
ATOM 4467 C CA . ARG C 1 52 ? 8.69400 -24.69600 -11.51300 1.000 24.24844 52 ARG C CA 1
ATOM 4468 C C . ARG C 1 52 ? 9.96100 -24.38500 -10.72200 1.000 21.62956 52 ARG C C 1
ATOM 4469 O O . ARG C 1 52 ? 10.09400 -23.31500 -10.12200 1.000 25.96786 52 ARG C O 1
ATOM 4477 N N . ARG C 1 53 ? 10.91100 -25.30400 -10.77900 1.000 19.85747 53 ARG C N 1
ATOM 4478 C CA . ARG C 1 53 ? 12.19200 -25.14600 -10.06100 1.000 25.82121 53 ARG C CA 1
ATOM 4479 C C . ARG C 1 53 ? 12.98300 -23.94900 -10.58600 1.000 20.13566 53 ARG C C 1
ATOM 4480 O O . ARG C 1 53 ? 13.57200 -23.24900 -9.76600 1.000 24.04022 53 ARG C O 1
ATOM 4488 N N . PHE C 1 54 ? 13.02300 -23.76100 -11.89800 1.000 17.89057 54 PHE C N 1
ATOM 4489 C CA . PHE C 1 54 ? 13.70100 -22.56700 -12.45600 1.000 17.62680 54 PHE C CA 1
ATOM 4490 C C . PHE C 1 54 ? 13.06500 -21.30100 -11.87900 1.000 18.62504 54 PHE C C 1
ATOM 4491 O O . PHE C 1 54 ? 13.80000 -20.40800 -11.47100 1.000 16.75637 54 PHE C O 1
ATOM 4499 N N . LEU C 1 55 ? 11.73400 -21.24800 -11.89200 1.000 17.85307 55 LEU C N 1
ATOM 4500 C CA . LEU C 1 55 ? 11.08000 -20.04300 -11.39700 1.000 18.08796 55 LEU C CA 1
ATOM 4501 C C . LEU C 1 55 ? 11.36400 -19.84300 -9.91000 1.000 21.94522 55 LEU C C 1
ATOM 4502 O O . LEU C 1 55 ? 11.72800 -18.73900 -9.47300 1.000 19.17204 55 LEU C O 1
ATOM 4507 N N . VAL C 1 56 ? 11.23600 -20.91600 -9.12000 1.000 21.56293 56 VAL C N 1
ATOM 4508 C CA . VAL C 1 56 ? 11.52400 -20.82800 -7.69000 1.000 22.75769 56 VAL C CA 1
ATOM 4509 C C . VAL C 1 56 ? 12.98600 -20.44500 -7.44900 1.000 21.49074 56 VAL C C 1
ATOM 4510 O O . VAL C 1 56 ? 13.29300 -19.59000 -6.60700 1.000 23.12293 56 VAL C O 1
ATOM 4514 N N . ASP C 1 57 ? 13.91200 -21.08300 -8.16900 1.000 20.09466 57 ASP C N 1
ATOM 4515 C CA . ASP C 1 57 ? 15.32900 -20.84600 -7.91600 1.000 25.94272 57 ASP C CA 1
ATOM 4516 C C . ASP C 1 57 ? 15.81900 -19.52500 -8.48500 1.000 26.92091 57 ASP C C 1
ATOM 4517 O O . ASP C 1 57 ? 16.88600 -19.06300 -8.07500 1.000 21.28609 57 ASP C O 1
ATOM 4522 N N . THR C 1 58 ? 15.04300 -18.88800 -9.36200 1.000 20.94003 58 THR C N 1
ATOM 4523 C CA . THR C 1 58 ? 15.46700 -17.70200 -10.10700 1.000 23.38237 58 THR C CA 1
ATOM 4524 C C . THR C 1 58 ? 14.36500 -16.65900 -10.03500 1.000 23.96128 58 THR C C 1
ATOM 4525 O O . THR C 1 58 ? 13.75800 -16.31200 -11.05500 1.000 21.30470 58 THR C O 1
ATOM 4529 N N . PRO C 1 59 ? 14.08600 -16.13200 -8.83600 1.000 28.41192 59 PRO C N 1
ATOM 4530 C CA . PRO C 1 59 ? 12.88100 -15.29700 -8.66100 1.000 23.90773 59 PRO C CA 1
ATOM 4531 C C . PRO C 1 59 ? 12.92200 -13.97800 -9.41900 1.000 23.09104 59 PRO C C 1
ATOM 4532 O O . PRO C 1 59 ? 11.85700 -13.43400 -9.73600 1.000 34.93238 59 PRO C O 1
ATOM 4536 N N . GLU C 1 60 ? 14.09900 -13.45200 -9.73800 1.000 22.88901 60 GLU C N 1
ATOM 4537 C CA . GLU C 1 60 ? 14.16500 -12.21700 -10.49900 1.000 20.89692 60 GLU C CA 1
ATOM 4538 C C . GLU C 1 60 ? 13.90700 -12.43500 -11.98100 1.000 24.72890 60 GLU C C 1
ATOM 4539 O O . GLU C 1 60 ? 13.79900 -11.45800 -12.72700 1.000 23.89048 60 GLU C O 1
ATOM 4545 N N . ALA C 1 61 ? 13.81600 -13.68400 -12.42500 1.000 26.43405 61 ALA C N 1
ATOM 4546 C CA . ALA C 1 61 ? 13.61300 -13.95800 -13.83700 1.000 25.43830 61 ALA C CA 1
ATOM 4547 C C . ALA C 1 61 ? 12.16100 -13.70300 -14.21900 1.000 20.21206 61 ALA C C 1
ATOM 4548 O O . ALA C 1 61 ? 11.23500 -14.03200 -13.47400 1.000 24.36260 61 ALA C O 1
ATOM 4550 N N . ARG C 1 62 ? 11.97200 -13.11300 -15.39200 1.000 23.00445 62 ARG C N 1
ATOM 4551 C CA . ARG C 1 62 ? 10.64400 -12.84600 -15.93900 1.000 22.86842 62 ARG C CA 1
ATOM 4552 C C . ARG C 1 62 ? 10.58600 -13.48900 -17.31000 1.000 20.23007 62 ARG C C 1
ATOM 4553 O O . ARG C 1 62 ? 11.44500 -13.22500 -18.16200 1.000 22.80536 62 ARG C O 1
ATOM 4561 N N . VAL C 1 63 ? 9.62900 -14.39700 -17.49200 1.000 16.41850 63 VAL C N 1
ATOM 4562 C CA . VAL C 1 63 ? 9.58200 -15.22300 -18.68900 1.000 14.91910 63 VAL C CA 1
ATOM 4563 C C . VAL C 1 63 ? 8.14100 -15.37600 -19.14400 1.000 14.93252 63 VAL C C 1
ATOM 4564 O O . VAL C 1 63 ? 7.20100 -15.26800 -18.35700 1.000 16.20916 63 VAL C O 1
ATOM 4568 N N . LEU C 1 64 ? 7.98400 -15.66200 -20.43600 1.000 16.63502 64 LEU C N 1
ATOM 4569 C CA . LEU C 1 64 ? 6.72800 -16.12100 -21.00900 1.000 15.19009 64 LEU C CA 1
ATOM 4570 C C . LEU C 1 64 ? 6.74000 -17.64000 -21.04600 1.000 13.27928 64 LEU C C 1
ATOM 4571 O O . LEU C 1 64 ? 7.80600 -18.26800 -21.04400 1.000 14.78200 64 LEU C O 1
ATOM 4576 N N . VAL C 1 65 ? 5.54400 -18.22500 -21.02400 1.000 10.58498 65 VAL C N 1
ATOM 4577 C CA . VAL C 1 65 ? 5.36400 -19.66500 -21.03900 1.000 8.96025 65 VAL C CA 1
ATOM 4578 C C . VAL C 1 65 ? 4.37800 -20.01900 -22.14000 1.000 15.07036 65 VAL C C 1
ATOM 4579 O O . VAL C 1 65 ? 3.27300 -19.45900 -22.19000 1.000 12.28405 65 VAL C O 1
ATOM 4583 N N . ARG C 1 66 ? 4.76800 -20.95100 -23.02100 1.000 12.08844 66 ARG C N 1
ATOM 4584 C CA . ARG C 1 66 ? 3.82100 -21.52400 -23.98100 1.000 15.29356 66 ARG C CA 1
ATOM 4585 C C . ARG C 1 66 ? 3.19600 -22.77700 -23.37200 1.000 14.58396 66 ARG C C 1
ATOM 4586 O O . ARG C 1 66 ? 3.88400 -23.78100 -23.16700 1.000 12.12120 66 ARG C O 1
ATOM 4594 N N . ILE C 1 67 ? 1.87700 -22.71400 -23.10100 1.000 15.83543 67 ILE C N 1
ATOM 4595 C CA . ILE C 1 67 ? 1.14500 -23.78200 -22.43700 1.000 16.26472 67 ILE C CA 1
ATOM 4596 C C . ILE C 1 67 ? 0.51100 -24.68900 -23.48300 1.000 16.11819 67 ILE C C 1
ATOM 4597 O O . ILE C 1 67 ? 0.34600 -24.31900 -24.64400 1.000 17.36824 67 ILE C O 1
ATOM 4602 N N . ASN C 1 68 ? 0.14700 -25.89600 -23.05900 1.000 16.99756 68 ASN C N 1
ATOM 4603 C CA . ASN C 1 68 ? -0.67800 -26.77800 -23.87700 1.000 18.29805 68 ASN C CA 1
ATOM 4604 C C . ASN C 1 68 ? -2.11900 -26.27200 -23.89800 1.000 20.87505 68 ASN C C 1
ATOM 4605 O O . ASN C 1 68 ? -2.63100 -25.78500 -22.88600 1.000 20.66817 68 ASN C O 1
ATOM 4610 N N . ALA C 1 69 ? -2.78300 -26.38500 -25.04900 1.000 20.61126 69 ALA C N 1
ATOM 4611 C CA . ALA C 1 69 ? -4.11100 -25.79100 -25.16400 1.000 15.99892 69 ALA C CA 1
ATOM 4612 C C . ALA C 1 69 ? -5.15300 -26.65100 -24.44900 1.000 19.93500 69 ALA C C 1
ATOM 4613 O O . ALA C 1 69 ? -4.86000 -27.74500 -23.94500 1.000 17.04614 69 ALA C O 1
ATOM 4615 N N . ALA C 1 70 ? -6.40700 -26.17300 -24.44600 1.000 21.29586 70 ALA C N 1
ATOM 4616 C CA . ALA C 1 70 ? -7.41700 -26.73800 -23.54700 1.000 19.10001 70 ALA C CA 1
ATOM 4617 C C . ALA C 1 70 ? -7.65900 -28.21800 -23.81400 1.000 24.42231 70 ALA C C 1
ATOM 4618 O O . ALA C 1 70 ? -8.04800 -28.95700 -22.90200 1.000 26.25095 70 ALA C O 1
ATOM 4620 N N . GLU C 1 71 ? -7.41700 -28.67700 -25.04000 1.000 22.18052 71 GLU C N 1
ATOM 4621 C CA . GLU C 1 71 ? -7.69800 -30.07000 -25.35900 1.000 22.02700 71 GLU C CA 1
ATOM 4622 C C . GLU C 1 71 ? -6.77300 -31.01100 -24.60600 1.000 22.42566 71 GLU C C 1
ATOM 4623 O O . GLU C 1 71 ? -7.10600 -32.18900 -24.43200 1.000 19.56249 71 GLU C O 1
ATOM 4629 N N . HIS C 1 72 ? -5.58900 -30.53100 -24.20400 1.000 18.80085 72 HIS C N 1
ATOM 4630 C CA . HIS C 1 72 ? -4.58400 -31.38100 -23.57100 1.000 20.05370 72 HIS C CA 1
ATOM 4631 C C . HIS C 1 72 ? -4.91600 -31.58800 -22.09300 1.000 20.13232 72 HIS C C 1
ATOM 4632 O O . HIS C 1 72 ? -5.35400 -30.65200 -21.42600 1.000 23.78885 72 HIS C O 1
ATOM 4639 N N . PRO C 1 73 ? -4.76400 -32.81000 -21.56900 1.000 19.61156 73 PRO C N 1
ATOM 4640 C CA . PRO C 1 73 ? -5.11400 -33.05700 -20.15300 1.000 23.46251 73 PRO C CA 1
ATOM 4641 C C . PRO C 1 73 ? -4.28400 -32.25400 -19.14500 1.000 23.74973 73 PRO C C 1
ATOM 4642 O O . PRO C 1 73 ? -4.72500 -32.08200 -18.00000 1.000 21.33311 73 PRO C O 1
ATOM 4646 N N . GLY C 1 74 ? -3.09300 -31.79100 -19.51900 1.000 18.36429 74 GLY C N 1
ATOM 4647 C CA . GLY C 1 74 ? -2.25700 -30.97900 -18.66400 1.000 18.82179 74 GLY C CA 1
ATOM 4648 C C . GLY C 1 74 ? -2.55100 -29.49300 -18.71200 1.000 21.15606 74 GLY C C 1
ATOM 4649 O O . GLY C 1 74 ? -1.83500 -28.70100 -18.08500 1.000 21.42596 74 GLY C O 1
ATOM 4650 N N . HIS C 1 75 ? -3.59900 -29.09400 -19.43400 1.000 16.62224 75 HIS C N 1
ATOM 4651 C CA . HIS C 1 75 ? -3.93700 -27.68200 -19.56300 1.000 18.03976 75 HIS C CA 1
ATOM 4652 C C . HIS C 1 75 ? -4.07000 -26.99600 -18.20200 1.000 17.45944 75 HIS C C 1
ATOM 4653 O O . HIS C 1 75 ? -3.42000 -25.97400 -17.93700 1.000 20.69831 75 HIS C O 1
ATOM 4660 N N . ALA C 1 76 ? -4.90000 -27.55200 -17.32200 1.000 14.13098 76 ALA C N 1
ATOM 4661 C CA . ALA C 1 76 ? -5.14300 -26.91800 -16.03300 1.000 14.23736 76 ALA C CA 1
ATOM 4662 C C . ALA C 1 76 ? -3.86300 -26.79900 -15.21300 1.000 21.02148 76 ALA C C 1
ATOM 4663 O O . ALA C 1 76 ? -3.65900 -25.79400 -14.51800 1.000 19.76748 76 ALA C O 1
ATOM 4665 N N . ASP C 1 77 ? -2.98400 -27.80800 -15.27800 1.000 17.83708 77 ASP C N 1
ATOM 4666 C CA . ASP C 1 77 ? -1.70900 -27.69000 -14.57700 1.000 20.73576 77 ASP C CA 1
ATOM 4667 C C . ASP C 1 77 ? -0.82900 -26.59000 -15.18200 1.000 20.36426 77 ASP C C 1
ATOM 4668 O O . ASP C 1 77 ? -0.12300 -25.89000 -14.44800 1.000 16.20511 77 ASP C O 1
ATOM 4673 N N . ASP C 1 78 ? -0.84000 -26.43000 -16.50900 1.000 15.92103 78 ASP C N 1
ATOM 4674 C CA . ASP C 1 78 ? -0.10200 -25.32000 -17.11200 1.000 18.39737 78 ASP C CA 1
ATOM 4675 C C . ASP C 1 78 ? -0.63800 -23.97300 -16.62800 1.000 19.63196 78 ASP C C 1
ATOM 4676 O O . ASP C 1 78 ? 0.13500 -23.08300 -16.24100 1.000 15.24905 78 ASP C O 1
ATOM 4681 N N . LEU C 1 79 ? -1.96600 -23.81300 -16.62600 1.000 18.30055 79 LEU C N 1
ATOM 4682 C CA . LEU C 1 79 ? -2.54300 -22.54700 -16.19600 1.000 13.36438 79 LEU C CA 1
ATOM 4683 C C . LEU C 1 79 ? -2.21500 -22.27900 -14.74100 1.000 16.16755 79 LEU C C 1
ATOM 4684 O O . LEU C 1 79 ? -1.94100 -21.13200 -14.35400 1.000 14.57795 79 LEU C O 1
ATOM 4689 N N . ALA C 1 80 ? -2.22200 -23.33100 -13.91700 1.000 18.19987 80 ALA C N 1
ATOM 4690 C CA . ALA C 1 80 ? -1.90800 -23.13000 -12.50900 1.000 18.54476 80 ALA C CA 1
ATOM 4691 C C . ALA C 1 80 ? -0.46800 -22.66700 -12.34400 1.000 13.43555 80 ALA C C 1
ATOM 4692 O O . ALA C 1 80 ? -0.18800 -21.74000 -11.57100 1.000 15.09769 80 ALA C O 1
ATOM 4694 N N . LEU C 1 81 ? 0.45200 -23.25100 -13.10700 1.000 12.05292 81 LEU C N 1
ATOM 4695 C CA . LEU C 1 81 ? 1.84400 -22.82700 -13.00500 1.000 14.84132 81 LEU C CA 1
ATOM 4696 C C . LEU C 1 81 ? 1.99000 -21.36000 -13.38800 1.000 17.30906 81 LEU C C 1
ATOM 4697 O O . LEU C 1 81 ? 2.71200 -20.61100 -12.71900 1.000 17.51878 81 LEU C O 1
ATOM 4702 N N . CYS C 1 82 ? 1.33600 -20.94500 -14.48300 1.000 17.41818 82 CYS C N 1
ATOM 4703 C CA . CYS C 1 82 ? 1.35400 -19.53900 -14.90000 1.000 19.30077 82 CYS C CA 1
ATOM 4704 C C . CYS C 1 82 ? 0.76300 -18.63700 -13.83000 1.000 14.24021 82 CYS C C 1
ATOM 4705 O O . CYS C 1 82 ? 1.26100 -17.53400 -13.59500 1.000 16.93594 82 CYS C O 1
ATOM 4708 N N . ARG C 1 83 ? -0.32700 -19.08200 -13.19700 1.000 15.89832 83 ARG C N 1
ATOM 4709 C CA . ARG C 1 83 ? -1.00300 -18.26900 -12.18700 1.000 22.03424 83 ARG C CA 1
ATOM 4710 C C . ARG C 1 83 ? -0.15000 -18.07400 -10.93100 1.000 19.38485 83 ARG C C 1
ATOM 4711 O O . ARG C 1 83 ? -0.21200 -17.01200 -10.30300 1.000 18.75274 83 ARG C O 1
ATOM 4719 N N . ASP C 1 84 ? 0.63500 -19.08700 -10.53700 1.000 14.63148 84 ASP C N 1
ATOM 4720 C CA . ASP C 1 84 ? 1.19900 -19.15600 -9.19300 1.000 14.87362 84 ASP C CA 1
ATOM 4721 C C . ASP C 1 84 ? 2.65200 -18.69700 -9.07100 1.000 23.40864 84 ASP C C 1
ATOM 4722 O O . ASP C 1 84 ? 3.17600 -18.68600 -7.94600 1.000 23.12136 84 ASP C O 1
ATOM 4727 N N . HIS C 1 85 ? 3.32500 -18.31600 -10.16400 1.000 18.57328 85 HIS C N 1
ATOM 4728 C CA . HIS C 1 85 ? 4.72400 -17.88200 -10.09400 1.000 15.25632 85 HIS C CA 1
ATOM 4729 C C . HIS C 1 85 ? 4.86000 -16.48900 -10.70900 1.000 18.69845 85 HIS C C 1
ATOM 4730 O O . HIS C 1 85 ? 4.59200 -16.29800 -11.90200 1.000 15.56463 85 HIS C O 1
ATOM 4737 N N . ALA C 1 86 ? 5.33100 -15.52900 -9.90000 1.000 17.95623 86 ALA C N 1
ATOM 4738 C CA . ALA C 1 86 ? 5.43800 -14.13500 -10.32700 1.000 14.28455 86 ALA C CA 1
ATOM 4739 C C . ALA C 1 86 ? 6.39200 -13.93900 -11.50200 1.000 17.26232 86 ALA C C 1
ATOM 4740 O O . ALA C 1 86 ? 6.31000 -12.91600 -12.19200 1.000 19.61312 86 ALA C O 1
ATOM 4742 N N . GLY C 1 87 ? 7.31400 -14.87400 -11.72100 1.000 16.83348 87 GLY C N 1
ATOM 4743 C CA . GLY C 1 87 ? 8.21700 -14.84100 -12.85500 1.000 12.65849 87 GLY C CA 1
ATOM 4744 C C . GLY C 1 87 ? 7.54900 -15.08000 -14.19300 1.000 16.43663 87 GLY C C 1
ATOM 4745 O O . GLY C 1 87 ? 8.16900 -14.81800 -15.23000 1.000 19.70578 87 GLY C O 1
ATOM 4746 N N . VAL C 1 88 ? 6.31800 -15.57900 -14.20400 1.000 14.32573 88 VAL C N 1
ATOM 4747 C CA . VAL C 1 88 ? 5.58200 -15.75500 -15.44900 1.000 15.93728 88 VAL C CA 1
ATOM 4748 C C . VAL C 1 88 ? 4.80900 -14.46800 -15.70300 1.000 19.79396 88 VAL C C 1
ATOM 4749 O O . VAL C 1 88 ? 3.82600 -14.16900 -15.01400 1.000 19.02830 88 VAL C O 1
ATOM 4753 N N . ILE C 1 89 ? 5.22700 -13.72400 -16.72800 1.000 13.73099 89 ILE C N 1
ATOM 4754 C CA . ILE C 1 89 ? 4.65200 -12.41900 -17.00800 1.000 18.78044 89 ILE C CA 1
ATOM 4755 C C . ILE C 1 89 ? 3.64600 -12.45600 -18.15000 1.000 17.00463 89 ILE C C 1
ATOM 4756 O O . ILE C 1 89 ? 3.13400 -11.39900 -18.54900 1.000 19.32159 89 ILE C O 1
ATOM 4761 N N . GLY C 1 90 ? 3.36900 -13.63400 -18.70200 1.000 10.68364 90 GLY C N 1
ATOM 4762 C CA . GLY C 1 90 ? 2.40600 -13.79800 -19.77200 1.000 14.68791 90 GLY C CA 1
ATOM 4763 C C . GLY C 1 90 ? 2.43400 -15.22200 -20.30000 1.000 16.71882 90 GLY C C 1
ATOM 4764 O O . GLY C 1 90 ? 3.40000 -15.96100 -20.05500 1.000 15.49804 90 GLY C O 1
ATOM 4765 N N . LEU C 1 91 ? 1.42100 -15.63400 -21.05000 1.000 11.78914 91 LEU C N 1
ATOM 4766 C CA . LEU C 1 91 ? 1.46500 -16.97000 -21.61700 1.000 14.47147 91 LEU C CA 1
ATOM 4767 C C . LEU C 1 91 ? 1.15400 -16.91800 -23.10100 1.000 15.15814 91 LEU C C 1
ATOM 4768 O O . LEU C 1 91 ? 0.37700 -16.08200 -23.56400 1.000 15.74760 91 LEU C O 1
ATOM 4773 N N . LEU C 1 92 ? 1.78400 -17.82300 -23.84300 1.000 14.01869 92 LEU C N 1
ATOM 4774 C CA . LEU C 1 92 ? 1.43300 -18.03600 -25.23400 1.000 12.97039 92 LEU C CA 1
ATOM 4775 C C . LEU C 1 92 ? 0.35300 -19.10600 -25.29900 1.000 17.23640 92 LEU C C 1
ATOM 4776 O O . LEU C 1 92 ? 0.50200 -20.18400 -24.71100 1.000 14.89600 92 LEU C O 1
ATOM 4781 N N . LEU C 1 93 ? -0.75500 -18.77900 -25.96500 1.000 13.75333 93 LEU C N 1
ATOM 4782 C CA . LEU C 1 93 ? -1.85600 -19.71000 -26.16600 1.000 15.83473 93 LEU C CA 1
ATOM 4783 C C . LEU C 1 93 ? -1.76800 -20.26400 -27.58600 1.000 19.28752 93 LEU C C 1
ATOM 4784 O O . LEU C 1 93 ? -2.03400 -19.52100 -28.54300 1.000 24.06485 93 LEU C O 1
ATOM 4789 N N . PRO C 1 94 ? -1.44700 -21.56900 -27.74300 1.000 18.35316 94 PRO C N 1
ATOM 4790 C CA . PRO C 1 94 ? -1.28100 -22.14600 -29.06600 1.000 19.04769 94 PRO C CA 1
ATOM 4791 C C . PRO C 1 94 ? -2.60300 -22.46600 -29.77300 1.000 22.15402 94 PRO C C 1
ATOM 4792 O O . PRO C 1 94 ? -3.56400 -22.66000 -29.09800 1.000 23.24397 94 PRO C O 1
ATOM 4796 N N . LYS C 1 95 ? -2.60800 -22.46500 -31.10800 1.000 27.70341 95 LYS C N 1
ATOM 4797 C CA . LYS C 1 95 ? -3.80800 -22.85800 -31.90500 1.000 27.06224 95 LYS C CA 1
ATOM 4798 C C . LYS C 1 95 ? -5.05500 -22.12500 -31.40700 1.000 26.85031 95 LYS C C 1
ATOM 4799 O O . LYS C 1 95 ? -6.09300 -22.77200 -31.25300 1.000 28.97714 95 LYS C O 1
ATOM 4805 N N . VAL C 1 96 ? -4.94700 -20.82000 -31.20200 1.000 23.38753 96 VAL C N 1
ATOM 4806 C CA . VAL C 1 96 ? -6.05900 -20.08500 -30.61200 1.000 21.46307 96 VAL C CA 1
ATOM 4807 C C . VAL C 1 96 ? -7.17600 -19.96500 -31.63900 1.000 22.45059 96 VAL C C 1
ATOM 4808 O O . VAL C 1 96 ? -6.94800 -19.58100 -32.79500 1.000 23.32485 96 VAL C O 1
ATOM 4812 N N . GLU C 1 97 ? -8.40100 -20.30900 -31.23000 1.000 21.27460 97 GLU C N 1
ATOM 4813 C CA . GLU C 1 97 ? -9.48900 -20.35900 -32.19900 1.000 25.08500 97 GLU C CA 1
ATOM 4814 C C . GLU C 1 97 ? -10.76800 -19.65700 -31.76400 1.000 20.35935 97 GLU C C 1
ATOM 4815 O O . GLU C 1 97 ? -11.75000 -19.69400 -32.50900 1.000 20.47555 97 GLU C O 1
ATOM 4821 N N . SER C 1 98 ? -10.77000 -18.95900 -30.63100 1.000 18.97308 98 SER C N 1
ATOM 4822 C CA . SER C 1 98 ? -11.98900 -18.29800 -30.17500 1.000 18.19091 98 SER C CA 1
ATOM 4823 C C . SER C 1 98 ? -11.63900 -17.30700 -29.06900 1.000 16.61788 98 SER C C 1
ATOM 4824 O O . SER C 1 98 ? -10.62400 -17.46400 -28.38000 1.000 17.94108 98 SER C O 1
ATOM 4827 N N . ALA C 1 99 ? -12.47700 -16.27100 -28.92900 1.000 16.36109 99 ALA C N 1
ATOM 4828 C CA . ALA C 1 99 ? -12.33000 -15.33700 -27.81200 1.000 22.06218 99 ALA C CA 1
ATOM 4829 C C . ALA C 1 99 ? -12.47500 -16.05500 -26.48000 1.000 20.29610 99 ALA C C 1
ATOM 4830 O O . ALA C 1 99 ? -11.78900 -15.71600 -25.50100 1.000 17.00486 99 ALA C O 1
ATOM 4832 N N . ALA C 1 100 ? -13.35500 -17.06300 -26.43600 1.000 14.31218 100 ALA C N 1
ATOM 4833 C CA . ALA C 1 100 ? -13.58800 -17.81500 -25.20800 1.000 18.09178 100 ALA C CA 1
ATOM 4834 C C . ALA C 1 100 ? -12.31900 -18.51000 -24.72200 1.000 16.30563 100 ALA C C 1
ATOM 4835 O O . ALA C 1 100 ? -12.05200 -18.53200 -23.51800 1.000 16.08472 100 ALA C O 1
ATOM 4837 N N . GLN C 1 101 ? -11.51200 -19.06700 -25.63500 1.000 13.36623 101 GLN C N 1
ATOM 4838 C CA . GLN C 1 101 ? -10.25100 -19.67200 -25.20200 1.000 15.19067 101 GLN C CA 1
ATOM 4839 C C . GLN C 1 101 ? -9.30800 -18.64000 -24.59300 1.000 15.46937 101 GLN C C 1
ATOM 4840 O O . GLN C 1 101 ? -8.66000 -18.90500 -23.57100 1.000 12.35679 101 GLN C O 1
ATOM 4846 N N . VAL C 1 102 ? -9.23600 -17.44300 -25.17800 1.000 16.85854 102 VAL C N 1
ATOM 4847 C CA . VAL C 1 102 ? -8.41400 -16.39700 -24.57400 1.000 15.88164 102 VAL C CA 1
ATOM 4848 C C . VAL C 1 102 ? -8.97500 -16.00300 -23.21100 1.000 14.30963 102 VAL C C 1
ATOM 4849 O O . VAL C 1 102 ? -8.24000 -15.91900 -22.21800 1.000 13.28035 102 VAL C O 1
ATOM 4853 N N . ARG C 1 103 ? -10.29200 -15.76900 -23.13700 1.000 13.24847 103 ARG C N 1
ATOM 4854 C CA . ARG C 1 103 ? -10.88000 -15.29300 -21.88500 1.000 16.52532 103 ARG C CA 1
ATOM 4855 C C . ARG C 1 103 ? -10.61500 -16.27500 -20.75400 1.000 15.51099 103 ARG C C 1
ATOM 4856 O O . ARG C 1 103 ? -10.28000 -15.87000 -19.63000 1.000 12.30105 103 ARG C O 1
ATOM 4864 N N . HIS C 1 104 ? -10.73700 -17.57500 -21.03900 1.000 9.64062 104 HIS C N 1
ATOM 4865 C CA . HIS C 1 104 ? -10.51200 -18.56700 -20.00000 1.000 13.59988 104 HIS C CA 1
ATOM 4866 C C . HIS C 1 104 ? -9.05300 -18.59600 -19.55300 1.000 16.26610 104 HIS C C 1
ATOM 4867 O O . HIS C 1 104 ? -8.77200 -18.63300 -18.35100 1.000 15.44175 104 HIS C O 1
ATOM 4874 N N . ALA C 1 105 ? -8.11400 -18.54700 -20.50000 1.000 15.08523 105 ALA C N 1
ATOM 4875 C CA . ALA C 1 105 ? -6.69500 -18.58400 -20.14900 1.000 13.95538 105 ALA C CA 1
ATOM 4876 C C . ALA C 1 105 ? -6.29000 -17.35100 -19.35400 1.000 12.73465 105 ALA C C 1
ATOM 4877 O O . ALA C 1 105 ? -5.50800 -17.45200 -18.39800 1.000 15.94926 105 ALA C O 1
ATOM 4879 N N . ALA C 1 106 ? -6.84700 -16.18700 -19.70700 1.000 11.00559 106 ALA C N 1
ATOM 4880 C CA . ALA C 1 106 ? -6.54700 -14.95400 -18.98600 1.000 10.41727 106 ALA C CA 1
ATOM 4881 C C . ALA C 1 106 ? -7.13600 -14.97600 -17.57400 1.000 17.70602 106 ALA C C 1
ATOM 4882 O O . ALA C 1 106 ? -6.43600 -14.68200 -16.60100 1.000 21.42874 106 ALA C O 1
ATOM 4884 N N . VAL C 1 107 ? -8.41600 -15.33500 -17.43300 1.000 14.58955 107 VAL C N 1
ATOM 4885 C CA . VAL C 1 107 ? -9.00400 -15.37600 -16.09600 1.000 17.54071 107 VAL C CA 1
ATOM 4886 C C . VAL C 1 107 ? -8.27500 -16.39700 -15.23000 1.000 17.99951 107 VAL C C 1
ATOM 4887 O O . VAL C 1 107 ? -7.90200 -16.11500 -14.08600 1.000 20.40800 107 VAL C O 1
ATOM 4891 N N . ALA C 1 108 ? -8.00900 -17.58300 -15.77700 1.000 17.29566 108 ALA C N 1
ATOM 4892 C CA . ALA C 1 108 ? -7.40000 -18.63000 -14.96400 1.000 16.75435 108 ALA C CA 1
ATOM 4893 C C . ALA C 1 108 ? -6.01500 -18.21800 -14.45300 1.000 20.01755 108 ALA C C 1
ATOM 4894 O O . ALA C 1 108 ? -5.71700 -18.35100 -13.26100 1.000 17.60332 108 ALA C O 1
ATOM 4896 N N . SER C 1 109 ? -5.17200 -17.66800 -15.33800 1.000 17.52631 109 SER C N 1
ATOM 4897 C CA . SER C 1 109 ? -3.79700 -17.32700 -14.98500 1.000 17.24349 109 SER C CA 1
ATOM 4898 C C . SER C 1 109 ? -3.65600 -15.96200 -14.32100 1.000 16.42332 109 SER C C 1
ATOM 4899 O O . SER C 1 109 ? -2.69800 -15.73900 -13.57000 1.000 12.38052 109 SER C O 1
ATOM 4902 N N . GLY C 1 110 ? -4.57100 -15.03800 -14.60000 1.000 20.89616 110 GLY C N 1
ATOM 4903 C CA . GLY C 1 110 ? -4.39300 -13.66200 -14.17200 1.000 16.84412 110 GLY C CA 1
ATOM 4904 C C . GLY C 1 110 ? -3.20700 -12.97200 -14.80600 1.000 16.62411 110 GLY C C 1
ATOM 4905 O O . GLY C 1 110 ? -2.64700 -12.05300 -14.20800 1.000 17.96350 110 GLY C O 1
ATOM 4906 N N . LYS C 1 111 ? -2.76500 -13.43000 -15.97100 1.000 16.99304 111 LYS C N 1
ATOM 4907 C CA . LYS C 1 111 ? -1.58500 -12.91300 -16.64000 1.000 13.11331 111 LYS C CA 1
ATOM 4908 C C . LYS C 1 111 ? -1.94600 -12.57800 -18.07400 1.000 16.11916 111 LYS C C 1
ATOM 4909 O O . LYS C 1 111 ? -2.91300 -13.12000 -18.61500 1.000 18.97385 111 LYS C O 1
ATOM 4915 N N . PRO C 1 112 ? -1.19000 -11.68600 -18.72000 1.000 14.88468 112 PRO C N 1
ATOM 4916 C CA . PRO C 1 112 ? -1.47800 -11.35600 -20.11900 1.000 13.16053 112 PRO C CA 1
ATOM 4917 C C . PRO C 1 112 ? -1.37500 -12.57900 -21.01900 1.000 16.64875 112 PRO C C 1
ATOM 4918 O O . PRO C 1 112 ? -0.51100 -13.44300 -20.83600 1.000 13.63098 112 PRO C O 1
ATOM 4922 N N . VAL C 1 113 ? -2.23100 -12.61500 -22.03900 1.000 12.46349 113 VAL C N 1
ATOM 4923 C CA . VAL C 1 113 ? -2.27700 -13.71700 -22.99000 1.000 13.26308 113 VAL C CA 1
ATOM 4924 C C . VAL C 1 113 ? -1.69000 -13.25100 -24.31300 1.000 18.08391 113 VAL C C 1
ATOM 4925 O O . VAL C 1 113 ? -2.04500 -12.17800 -24.82200 1.000 11.61513 113 VAL C O 1
ATOM 4929 N N . TRP C 1 114 ? -0.79500 -14.06600 -24.86400 1.000 14.97824 114 TRP C N 1
ATOM 4930 C CA . TRP C 1 114 ? -0.27000 -13.89700 -26.20900 1.000 13.27146 114 TRP C CA 1
ATOM 4931 C C . TRP C 1 114 ? -0.89400 -14.97000 -27.09000 1.000 14.68855 114 TRP C C 1
ATOM 4932 O O . TRP C 1 114 ? -0.41400 -16.11800 -27.10800 1.000 15.71797 114 TRP C O 1
ATOM 4943 N N . PRO C 1 115 ? -1.96000 -14.66500 -27.81600 1.000 14.79184 115 PRO C N 1
ATOM 4944 C CA . PRO C 1 115 ? -2.48400 -15.62700 -28.79400 1.000 14.13852 115 PRO C CA 1
ATOM 4945 C C . PRO C 1 115 ? -1.48700 -15.82900 -29.91800 1.000 16.37207 115 PRO C C 1
ATOM 4946 O O . PRO C 1 115 ? -0.87400 -14.87600 -30.40000 1.000 16.40794 115 PRO C O 1
ATOM 4950 N N . ILE C 1 116 ? -1.28800 -17.08800 -30.28400 1.000 16.42662 116 ILE C N 1
ATOM 4951 C CA . ILE C 1 116 ? -0.47700 -17.49400 -31.42400 1.000 18.53397 116 ILE C CA 1
ATOM 4952 C C . ILE C 1 116 ? -1.45200 -17.92800 -32.50800 1.000 19.55871 116 ILE C C 1
ATOM 4953 O O . ILE C 1 116 ? -2.14000 -18.94600 -32.35100 1.000 21.86277 116 ILE C O 1
ATOM 4958 N N . VAL C 1 117 ? -1.53100 -17.17600 -33.60300 1.000 17.76342 117 VAL C N 1
ATOM 4959 C CA . VAL C 1 117 ? -2.44000 -17.53800 -34.68800 1.000 17.02443 117 VAL C CA 1
ATOM 4960 C C . VAL C 1 117 ? -1.73500 -18.59300 -35.53700 1.000 18.05616 117 VAL C C 1
ATOM 4961 O O . VAL C 1 117 ? -0.73300 -18.31300 -36.20100 1.000 24.00748 117 VAL C O 1
ATOM 4965 N N . GLU C 1 118 ? -2.27200 -19.80300 -35.53700 1.000 20.69952 118 GLU C N 1
ATOM 4966 C CA . GLU C 1 118 ? -1.64800 -20.90100 -36.24400 1.000 17.89157 118 GLU C CA 1
ATOM 4967 C C . GLU C 1 118 ? -2.60200 -21.70900 -37.09500 1.000 14.56947 118 GLU C C 1
ATOM 4968 O O . GLU C 1 118 ? -2.24300 -22.79600 -37.54400 1.000 15.32700 118 GLU C O 1
ATOM 4969 N N . SER C 1 119 ? -3.81600 -21.21100 -37.33200 1.000 13.89033 119 SER C N 1
ATOM 4970 C CA . SER C 1 119 ? -4.75500 -21.98500 -38.13800 1.000 14.96470 119 SER C CA 1
ATOM 4971 C C . SER C 1 119 ? -5.73800 -21.07200 -38.85300 1.000 15.51422 119 SER C C 1
ATOM 4972 O O . SER C 1 119 ? -5.94900 -19.90800 -38.47800 1.000 13.61568 119 SER C O 1
ATOM 4975 N N . ALA C 1 120 ? -6.35000 -21.64400 -39.89100 1.000 11.79416 120 ALA C N 1
ATOM 4976 C CA . ALA C 1 120 ? -7.40000 -20.94500 -40.61900 1.000 13.25029 120 ALA C CA 1
ATOM 4977 C C . ALA C 1 120 ? -8.53300 -20.55200 -39.67900 1.000 16.01535 120 ALA C C 1
ATOM 4978 O O . ALA C 1 120 ? -9.09700 -19.45500 -39.80200 1.000 16.20688 120 ALA C O 1
ATOM 4980 N N . ARG C 1 121 ? -8.85800 -21.42800 -38.71900 1.000 15.51293 121 ARG C N 1
ATOM 4981 C CA . ARG C 1 121 ? -9.88600 -21.11500 -37.72300 1.000 15.55011 121 ARG C CA 1
ATOM 4982 C C . ARG C 1 121 ? -9.50300 -19.88700 -36.90900 1.000 17.64329 121 ARG C C 1
ATOM 4983 O O . ARG C 1 121 ? -10.32800 -18.99300 -36.68600 1.000 23.72672 121 ARG C O 1
ATOM 4991 N N . GLY C 1 122 ? -8.25900 -19.83400 -36.43500 1.000 14.20033 122 GLY C N 1
ATOM 4992 C CA . GLY C 1 122 ? -7.81500 -18.64500 -35.73400 1.000 19.46998 122 GLY C CA 1
ATOM 4993 C C . GLY C 1 122 ? -7.93300 -17.39800 -36.59400 1.000 15.77747 122 GLY C C 1
ATOM 4994 O O . GLY C 1 122 ? -8.35800 -16.34400 -36.11900 1.000 13.58352 122 GLY C O 1
ATOM 4995 N N . LEU C 1 123 ? -7.59000 -17.51100 -37.87800 1.000 13.06639 123 LEU C N 1
ATOM 4996 C CA . LEU C 1 123 ? -7.70700 -16.36300 -38.76600 1.000 12.99320 123 LEU C CA 1
ATOM 4997 C C . LEU C 1 123 ? -9.16300 -15.93700 -38.91500 1.000 18.05089 123 LEU C C 1
ATOM 4998 O O . LEU C 1 123 ? -9.47800 -14.74200 -38.84400 1.000 20.33188 123 LEU C O 1
ATOM 5003 N N . ALA C 1 124 ? -10.07100 -16.90100 -39.09100 1.000 14.52302 124 ALA C N 1
ATOM 5004 C CA . ALA C 1 124 ? -11.47400 -16.55100 -39.29500 1.000 16.93547 124 ALA C CA 1
ATOM 5005 C C . ALA C 1 124 ? -12.05600 -15.82400 -38.09600 1.000 12.04510 124 ALA C C 1
ATOM 5006 O O . ALA C 1 124 ? -12.95000 -14.99000 -38.25200 1.000 15.74122 124 ALA C O 1
ATOM 5008 N N . ALA C 1 125 ? -11.57700 -16.13300 -36.89600 1.000 13.82893 125 ALA C N 1
ATOM 5009 C CA . ALA C 1 125 ? -12.08600 -15.53500 -35.67600 1.000 12.81979 125 ALA C CA 1
ATOM 5010 C C . ALA C 1 125 ? -11.15100 -14.47100 -35.08800 1.000 11.73966 125 ALA C C 1
ATOM 5011 O O . ALA C 1 125 ? -11.30900 -14.10700 -33.91500 1.000 15.63998 125 ALA C O 1
ATOM 5013 N N . LEU C 1 126 ? -10.18200 -13.97200 -35.86500 1.000 12.10582 126 LEU C N 1
ATOM 5014 C CA . LEU C 1 126 ? -9.13700 -13.11800 -35.28500 1.000 13.68138 126 LEU C CA 1
ATOM 5015 C C . LEU C 1 126 ? -9.68800 -11.79100 -34.80100 1.000 12.66739 126 LEU C C 1
ATOM 5016 O O . LEU C 1 126 ? -9.13100 -11.19000 -33.86900 1.000 17.52481 126 LEU C O 1
ATOM 5021 N N . GLY C 1 127 ? -10.74500 -11.29600 -35.43900 1.000 14.17821 127 GLY C N 1
ATOM 5022 C CA . GLY C 1 127 ? -11.40500 -10.09700 -34.93000 1.000 9.77758 127 GLY C CA 1
ATOM 5023 C C . GLY C 1 127 ? -11.79100 -10.22900 -33.47000 1.000 13.22023 127 GLY C C 1
ATOM 5024 O O . GLY C 1 127 ? -11.45200 -9.37900 -32.64000 1.000 15.85355 127 GLY C O 1
ATOM 5025 N N . GLU C 1 128 ? -12.49300 -11.31000 -33.12800 1.000 11.20252 128 GLU C N 1
ATOM 5026 C CA . GLU C 1 128 ? -12.91800 -11.49300 -31.74300 1.000 11.17248 128 GLU C CA 1
ATOM 5027 C C . GLU C 1 128 ? -11.73400 -11.86800 -30.85500 1.000 15.38531 128 GLU C C 1
ATOM 5028 O O . GLU C 1 128 ? -11.65700 -11.43400 -29.70200 1.000 15.68602 128 GLU C O 1
ATOM 5034 N N . ILE C 1 129 ? -10.78000 -12.64000 -31.38800 1.000 18.63321 129 ILE C N 1
ATOM 5035 C CA . ILE C 1 129 ? -9.61500 -13.04400 -30.60100 1.000 17.06781 129 ILE C CA 1
ATOM 5036 C C . ILE C 1 129 ? -8.80100 -11.82200 -30.18100 1.000 15.24551 129 ILE C C 1
ATOM 5037 O O . ILE C 1 129 ? -8.46600 -11.64900 -29.00400 1.000 14.79864 129 ILE C O 1
ATOM 5042 N N . ALA C 1 130 ? -8.49800 -10.93800 -31.13500 1.000 17.93823 130 ALA C N 1
ATOM 5043 C CA . ALA C 1 130 ? -7.70600 -9.75800 -30.81400 1.000 19.01271 130 ALA C CA 1
ATOM 5044 C C . ALA C 1 130 ? -8.43900 -8.84000 -29.85200 1.000 14.98713 130 ALA C C 1
ATOM 5045 O O . ALA C 1 130 ? -7.79300 -8.15900 -29.04500 1.000 16.81087 130 ALA C O 1
ATOM 5047 N N . ALA C 1 131 ? -9.77800 -8.78400 -29.94000 1.000 12.60489 131 ALA C N 1
ATOM 5048 C CA . ALA C 1 131 ? -10.57300 -7.88000 -29.11000 1.000 12.65323 131 ALA C CA 1
ATOM 5049 C C . ALA C 1 131 ? -10.80300 -8.39700 -27.69100 1.000 13.69317 131 ALA C C 1
ATOM 5050 O O . ALA C 1 131 ? -11.37100 -7.67400 -26.86700 1.000 10.07396 131 ALA C O 1
ATOM 5052 N N . ALA C 1 132 ? -10.37000 -9.60800 -27.37500 1.000 13.56973 132 ALA C N 1
ATOM 5053 C CA . ALA C 1 132 ? -10.73400 -10.20200 -26.10300 1.000 12.05575 132 ALA C CA 1
ATOM 5054 C C . ALA C 1 132 ? -9.91900 -9.58400 -24.97000 1.000 18.77097 132 ALA C C 1
ATOM 5055 O O . ALA C 1 132 ? -8.75200 -9.21100 -25.14400 1.000 18.59567 132 ALA C O 1
ATOM 5057 N N . ALA C 1 133 ? -10.56100 -9.45400 -23.80900 1.000 13.30171 133 ALA C N 1
ATOM 5058 C CA . ALA C 1 133 ? -9.92000 -8.86900 -22.64200 1.000 14.07348 133 ALA C CA 1
ATOM 5059 C C . ALA C 1 133 ? -8.77100 -9.74900 -22.17400 1.000 18.83458 133 ALA C C 1
ATOM 5060 O O . ALA C 1 133 ? -8.93600 -10.96200 -22.02000 1.000 16.64699 133 ALA C O 1
ATOM 5062 N N . GLY C 1 134 ? -7.60600 -9.13700 -21.93700 1.000 15.60735 134 GLY C N 1
ATOM 5063 C CA . GLY C 1 134 ? -6.41900 -9.86400 -21.53200 1.000 11.94694 134 GLY C CA 1
ATOM 5064 C C . GLY C 1 134 ? -5.36500 -10.04400 -22.61000 1.000 14.06417 134 GLY C C 1
ATOM 5065 O O . GLY C 1 134 ? -4.25500 -10.49300 -22.29800 1.000 14.45562 134 GLY C O 1
ATOM 5066 N N . VAL C 1 135 ? -5.66900 -9.70600 -23.85700 1.000 17.11745 135 VAL C N 1
ATOM 5067 C CA . VAL C 1 135 ? -4.73000 -9.89400 -24.96000 1.000 15.20573 135 VAL C CA 1
ATOM 5068 C C . VAL C 1 135 ? -3.68400 -8.78900 -24.90800 1.000 16.49308 135 VAL C C 1
ATOM 5069 O O . VAL C 1 135 ? -4.02800 -7.60200 -24.85800 1.000 20.17034 135 VAL C O 1
ATOM 5073 N N . GLU C 1 136 ? -2.40600 -9.16900 -24.92200 1.000 11.51378 136 GLU C N 1
ATOM 5074 C CA . GLU C 1 136 ? -1.33600 -8.18200 -24.97700 1.000 10.45085 136 GLU C CA 1
ATOM 5075 C C . GLU C 1 136 ? -0.92900 -7.87400 -26.41000 1.000 14.21787 136 GLU C C 1
ATOM 5076 O O . GLU C 1 136 ? -0.76500 -6.70700 -26.78800 1.000 15.19978 136 GLU C O 1
ATOM 5082 N N . ARG C 1 137 ? -0.69800 -8.91100 -27.19600 1.000 12.92326 137 ARG C N 1
ATOM 5083 C CA . ARG C 1 137 ? -0.25400 -8.74500 -28.57200 1.000 10.77593 137 ARG C CA 1
ATOM 5084 C C . ARG C 1 137 ? -0.44200 -10.08700 -29.25000 1.000 13.08348 137 ARG C C 1
ATOM 5085 O O . ARG C 1 137 ? -0.65400 -11.11200 -28.59300 1.000 13.93518 137 ARG C O 1
ATOM 5093 N N . LEU C 1 138 ? -0.32900 -10.07200 -30.56900 1.000 15.22886 138 LEU C N 1
ATOM 5094 C CA . LEU C 1 138 ? -0.47800 -11.25800 -31.38700 1.000 12.61696 138 LEU C CA 1
ATOM 5095 C C . LEU C 1 138 ? 0.89000 -11.70600 -31.88400 1.000 15.12454 138 LEU C C 1
ATOM 5096 O O . LEU C 1 138 ? 1.79900 -10.89300 -32.06900 1.000 10.84469 138 LEU C O 1
ATOM 5101 N N . SER C 1 139 ? 1.02400 -12.99500 -32.12700 1.000 14.45594 139 SER C N 1
ATOM 5102 C CA . SER C 1 139 ? 2.26300 -13.52900 -32.72300 1.000 16.54133 139 SER C CA 1
ATOM 5103 C C . SER C 1 139 ? 1.83900 -14.48200 -33.84700 1.000 23.02261 139 SER C C 1
ATOM 5104 O O . SER C 1 139 ? 0.69500 -14.95300 -33.81700 1.000 15.92828 139 SER C O 1
ATOM 5107 N N . PHE C 1 140 ? 2.73600 -14.75200 -34.79000 1.000 17.97712 140 PHE C N 1
ATOM 5108 C CA . PHE C 1 140 ? 2.39900 -15.56700 -35.97900 1.000 19.14012 140 PHE C CA 1
ATOM 5109 C C . PHE C 1 140 ? 3.02700 -16.96300 -35.93900 1.000 23.68668 140 PHE C C 1
ATOM 5110 O O . PHE C 1 140 ? 4.25300 -17.06200 -35.84900 1.000 18.70401 140 PHE C O 1
ATOM 5118 N N . GLY C 1 141 ? 2.19800 -18.00100 -36.01700 1.000 21.67069 141 GLY C N 1
ATOM 5119 C CA . GLY C 1 141 ? 2.70200 -19.38200 -36.14200 1.000 17.98548 141 GLY C CA 1
ATOM 5120 C C . GLY C 1 141 ? 2.75200 -19.81000 -37.60400 1.000 15.18563 141 GLY C C 1
ATOM 5121 O O . GLY C 1 141 ? 1.93500 -20.64400 -37.97400 1.000 15.34543 141 GLY C O 1
ATOM 5122 N N . SER C 1 142 ? 3.68500 -19.25800 -38.37700 1.000 13.44453 142 SER C N 1
ATOM 5123 C CA . SER C 1 142 ? 3.87100 -19.55800 -39.81900 1.000 18.94869 142 SER C CA 1
ATOM 5124 C C . SER C 1 142 ? 3.94300 -21.06700 -40.12100 1.000 15.31882 142 SER C C 1
ATOM 5125 O O . SER C 1 142 ? 3.33300 -21.48700 -41.08400 1.000 13.51498 142 SER C O 1
ATOM 5128 N N . LEU C 1 143 ? 4.69400 -21.82500 -39.32300 1.000 12.63929 143 LEU C N 1
ATOM 5129 C CA . LEU C 1 143 ? 4.85900 -23.28900 -39.53200 1.000 15.70093 143 LEU C CA 1
ATOM 5130 C C . LEU C 1 143 ? 3.55200 -24.02500 -39.19900 1.000 16.28460 143 LEU C C 1
ATOM 5131 O O . LEU C 1 143 ? 3.20600 -24.97400 -39.89200 1.000 15.41497 143 LEU C O 1
ATOM 5136 N N . ASP C 1 144 ? 2.83800 -23.56000 -38.19200 1.000 16.63573 144 ASP C N 1
ATOM 5137 C CA . ASP C 1 144 ? 1.54400 -24.19000 -37.92700 1.000 16.95766 144 ASP C CA 1
ATOM 5138 C C . ASP C 1 144 ? 0.53800 -23.86800 -39.01300 1.000 14.39220 144 ASP C C 1
ATOM 5139 O O . ASP C 1 144 ? -0.23200 -24.73600 -39.43400 1.000 14.97630 144 ASP C O 1
ATOM 5144 N N . LEU C 1 145 ? 0.53300 -22.62200 -39.47400 1.000 14.69510 145 LEU C N 1
ATOM 5145 C CA . LEU C 1 145 ? -0.32800 -22.24900 -40.58100 1.000 13.96037 145 LEU C CA 1
ATOM 5146 C C . LEU C 1 145 ? 0.01800 -23.02700 -41.84600 1.000 19.09074 145 LEU C C 1
ATOM 5147 O O . LEU C 1 145 ? -0.87900 -23.38400 -42.61900 1.000 18.89947 145 LEU C O 1
ATOM 5152 N N . ALA C 1 146 ? 1.30900 -23.30000 -42.08100 1.000 13.13751 146 ALA C N 1
ATOM 5153 C CA . ALA C 1 146 ? 1.66200 -24.06900 -43.27000 1.000 17.63228 146 ALA C CA 1
ATOM 5154 C C . ALA C 1 146 ? 1.11900 -25.48700 -43.18500 1.000 20.80618 146 ALA C C 1
ATOM 5155 O O . ALA C 1 146 ? 0.65500 -26.03700 -44.18800 1.000 18.08910 146 ALA C O 1
ATOM 5157 N N . LEU C 1 147 ? 1.15200 -26.08600 -41.98900 1.000 18.25598 147 LEU C N 1
ATOM 5158 C CA . LEU C 1 147 ? 0.58400 -27.41300 -41.80700 1.000 17.25495 147 LEU C CA 1
ATOM 5159 C C . LEU C 1 147 ? -0.93300 -27.39100 -41.99600 1.000 20.85185 147 LEU C C 1
ATOM 5160 O O . LEU C 1 147 ? -1.48500 -28.22200 -42.72700 1.000 20.85118 147 LEU C O 1
ATOM 5165 N N . ASP C 1 148 ? -1.61900 -26.44200 -41.33800 1.000 16.18381 148 ASP C N 1
ATOM 5166 C CA . ASP C 1 148 ? -3.08300 -26.39700 -41.35800 1.000 17.82055 148 ASP C CA 1
ATOM 5167 C C . ASP C 1 148 ? -3.63700 -26.13600 -42.75400 1.000 17.93553 148 ASP C C 1
ATOM 5168 O O . ASP C 1 148 ? -4.71400 -26.63400 -43.09400 1.000 16.04922 148 ASP C O 1
ATOM 5173 N N . LEU C 1 149 ? -2.95200 -25.31600 -43.55100 1.000 15.79706 149 LEU C N 1
ATOM 5174 C CA . LEU C 1 149 ? -3.39200 -24.95900 -44.89400 1.000 16.01072 149 LEU C CA 1
ATOM 5175 C C . LEU C 1 149 ? -2.61200 -25.70600 -45.96800 1.000 17.29024 149 LEU C C 1
ATOM 5176 O O . LEU C 1 149 ? -2.71900 -25.37100 -47.14900 1.000 16.37786 149 LEU C O 1
ATOM 5181 N N . ASP C 1 150 ? -1.79100 -26.67700 -45.57600 1.000 20.71321 150 ASP C N 1
ATOM 5182 C CA . ASP C 1 150 ? -1.11700 -27.55800 -46.52600 1.000 21.88462 150 ASP C CA 1
ATOM 5183 C C . ASP C 1 150 ? -0.17600 -26.77200 -47.45400 1.000 21.18584 150 ASP C C 1
ATOM 5184 O O . ASP C 1 150 ? -0.08500 -27.03900 -48.65200 1.000 18.21670 150 ASP C O 1
ATOM 5189 N N . LEU C 1 151 ? 0.56900 -25.82200 -46.88600 1.000 15.75397 151 LEU C N 1
ATOM 5190 C CA . LEU C 1 151 ? 1.46000 -24.98100 -47.66700 1.000 18.01908 151 LEU C CA 1
ATOM 5191 C C . LEU C 1 151 ? 2.85000 -25.60700 -47.76100 1.000 17.55678 151 LEU C C 1
ATOM 5192 O O . LEU C 1 151 ? 3.28400 -26.33500 -46.87100 1.000 16.54441 151 LEU C O 1
ATOM 5197 N N . ASN C 1 152 ? 3.52700 -25.34800 -48.88100 1.000 22.16912 152 ASN C N 1
ATOM 5198 C CA . ASN C 1 152 ? 4.91900 -25.76500 -49.06500 1.000 24.27453 152 ASN C CA 1
ATOM 5199 C C . ASN C 1 152 ? 5.83800 -24.67400 -48.50800 1.000 24.12550 152 ASN C C 1
ATOM 5200 O O . ASN C 1 152 ? 6.31000 -23.79500 -49.24200 1.000 20.75238 152 ASN C O 1
ATOM 5205 N N . SER C 1 153 ? 6.15700 -24.78500 -47.21300 1.000 20.94570 153 SER C N 1
ATOM 5206 C CA . SER C 1 153 ? 6.91200 -23.75400 -46.50500 1.000 22.86647 153 SER C CA 1
ATOM 5207 C C . SER C 1 153 ? 8.14700 -23.34200 -47.28500 1.000 23.79165 153 SER C C 1
ATOM 5208 O O . SER C 1 153 ? 8.89500 -24.18500 -47.79000 1.000 27.17064 153 SER C O 1
ATOM 5211 N N . GLY C 1 154 ? 8.33300 -22.03700 -47.41600 1.000 23.30469 154 GLY C N 1
ATOM 5212 C CA . GLY C 1 154 ? 9.46800 -21.49800 -48.12100 1.000 20.38618 154 GLY C CA 1
ATOM 5213 C C . GLY C 1 154 ? 9.22700 -21.16900 -49.57800 1.000 24.69353 154 GLY C C 1
ATOM 5214 O O . GLY C 1 154 ? 10.00900 -20.41800 -50.15600 1.000 29.07991 154 GLY C O 1
ATOM 5215 N N . SER C 1 155 ? 8.17200 -21.70200 -50.19300 1.000 27.82080 155 SER C N 1
ATOM 5216 C CA . SER C 1 155 ? 7.92600 -21.40400 -51.59400 1.000 16.51409 155 SER C CA 1
ATOM 5217 C C . SER C 1 155 ? 7.29600 -20.02500 -51.73800 1.000 15.71038 155 SER C C 1
ATOM 5218 O O . SER C 1 155 ? 6.78000 -19.44600 -50.77800 1.000 17.99671 155 SER C O 1
ATOM 5221 N N . ASN C 1 156 ? 7.36200 -19.49200 -52.96100 1.000 19.63750 156 ASN C N 1
ATOM 5222 C CA . ASN C 1 156 ? 6.75300 -18.19400 -53.24300 1.000 22.18716 156 ASN C CA 1
ATOM 5223 C C . ASN C 1 156 ? 5.25000 -18.23000 -53.00700 1.000 19.05974 156 ASN C C 1
ATOM 5224 O O . ASN C 1 156 ? 4.67100 -17.26000 -52.50700 1.000 19.50153 156 ASN C O 1
ATOM 5229 N N . ALA C 1 157 ? 4.60300 -19.34600 -53.34800 1.000 16.64562 157 ALA C N 1
ATOM 5230 C CA . ALA C 1 157 ? 3.16000 -19.44100 -53.16600 1.000 18.02276 157 ALA C CA 1
ATOM 5231 C C . ALA C 1 157 ? 2.79400 -19.44400 -51.68900 1.000 18.72906 157 ALA C C 1
ATOM 5232 O O . ALA C 1 157 ? 1.90100 -18.70200 -51.26100 1.000 16.14267 157 ALA C O 1
ATOM 5234 N N . ALA C 1 158 ? 3.51600 -20.23400 -50.88700 1.000 17.28229 158 ALA C N 1
ATOM 5235 C CA . ALA C 1 158 ? 3.24300 -20.28900 -49.45400 1.000 17.66097 158 ALA C CA 1
ATOM 5236 C C . ALA C 1 158 ? 3.40800 -18.92100 -48.80500 1.000 20.33351 158 ALA C C 1
ATOM 5237 O O . ALA C 1 158 ? 2.55500 -18.49500 -48.01100 1.000 19.42361 158 ALA C O 1
ATOM 5239 N N . GLU C 1 159 ? 4.48000 -18.20200 -49.15500 1.000 21.10293 159 GLU C N 1
ATOM 5240 C CA . GLU C 1 159 ? 4.69800 -16.88400 -48.57100 1.000 17.49614 159 GLU C CA 1
ATOM 5241 C C . GLU C 1 159 ? 3.61000 -15.90800 -48.96900 1.000 17.67905 159 GLU C C 1
ATOM 5242 O O . GLU C 1 159 ? 3.28900 -15.00400 -48.19200 1.000 23.02392 159 GLU C O 1
ATOM 5248 N N . GLN C 1 160 ? 3.02600 -16.06900 -50.16300 1.000 14.01088 160 GLN C N 1
ATOM 5249 C CA . GLN C 1 160 ? 1.91000 -15.20900 -50.54100 1.000 14.76181 160 GLN C CA 1
ATOM 5250 C C . GLN C 1 160 ? 0.69800 -15.46800 -49.64800 1.000 17.19870 160 GLN C C 1
ATOM 5251 O O . GLN C 1 160 ? 0.02900 -14.52200 -49.21600 1.000 11.90619 160 GLN C O 1
ATOM 5257 N N . ILE C 1 161 ? 0.41800 -16.74200 -49.34400 1.000 19.56564 161 ILE C N 1
ATOM 5258 C CA . ILE C 1 161 ? -0.63900 -17.07000 -48.39000 1.000 16.72648 161 ILE C CA 1
ATOM 5259 C C . ILE C 1 161 ? -0.28700 -16.52200 -47.01500 1.000 14.20013 161 ILE C C 1
ATOM 5260 O O . ILE C 1 161 ? -1.09800 -15.87100 -46.35000 1.000 18.03559 161 ILE C O 1
ATOM 5265 N N . LEU C 1 162 ? 0.94400 -16.73900 -46.58600 1.000 16.53508 162 LEU C N 1
ATOM 5266 C CA . LEU C 1 162 ? 1.35000 -16.21600 -45.29400 1.000 19.41466 162 LEU C CA 1
ATOM 5267 C C . LEU C 1 162 ? 1.25600 -14.69100 -45.24400 1.000 19.11076 162 LEU C C 1
ATOM 5268 O O . LEU C 1 162 ? 0.96200 -14.12300 -44.18300 1.000 16.35337 162 LEU C O 1
ATOM 5273 N N . GLY C 1 163 ? 1.46600 -14.01200 -46.38000 1.000 17.78881 163 GLY C N 1
ATOM 5274 C CA . GLY C 1 163 ? 1.26800 -12.57100 -46.41300 1.000 11.33200 163 GLY C CA 1
ATOM 5275 C C . GLY C 1 163 ? -0.15000 -12.16500 -46.06500 1.000 16.40946 163 GLY C C 1
ATOM 5276 O O . GLY C 1 163 ? -0.36900 -11.20100 -45.32400 1.000 20.39410 163 GLY C O 1
ATOM 5277 N N . HIS C 1 164 ? -1.13400 -12.93600 -46.52900 1.000 17.66255 164 HIS C N 1
ATOM 5278 C CA . HIS C 1 164 ? -2.52200 -12.61900 -46.20500 1.000 18.36162 164 HIS C CA 1
ATOM 5279 C C . HIS C 1 164 ? -2.79500 -12.79600 -44.71300 1.000 15.11154 164 HIS C C 1
ATOM 5280 O O . HIS C 1 164 ? -3.47700 -11.97200 -44.09200 1.000 16.72801 164 HIS C O 1
ATOM 5287 N N . ALA C 1 165 ? -2.23100 -13.83200 -44.10700 1.000 15.18918 165 ALA C N 1
ATOM 5288 C CA . ALA C 1 165 ? -2.44600 -14.05000 -42.67800 1.000 20.34984 165 ALA C CA 1
ATOM 5289 C C . ALA C 1 165 ? -1.72600 -13.00400 -41.83000 1.000 18.62061 165 ALA C C 1
ATOM 5290 O O . ALA C 1 165 ? -2.24300 -12.57300 -40.79200 1.000 20.19695 165 ALA C O 1
ATOM 5292 N N . ARG C 1 166 ? -0.51900 -12.60200 -42.23100 1.000 16.14667 166 ARG C N 1
ATOM 5293 C CA . ARG C 1 166 ? 0.15900 -11.53100 -41.50500 1.000 18.51404 166 ARG C CA 1
ATOM 5294 C C . ARG C 1 166 ? -0.65900 -10.24500 -41.53700 1.000 16.50045 166 ARG C C 1
ATOM 5295 O O . ARG C 1 166 ? -0.74500 -9.54200 -40.52700 1.000 22.05663 166 ARG C O 1
ATOM 5303 N N . TYR C 1 167 ? -1.27800 -9.93000 -42.68300 1.000 14.07730 167 TYR C N 1
ATOM 5304 C CA . TYR C 1 167 ? -2.09600 -8.72000 -42.79300 1.000 14.12142 167 TYR C CA 1
ATOM 5305 C C . TYR C 1 167 ? -3.19900 -8.69200 -41.74600 1.000 15.95363 167 TYR C C 1
ATOM 5306 O O . TYR C 1 167 ? -3.45600 -7.64800 -41.13800 1.000 16.80071 167 TYR C O 1
ATOM 5315 N N . ALA C 1 168 ? -3.88300 -9.82200 -41.54500 1.000 16.97578 168 ALA C N 1
ATOM 5316 C CA . ALA C 1 168 ? -4.94300 -9.88100 -40.54900 1.000 11.53960 168 ALA C CA 1
ATOM 5317 C C . ALA C 1 168 ? -4.38900 -9.62300 -39.15000 1.000 13.85613 168 ALA C C 1
ATOM 5318 O O . ALA C 1 168 ? -5.00300 -8.89700 -38.35700 1.000 14.33939 168 ALA C O 1
ATOM 5320 N N . LEU C 1 169 ? -3.23000 -10.21400 -38.81900 1.000 12.42641 169 LEU C N 1
ATOM 5321 C CA . LEU C 1 169 ? -2.60500 -9.90900 -37.53300 1.000 12.23427 169 LEU C CA 1
ATOM 5322 C C . LEU C 1 169 ? -2.31500 -8.42100 -37.41700 1.000 14.16852 169 LEU C C 1
ATOM 5323 O O . LEU C 1 169 ? -2.53900 -7.81900 -36.35900 1.000 12.06986 169 LEU C O 1
ATOM 5328 N N . LEU C 1 170 ? -1.81000 -7.81700 -38.50300 1.000 10.24622 170 LEU C N 1
ATOM 5329 C CA . LEU C 1 170 ? -1.48300 -6.39500 -38.49700 1.000 13.10766 170 LEU C CA 1
ATOM 5330 C C . LEU C 1 170 ? -2.74700 -5.53800 -38.45600 1.000 16.04795 170 LEU C C 1
ATOM 5331 O O . LEU C 1 170 ? -2.82600 -4.56700 -37.68900 1.000 15.16092 170 LEU C O 1
ATOM 5336 N N . LEU C 1 171 ? -3.76400 -5.90200 -39.23800 1.000 12.37543 171 LEU C N 1
ATOM 5337 C CA . LEU C 1 171 ? -5.02800 -5.16700 -39.18900 1.000 16.26405 171 LEU C CA 1
ATOM 5338 C C . LEU C 1 171 ? -5.66900 -5.24400 -37.79700 1.000 14.13031 171 LEU C C 1
ATOM 5339 O O . LEU C 1 171 ? -5.94200 -4.21300 -37.16300 1.000 12.37081 171 LEU C O 1
ATOM 5344 N N . GLN C 1 172 ? -5.89300 -6.45900 -37.28700 1.000 11.76634 172 GLN C N 1
ATOM 5345 C CA . GLN C 1 172 ? -6.57300 -6.56100 -35.99600 1.000 13.80476 172 GLN C CA 1
ATOM 5346 C C . GLN C 1 172 ? -5.74100 -5.96800 -34.86600 1.000 15.37099 172 GLN C C 1
ATOM 5347 O O . GLN C 1 172 ? -6.30000 -5.44000 -33.89900 1.000 16.66646 172 GLN C O 1
ATOM 5353 N N . THR C 1 173 ? -4.41200 -6.02200 -34.97100 1.000 17.66951 173 THR C N 1
ATOM 5354 C CA . THR C 1 173 ? -3.57000 -5.33900 -33.99400 1.000 15.82335 173 THR C CA 1
ATOM 5355 C C . THR C 1 173 ? -3.95900 -3.87700 -33.88300 1.000 18.87326 173 THR C C 1
ATOM 5356 O O . THR C 1 173 ? -4.14900 -3.34900 -32.77900 1.000 15.71058 173 THR C O 1
ATOM 5360 N N . ARG C 1 174 ? -4.11000 -3.21100 -35.02900 1.000 16.30095 174 ARG C N 1
ATOM 5361 C CA . ARG C 1 174 ? -4.45200 -1.79500 -35.00800 1.000 13.77080 174 ARG C CA 1
ATOM 5362 C C . ARG C 1 174 ? -5.89900 -1.58100 -34.58100 1.000 15.02757 174 ARG C C 1
ATOM 5363 O O . ARG C 1 174 ? -6.21000 -0.60500 -33.88300 1.000 15.08397 174 ARG C O 1
ATOM 5371 N N . LEU C 1 175 ? -6.79700 -2.49000 -34.97900 1.000 16.94959 175 LEU C N 1
ATOM 5372 C CA . LEU C 1 175 ? -8.21100 -2.31400 -34.65900 1.000 13.67413 175 LEU C CA 1
ATOM 5373 C C . LEU C 1 175 ? -8.47000 -2.48900 -33.16800 1.000 16.94790 175 LEU C C 1
ATOM 5374 O O . LEU C 1 175 ? -9.22800 -1.71600 -32.56900 1.000 15.68127 175 LEU C O 1
ATOM 5379 N N . ALA C 1 176 ? -7.84200 -3.48200 -32.54800 1.000 15.24055 176 ALA C N 1
ATOM 5380 C CA . ALA C 1 176 ? -8.02300 -3.74200 -31.12500 1.000 11.92867 176 ALA C CA 1
ATOM 5381 C C . ALA C 1 176 ? -7.06300 -2.94300 -30.25000 1.000 14.40579 176 ALA C C 1
ATOM 5382 O O . ALA C 1 176 ? -7.09700 -3.09500 -29.02700 1.000 16.27308 176 ALA C O 1
ATOM 5384 N N . GLY C 1 177 ? -6.19300 -2.12800 -30.83700 1.000 12.73890 177 GLY C N 1
ATOM 5385 C CA . GLY C 1 177 ? -5.30000 -1.30300 -30.04000 1.000 11.81019 177 GLY C CA 1
ATOM 5386 C C . GLY C 1 177 ? -4.28300 -2.08500 -29.23800 1.000 17.19822 177 GLY C C 1
ATOM 5387 O O . GLY C 1 177 ? -3.96400 -1.70000 -28.10200 1.000 20.96083 177 GLY C O 1
ATOM 5388 N N . LEU C 1 178 ? -3.74100 -3.15800 -29.81400 1.000 15.41898 178 LEU C N 1
ATOM 5389 C CA . LEU C 1 178 ? -2.80000 -4.03000 -29.13100 1.000 18.47502 178 LEU C CA 1
ATOM 5390 C C . LEU C 1 178 ? -1.38400 -3.47800 -29.24700 1.000 17.44270 178 LEU C C 1
ATOM 5391 O O . LEU C 1 178 ? -1.11900 -2.52600 -29.99200 1.000 14.62768 178 LEU C O 1
ATOM 5396 N N . ALA C 1 179 ? -0.47000 -4.09700 -28.48900 1.000 12.58916 179 ALA C N 1
ATOM 5397 C CA . ALA C 1 179 ? 0.95100 -3.82300 -28.61600 1.000 19.43993 179 ALA C CA 1
ATOM 5398 C C . ALA C 1 179 ? 1.47900 -4.41900 -29.92600 1.000 19.14422 179 ALA C C 1
ATOM 5399 O O . ALA C 1 179 ? 0.83300 -5.27900 -30.52600 1.000 13.57051 179 ALA C O 1
ATOM 5401 N N . PRO C 1 180 ? 2.65300 -3.98800 -30.38400 1.000 17.85096 180 PRO C N 1
ATOM 5402 C CA . PRO C 1 180 ? 3.17400 -4.47200 -31.66900 1.000 13.86744 180 PRO C CA 1
ATOM 5403 C C . PRO C 1 180 ? 3.28200 -5.98800 -31.72000 1.000 10.46171 180 PRO C C 1
ATOM 5404 O O . PRO C 1 180 ? 3.82300 -6.62200 -30.80100 1.000 13.00410 180 PRO C O 1
ATOM 5408 N N . PRO C 1 181 ? 2.79600 -6.59900 -32.79700 1.000 10.06035 181 PRO C N 1
ATOM 5409 C CA . PRO C 1 181 ? 2.84100 -8.05700 -32.92800 1.000 10.88576 181 PRO C CA 1
ATOM 5410 C C . PRO C 1 181 ? 4.22800 -8.54400 -33.31800 1.000 16.28587 181 PRO C C 1
ATOM 5411 O O . PRO C 1 181 ? 5.11000 -7.77000 -33.68800 1.000 16.59084 181 PRO C O 1
ATOM 5415 N N . LEU C 1 182 ? 4.40500 -9.86200 -33.23500 1.000 17.29782 182 LEU C N 1
ATOM 5416 C CA . LEU C 1 182 ? 5.65300 -10.51500 -33.60000 1.000 16.20010 182 LEU C CA 1
ATOM 5417 C C . LEU C 1 182 ? 5.41500 -11.39700 -34.81700 1.000 19.74037 182 LEU C C 1
ATOM 5418 O O . LEU C 1 182 ? 4.45200 -12.17400 -34.84200 1.000 17.07260 182 LEU C O 1
ATOM 5423 N N . ASP C 1 183 ? 6.29000 -11.27500 -35.82200 1.000 22.01715 183 ASP C N 1
ATOM 5424 C CA . ASP C 1 183 ? 6.25500 -12.17300 -36.96700 1.000 16.65417 183 ASP C CA 1
ATOM 5425 C C . ASP C 1 183 ? 6.77000 -13.53900 -36.52900 1.000 18.60333 183 ASP C C 1
ATOM 5426 O O . ASP C 1 183 ? 7.28700 -13.70000 -35.42100 1.000 19.34941 183 ASP C O 1
ATOM 5431 N N . GLY C 1 184 ? 6.61000 -14.53300 -37.40100 1.000 19.08536 184 GLY C N 1
ATOM 5432 C CA . GLY C 1 184 ? 6.88100 -15.91200 -37.04400 1.000 15.78984 184 GLY C CA 1
ATOM 5433 C C . GLY C 1 184 ? 8.35000 -16.26700 -37.01400 1.000 15.32954 184 GLY C C 1
ATOM 5434 O O . GLY C 1 184 ? 9.22900 -15.47400 -37.34800 1.000 19.42640 184 GLY C O 1
ATOM 5435 N N . VAL C 1 185 ? 8.60700 -17.51200 -36.61200 1.000 15.07853 185 VAL C N 1
ATOM 5436 C CA . VAL C 1 185 ? 9.96600 -18.02200 -36.45700 1.000 18.03423 185 VAL C CA 1
ATOM 5437 C C . VAL C 1 185 ? 10.65000 -18.15600 -37.81400 1.000 18.18834 185 VAL C C 1
ATOM 5438 O O . VAL C 1 185 ? 10.03400 -18.56100 -38.80300 1.000 22.43539 185 VAL C O 1
ATOM 5442 N N . TYR C 1 186 ? 11.93700 -17.82400 -37.86700 1.000 18.85050 186 TYR C N 1
ATOM 5443 C CA . TYR C 1 186 ? 12.74300 -18.10800 -39.04300 1.000 16.96501 186 TYR C CA 1
ATOM 5444 C C . TYR C 1 186 ? 13.61700 -19.31600 -38.74100 1.000 16.76805 186 TYR C C 1
ATOM 5445 O O . TYR C 1 186 ? 14.58400 -19.19000 -37.97400 1.000 18.56883 186 TYR C O 1
ATOM 5454 N N . PRO C 1 187 ? 13.36400 -20.48100 -39.34100 1.000 18.20568 187 PRO C N 1
ATOM 5455 C CA . PRO C 1 187 ? 13.97400 -21.71900 -38.83200 1.000 23.60240 187 PRO C CA 1
ATOM 5456 C C . PRO C 1 187 ? 15.39900 -21.98100 -39.27500 1.000 23.01455 187 PRO C C 1
ATOM 5457 O O . PRO C 1 187 ? 16.02300 -22.88300 -38.70400 1.000 29.22274 187 PRO C O 1
ATOM 5461 N N . ALA C 1 188 ? 15.93400 -21.27000 -40.27000 1.000 24.21112 188 ALA C N 1
ATOM 5462 C CA . ALA C 1 188 ? 17.28200 -21.56800 -40.77500 1.000 23.96695 188 ALA C CA 1
ATOM 5463 C C . ALA C 1 188 ? 18.29800 -20.90500 -39.85600 1.000 19.34726 188 ALA C C 1
ATOM 5464 O O . ALA C 1 188 ? 18.70400 -19.76800 -40.06900 1.000 27.52045 188 ALA C O 1
ATOM 5466 N N . ILE C 1 189 ? 18.74500 -21.65100 -38.84300 1.000 17.97593 189 ILE C N 1
ATOM 5467 C CA . ILE C 1 189 ? 19.41400 -21.06500 -37.68000 1.000 16.89332 189 ILE C CA 1
ATOM 5468 C C . ILE C 1 189 ? 20.63300 -20.23500 -38.07900 1.000 16.07529 189 ILE C C 1
ATOM 5469 O O . ILE C 1 189 ? 20.86000 -19.15100 -37.53900 1.000 23.94012 189 ILE C O 1
ATOM 5474 N N . GLN C 1 190 ? 21.49000 -20.76100 -38.94400 1.000 19.51140 190 GLN C N 1
ATOM 5475 C CA . GLN C 1 190 ? 22.74900 -20.06400 -39.18800 1.000 20.06296 190 GLN C CA 1
ATOM 5476 C C . GLN C 1 190 ? 22.69300 -19.12000 -40.37000 1.000 21.24229 190 GLN C C 1
ATOM 5477 O O . GLN C 1 190 ? 23.66300 -18.38500 -40.59500 1.000 17.22533 190 GLN C O 1
ATOM 5483 N N . ASN C 1 191 ? 21.57500 -19.10000 -41.10400 1.000 17.00347 191 ASN C N 1
ATOM 5484 C CA . ASN C 1 191 ? 21.44000 -18.26600 -42.29800 1.000 19.83558 191 ASN C CA 1
ATOM 5485 C C . ASN C 1 191 ? 21.12300 -16.84000 -41.85300 1.000 18.77116 191 ASN C C 1
ATOM 5486 O O . ASN C 1 191 ? 19.97400 -16.39100 -41.84600 1.000 18.05176 191 ASN C O 1
ATOM 5491 N N . ARG C 1 192 ? 22.18000 -16.11300 -41.48000 1.000 17.98331 192 ARG C N 1
ATOM 5492 C CA . ARG C 1 192 ? 22.01000 -14.74100 -41.01500 1.000 18.88889 192 ARG C CA 1
ATOM 5493 C C . ARG C 1 192 ? 21.42900 -13.83500 -42.10500 1.000 19.51796 192 ARG C C 1
ATOM 5494 O O . ARG C 1 192 ? 20.56200 -12.99800 -41.82100 1.000 20.97340 192 ARG C O 1
ATOM 5502 N N . ALA C 1 193 ? 21.91100 -13.96000 -43.34700 1.000 15.89188 193 ALA C N 1
ATOM 5503 C CA . ALA C 1 193 ? 21.37500 -13.12800 -44.42600 1.000 19.29634 193 ALA C CA 1
ATOM 5504 C C . ALA C 1 193 ? 19.87800 -13.35900 -44.61500 1.000 23.04346 193 ALA C C 1
ATOM 5505 O O . ALA C 1 193 ? 19.11200 -12.40300 -44.77200 1.000 19.39792 193 ALA C O 1
ATOM 5507 N N . GLY C 1 194 ? 19.44000 -14.62000 -44.60700 1.000 18.23373 194 GLY C N 1
ATOM 5508 C CA . GLY C 1 194 ? 18.01200 -14.88700 -44.70800 1.000 19.91080 194 GLY C CA 1
ATOM 5509 C C . GLY C 1 194 ? 17.24000 -14.38300 -43.50200 1.000 20.58256 194 GLY C C 1
ATOM 5510 O O . GLY C 1 194 ? 16.16300 -13.79000 -43.64300 1.000 24.89146 194 GLY C O 1
ATOM 5511 N N . LEU C 1 195 ? 17.79900 -14.56900 -42.30800 1.000 18.84738 195 LEU C N 1
ATOM 5512 C CA . LEU C 1 195 ? 17.16400 -14.05300 -41.10300 1.000 21.72080 195 LEU C CA 1
ATOM 5513 C C . LEU C 1 195 ? 17.07300 -12.53300 -41.14700 1.000 22.83349 195 LEU C C 1
ATOM 5514 O O . LEU C 1 195 ? 16.03500 -11.94900 -40.79500 1.000 17.47259 195 LEU C O 1
ATOM 5519 N N . VAL C 1 196 ? 18.17000 -11.87300 -41.54700 1.000 21.05443 196 VAL C N 1
ATOM 5520 C CA . VAL C 1 196 ? 18.17000 -10.41600 -41.62100 1.000 20.90516 196 VAL C CA 1
ATOM 5521 C C . VAL C 1 196 ? 17.03800 -9.93900 -42.51600 1.000 21.56362 196 VAL C C 1
ATOM 5522 O O . VAL C 1 196 ? 16.30700 -8.99700 -42.17300 1.000 18.75697 196 VAL C O 1
ATOM 5526 N N . GLU C 1 197 ? 16.85500 -10.60900 -43.65400 1.000 17.00495 197 GLU C N 1
ATOM 5527 C CA . GLU C 1 197 ? 15.82200 -10.20200 -44.63800 1.000 24.40261 197 GLU C CA 1
ATOM 5528 C C . GLU C 1 197 ? 14.39600 -10.43600 -44.10800 1.000 23.44041 197 GLU C C 1
ATOM 5529 O O . GLU C 1 197 ? 13.55200 -9.56600 -44.31900 1.000 18.80233 197 GLU C O 1
ATOM 5535 N N . ALA C 1 198 ? 14.14800 -11.57200 -43.46000 1.000 20.71831 198 ALA C N 1
ATOM 5536 C CA . ALA C 1 198 ? 12.82200 -11.79100 -42.88600 1.000 16.02156 198 ALA C CA 1
ATOM 5537 C C . ALA C 1 198 ? 12.49000 -10.70900 -41.86500 1.000 17.63989 198 ALA C C 1
ATOM 5538 O O . ALA C 1 198 ? 11.34200 -10.24300 -41.79500 1.000 15.73657 198 ALA C O 1
ATOM 5540 N N . VAL C 1 199 ? 13.48500 -10.27400 -41.08300 1.000 16.12278 199 VAL C N 1
ATOM 5541 C CA . VAL C 1 199 ? 13.24300 -9.23700 -40.08000 1.000 13.26152 199 VAL C CA 1
ATOM 5542 C C . VAL C 1 199 ? 12.93800 -7.89700 -40.75500 1.000 13.39112 199 VAL C C 1
ATOM 5543 O O . VAL C 1 199 ? 11.97300 -7.21500 -40.40400 1.000 16.21515 199 VAL C O 1
ATOM 5547 N N . ARG C 1 200 ? 13.76300 -7.48600 -41.72000 1.000 16.39089 200 ARG C N 1
ATOM 5548 C CA . ARG C 1 200 ? 13.48500 -6.23300 -42.41700 1.000 15.70767 200 ARG C CA 1
ATOM 5549 C C . ARG C 1 200 ? 12.09000 -6.24700 -43.04100 1.000 19.58423 200 ARG C C 1
ATOM 5550 O O . ARG C 1 200 ? 11.34500 -5.26300 -42.95000 1.000 17.63035 200 ARG C O 1
ATOM 5558 N N . PHE C 1 201 ? 11.72000 -7.36300 -43.67200 1.000 17.96311 201 PHE C N 1
ATOM 5559 C CA . PHE C 1 201 ? 10.39900 -7.49200 -44.27300 1.000 18.57369 201 PHE C CA 1
ATOM 5560 C C . PHE C 1 201 ? 9.30100 -7.34400 -43.22900 1.000 17.07532 201 PHE C C 1
ATOM 5561 O O . PHE C 1 201 ? 8.29900 -6.65700 -43.46500 1.000 18.93094 201 PHE C O 1
ATOM 5569 N N . ALA C 1 202 ? 9.46200 -8.01500 -42.07700 1.000 15.20386 202 ALA C N 1
ATOM 5570 C CA . ALA C 1 202 ? 8.46000 -7.95700 -41.01800 1.000 12.79882 202 ALA C CA 1
ATOM 5571 C C . ALA C 1 202 ? 8.34000 -6.54900 -40.46200 1.000 17.00271 202 ALA C C 1
ATOM 5572 O O . ALA C 1 202 ? 7.22800 -6.03900 -40.27200 1.000 15.46988 202 ALA C O 1
ATOM 5574 N N . ARG C 1 203 ? 9.47800 -5.89400 -40.22400 1.000 16.77110 203 ARG C N 1
ATOM 5575 C CA . ARG C 1 203 ? 9.45700 -4.53500 -39.68800 1.000 15.99679 203 ARG C CA 1
ATOM 5576 C C . ARG C 1 203 ? 8.83000 -3.56900 -40.68000 1.000 18.01629 203 ARG C C 1
ATOM 5577 O O . ARG C 1 203 ? 8.00000 -2.73500 -40.30800 1.000 19.22270 203 ARG C O 1
ATOM 5585 N N . ASP C 1 204 ? 9.21600 -3.67400 -41.95800 1.000 16.55365 204 ASP C N 1
ATOM 5586 C CA . ASP C 1 204 ? 8.68000 -2.79400 -42.98000 1.000 13.87366 204 ASP C CA 1
ATOM 5587 C C . ASP C 1 204 ? 7.16600 -2.85900 -43.02300 1.000 22.23393 204 ASP C C 1
ATOM 5588 O O . ASP C 1 204 ? 6.50800 -1.91100 -43.46500 1.000 18.54614 204 ASP C O 1
ATOM 5593 N N . MET C 1 205 ? 6.61400 -3.95700 -42.54600 1.000 16.44891 205 MET C N 1
ATOM 5594 C CA . MET C 1 205 ? 5.20500 -4.27300 -42.60400 1.000 18.63473 205 MET C CA 1
ATOM 5595 C C . MET C 1 205 ? 4.44800 -3.85500 -41.34700 1.000 19.62400 205 MET C C 1
ATOM 5596 O O . MET C 1 205 ? 3.21700 -3.97400 -41.31400 1.000 13.02357 205 MET C O 1
ATOM 5601 N N . GLY C 1 206 ? 5.15600 -3.40400 -40.30400 1.000 16.12894 206 GLY C N 1
ATOM 5602 C CA . GLY C 1 206 ? 4.53500 -3.00400 -39.05900 1.000 15.42248 206 GLY C CA 1
ATOM 5603 C C . GLY C 1 206 ? 4.64500 -3.99600 -37.91600 1.000 16.35232 206 GLY C C 1
ATOM 5604 O O . GLY C 1 206 ? 4.07700 -3.73900 -36.84400 1.000 15.47021 206 GLY C O 1
ATOM 5605 N N . PHE C 1 207 ? 5.35200 -5.11500 -38.09400 1.000 17.91299 207 PHE C N 1
ATOM 5606 C CA . PHE C 1 207 ? 5.65000 -5.98000 -36.95600 1.000 17.77670 207 PHE C CA 1
ATOM 5607 C C . PHE C 1 207 ? 6.69300 -5.33400 -36.05600 1.000 18.68995 207 PHE C C 1
ATOM 5608 O O . PHE C 1 207 ? 7.61800 -4.66200 -36.51800 1.000 21.82934 207 PHE C O 1
ATOM 5616 N N . GLY C 1 208 ? 6.56400 -5.57300 -34.76200 1.000 18.72544 208 GLY C N 1
ATOM 5617 C CA . GLY C 1 208 ? 7.52600 -5.02600 -33.83100 1.000 16.93967 208 GLY C CA 1
ATOM 5618 C C . GLY C 1 208 ? 8.73000 -5.91500 -33.58100 1.000 19.44712 208 GLY C C 1
ATOM 5619 O O . GLY C 1 208 ? 9.77000 -5.41200 -33.12900 1.000 18.46108 208 GLY C O 1
ATOM 5620 N N . GLY C 1 209 ? 8.61700 -7.21300 -33.87600 1.000 12.39176 209 GLY C N 1
ATOM 5621 C CA . GLY C 1 209 ? 9.71400 -8.12800 -33.61100 1.000 13.13175 209 GLY C CA 1
ATOM 5622 C C . GLY C 1 209 ? 9.47400 -9.49900 -34.20000 1.000 14.89725 209 GLY C C 1
ATOM 5623 O O . GLY C 1 209 ? 8.61200 -9.68500 -35.05700 1.000 18.22256 209 GLY C O 1
ATOM 5624 N N . LEU C 1 210 ? 10.28800 -10.46300 -33.76400 1.000 13.89992 210 LEU C N 1
ATOM 5625 C CA . LEU C 1 210 ? 10.17000 -11.84300 -34.23000 1.000 16.18063 210 LEU C CA 1
ATOM 5626 C C . LEU C 1 210 ? 10.24000 -12.83600 -33.07800 1.000 17.93470 210 LEU C C 1
ATOM 5627 O O . LEU C 1 210 ? 11.07500 -12.69500 -32.18400 1.000 11.97933 210 LEU C O 1
ATOM 5632 N N . LEU C 1 211 ? 9.38500 -13.86300 -33.12900 1.000 16.63060 211 LEU C N 1
ATOM 5633 C CA . LEU C 1 211 ? 9.69000 -15.09400 -32.41200 1.000 19.72073 211 LEU C CA 1
ATOM 5634 C C . LEU C 1 211 ? 10.99500 -15.68000 -32.95500 1.000 19.30194 211 LEU C C 1
ATOM 5635 O O . LEU C 1 211 ? 11.25200 -15.64800 -34.16200 1.000 13.62425 211 LEU C O 1
ATOM 5640 N N . CYS C 1 212 ? 11.83400 -16.20600 -32.06700 1.000 14.31900 212 CYS C N 1
ATOM 5641 C CA . CYS C 1 212 ? 13.08600 -16.80500 -32.51100 1.000 13.21647 212 CYS C CA 1
ATOM 5642 C C . CYS C 1 212 ? 13.33300 -18.09600 -31.73000 1.000 18.57784 212 CYS C C 1
ATOM 5643 O O . CYS C 1 212 ? 12.66300 -18.38100 -30.73100 1.000 16.66414 212 CYS C O 1
ATOM 5646 N N . ILE C 1 213 ? 14.31200 -18.88100 -32.19200 1.000 16.27427 213 ILE C N 1
ATOM 5647 C CA . ILE C 1 213 ? 14.48800 -20.25500 -31.72300 1.000 16.92295 213 ILE C CA 1
ATOM 5648 C C . ILE C 1 213 ? 15.94200 -20.61600 -31.42400 1.000 19.74632 213 ILE C C 1
ATOM 5649 O O . ILE C 1 213 ? 16.25300 -21.77700 -31.15100 1.000 23.74723 213 ILE C O 1
ATOM 5654 N N . HIS C 1 214 ? 16.84800 -19.64200 -31.47200 1.000 17.66666 214 HIS C N 1
ATOM 5655 C CA . HIS C 1 214 ? 18.23100 -19.92700 -31.10700 1.000 20.45015 214 HIS C CA 1
ATOM 5656 C C . HIS C 1 214 ? 18.78800 -18.61000 -30.59000 1.000 19.71435 214 HIS C C 1
ATOM 5657 O O . HIS C 1 214 ? 18.49300 -17.56000 -31.17900 1.000 20.98234 214 HIS C O 1
ATOM 5664 N N . PRO C 1 215 ? 19.55600 -18.61600 -29.49700 1.000 16.41096 215 PRO C N 1
ATOM 5665 C CA . PRO C 1 215 ? 20.15300 -17.35700 -29.01000 1.000 18.22250 215 PRO C CA 1
ATOM 5666 C C . PRO C 1 215 ? 20.96700 -16.61100 -30.05900 1.000 17.44428 215 PRO C C 1
ATOM 5667 O O . PRO C 1 215 ? 21.02700 -15.37500 -30.00300 1.000 18.09139 215 PRO C O 1
ATOM 5671 N N . SER C 1 216 ? 21.58700 -17.31100 -31.01600 1.000 14.10492 216 SER C N 1
ATOM 5672 C CA . SER C 1 216 ? 22.40700 -16.62900 -32.01600 1.000 14.05837 216 SER C CA 1
ATOM 5673 C C . SER C 1 216 ? 21.59500 -15.70600 -32.91000 1.000 17.08188 216 SER C C 1
ATOM 5674 O O . SER C 1 216 ? 22.18000 -14.86000 -33.59100 1.000 13.57237 216 SER C O 1
ATOM 5677 N N . GLN C 1 217 ? 20.27400 -15.86600 -32.94900 1.000 16.62380 217 GLN C N 1
ATOM 5678 C CA . GLN C 1 217 ? 19.44500 -15.00300 -33.78700 1.000 17.70773 217 GLN C CA 1
ATOM 5679 C C . GLN C 1 217 ? 19.17800 -13.63400 -33.17100 1.000 19.36611 217 GLN C C 1
ATOM 5680 O O . GLN C 1 217 ? 18.77100 -12.72300 -33.90100 1.000 17.64070 217 GLN C O 1
ATOM 5686 N N . VAL C 1 218 ? 19.42700 -13.45200 -31.86500 1.000 14.85913 218 VAL C N 1
ATOM 5687 C CA . VAL C 1 218 ? 18.92300 -12.26400 -31.17100 1.000 19.33028 218 VAL C CA 1
ATOM 5688 C C . VAL C 1 218 ? 19.60200 -10.99200 -31.67900 1.000 17.94476 218 VAL C C 1
ATOM 5689 O O . VAL C 1 218 ? 18.92700 -10.01800 -32.03700 1.000 15.63335 218 VAL C O 1
ATOM 5693 N N . GLU C 1 219 ? 20.94500 -10.95600 -31.65000 1.000 20.21670 219 GLU C N 1
ATOM 5694 C CA . GLU C 1 219 ? 21.69500 -9.81100 -32.17700 1.000 20.75457 219 GLU C CA 1
ATOM 5695 C C . GLU C 1 219 ? 21.36500 -9.48800 -33.63400 1.000 21.42693 219 GLU C C 1
ATOM 5696 O O . GLU C 1 219 ? 21.21600 -8.29700 -33.95600 1.000 20.86360 219 GLU C O 1
ATOM 5702 N N . PRO C 1 220 ? 21.28900 -10.45200 -34.56500 1.000 22.00817 220 PRO C N 1
ATOM 5703 C CA . PRO C 1 220 ? 20.85900 -10.08900 -35.92300 1.000 18.89729 220 PRO C CA 1
ATOM 5704 C C . PRO C 1 220 ? 19.47600 -9.46100 -35.96200 1.000 20.26788 220 PRO C C 1
ATOM 5705 O O . PRO C 1 220 ? 19.24000 -8.51900 -36.73000 1.000 14.85422 220 PRO C O 1
ATOM 5709 N N . ILE C 1 221 ? 18.54000 -9.97300 -35.17000 1.000 13.65268 221 ILE C N 1
ATOM 5710 C CA . ILE C 1 221 ? 17.21400 -9.37400 -35.16100 1.000 14.74121 221 ILE C CA 1
ATOM 5711 C C . ILE C 1 221 ? 17.28500 -7.95300 -34.62500 1.000 15.34138 221 ILE C C 1
ATOM 5712 O O . ILE C 1 221 ? 16.79900 -7.01000 -35.25400 1.000 21.66559 221 ILE C O 1
ATOM 5717 N N . HIS C 1 222 ? 17.91300 -7.77400 -33.46500 1.000 18.19840 222 HIS C N 1
ATOM 5718 C CA . HIS C 1 222 ? 17.94000 -6.45100 -32.85400 1.000 17.23396 222 HIS C CA 1
ATOM 5719 C C . HIS C 1 222 ? 18.64000 -5.43400 -33.74000 1.000 23.29889 222 HIS C C 1
ATOM 5720 O O . HIS C 1 222 ? 18.18600 -4.28700 -33.84400 1.000 21.10001 222 HIS C O 1
ATOM 5727 N N . GLN C 1 223 ? 19.76000 -5.80900 -34.36800 1.000 22.86630 223 GLN C N 1
ATOM 5728 C CA . GLN C 1 223 ? 20.41700 -4.83200 -35.22900 1.000 27.09738 223 GLN C CA 1
ATOM 5729 C C . GLN C 1 223 ? 19.56400 -4.49100 -36.43800 1.000 22.36696 223 GLN C C 1
ATOM 5730 O O . GLN C 1 223 ? 19.52500 -3.33000 -36.85600 1.000 24.56806 223 GLN C O 1
ATOM 5736 N N . THR C 1 224 ? 18.90400 -5.49200 -37.03900 1.000 18.79189 224 THR C N 1
ATOM 5737 C CA . THR C 1 224 ? 18.13700 -5.23300 -38.25400 1.000 20.57909 224 THR C CA 1
ATOM 5738 C C . THR C 1 224 ? 16.93600 -4.35300 -37.96600 1.000 23.70671 224 THR C C 1
ATOM 5739 O O . THR C 1 224 ? 16.50000 -3.60000 -38.84100 1.000 20.82562 224 THR C O 1
ATOM 5743 N N . LEU C 1 225 ? 16.38700 -4.43100 -36.75300 1.000 22.67345 225 LEU C N 1
ATOM 5744 C CA . LEU C 1 225 ? 15.24000 -3.60600 -36.38900 1.000 23.45356 225 LEU C CA 1
ATOM 5745 C C . LEU C 1 225 ? 15.62400 -2.15500 -36.13100 1.000 22.17308 225 LEU C C 1
ATOM 5746 O O . LEU C 1 225 ? 14.73600 -1.30300 -36.05800 1.000 26.05439 225 LEU C O 1
ATOM 5751 N N . MET C 1 226 ? 16.91200 -1.86500 -35.94700 1.000 24.18906 226 MET C N 1
ATOM 5752 C CA . MET C 1 226 ? 17.33000 -0.49700 -35.69100 1.000 26.96166 226 MET C CA 1
ATOM 5753 C C . MET C 1 226 ? 17.08900 0.36100 -36.92900 1.000 32.60688 226 MET C C 1
ATOM 5754 O O . MET C 1 226 ? 17.27500 -0.10900 -38.05600 1.000 28.71435 226 MET C O 1
ATOM 5759 N N . PRO C 1 227 ? 16.66000 1.61200 -36.76200 1.000 33.32664 227 PRO C N 1
ATOM 5760 C CA . PRO C 1 227 ? 16.60000 2.50400 -37.92400 1.000 28.19751 227 PRO C CA 1
ATOM 5761 C C . PRO C 1 227 ? 18.01000 2.72400 -38.44700 1.000 25.43337 227 PRO C C 1
ATOM 5762 O O . PRO C 1 227 ? 18.95100 2.91500 -37.67700 1.000 26.63951 227 PRO C O 1
ATOM 5766 N N . SER C 1 228 ? 18.15800 2.66400 -39.76400 1.000 27.27089 228 SER C N 1
ATOM 5767 C CA . SER C 1 228 ? 19.45600 2.88200 -40.37600 1.000 31.92829 228 SER C CA 1
ATOM 5768 C C . SER C 1 228 ? 19.84800 4.35600 -40.29100 1.000 30.12192 228 SER C C 1
ATOM 5769 O O . SER C 1 228 ? 18.99800 5.22600 -40.06400 1.000 25.03913 228 SER C O 1
ATOM 5772 N N . PRO C 1 229 ? 21.14400 4.65500 -40.43200 1.000 22.24493 229 PRO C N 1
ATOM 5773 C CA . PRO C 1 229 ? 21.54300 6.06200 -40.59800 1.000 24.97427 229 PRO C CA 1
ATOM 5774 C C . PRO C 1 229 ? 20.74400 6.78100 -41.67600 1.000 26.32588 229 PRO C C 1
ATOM 5775 O O . PRO C 1 229 ? 20.36600 7.94800 -41.49000 1.000 27.51635 229 PRO C O 1
ATOM 5779 N N . ALA C 1 230 ? 20.46000 6.10900 -42.79500 1.000 27.05484 230 ALA C N 1
ATOM 5780 C CA . ALA C 1 230 ? 19.72100 6.75400 -43.87900 1.000 24.51871 230 ALA C CA 1
ATOM 5781 C C . ALA C 1 230 ? 18.29500 7.09300 -43.46000 1.000 20.67706 230 ALA C C 1
ATOM 5782 O O . ALA C 1 230 ? 17.80000 8.18100 -43.76400 1.000 20.81313 230 ALA C O 1
ATOM 5784 N N . GLU C 1 231 ? 17.61200 6.17700 -42.77200 1.000 23.55454 231 GLU C N 1
ATOM 5785 C CA . GLU C 1 231 ? 16.26100 6.48200 -42.29500 1.000 23.42126 231 GLU C CA 1
ATOM 5786 C C . GLU C 1 231 ? 16.26700 7.62600 -41.28200 1.000 23.42376 231 GLU C C 1
ATOM 5787 O O . GLU C 1 231 ? 15.44100 8.54400 -41.36800 1.000 21.35726 231 GLU C O 1
ATOM 5793 N N . LEU C 1 232 ? 17.22300 7.61500 -40.34200 1.000 26.26543 232 LEU C N 1
ATOM 5794 C CA . LEU C 1 232 ? 17.29600 8.67000 -39.33100 1.000 21.65953 232 LEU C CA 1
ATOM 5795 C C . LEU C 1 232 ? 17.58800 10.02300 -39.97200 1.000 25.04923 232 LEU C C 1
ATOM 5796 O O . LEU C 1 232 ? 16.91300 11.01400 -39.67600 1.000 26.48027 232 LEU C O 1
ATOM 5801 N N . GLU C 1 233 ? 18.56300 10.07300 -40.88400 1.000 18.11828 233 GLU C N 1
ATOM 5802 C CA . GLU C 1 233 ? 18.89100 11.33700 -41.53500 1.000 26.09270 233 GLU C CA 1
ATOM 5803 C C . GLU C 1 233 ? 17.72000 11.83800 -42.36300 1.000 23.51769 233 GLU C C 1
ATOM 5804 O O . GLU C 1 233 ? 17.47500 13.04700 -42.43600 1.000 23.11370 233 GLU C O 1
ATOM 5810 N N . TRP C 1 234 ? 16.99600 10.92600 -43.01400 1.000 19.45669 234 TRP C N 1
ATOM 5811 C CA . TRP C 1 234 ? 15.78400 11.33700 -43.71000 1.000 25.42760 234 TRP C CA 1
ATOM 5812 C C . TRP C 1 234 ? 14.78400 11.95200 -42.73800 1.000 18.70652 234 TRP C C 1
ATOM 5813 O O . TRP C 1 234 ? 14.27500 13.05500 -42.97100 1.000 20.41801 234 TRP C O 1
ATOM 5824 N N . ALA C 1 235 ? 14.51200 11.25700 -41.62900 1.000 20.12200 235 ALA C N 1
ATOM 5825 C CA . ALA C 1 235 ? 13.54400 11.75100 -40.64800 1.000 22.70320 235 ALA C CA 1
ATOM 5826 C C . ALA C 1 235 ? 13.94300 13.10900 -40.09300 1.000 20.76014 235 ALA C C 1
ATOM 5827 O O . ALA C 1 235 ? 13.08800 13.98100 -39.91500 1.000 22.58603 235 ALA C O 1
ATOM 5829 N N . ARG C 1 236 ? 15.23900 13.32000 -39.83600 1.000 21.09749 236 ARG C N 1
ATOM 5830 C CA . ARG C 1 236 ? 15.68400 14.63700 -39.38200 1.000 23.58915 236 ARG C CA 1
ATOM 5831 C C . ARG C 1 236 ? 15.45900 15.69200 -40.45800 1.000 21.87150 236 ARG C C 1
ATOM 5832 O O . ARG C 1 236 ? 14.95900 16.78100 -40.16100 1.000 28.51108 236 ARG C O 1
ATOM 5840 N N . ARG C 1 237 ? 15.80900 15.39200 -41.71600 1.000 21.56669 237 ARG C N 1
ATOM 5841 C CA . ARG C 1 237 ? 15.55000 16.34300 -42.79900 1.000 21.21327 237 ARG C CA 1
ATOM 5842 C C . ARG C 1 237 ? 14.06400 16.66200 -42.91600 1.000 24.21769 237 ARG C C 1
ATOM 5843 O O . ARG C 1 237 ? 13.67800 17.82900 -43.04900 1.000 23.39928 237 ARG C O 1
ATOM 5851 N N . VAL C 1 238 ? 13.20800 15.63700 -42.87000 1.000 23.21657 238 VAL C N 1
ATOM 5852 C CA . VAL C 1 238 ? 11.77000 15.89900 -42.90800 1.000 20.58083 238 VAL C CA 1
ATOM 5853 C C . VAL C 1 238 ? 11.36600 16.70800 -41.68600 1.000 25.79376 238 VAL C C 1
ATOM 5854 O O . VAL C 1 238 ? 10.53800 17.62600 -41.77100 1.000 27.11183 238 VAL C O 1
ATOM 5858 N N . ALA C 1 239 ? 11.94900 16.38200 -40.52700 1.000 25.74193 239 ALA C N 1
ATOM 5859 C CA . ALA C 1 239 ? 11.64900 17.15600 -39.33300 1.000 27.83675 239 ALA C CA 1
ATOM 5860 C C . ALA C 1 239 ? 12.09800 18.61100 -39.48900 1.000 31.64433 239 ALA C C 1
ATOM 5861 O O . ALA C 1 239 ? 11.36200 19.50900 -39.06700 1.000 32.35036 239 ALA C O 1
ATOM 5863 N N . GLU C 1 240 ? 13.25100 18.90300 -40.13100 1.000 34.11630 240 GLU C N 1
ATOM 5864 C CA . GLU C 1 240 ? 13.46400 20.32900 -40.37500 1.000 39.53287 240 GLU C CA 1
ATOM 5865 C C . GLU C 1 240 ? 12.38000 20.98100 -41.17700 1.000 37.54898 240 GLU C C 1
ATOM 5866 O O . GLU C 1 240 ? 11.75800 21.93500 -40.70300 1.000 41.65490 240 GLU C O 1
ATOM 5872 N N . ALA C 1 241 ? 12.13700 20.48900 -42.38200 1.000 29.82144 241 ALA C N 1
ATOM 5873 C CA . ALA C 1 241 ? 11.35400 21.30600 -43.28000 1.000 32.02104 241 ALA C CA 1
ATOM 5874 C C . ALA C 1 241 ? 9.96300 21.54300 -42.71100 1.000 29.80470 241 ALA C C 1
ATOM 5875 O O . ALA C 1 241 ? 9.33800 22.56700 -43.00800 1.000 42.66203 241 ALA C O 1
ATOM 5877 N N . GLY C 1 242 ? 9.50000 20.63100 -41.85400 1.000 27.24568 242 GLY C N 1
ATOM 5878 C CA . GLY C 1 242 ? 8.23900 20.68100 -41.15200 1.000 31.60891 242 GLY C CA 1
ATOM 5879 C C . GLY C 1 242 ? 8.24500 21.48700 -39.87900 1.000 38.92433 242 GLY C C 1
ATOM 5880 O O . GLY C 1 242 ? 7.16500 21.73400 -39.33700 1.000 42.39721 242 GLY C O 1
ATOM 5881 N N . ALA C 1 243 ? 9.42000 21.92500 -39.40200 1.000 41.66579 243 ALA C N 1
ATOM 5882 C CA . ALA C 1 243 ? 9.48100 22.65200 -38.13400 1.000 44.40069 243 ALA C CA 1
ATOM 5883 C C . ALA C 1 243 ? 8.89100 24.05000 -38.26700 1.000 54.83845 243 ALA C C 1
ATOM 5884 O O . ALA C 1 243 ? 8.22500 24.53700 -37.34300 1.000 61.17782 243 ALA C O 1
ATOM 5886 N N . SER C 1 244 ? 9.12500 24.71400 -39.40200 1.000 53.52629 244 SER C N 1
ATOM 5887 C CA . SER C 1 244 ? 8.47600 25.99800 -39.64700 1.000 56.27733 244 SER C CA 1
ATOM 5888 C C . SER C 1 244 ? 6.95700 25.88500 -39.49300 1.000 55.44977 244 SER C C 1
ATOM 5889 O O . SER C 1 244 ? 6.29300 26.85900 -39.12000 1.000 58.65004 244 SER C O 1
ATOM 5892 N N . GLY C 1 245 ? 6.39600 24.70400 -39.75600 1.000 54.92524 245 GLY C N 1
ATOM 5893 C CA . GLY C 1 245 ? 4.97300 24.46500 -39.64800 1.000 49.22088 245 GLY C CA 1
ATOM 5894 C C . GLY C 1 245 ? 4.26100 24.43700 -40.98100 1.000 56.12153 245 GLY C C 1
ATOM 5895 O O . GLY C 1 245 ? 3.03500 24.23700 -41.01000 1.000 48.52858 245 GLY C O 1
ATOM 5896 N N . ALA C 1 246 ? 4.99800 24.61400 -42.08000 1.000 58.11476 246 ALA C N 1
ATOM 5897 C CA . ALA C 1 246 ? 4.39900 24.75000 -43.40200 1.000 60.06992 246 ALA C CA 1
ATOM 5898 C C . ALA C 1 246 ? 3.58900 23.50800 -43.76300 1.000 55.17899 246 ALA C C 1
ATOM 5899 O O . ALA C 1 246 ? 3.86900 22.39400 -43.30000 1.000 54.54716 246 ALA C O 1
ATOM 5901 N N . GLY C 1 247 ? 2.56200 23.71700 -44.58900 1.000 41.77998 247 GLY C N 1
ATOM 5902 C CA . GLY C 1 247 ? 1.63300 22.66500 -44.96600 1.000 44.41362 247 GLY C CA 1
ATOM 5903 C C . GLY C 1 247 ? 2.21800 21.45900 -45.68400 1.000 33.49249 247 GLY C C 1
ATOM 5904 O O . GLY C 1 247 ? 2.08300 20.32000 -45.21600 1.000 33.22796 247 GLY C O 1
ATOM 5905 N N . VAL C 1 248 ? 2.82200 21.68200 -46.84700 1.000 20.88152 248 VAL C N 1
ATOM 5906 C CA . VAL C 1 248 ? 3.34700 20.58400 -47.64800 1.000 22.72128 248 VAL C CA 1
ATOM 5907 C C . VAL C 1 248 ? 4.62000 21.05200 -48.33800 1.000 17.77530 248 VAL C C 1
ATOM 5908 O O . VAL C 1 248 ? 4.69800 22.17400 -48.85000 1.000 21.97424 248 VAL C O 1
ATOM 5912 N N . PHE C 1 249 ? 5.61700 20.18000 -48.37200 1.000 17.25542 249 PHE C N 1
ATOM 5913 C CA . PHE C 1 249 ? 6.88300 20.51900 -49.00000 1.000 17.04587 249 PHE C CA 1
ATOM 5914 C C . PHE C 1 249 ? 7.43100 19.27500 -49.68500 1.000 18.54168 249 PHE C C 1
ATOM 5915 O O . PHE C 1 249 ? 6.73800 18.26000 -49.83900 1.000 17.47619 249 PHE C O 1
ATOM 5923 N N . VAL C 1 250 ? 8.68800 19.36600 -50.10900 1.000 20.91612 250 VAL C N 1
ATOM 5924 C CA . VAL C 1 250 ? 9.36900 18.30000 -50.83100 1.000 18.13590 250 VAL C CA 1
ATOM 5925 C C . VAL C 1 250 ? 10.69400 18.03200 -50.14200 1.000 14.19956 250 VAL C C 1
ATOM 5926 O O . VAL C 1 250 ? 11.36000 18.95500 -49.66800 1.000 20.22296 250 VAL C O 1
ATOM 5930 N N . VAL C 1 251 ? 11.03400 16.75900 -50.03200 1.000 18.69142 251 VAL C N 1
ATOM 5931 C CA . VAL C 1 251 ? 12.30100 16.28400 -49.50200 1.000 20.79678 251 VAL C CA 1
ATOM 5932 C C . VAL C 1 251 ? 12.69700 15.10400 -50.37300 1.000 20.05185 251 VAL C C 1
ATOM 5933 O O . VAL C 1 251 ? 11.84600 14.26600 -50.69900 1.000 21.26686 251 VAL C O 1
ATOM 5937 N N . ASP C 1 252 ? 13.96200 15.07100 -50.80500 1.000 17.94669 252 ASP C N 1
ATOM 5938 C CA . ASP C 1 252 ? 14.47300 13.97400 -51.62500 1.000 19.23138 252 ASP C CA 1
ATOM 5939 C C . ASP C 1 252 ? 13.59700 13.75300 -52.85400 1.000 18.32962 252 ASP C C 1
ATOM 5940 O O . ASP C 1 252 ? 13.38300 12.61700 -53.28000 1.000 20.07807 252 ASP C O 1
ATOM 5945 N N . GLY C 1 253 ? 13.04000 14.82800 -53.40600 1.000 18.48424 253 GLY C N 1
ATOM 5946 C CA . GLY C 1 253 ? 12.21000 14.69600 -54.58400 1.000 20.46954 253 GLY C CA 1
ATOM 5947 C C . GLY C 1 253 ? 10.80400 14.17800 -54.34200 1.000 25.66672 253 GLY C C 1
ATOM 5948 O O . GLY C 1 253 ? 10.06900 13.96200 -55.31300 1.000 16.97588 253 GLY C O 1
ATOM 5949 N N . GLU C 1 254 ? 10.41100 13.94100 -53.08900 1.000 19.84028 254 GLU C N 1
ATOM 5950 C CA . GLU C 1 254 ? 9.09600 13.39800 -52.76500 1.000 25.47090 254 GLU C CA 1
ATOM 5951 C C . GLU C 1 254 ? 8.25400 14.43400 -52.02500 1.000 20.12285 254 GLU C C 1
ATOM 5952 O O . GLU C 1 254 ? 8.76200 15.17100 -51.17500 1.000 18.95354 254 GLU C O 1
ATOM 5958 N N . MET C 1 255 ? 6.96500 14.48800 -52.35300 1.000 20.54844 255 MET C N 1
ATOM 5959 C CA . MET C 1 255 ? 6.02300 15.26900 -51.55300 1.000 19.78482 255 MET C CA 1
ATOM 5960 C C . MET C 1 255 ? 6.03900 14.79100 -50.10900 1.000 16.80274 255 MET C C 1
ATOM 5961 O O . MET C 1 255 ? 6.06600 13.59000 -49.83800 1.000 21.10041 255 MET C O 1
ATOM 5966 N N . VAL C 1 256 ? 6.03400 15.73700 -49.17900 1.000 14.46621 256 VAL C N 1
ATOM 5967 C CA . VAL C 1 256 ? 5.88600 15.44800 -47.76100 1.000 17.11522 256 VAL C CA 1
ATOM 5968 C C . VAL C 1 256 ? 4.62700 16.16900 -47.31200 1.000 19.19695 256 VAL C C 1
ATOM 5969 O O . VAL C 1 256 ? 4.58300 17.40600 -47.32900 1.000 20.74930 256 VAL C O 1
ATOM 5973 N N . ASP C 1 257 ? 3.59700 15.41700 -46.93800 1.000 16.29559 257 ASP C N 1
ATOM 5974 C CA . ASP C 1 257 ? 2.40800 16.01300 -46.33300 1.000 13.66396 257 ASP C CA 1
ATOM 5975 C C . ASP C 1 257 ? 2.31800 15.55300 -44.86600 1.000 15.82682 257 ASP C C 1
ATOM 5976 O O . ASP C 1 257 ? 3.24900 14.92000 -44.33000 1.000 19.71132 257 ASP C O 1
ATOM 5981 N N . ALA C 1 258 ? 1.20800 15.88300 -44.20300 1.000 14.26994 258 ALA C N 1
ATOM 5982 C CA . ALA C 1 258 ? 1.08600 15.60600 -42.76900 1.000 16.36317 258 ALA C CA 1
ATOM 5983 C C . ALA C 1 258 ? 1.39700 14.15900 -42.38500 1.000 14.16857 258 ALA C C 1
ATOM 5984 O O . ALA C 1 258 ? 2.18000 13.95900 -41.44400 1.000 18.77787 258 ALA C O 1
ATOM 5986 N N . PRO C 1 259 ? 0.83600 13.12400 -43.02100 1.000 18.88585 259 PRO C N 1
ATOM 5987 C CA . PRO C 1 259 ? 1.21300 11.75000 -42.61400 1.000 16.23478 259 PRO C CA 1
ATOM 5988 C C . PRO C 1 259 ? 2.69200 11.43000 -42.76300 1.000 18.25317 259 PRO C C 1
ATOM 5989 O O . PRO C 1 259 ? 3.21900 10.66000 -41.95300 1.000 19.99704 259 PRO C O 1
ATOM 5993 N N . VAL C 1 260 ? 3.38200 11.98400 -43.76500 1.000 20.21140 260 VAL C N 1
ATOM 5994 C CA . VAL C 1 260 ? 4.80800 11.71100 -43.91000 1.000 16.52583 260 VAL C CA 1
ATOM 5995 C C . VAL C 1 260 ? 5.58800 12.37700 -42.78700 1.000 22.24450 260 VAL C C 1
ATOM 5996 O O . VAL C 1 260 ? 6.49900 11.77500 -42.20000 1.000 25.04795 260 VAL C O 1
ATOM 6000 N N . LEU C 1 261 ? 5.25500 13.63600 -42.49000 1.000 20.93768 261 LEU C N 1
ATOM 6001 C CA . LEU C 1 261 ? 5.84900 14.33900 -41.36200 1.000 16.27081 261 LEU C CA 1
ATOM 6002 C C . LEU C 1 261 ? 5.55500 13.60700 -40.06100 1.000 21.14446 261 LEU C C 1
ATOM 6003 O O . LEU C 1 261 ? 6.42600 13.48200 -39.18900 1.000 22.49037 261 LEU C O 1
ATOM 6008 N N . GLY C 1 262 ? 4.32500 13.11700 -39.91300 1.000 19.15294 262 GLY C N 1
ATOM 6009 C CA . GLY C 1 262 ? 3.99200 12.32300 -38.74400 1.000 19.89365 262 GLY C CA 1
ATOM 6010 C C . GLY C 1 262 ? 4.81700 11.05400 -38.66300 1.000 22.83325 262 GLY C C 1
ATOM 6011 O O . GLY C 1 262 ? 5.34500 10.70700 -37.60500 1.000 23.15773 262 GLY C O 1
ATOM 6012 N N . ARG C 1 263 ? 4.94900 10.34800 -39.78900 1.000 20.15367 263 ARG C N 1
ATOM 6013 C CA . ARG C 1 263 ? 5.74800 9.12500 -39.79400 1.000 24.95098 263 ARG C CA 1
ATOM 6014 C C . ARG C 1 263 ? 7.19500 9.40800 -39.41200 1.000 22.09674 263 ARG C C 1
ATOM 6015 O O . ARG C 1 263 ? 7.79400 8.65100 -38.64200 1.000 20.08986 263 ARG C O 1
ATOM 6023 N N . ALA C 1 264 ? 7.76500 10.50800 -39.92500 1.000 24.31177 264 ALA C N 1
ATOM 6024 C CA . ALA C 1 264 ? 9.15500 10.84400 -39.61800 1.000 21.22354 264 ALA C CA 1
ATOM 6025 C C . ALA C 1 264 ? 9.34700 11.18500 -38.14200 1.000 21.81480 264 ALA C C 1
ATOM 6026 O O . ALA C 1 264 ? 10.33900 10.76100 -37.53900 1.000 26.90236 264 ALA C O 1
ATOM 6028 N N . ARG C 1 265 ? 8.41900 11.95000 -37.54300 1.000 21.44015 265 ARG C N 1
ATOM 6029 C CA . ARG C 1 265 ? 8.55700 12.32000 -36.13000 1.000 21.05815 265 ARG C CA 1
ATOM 6030 C C . ARG C 1 265 ? 8.45900 11.09900 -35.22800 1.000 28.43561 265 ARG C C 1
ATOM 6031 O O . ARG C 1 265 ? 9.18400 10.99200 -34.23200 1.000 30.42435 265 ARG C O 1
ATOM 6039 N N . ARG C 1 266 ? 7.58600 10.15400 -35.56800 1.000 25.92646 266 ARG C N 1
ATOM 6040 C CA . ARG C 1 266 ? 7.47200 8.95200 -34.74900 1.000 29.22323 266 ARG C CA 1
ATOM 6041 C C . ARG C 1 266 ? 8.73200 8.09700 -34.85500 1.000 33.00228 266 ARG C C 1
ATOM 6042 O O . ARG C 1 266 ? 9.16400 7.49400 -33.86500 1.000 40.18328 266 ARG C O 1
ATOM 6050 N N . LEU C 1 267 ? 9.33900 8.03600 -36.04400 1.000 29.99230 267 LEU C N 1
ATOM 6051 C CA . LEU C 1 267 ? 10.60300 7.32800 -36.18800 1.000 27.45171 267 LEU C CA 1
ATOM 6052 C C . LEU C 1 267 ? 11.65800 7.94800 -35.28700 1.000 31.54131 267 LEU C C 1
ATOM 6053 O O . LEU C 1 267 ? 12.36300 7.24500 -34.55400 1.000 29.84249 267 LEU C O 1
ATOM 6058 N N . LEU C 1 268 ? 11.75800 9.27600 -35.30000 1.000 24.83777 268 LEU C N 1
ATOM 6059 C CA . LEU C 1 268 ? 12.78400 9.91200 -34.49100 1.000 30.92311 268 LEU C CA 1
ATOM 6060 C C . LEU C 1 268 ? 12.51700 9.70900 -33.01200 1.000 35.45213 268 LEU C C 1
ATOM 6061 O O . LEU C 1 268 ? 13.45300 9.53400 -32.22600 1.000 39.10353 268 LEU C O 1
ATOM 6066 N N . GLU C 1 269 ? 11.26000 9.77300 -32.58500 1.000 41.55686 269 GLU C N 1
ATOM 6067 C CA . GLU C 1 269 ? 11.03400 9.61900 -31.15300 1.000 39.98164 269 GLU C CA 1
ATOM 6068 C C . GLU C 1 269 ? 11.25300 8.16200 -30.71600 1.000 40.14209 269 GLU C C 1
ATOM 6069 O O . GLU C 1 269 ? 11.78700 7.90600 -29.63100 1.000 39.71151 269 GLU C O 1
ATOM 6075 N N . ARG C 1 270 ? 10.88600 7.18200 -31.55300 1.000 37.52574 270 ARG C N 1
ATOM 6076 C CA . ARG C 1 270 ? 11.14800 5.79700 -31.14300 1.000 38.75934 270 ARG C CA 1
ATOM 6077 C C . ARG C 1 270 ? 12.64600 5.51400 -31.04100 1.000 43.27205 270 ARG C C 1
ATOM 6078 O O . ARG C 1 270 ? 13.04400 4.60600 -30.30300 1.000 51.12573 270 ARG C O 1
ATOM 6086 N N . ALA C 1 271 ? 13.48600 6.29400 -31.73000 1.000 36.07074 271 ALA C N 1
ATOM 6087 C CA . ALA C 1 271 ? 14.93100 6.12900 -31.65500 1.000 44.43438 271 ALA C CA 1
ATOM 6088 C C . ALA C 1 271 ? 15.55900 6.97600 -30.55800 1.000 36.47006 271 ALA C C 1
ATOM 6089 O O . ALA C 1 271 ? 16.78500 6.99100 -30.43200 1.000 45.82476 271 ALA C O 1
ATOM 6091 N N . GLY C 1 272 ? 14.75100 7.62400 -29.72800 1.000 35.78120 272 GLY C N 1
ATOM 6092 C CA . GLY C 1 272 ? 15.24900 8.49300 -28.67600 1.000 33.24199 272 GLY C CA 1
ATOM 6093 C C . GLY C 1 272 ? 15.43100 9.92100 -29.16400 1.000 43.85018 272 GLY C C 1
ATOM 6094 O O . GLY C 1 272 ? 16.54200 10.37600 -29.43100 1.000 45.03013 272 GLY C O 1
#

Nearest PDB structures (foldseek):
  8khl-assembly1_C  TM=1.001E+00  e=6.666E-52  Pseudomonas aeruginosa
  6as5-assembly1_B  TM=9.230E-01  e=3.493E-26  Mycobacterium tuberculosis H37Rv
  4l80-assembly1_E  TM=8.730E-01  e=8.564E-19  Chloroflexus aurantiacus
  4l80-assembly1_A  TM=8.664E-01  e=3.625E-18  Chloroflexus aurantiacus
  6kin-assembly1_E  TM=8.360E-01  e=1.562E-18  Roseiflexus castenholzii DSM 13941

B-factor: mean 21.6, std 10.13, range [5.08, 89.34]

Solvent-accessible surface area: 32740 Å² total; per-residue (Å²): 128,59,158,128,77,0,92,0,0,2,32,8,23,0,36,99,26,90,107,0,66,122,4,59,92,33,45,16,41,45,1,0,0,1,1,7,40,14,4,51,113,74,66,17,113,107,0,12,48,22,0,92,118,16,8,93,104,33,102,135,8,148,0,1,0,29,0,3,24,66,182,46,128,8,32,71,75,0,14,44,1,0,153,91,32,94,7,1,28,0,0,0,5,5,101,1,65,30,10,36,72,0,109,112,2,13,117,42,2,58,43,37,0,0,0,12,0,12,15,0,122,0,15,64,28,3,34,111,0,1,76,13,71,26,8,11,0,0,0,0,12,12,23,34,0,1,50,28,13,50,3,39,32,66,20,126,1,0,72,51,1,8,0,18,0,18,31,24,0,9,22,32,15,118,30,36,36,29,0,30,2,0,6,5,23,46,19,15,26,168,69,106,81,15,2,32,123,28,0,127,59,0,50,13,0,13,6,11,0,1,4,1,30,70,57,62,1,4,91,5,0,25,100,9,22,122,31,44,101,72,38,24,86,43,0,91,110,0,8,116,28,10,82,97,42,72,20,61,39,80,16,87,44,74,15,3,25,45,7,16,23,24,37,0,124,66,32,3,132,131,44,72,69,66,62,162,58,162,86,65,0,87,0,0,2,33,7,35,0,34,98,42,91,115,0,66,128,3,58,92,29,45,15,43,38,2,0,0,1,0,7,40,12,3,42,116,69,72,17,112,104,0,14,26,20,0,95,134,18,9,98,108,32,100,130,5,111,0,2,0,31,0,3,12,53,165,43,124,6,13,71,75,0,2,28,4,0,116,98,30,79,8,0,54,0,0,0,3,6,93,0,61,28,10,54,56,0,118,101,0,12,126,26,1,61,38,8,0,1,0,10,0,8,12,0,120,0,15,60,23,2,34,90,0,1,74,10,80,38,20,15,0,0,0,1,10,12,23,37,0,2,50,25,11,44,2,36,37,64,20,129,1,0,69,54,0,6,1,15,0,22,30,22,0,8,22,32,16,116,27,37,43,26,0,33,2,0,4,4,26,44,21,16,30,170,69,119,78,18,2,27,104,28,0,101,67,1,48,11,0,10,6,10,0,1,4,0,30,69,59,62,1,2,102,8,0,19,89,13,26,128,42,43,103,69,42,31,92,44,0,101,113,0,24,130,39,3,76,107,40,42,13,54,30,82,13,89,43,69,16,2,19,42,4,8,18,22,23,0,123,69,40,20,101,124,43,70,64,53,136,215,58,149,131,76,0,86,0,0,1,28,7,23,0,34,94,44,92,112,0,68,131,4,60,90,32,46,15,39,44,1,0,0,1,1,8,37,14,5,51,112,73,67,16,115,104,0,10,50,34,0,94,135,16,10,85,90,33,104,140,8,150,0,1,0,22,0,2,18,67,156,37,124,8,21,71,71,0,9,31,3,0,130,87,31,94,8,1,30,0,0,0,6,3,70,0,62,26,10,55,69,0,124,116,2,14,128,30,2,62,39,47,0,1,0,7,0,4,9,0,117,0,15,61,25,2,35,89,0,1,75,13,81,38,14,11,0,0,0,0,9,12,20,28,0,1,50,30,10,55,2,49,36,68,20,130,1,0,78,58,0,8,2,16,0,22,30,23,0,11,23,34,14,115,25,38,42,23,0,36,2,0,10,6,25,42,22,17,30,170,71,110,81,11,2,33,109,26,0,117,77,1,48,11,0,12,5,11,1,2,5,0,30,67,61,62,1,4,98,7,0,26,105,12,24,125,42,44,103,69,41,32,86,42,0,121,111,0,27,125,39,1,71,102,42,46,15,56,33,80,16,94,44,78,17,2,21,42,6,13,18,25,38,0,119,80,28,46,146,133,49,100

Secondary structure (DSSP, 8-state):
---S---EEEEEETT-TTHHHHHHHTT-SEEEEE-STTS-GGGHHHHHHHHHHHHHH-TT--EEEE---TTSTTHHHHHHHHHH-TTEEEEEETT---HHHHHHHHHHHTS-EEEEE-SHHHHHTHHHHHTSTTB---EE-HHHHHHHTT--TTSHHHHHHHHHHHHHHHHHHHHTTPPPPEE----BTT-HHHHHHHHHHHHHTT--EEEESSGGGHHHHHHHHSPPHHHHHHHHHHHHHHHHS-S-EEETTEEE-HHHHHHHHHHHHHTT---/---S---EEEEEETT-TTHHHHHHHTT-SEEEEESSTTS-GGGHHHHHHHHHHHHHH-TT--EEEEPPPTTSTTHHHHHHHHHH-TTEEEEEETT---HHHHHHHHHHH-S-EEEEE-SHHHHHTHHHHHTSTTB---EE-HHHHHHHTT--TTSHHHHHHHHHHHHHHHHHHHHHTPPPPEE----BTT-HHHHHHHHHHHHHTT--EEEESSGGGHHHHHHHHSPPHHHHHHHHHHHHHHHS--SSEEETTEEE-HHHHHHHHHHHHHTT---/---S---EEEEEETT-TTHHHHHHHTT-SEEEEESSTTS-GGGHHHHHHHHHHHHHH-TT--EEEE---TTSTTHHHHHHHHHH-TTEEEEEETT---HHHHHHHHHHH-S-EEEEE-SHHHHHTHHHHHHSTTB---EE-HHHHHHHTT--TTSHHHHHHHHHHHHHHHHHHHHTTPPPPEE----BTT-HHHHHHHHHHHHHTT--EEEESSGGGHHHHHHHHSPPHHHHHHHHHHHHHHHS--S-EEETTEEE-HHHHHHHHHHHHHT-

InterPro domains:
  IPR005000 HpcH/HpaI aldolase/citrate lyase domain [PF03328] (7-215)
  IPR011206 Citrate lyase beta subunit-like [PIRSF015582] (4-272)
  IPR015813 Pyruvate/Phosphoenolpyruvate kinase-like domain superfamily [SSF51621] (4-227)
  IPR040442 Pyruvate kinase-like domain superfamily [G3DSA:3.20.20.60] (1-275)

Foldseek 3Di:
DDQDFFAEEAEDELVPLVCVVVLVVLPGSAYEYELEDVADPVCSVVSLVSVVVSCVVPVVAAHEYEAYFPPDPCRLVRLVSLQPHPNHQEYEDEPDQALVSLQVSCVSNVHAYAYEAQAPNCLVHVLGNLLHPRHAAYEYALVSHCVRVVHPPPDPVSVVVVVVSLVSRVVSCVVNVHHFYAYEEDPPQPPLVVLLVVLLVCLVVGHSHYYYHDSVSRVSSVVSNQDDPVLLVQLVVLLVVCVVDHAWDDDPRDIDGDVNNVVSQVSQVVNPHGD/DDQDFFAEEAEDELLCLVCQVVLVVLPGSAYEYELEDVDDPVCSVVSLVSVLVSCVVPVPAAHEYAAYFPVDPCRLVRLVSLQPGPNHQEYEHEPDQELVSLQVSCVSNVHAYAYEDQEPSCLVHVLSNLQRPRHAAYEYALVSNCVRVVNPPPDPVSVVVVVVVLVSRVVSCVVNVHHAYAYEEDPPQPPLVVLLVVLLVCLVVRHRHYYYHDSVSRVSSVVSNQDDPVLLVQLVQLLVVPPVPDQWDDDPRDIDHDVNNVVSQVSCVVNPDHD/DDQDFFAEEAEDELVPLVCQVVQVVLPGSAYEYELPDVAPPVCSVVSLVSVLCCCVVPVVAAHEYEAYFPVDPCRLVRLVSLQPGPSHQEYEHECDQELVSLQVSCVSRVHAYEYEHQEPNCLVHVLSNLQHPRHAAYEYALVSHCVRVVHPPPDPVSVVVVVVSVVSSVVSCVVNVHHAYAYEEDPPVPPLVVLLVVLLVCVVVRHRHYYYHDSVSRVSSVVSNQDDPVLLVQLVVLLVVCVVPDAWDDDPRDIDGDVNNVVSVVSNVVND

Organism: Pseudomonas aeruginosa (strain ATCC 15692 / DSM 22644 / CIP 104116 / JCM 14847 / LMG 12228 / 1C / PRS 101 / PAO1) (NCBI:txid208964)

Sequence (822 aa):
MNRQIVRSALFVPATRPERIPKALASGADRVIVDLEDAVEEGLKVEARANLRRFLVDTPEARVLVRINAAEHPGHADDLALCRDHAGVIGLLLPKVESAAQVRHAAVASGKPVWPIVESARGLAALGEIAAAAGVERLSFGSLDLALDLDLNSGSNAAEQILGHARYALLLQTRLAGLAPPLDGVYPAIQNRAGLVEAVRFARDMGFGGLLCIHPSQVEPIHQTLMPSPAELEWARRVAEAGASGAGVFVVDGEMVDAPVLGRARRLLERAGEGGMNRQIVRSALFVPATRPERIPKALASGADRVIVDLEDAVEEGLKVEARANLRRFLVDTPEARVLVRINAAEHPGHADDLALCRDHAGVIGLLLPKVESAAQVRHAAVASGKPVWPIVESARGLAALGEIAAAAGVERLSFGSLDLALDLDLNSGSNAAEQILGHARYALLLQTRLAGLAPPLDGVYPAIQNRAGLVEAVRFARDMGFGGLLCIHPSQVEPIHQTLMPSPAELEWARRVAEAGASGAGVFVVDGEMVDAPVLGRARRLLERAGEGGMNRQIVRSALFVPATRPERIPKALASGADRVIVDLEDAVEEGLKVEARANLRRFLVDTPEARVLVRINAAEHPGHADDLALCRDHAGVIGLLLPKVESAAQVRHAAVASGKPVWPIVESARGLAALGEIAAAAGVERLSFGSLDLALDLDLNSGSNAAEQILGHARYALLLQTRLAGLAPPLDGVYPAIQNRAGLVEAVRFARDMGFGGLLCIHPSQVEPIHQTLMPSPAELEWARRVAEAGASGAGVFVVDGEMVDAPVLGRARRLLERAG

Radius of gyration: 28.99 Å; Cα contacts (8 Å, |Δi|>4): 1733; chains: 3; bounding box: 57×81×80 Å